Protein AF-0000000080672993 (afdb_homodimer)

Secondary structure (DSSP, 8-state):
-TTTS-HHHHHHHHHHHHHT--HHHHHHHHTTS-HHHHHHHHHHHH-----PEEEEEETTT--EE-TT---SS-EEEEEE--HHHHHHHHHHHHHHHHHHHHHHHHHT---SSGGGSHHHHHHHHT--TTEEEEEEEEEE--BPPSSS-S-EEEEEEEEETTS-HHHHTSGGGEEEEEEEEESS---HHHHHHHHHHHHHHHHS--EEETTEEEEEEEEEEEE-HHHHHHHHT-----BGGG-TTTTTTT--------TTTT-----S-S-----TT---HHHHHHHHHTS---S-------S-TTSHHHHHHHHTT--GGGSGGGGG-HHHHHHHHH-TTS-HHHHHHHHHHHHHHHGGG------HHHHHHHHHHHHHHHHHH-GGG-BHHHHIIIIIHHHHHHHHS-SGGGSSHHHHHHHHHHHTT--TTT-TTHHHHHHHHHHHHHHHHHHHHHHHTS--SHHHHHHHHH-GGGSPP--EEEEE-S---GGG--GGGTTSEEEEEEEETTEEEE-TTT-TT-S--EEEEE-TTS-EEEEEEEEEEEETTEEEEEEEEEEEPPGGGSSHHHHHHHHHSPTTHHHHHHHHHHHHHT-TTEEEEEEEEEEEEEEGGGEEEEEEEEEETTEEEEEEE--SSS--/-TTTS-HHHHHHHHHHHHHT--HHHHHHHHTTS-HHHHHHHHHHHH------EEEEEETTT--EE-TT---SS-EEEEEE--HHHHHHHHHHHHHHHHHHHHHHHHHT---SSGGGSHHHHHHHHT--TTEEEEEEEEEE--BPPSSS-S-EEEEEEEEETTS-HHHHTSGGGEEEEEEEEESS---HHHHHHHHHHHHHHHHS--EEETTEEEEEEEEEEEE-HHHHHHHHT-----BGGG-TTTS-S-------S-TTTT-S---S-S-----TT---HHHHHHHHHTS---S-------S---SHHHHHHHHTT--GGGSGGGGG-HHHHHHHHH-TTS-HHHHHHHHHHHHHHHGGG------HHHHHHHHHHHHHHHHHH-GGG-BHHHHIIIIIHHHHHHHHS-SGGGSSHHHHHHHHHHHTT--TTT-TTHHHHHHHHHHHHHHHHHHHHHHHTS--SHHHHHHHHH-GGGSPP--EEEEE-S---GGG--GGGTTSEEEEEEEETTEEEE-TTT-TT-S--EEEEE-TTS-EEEEEEEEEEEETTEEEEEEEEEEEPPGGGSSHHHHHHHHHSPTTHHHHHHHHHHHHHT-TTEEEEEEEEEEEEEEGGGEEEEEEEEEETTEEEEEEE--STTT-

InterPro domains:
  IPR009667 Protein of unknown function DUF1258 [PF06869] (52-259)

Radius of gyration: 37.14 Å; Cα contacts (8 Å, |Δi|>4): 2226; chains: 2; bounding box: 82×105×88 Å

pLDDT: mean 75.64, std 20.75, range [21.98, 97.5]

Nearest PDB structures (foldseek):
  6au2-assembly1_A  TM=7.216E-01  e=7.323E+00  Homo sapiens
  5ke3-assembly1_A  TM=7.247E-01  e=8.817E+00  Homo sapiens
  6bpi-assembly1_A  TM=2.533E-01  e=5.806E+00  Homo sapiens
  7xpk-assembly2_C  TM=6.152E-01  e=2.796E-01  Oryza sativa Japonica Group
  6au2-assembly1_A  TM=7.446E-01  e=5.313E+00  Homo sapiens

Foldseek 3Di:
DLLPDDLLLLLLLLVCQQVLHDPVRSLVVCVPPDPVSNVSNCCLLPVLLVPFDKWKAFLVAGDTDDPPDDDPHFIKIKTFSQQAVVLLVLCLVQVVQLVVVLVCVVVVNDCFQLCNFPLNVVQQVPDDDQEGEWEKEWEWEKDDFPDPDLKIKIWIKIFTSSGPLLCRLDLLRITTGMMMMDSDDRAQSNLVNVVVVSCCSQQVDWDDDPSHTYGYDHRYYAYDDVVVCRNLQADPDQAQCRAPVVCPPCRPRDPPDDPPPVDDDPDDDDPPPPPSPPVPVCVLCVLCVVVPDPPPQQQPALPCPVPVVVVVCVVVVHDDPVPLVCLQPLVQLQVLLVDPVDDLLRNLQSVLNNVLSLQLFASQDDDLNLNSLSLSSNVSSQNNNDSVNRTNVNSCSSRPSSVVCNRRNRCNSVHCVSVNVLCCSNSYPDDPVVDDVSVSSSNSSSSSNSNSLNSLLVCLAPPDDPSSVVSCVVVVVSHDDDKDFDAWDPDDDPLQDDPVQPQWTKGQWIQDQQAIAGACSVPVPDQFQKFWFQAPVRDIFIWGFHIWTDDPPFIKTKTWGWDADDLVPPSVSLVVQLVPDDPPSNVSSVSNSVSQSPRRQKGKTGTPSDIGIGGPVGTRHTWGWDDDDHIMMIGGGRHHSPPD/DLLPDDLLLLLLLLVCQQVLHDPVRSLVVCVPPDPVSNVSNCCLLPVLADPFDKWKAFLVAGDTDDPPDDDPHFIKIKTFRQQAVVLLVLCLVQVVQLVVVLVCVVVVNDCFQLCNFPQNVVQQVPDDDQEGEWEKEWEWEKDDFPDPDLKIKIWIKIFTSSGPLLCRLDLLRITTGMMMMGSDDRAQSNLVNVVVVSCCSQQVDWDDDPRHTYGYDHRYYAYDDVVVCRNLVFDDDQAQVRACLVVVPDSDDPPPDDPPPVPDDPDDDDPPPDPSSPVPVCVLCVLVVVVDDDDPLAQPDLDCPPPVVVVVCVVVVHDDPVPPVCLQPLVQLQVLLVDPVDDLLRNLQSVLNNVLSLQLFASFDDDLNLNSLSLSSNVSSQVSNDSVSRTNVNSCSSRPSSVVCNRRNRCQSVHCVSVNVLCCSQSYPDDPVVDDVSVSSSNSSSSSNSNSLNSLLVCLAPPDDPSSVVSCVVVVVSHDDDKDFDAWDPDDDPLQDDPVQPQWTKGQWIQDQQAIAGACSRPVPDQFFKFWFQAPVRDIFIWGFHIWTDDPPFIKTKTWGWDADDLVPPSVSLVVQLVPDDPPSNVSSVSNSVSQSVRRQKGKTGTDSDIGIGGPVGTRHTWGWDDDPHIMMIGGGRHNRRPD

Sequence (1288 aa):
MVKSAPDKVLTTVGGASYAKSTDADFKRYLAAHSYEVRTQSESPLNNNFTRLNKHFICNGCGSQLRRNERCCGTKITFYRVGGSHQLQDLVKQFMPDILRIRRKLRDGSEKNHNLSGSYLKKLWEAEDINRLNLSVVASIDGVSLEGNTSQKVWPVSLMLVDIPTADMQRATSLVINGLAEGRENPGTHFWNTVVPMVYADIEGTDCEIKGYRIHFTIVSWTCDQPAKRALFGMRGHNSEGSCFFGMCKGTFHKTLAPRNFINKTLSSSSDKRSDVFVNDSNFHQNLCKKVRVPPDFTVTDMSNGSEKLTVWFTYIGWTRKIVFLQFFRVNFGLAALMNESLTSLARLSIVSLMLLTNQMYSNVRVSNLFFVHLTAVARWALSTASPRYMVTKAHELVSHLPYTTEMFGNNAPLSTFSFEHLYKHFLKGYNPQLTNGFIEKAINRLITSTAVRRELRSRAKNPKTSAMVHFLEVTPELKPFKNSWKCPISVLDSIDSLESLTEYNKFACVSLSCGRLQSTYSSTCTTSDIFFAKNSAGVHACFRFIAICVHGCEVKILAERVRSLCSTTEFPLLKKDAEDLNAPGNTYAHNLLRSLKNFPGLIQGRLSGEREIIKLDDVKGVGAYISQNSISYYLQLNGAFVHHMVKSAPDKVLTTVGGASYAKSTDADFKRYLAAHSYEVRTQSESPLNNNFTRLNKHFICNGCGSQLRRNERCCGTKITFYRVGGSHQLQDLVKQFMPDILRIRRKLRDGSEKNHNLSGSYLKKLWEAEDINRLNLSVVASIDGVSLEGNTSQKVWPVSLMLVDIPTADMQRATSLVINGLAEGRENPGTHFWNTVVPMVYADIEGTDCEIKGYRIHFTIVSWTCDQPAKRALFGMRGHNSEGSCFFGMCKGTFHKTLAPRNFINKTLSSSSDKRSDVFVNDSNFHQNLCKKVRVPPDFTVTDMSNGSEKLTVWFTYIGWTRKIVFLQFFRVNFGLAALMNESLTSLARLSIVSLMLLTNQMYSNVRVSNLFFVHLTAVARWALSTASPRYMVTKAHELVSHLPYTTEMFGNNAPLSTFSFEHLYKHFLKGYNPQLTNGFIEKAINRLITSTAVRRELRSRAKNPKTSAMVHFLEVTPELKPFKNSWKCPISVLDSIDSLESLTEYNKFACVSLSCGRLQSTYSSTCTTSDIFFAKNSAGVHACFRFIAICVHGCEVKILAERVRSLCSTTEFPLLKKDAEDLNAPGNTYAHNLLRSLKNFPGLIQGRLSGEREIIKLDDVKGVGAYISQNSISYYLQLNGAFVHH

Structure (mmCIF, N/CA/C/O backbone):
data_AF-0000000080672993-model_v1
#
loop_
_entity.id
_entity.type
_entity.pdbx_description
1 polymer 'Uncharacterized protein'
#
loop_
_atom_site.group_PDB
_atom_site.id
_atom_site.type_symbol
_atom_site.label_atom_id
_atom_site.label_alt_id
_atom_site.label_comp_id
_atom_site.label_asym_id
_atom_site.label_entity_id
_atom_site.label_seq_id
_atom_site.pdbx_PDB_ins_code
_atom_site.Cartn_x
_atom_site.Cartn_y
_atom_site.Cartn_z
_atom_site.occupancy
_atom_site.B_iso_or_equiv
_atom_site.auth_seq_id
_atom_site.auth_comp_id
_atom_site.auth_asym_id
_atom_site.auth_atom_id
_atom_site.pdbx_PDB_model_num
ATOM 1 N N . MET A 1 1 ? -11.375 0.165 28.938 1 71.62 1 MET A N 1
ATOM 2 C CA . MET A 1 1 ? -10.609 -1.016 28.562 1 71.62 1 MET A CA 1
ATOM 3 C C . MET A 1 1 ? -9.18 -0.639 28.188 1 71.62 1 MET A C 1
ATOM 5 O O . MET A 1 1 ? -8.227 -1.17 28.766 1 71.62 1 MET A O 1
ATOM 9 N N . VAL A 1 2 ? -8.945 0.429 27.422 1 81.25 2 VAL A N 1
ATOM 10 C CA . VAL A 1 2 ? -7.609 0.806 26.969 1 81.25 2 VAL A CA 1
ATOM 11 C C . VAL A 1 2 ? -6.824 1.422 28.125 1 81.25 2 VAL A C 1
ATOM 13 O O . VAL A 1 2 ? -5.637 1.143 28.297 1 81.25 2 VAL A O 1
ATOM 16 N N . LYS A 1 3 ? -7.527 2.094 29.078 1 82.75 3 LYS A N 1
ATOM 17 C CA . LYS A 1 3 ? -6.855 2.797 30.156 1 82.75 3 LYS A CA 1
ATOM 18 C C . LYS A 1 3 ? -6.309 1.815 31.203 1 82.75 3 LYS A C 1
ATOM 20 O O . LYS A 1 3 ? -5.293 2.084 31.844 1 82.75 3 LYS A O 1
ATOM 25 N N . SER A 1 4 ? -7.004 0.701 31.25 1 84.88 4 SER A N 1
ATOM 26 C CA . SER A 1 4 ? -6.602 -0.26 32.281 1 84.88 4 SER A CA 1
ATOM 27 C C . SER A 1 4 ? -5.648 -1.306 31.703 1 84.88 4 SER A C 1
ATOM 29 O O . SER A 1 4 ? -5.133 -2.148 32.438 1 84.88 4 SER A O 1
ATOM 31 N N . ALA A 1 5 ? -5.352 -1.238 30.469 1 90.06 5 ALA A N 1
ATOM 32 C CA . ALA A 1 5 ? -4.488 -2.236 29.844 1 90.06 5 ALA A CA 1
ATOM 33 C C . ALA A 1 5 ? -3.037 -2.062 30.281 1 90.06 5 ALA A C 1
ATOM 35 O O . ALA A 1 5 ? -2.541 -0.938 30.375 1 90.06 5 ALA A O 1
ATOM 36 N N . PRO A 1 6 ? -2.406 -3.168 30.609 1 91.62 6 PRO A N 1
ATOM 37 C CA . PRO A 1 6 ? -0.982 -3.074 30.938 1 91.62 6 PRO A CA 1
ATOM 38 C C . PRO A 1 6 ? -0.141 -2.529 29.797 1 91.62 6 PRO A C 1
ATOM 40 O O . PRO A 1 6 ? -0.55 -2.615 28.625 1 91.62 6 PRO A O 1
ATOM 43 N N . ASP A 1 7 ? 1.051 -2.031 30.094 1 93.56 7 ASP A N 1
ATOM 44 C CA . ASP A 1 7 ? 1.909 -1.389 29.109 1 93.56 7 ASP A CA 1
ATOM 45 C C . ASP A 1 7 ? 2.297 -2.365 28 1 93.56 7 ASP A C 1
ATOM 47 O O . ASP A 1 7 ? 2.389 -1.984 26.828 1 93.56 7 ASP A O 1
ATOM 51 N N . LYS A 1 8 ? 2.494 -3.613 28.422 1 92.12 8 LYS A N 1
ATOM 52 C CA . LYS A 1 8 ? 2.869 -4.617 27.422 1 92.12 8 LYS A CA 1
ATOM 53 C C . LYS A 1 8 ? 1.772 -4.793 26.375 1 92.12 8 LYS A C 1
ATOM 55 O O . LYS A 1 8 ? 2.061 -4.93 25.188 1 92.12 8 LYS A O 1
ATOM 60 N N . VAL A 1 9 ? 0.597 -4.75 26.859 1 92.44 9 VAL A N 1
ATOM 61 C CA . VAL A 1 9 ? -0.554 -4.91 25.969 1 92.44 9 VAL A CA 1
ATOM 62 C C . VAL A 1 9 ? -0.736 -3.654 25.125 1 92.44 9 VAL A C 1
ATOM 64 O O . VAL A 1 9 ? -0.92 -3.738 23.906 1 92.44 9 VAL A O 1
ATOM 67 N N . LEU A 1 10 ? -0.598 -2.574 25.766 1 93.19 10 LEU A N 1
ATOM 68 C CA . LEU A 1 10 ? -0.812 -1.304 25.078 1 93.19 10 LEU A CA 1
ATOM 69 C C . LEU A 1 10 ? 0.225 -1.095 23.984 1 93.19 10 LEU A C 1
ATOM 71 O O . LEU A 1 10 ? -0.106 -0.629 22.891 1 93.19 10 LEU A O 1
ATOM 75 N N . THR A 1 11 ? 1.45 -1.391 24.312 1 93.88 11 THR A N 1
ATOM 76 C CA . THR A 1 11 ? 2.514 -1.203 23.328 1 93.88 11 THR A CA 1
ATOM 77 C C . THR A 1 11 ? 2.363 -2.189 22.172 1 93.88 11 THR A C 1
ATOM 79 O O . THR A 1 11 ? 2.682 -1.864 21.016 1 93.88 11 THR A O 1
ATOM 82 N N . THR A 1 12 ? 1.842 -3.379 22.438 1 92.81 12 THR A N 1
ATOM 83 C CA . THR A 1 12 ? 1.616 -4.367 21.391 1 92.81 12 THR A CA 1
ATOM 84 C C . THR A 1 12 ? 0.501 -3.916 20.453 1 92.81 12 THR A C 1
ATOM 86 O O . THR A 1 12 ? 0.66 -3.949 19.219 1 92.81 12 THR A O 1
ATOM 89 N N . VAL A 1 13 ? -0.557 -3.443 21.031 1 91.12 13 VAL A N 1
ATOM 90 C CA . VAL A 1 13 ? -1.678 -2.967 20.219 1 91.12 13 VAL A CA 1
ATOM 91 C C . VAL A 1 13 ? -1.288 -1.673 19.516 1 91.12 13 VAL A C 1
ATOM 93 O O . VAL A 1 13 ? -1.702 -1.436 18.375 1 91.12 13 VAL A O 1
ATOM 96 N N . GLY A 1 14 ? -0.527 -0.837 20.203 1 90.44 14 GLY A N 1
ATOM 97 C CA . GLY A 1 14 ? 0 0.358 19.562 1 90.44 14 GLY A CA 1
ATOM 98 C C . GLY A 1 14 ? 0.856 0.057 18.344 1 90.44 14 GLY A C 1
ATOM 99 O O . GLY A 1 14 ? 0.748 0.733 17.328 1 90.44 14 GLY A O 1
ATOM 100 N N . GLY A 1 15 ? 1.703 -0.96 18.516 1 90.06 15 GLY A N 1
ATOM 101 C CA . GLY A 1 15 ? 2.508 -1.382 17.375 1 90.06 15 GLY A CA 1
ATOM 102 C C . GLY A 1 15 ? 1.676 -1.816 16.188 1 90.06 15 GLY A C 1
ATOM 103 O O . GLY A 1 15 ? 1.993 -1.478 15.047 1 90.06 15 GLY A O 1
ATOM 104 N N . ALA A 1 16 ? 0.614 -2.535 16.438 1 87.81 16 ALA A N 1
ATOM 105 C CA . ALA A 1 16 ? -0.289 -2.982 15.391 1 87.81 16 ALA A CA 1
ATOM 106 C C . ALA A 1 16 ? -0.96 -1.795 14.703 1 87.81 16 ALA A C 1
ATOM 108 O O . ALA A 1 16 ? -1.196 -1.821 13.492 1 87.81 16 ALA A O 1
ATOM 109 N N . SER A 1 17 ? -1.227 -0.841 15.5 1 83.25 17 SER A N 1
ATOM 110 C CA . SER A 1 17 ? -1.866 0.362 14.984 1 83.25 17 SER A CA 1
ATOM 111 C C . SER A 1 17 ? -0.94 1.114 14.031 1 83.25 17 SER A C 1
ATOM 113 O O . SER A 1 17 ? -1.344 1.486 12.93 1 83.25 17 SER A O 1
ATOM 115 N N . TYR A 1 18 ? 0.218 1.334 14.438 1 83.62 18 TYR A N 1
ATOM 116 C CA . TYR A 1 18 ? 1.177 2.074 13.625 1 83.62 18 TYR A CA 1
ATOM 117 C C . TYR A 1 18 ? 1.527 1.302 12.359 1 83.62 18 TYR A C 1
ATOM 119 O O . TYR A 1 18 ? 1.733 1.896 11.297 1 83.62 18 TYR A O 1
ATOM 127 N N . ALA A 1 19 ? 1.585 0.002 12.531 1 80.94 19 ALA A N 1
ATOM 128 C CA . ALA A 1 19 ? 1.953 -0.842 11.398 1 80.94 19 ALA A CA 1
ATOM 129 C C . ALA A 1 19 ? 0.766 -1.051 10.461 1 80.94 19 ALA A C 1
ATOM 131 O O . ALA A 1 19 ? 0.917 -1.607 9.375 1 80.94 19 ALA A O 1
ATOM 132 N N . LYS A 1 20 ? -0.408 -0.682 10.891 1 78.69 20 LYS A N 1
ATOM 133 C CA . LYS A 1 20 ? -1.628 -0.931 10.125 1 78.69 20 LYS A CA 1
ATOM 134 C C . LYS A 1 20 ? -1.805 -2.42 9.844 1 78.69 20 LYS A C 1
ATOM 136 O O . LYS A 1 20 ? -2.074 -2.814 8.711 1 78.69 20 LYS A O 1
ATOM 141 N N . SER A 1 21 ? -1.627 -3.145 10.852 1 80.5 21 SER A N 1
ATOM 142 C CA . SER A 1 21 ? -1.636 -4.598 10.711 1 80.5 21 SER A CA 1
ATOM 143 C C . SER A 1 21 ? -3.043 -5.117 10.43 1 80.5 21 SER A C 1
ATOM 145 O O . SER A 1 21 ? -4.016 -4.621 11.008 1 80.5 21 SER A O 1
ATOM 147 N N . THR A 1 22 ? -3.148 -6.074 9.562 1 79.19 22 THR A N 1
ATOM 148 C CA . THR A 1 22 ? -4.379 -6.848 9.445 1 79.19 22 THR A CA 1
ATOM 149 C C . THR A 1 22 ? -4.586 -7.723 10.68 1 79.19 22 THR A C 1
ATOM 151 O O . THR A 1 22 ? -3.668 -7.898 11.484 1 79.19 22 THR A O 1
ATOM 154 N N . ASP A 1 23 ? -5.793 -8.195 10.789 1 80.81 23 ASP A N 1
ATOM 155 C CA . ASP A 1 23 ? -6.066 -9.094 11.906 1 80.81 23 ASP A CA 1
ATOM 156 C C . ASP A 1 23 ? -5.129 -10.297 11.891 1 80.81 23 ASP A C 1
ATOM 158 O O . ASP A 1 23 ? -4.625 -10.719 12.93 1 80.81 23 ASP A O 1
ATOM 162 N N . ALA A 1 24 ? -4.945 -10.805 10.719 1 83.75 24 ALA A N 1
ATOM 163 C CA . ALA A 1 24 ? -4.078 -11.977 10.594 1 83.75 24 ALA A CA 1
ATOM 164 C C . ALA A 1 24 ? -2.643 -11.633 10.977 1 83.75 24 ALA A C 1
ATOM 166 O O . ALA A 1 24 ? -1.982 -12.398 11.68 1 83.75 24 ALA A O 1
ATOM 167 N N . ASP A 1 25 ? -2.139 -10.508 10.523 1 87.31 25 ASP A N 1
ATOM 168 C CA . ASP A 1 25 ? -0.781 -10.086 10.852 1 87.31 25 ASP A CA 1
ATOM 169 C C . ASP A 1 25 ? -0.619 -9.875 12.352 1 87.31 25 ASP A C 1
ATOM 171 O O . ASP A 1 25 ? 0.388 -10.281 12.938 1 87.31 25 ASP A O 1
ATOM 175 N N . PHE A 1 26 ? -1.607 -9.297 12.938 1 89.94 26 PHE A N 1
ATOM 176 C CA . PHE A 1 26 ? -1.565 -9.047 14.375 1 89.94 26 PHE A CA 1
ATOM 177 C C . PHE A 1 26 ? -1.521 -10.352 15.156 1 89.94 26 PHE A C 1
ATOM 179 O O . PHE A 1 26 ? -0.728 -10.5 16.094 1 89.94 26 PHE A O 1
ATOM 186 N N . LYS A 1 27 ? -2.328 -11.242 14.75 1 90.56 27 LYS A N 1
ATOM 187 C CA . LYS A 1 27 ? -2.361 -12.539 15.422 1 90.56 27 LYS A CA 1
ATOM 188 C C . LYS A 1 27 ? -1.035 -13.281 15.258 1 90.56 27 LYS A C 1
ATOM 190 O O . LYS A 1 27 ? -0.599 -13.992 16.156 1 90.56 27 LYS A O 1
ATOM 195 N N . ARG A 1 28 ? -0.43 -13.133 14.172 1 92.5 28 ARG A N 1
ATOM 196 C CA . ARG A 1 28 ? 0.874 -13.758 13.969 1 92.5 28 ARG A CA 1
ATOM 197 C C . ARG A 1 28 ? 1.905 -13.203 14.945 1 92.5 28 ARG A C 1
ATOM 199 O O . ARG A 1 28 ? 2.705 -13.953 15.508 1 92.5 28 ARG A O 1
ATOM 206 N N . TYR A 1 29 ? 1.849 -11.891 15.117 1 91.88 29 TYR A N 1
ATOM 207 C CA . TYR A 1 29 ? 2.775 -11.273 16.062 1 91.88 29 TYR A CA 1
ATOM 208 C C . TYR A 1 29 ? 2.492 -11.742 17.484 1 91.88 29 TYR A C 1
ATOM 210 O O . TYR A 1 29 ? 3.41 -11.859 18.297 1 91.88 29 TYR A O 1
ATOM 218 N N . LEU A 1 30 ? 1.259 -11.969 17.734 1 93.5 30 LEU A N 1
ATOM 219 C CA . LEU A 1 30 ? 0.855 -12.344 19.078 1 93.5 30 LEU A CA 1
ATOM 220 C C . LEU A 1 30 ? 1.233 -13.797 19.375 1 93.5 30 LEU A C 1
ATOM 222 O O . LEU A 1 30 ? 1.236 -14.211 20.547 1 93.5 30 LEU A O 1
ATOM 226 N N . ALA A 1 31 ? 1.515 -14.508 18.328 1 92.5 31 ALA A N 1
ATOM 227 C CA . ALA A 1 31 ? 1.747 -15.938 18.484 1 92.5 31 ALA A CA 1
ATOM 228 C C . ALA A 1 31 ? 2.867 -16.203 19.484 1 92.5 31 ALA A C 1
ATOM 230 O O . ALA A 1 31 ? 2.84 -17.203 20.219 1 92.5 31 ALA A O 1
ATOM 231 N N . ALA A 1 32 ? 3.863 -15.312 19.594 1 90.38 32 ALA A N 1
ATOM 232 C CA . ALA A 1 32 ? 5.047 -15.508 20.438 1 90.38 32 ALA A CA 1
ATOM 233 C C . ALA A 1 32 ? 4.781 -15.062 21.859 1 90.38 32 ALA A C 1
ATOM 235 O O . ALA A 1 32 ? 5.621 -15.258 22.75 1 90.38 32 ALA A O 1
ATOM 236 N N . HIS A 1 33 ? 3.619 -14.477 22.141 1 91.44 33 HIS A N 1
ATOM 237 C CA . HIS A 1 33 ? 3.303 -13.953 23.453 1 91.44 33 HIS A CA 1
ATOM 238 C C . HIS A 1 33 ? 2.578 -14.992 24.312 1 91.44 33 HIS A C 1
ATOM 240 O O . HIS A 1 33 ? 2.117 -16.016 23.781 1 91.44 33 HIS A O 1
ATOM 246 N N . SER A 1 34 ? 2.629 -14.758 25.625 1 88.31 34 SER A N 1
ATOM 247 C CA . SER A 1 34 ? 1.893 -15.609 26.547 1 88.31 34 SER A CA 1
ATOM 248 C C . SER A 1 34 ? 0.391 -15.531 26.297 1 88.31 34 SER A C 1
ATOM 250 O O . SER A 1 34 ? -0.083 -14.625 25.609 1 88.31 34 SER A O 1
ATOM 252 N N . TYR A 1 35 ? -0.299 -16.469 26.781 1 90.06 35 TYR A N 1
ATOM 253 C CA . TYR A 1 35 ? -1.744 -16.531 26.594 1 90.06 35 TYR A CA 1
ATOM 254 C C . TYR A 1 35 ? -2.422 -15.273 27.125 1 90.06 35 TYR A C 1
ATOM 256 O O . TYR A 1 35 ? -3.334 -14.742 26.484 1 90.06 35 TYR A O 1
ATOM 264 N N . GLU A 1 36 ? -1.962 -14.82 28.203 1 88.62 36 GLU A N 1
ATOM 265 C CA . GLU A 1 36 ? -2.553 -13.648 28.844 1 88.62 36 GLU A CA 1
ATOM 266 C C . GLU A 1 36 ? -2.387 -12.406 27.969 1 88.62 36 GLU A C 1
ATOM 268 O O . GLU A 1 36 ? -3.348 -11.664 27.75 1 88.62 36 GLU A O 1
ATOM 273 N N . VAL A 1 37 ? -1.231 -12.242 27.5 1 88.88 37 VAL A N 1
ATOM 274 C CA . VAL A 1 37 ? -0.945 -11.07 26.672 1 88.88 37 VAL A CA 1
ATOM 275 C C . VAL A 1 37 ? -1.718 -11.156 25.359 1 88.88 37 VAL A C 1
ATOM 277 O O . VAL A 1 37 ? -2.23 -10.148 24.875 1 88.88 37 VAL A O 1
ATOM 280 N N . ARG A 1 38 ? -1.874 -12.312 24.828 1 90.94 38 ARG A N 1
ATOM 281 C CA . ARG A 1 38 ? -2.602 -12.5 23.578 1 90.94 38 ARG A CA 1
ATOM 282 C C . ARG A 1 38 ? -4.074 -12.133 23.75 1 90.94 38 ARG A C 1
ATOM 284 O O . ARG A 1 38 ? -4.613 -11.352 22.953 1 90.94 38 ARG A O 1
ATOM 291 N N . THR A 1 39 ? -4.656 -12.648 24.75 1 89 39 THR A N 1
ATOM 292 C CA . THR A 1 39 ? -6.082 -12.438 24.984 1 89 39 THR A CA 1
ATOM 293 C C . THR A 1 39 ? -6.367 -10.977 25.297 1 89 39 THR A C 1
ATOM 295 O O . THR A 1 39 ? -7.336 -10.406 24.797 1 89 39 THR A O 1
ATOM 298 N N . GLN A 1 40 ? -5.523 -10.406 26.031 1 89 40 GLN A N 1
ATOM 299 C CA . GLN A 1 40 ? -5.727 -9.016 26.422 1 89 40 GLN A CA 1
ATOM 300 C C . GLN A 1 40 ? -5.48 -8.078 25.234 1 89 40 GLN A C 1
ATOM 302 O O . GLN A 1 40 ? -6.094 -7.016 25.141 1 89 40 GLN A O 1
ATOM 307 N N . SER A 1 41 ? -4.539 -8.469 24.375 1 89.75 41 SER A N 1
ATOM 308 C CA . SER A 1 41 ? -4.219 -7.625 23.234 1 89.75 41 SER A CA 1
ATOM 309 C C . SER A 1 41 ? -5.293 -7.727 22.156 1 89.75 41 SER A C 1
ATOM 311 O O . SER A 1 41 ? -5.504 -6.785 21.391 1 89.75 41 SER A O 1
ATOM 313 N N . 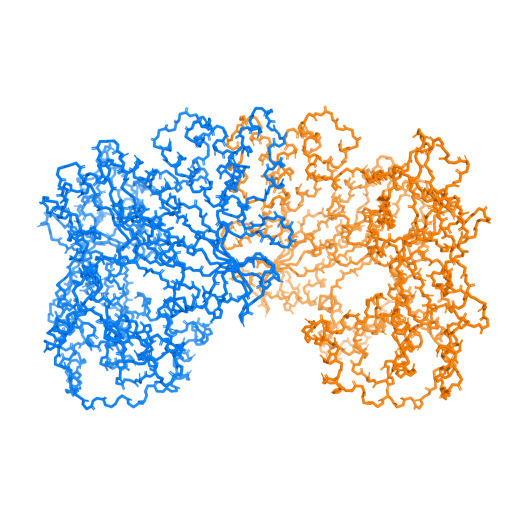GLU A 1 42 ? -5.938 -8.805 22.062 1 87.12 42 GLU A N 1
ATOM 314 C CA . GLU A 1 42 ? -6.973 -9 21.047 1 87.12 42 GLU A CA 1
ATOM 315 C C . GLU A 1 42 ? -8.289 -8.344 21.469 1 87.12 42 GLU A C 1
ATOM 317 O O . GLU A 1 42 ? -9.117 -8 20.625 1 87.12 42 GLU A O 1
ATOM 322 N N . SER A 1 43 ? -8.516 -8.18 22.672 1 80.81 43 SER A N 1
ATOM 323 C CA . SER A 1 43 ? -9.773 -7.684 23.219 1 80.81 43 SER A CA 1
ATOM 324 C C . SER A 1 43 ? -10.094 -6.289 22.688 1 80.81 43 SER A C 1
ATOM 326 O O . SER A 1 43 ? -11.211 -6.031 22.234 1 80.81 43 SER A O 1
ATOM 328 N N . PRO A 1 44 ? -9.086 -5.426 22.703 1 73.44 44 PRO A N 1
ATOM 329 C CA . PRO A 1 44 ? -9.43 -4.082 22.219 1 73.44 44 PRO A CA 1
ATOM 330 C C . PRO A 1 44 ? -9.82 -4.066 20.75 1 73.44 44 PRO A C 1
ATOM 332 O O . PRO A 1 44 ? -10.617 -3.225 20.328 1 73.44 44 PRO A O 1
ATOM 335 N N . LEU A 1 45 ? -9.203 -4.961 19.969 1 67.5 45 LEU A N 1
ATOM 336 C CA . LEU A 1 45 ? -9.445 -4.969 18.531 1 67.5 45 LEU A CA 1
ATOM 337 C C . LEU A 1 45 ? -10.773 -5.637 18.203 1 67.5 45 LEU A C 1
ATOM 339 O O . LEU A 1 45 ? -11.367 -5.383 17.156 1 67.5 45 LEU A O 1
ATOM 343 N N . ASN A 1 46 ? -11.078 -6.625 19.047 1 59.12 46 ASN A N 1
ATOM 344 C CA . ASN A 1 46 ? -12.328 -7.355 18.844 1 59.12 46 ASN A CA 1
ATOM 345 C C . ASN A 1 46 ? -13.5 -6.641 19.5 1 59.12 46 ASN A C 1
ATOM 347 O O . ASN A 1 46 ? -14.617 -7.16 19.516 1 59.12 46 ASN A O 1
ATOM 351 N N . ASN A 1 47 ? -13.148 -5.633 20.125 1 54 47 ASN A N 1
ATOM 352 C CA . ASN A 1 47 ? -14.266 -4.973 20.797 1 54 47 ASN A CA 1
ATOM 353 C C . ASN A 1 47 ? -15.312 -4.5 19.781 1 54 47 ASN A C 1
ATOM 355 O O . ASN A 1 47 ? -15.016 -3.711 18.891 1 54 47 ASN A O 1
ATOM 359 N N . ASN A 1 48 ? -15.945 -5.488 19.25 1 51.47 48 ASN A N 1
ATOM 360 C CA . ASN A 1 48 ? -17.109 -5.254 18.391 1 51.47 48 ASN A CA 1
ATOM 361 C C . ASN A 1 48 ? -17.906 -4.039 18.859 1 51.47 48 ASN A C 1
ATOM 363 O O . ASN A 1 48 ? -18.547 -4.074 19.906 1 51.47 48 ASN A O 1
ATOM 367 N N . PHE A 1 49 ? -17.375 -2.965 18.516 1 51.41 49 PHE A N 1
ATOM 368 C CA . PHE A 1 49 ? -18.359 -1.895 18.672 1 51.41 49 PHE A CA 1
ATOM 369 C C . PHE A 1 49 ? -19.688 -2.281 18.031 1 51.41 49 PHE A C 1
ATOM 371 O O . PHE A 1 49 ? -19.844 -2.168 16.812 1 51.41 49 PHE A O 1
ATOM 378 N N . THR A 1 50 ? -20.016 -3.609 18.281 1 50.03 50 THR A N 1
ATOM 379 C CA . THR A 1 50 ? -21.219 -4.344 17.859 1 50.03 50 THR A CA 1
ATOM 380 C C . THR A 1 50 ? -22.328 -3.383 17.469 1 50.03 50 THR A C 1
ATOM 382 O O . THR A 1 50 ? -23.125 -3.672 16.578 1 50.03 50 THR A O 1
ATOM 385 N N . ARG A 1 51 ? -22.734 -2.369 18.266 1 57.53 51 ARG A N 1
ATOM 386 C CA . ARG A 1 51 ? -24.062 -1.775 18.062 1 57.53 51 ARG A CA 1
ATOM 387 C C . ARG A 1 51 ? -23.984 -0.538 17.188 1 57.53 51 ARG A C 1
ATOM 389 O O . ARG A 1 51 ? -24.094 0.589 17.672 1 57.53 51 ARG A O 1
ATOM 396 N N . LEU A 1 52 ? -23.172 -0.853 16.047 1 77.38 52 LEU A N 1
ATOM 397 C CA . LEU A 1 52 ? -23.281 0.293 15.148 1 77.38 52 LEU A CA 1
ATOM 398 C C . LEU A 1 52 ? -24.703 0.408 14.586 1 77.38 52 LEU A C 1
ATOM 400 O O . LEU A 1 52 ? -25.328 -0.603 14.281 1 77.38 52 LEU A O 1
ATOM 404 N N . ASN A 1 53 ? -25.266 1.525 14.875 1 83.44 53 ASN A N 1
ATOM 405 C CA . ASN A 1 53 ? -26.562 1.791 14.258 1 83.44 53 ASN A CA 1
ATOM 406 C C . ASN A 1 53 ? -26.422 2.041 12.758 1 83.44 53 ASN A C 1
ATOM 408 O O . ASN A 1 53 ? -25.75 2.979 12.336 1 83.44 53 ASN A O 1
ATOM 412 N N . LYS A 1 54 ? -27.109 1.118 12.023 1 89.19 54 LYS A N 1
ATOM 413 C CA . LYS A 1 54 ? -27.016 1.21 10.57 1 89.19 54 LYS A CA 1
ATOM 414 C C . LYS A 1 54 ? -28.281 1.857 9.992 1 89.19 54 LYS A C 1
ATOM 416 O O . LYS A 1 54 ? -29.391 1.52 10.383 1 89.19 54 LYS A O 1
ATOM 421 N N . HIS A 1 55 ? -28.031 2.836 9.188 1 92.94 55 HIS A N 1
ATOM 422 C CA . HIS A 1 55 ? -29.109 3.479 8.438 1 92.94 55 HIS A CA 1
ATOM 423 C C . HIS A 1 55 ? -28.906 3.33 6.934 1 92.94 55 HIS A C 1
ATOM 425 O O . HIS A 1 55 ? -27.812 3.617 6.418 1 92.94 55 HIS A O 1
ATOM 431 N N . PHE A 1 56 ? -29.938 2.836 6.262 1 94.56 56 PHE A N 1
ATOM 432 C CA . PHE A 1 56 ? -29.922 2.764 4.805 1 94.56 56 PHE A CA 1
ATOM 433 C C . PHE A 1 56 ? -30.656 3.951 4.195 1 94.56 56 PHE A C 1
ATOM 435 O O . PHE A 1 56 ? -31.844 4.152 4.453 1 94.56 56 PHE A O 1
ATOM 442 N N . ILE A 1 57 ? -29.938 4.688 3.393 1 93.94 57 ILE A N 1
ATOM 443 C CA . ILE A 1 57 ? -30.5 5.941 2.896 1 93.94 57 ILE A CA 1
ATOM 444 C C . ILE A 1 57 ? -30.391 5.988 1.374 1 93.94 57 ILE A C 1
ATOM 446 O O . ILE A 1 57 ? -29.359 5.652 0.81 1 93.94 57 ILE A O 1
ATOM 450 N N . CYS A 1 58 ? -31.438 6.391 0.732 1 93.12 58 CYS A N 1
ATOM 451 C CA . CYS A 1 58 ? -31.422 6.562 -0.717 1 93.12 58 CYS A CA 1
ATOM 452 C C . CYS A 1 58 ? -30.656 7.816 -1.112 1 93.12 58 CYS A C 1
ATOM 454 O O . CYS A 1 58 ? -30.984 8.914 -0.67 1 93.12 58 CYS A O 1
ATOM 456 N N . ASN A 1 59 ? -29.703 7.719 -1.947 1 91.88 59 ASN A N 1
ATOM 457 C CA . ASN A 1 59 ? -28.891 8.844 -2.402 1 91.88 59 ASN A CA 1
ATOM 458 C C . ASN A 1 59 ? -29.672 9.766 -3.328 1 91.88 59 ASN A C 1
ATOM 460 O O . ASN A 1 59 ? -29.312 10.93 -3.506 1 91.88 59 ASN A O 1
ATOM 464 N N . GLY A 1 60 ? -30.781 9.266 -3.875 1 84.81 60 GLY A N 1
ATOM 465 C CA . GLY A 1 60 ? -31.578 10.031 -4.82 1 84.81 60 GLY A CA 1
ATOM 466 C C . GLY A 1 60 ? -32.562 10.953 -4.148 1 84.81 60 GLY A C 1
ATOM 467 O O . GLY A 1 60 ? -32.812 12.07 -4.613 1 84.81 60 GLY A O 1
ATOM 468 N N . CYS A 1 61 ? -33.094 10.523 -3.051 1 84.56 61 CYS A N 1
ATOM 469 C CA . CYS A 1 61 ? -34.156 11.344 -2.467 1 84.56 61 CYS A CA 1
ATOM 470 C C . CYS A 1 61 ? -33.969 11.5 -0.965 1 84.56 61 CYS A C 1
ATOM 472 O O . CYS A 1 61 ? -34.688 12.242 -0.312 1 84.56 61 CYS A O 1
ATOM 474 N N . GLY A 1 62 ? -33.062 10.867 -0.351 1 89.94 62 GLY A N 1
ATOM 475 C CA . GLY A 1 62 ? -32.781 11.047 1.063 1 89.94 62 GLY A CA 1
ATOM 476 C C . GLY A 1 62 ? -33.656 10.211 1.964 1 89.94 62 GLY A C 1
ATOM 477 O O . GLY A 1 62 ? -33.5 10.219 3.186 1 89.94 62 GLY A O 1
ATOM 478 N N . SER A 1 63 ? -34.5 9.312 1.381 1 88.75 63 SER A N 1
ATOM 479 C CA . SER A 1 63 ? -35.406 8.5 2.191 1 88.75 63 SER A CA 1
ATOM 480 C C . SER A 1 63 ? -34.656 7.371 2.895 1 88.75 63 SER A C 1
ATOM 482 O O . SER A 1 63 ? -33.719 6.777 2.322 1 88.75 63 SER A O 1
ATOM 484 N N . GLN A 1 64 ? -35.062 7.164 4.102 1 91.25 64 GLN A N 1
ATOM 485 C CA . GLN A 1 64 ? -34.531 6.02 4.832 1 91.25 64 GLN A CA 1
ATOM 486 C C . GLN A 1 64 ? -35.156 4.719 4.371 1 91.25 64 GLN A C 1
ATOM 488 O O . GLN A 1 64 ? -36.375 4.648 4.203 1 91.25 64 GLN A O 1
ATOM 493 N N . LEU A 1 65 ? -34.25 3.762 4.129 1 91.5 65 LEU A N 1
ATOM 494 C CA . LEU A 1 65 ? -34.688 2.494 3.559 1 91.5 65 LEU A CA 1
ATOM 495 C C . LEU A 1 65 ? -34.406 1.34 4.512 1 91.5 65 LEU A C 1
ATOM 497 O O . LEU A 1 65 ? -33.594 1.474 5.43 1 91.5 65 LEU A O 1
ATOM 501 N N . ARG A 1 66 ? -35.156 0.151 4.25 1 85.88 66 ARG A N 1
ATOM 502 C CA . ARG A 1 66 ? -34.781 -1.112 4.879 1 85.88 66 ARG A CA 1
ATOM 503 C C . ARG A 1 66 ? -33.656 -1.795 4.109 1 85.88 66 ARG A C 1
ATOM 505 O O . ARG A 1 66 ? -33.344 -1.403 2.984 1 85.88 66 ARG A O 1
ATOM 512 N N . ARG A 1 67 ? -33 -2.711 4.648 1 83.44 67 ARG A N 1
ATOM 513 C CA . ARG A 1 67 ? -31.812 -3.357 4.105 1 83.44 67 ARG A CA 1
ATOM 514 C C . ARG A 1 67 ? -32.062 -3.838 2.678 1 83.44 67 ARG A C 1
ATOM 516 O O . ARG A 1 67 ? -31.234 -3.6 1.792 1 83.44 67 ARG A O 1
ATOM 523 N N . ASN A 1 68 ? -33.188 -4.395 2.348 1 78.94 68 ASN A N 1
ATOM 524 C CA . ASN A 1 68 ? -33.438 -4.996 1.042 1 78.94 68 ASN A CA 1
ATOM 525 C C . ASN A 1 68 ? -34.375 -4.133 0.193 1 78.94 68 ASN A C 1
ATOM 527 O O . ASN A 1 68 ? -34.844 -4.57 -0.859 1 78.94 68 ASN A O 1
ATOM 531 N N . GLU A 1 69 ? -34.625 -2.951 0.723 1 83.06 69 GLU A N 1
ATOM 532 C CA . GLU A 1 69 ? -35.562 -2.066 0.027 1 83.06 69 GLU A CA 1
ATOM 533 C C . GLU A 1 69 ? -34.875 -1.291 -1.084 1 83.06 69 GLU A C 1
ATOM 535 O O . GLU A 1 69 ? -33.719 -0.839 -0.912 1 83.06 69 GLU A O 1
ATOM 540 N N . ARG A 1 70 ? -35.5 -1.274 -2.299 1 85.38 70 ARG A N 1
ATOM 541 C CA . ARG A 1 70 ? -35 -0.465 -3.408 1 85.38 70 ARG A CA 1
ATOM 542 C C . ARG A 1 70 ? -35.75 0.857 -3.5 1 85.38 70 ARG A C 1
ATOM 544 O O . ARG A 1 70 ? -36.906 0.948 -3.082 1 85.38 70 ARG A O 1
ATOM 551 N N . CYS A 1 71 ? -34.938 1.926 -3.943 1 86.25 71 CYS A N 1
ATOM 552 C CA . CYS A 1 71 ? -35.5 3.266 -4.098 1 86.25 71 CYS A CA 1
ATOM 553 C C . CYS A 1 71 ? -35.031 3.896 -5.41 1 86.25 71 CYS A C 1
ATOM 555 O O . CYS A 1 71 ? -34.594 3.195 -6.32 1 86.25 71 CYS A O 1
ATOM 557 N N . CYS A 1 72 ? -35.312 5.156 -5.57 1 82.12 72 CYS A N 1
ATOM 558 C CA . CYS A 1 72 ? -35.062 5.836 -6.836 1 82.12 72 CYS A CA 1
ATOM 559 C C . CYS A 1 72 ? -33.562 5.969 -7.102 1 82.12 72 CYS A C 1
ATOM 561 O O . CYS A 1 72 ? -33.125 6.102 -8.25 1 82.12 72 CYS A O 1
ATOM 563 N N . GLY A 1 73 ? -32.812 6.047 -6.105 1 86 73 GLY A N 1
ATOM 564 C CA . GLY A 1 73 ? -31.375 6.148 -6.277 1 86 73 GLY A CA 1
ATOM 565 C C . GLY A 1 73 ? -30.625 5.008 -5.629 1 86 73 GLY A C 1
ATOM 566 O O . GLY A 1 73 ? -31.219 4.047 -5.148 1 86 73 GLY A O 1
ATOM 567 N N . THR A 1 74 ? -29.297 5.098 -5.699 1 87.94 74 THR A N 1
ATOM 568 C CA . THR A 1 74 ? -28.438 4.098 -5.074 1 87.94 74 THR A CA 1
ATOM 569 C C . THR A 1 74 ? -28.516 4.195 -3.553 1 87.94 74 THR A C 1
ATOM 571 O O . THR A 1 74 ? -28.656 5.289 -3.002 1 87.94 74 THR A O 1
ATOM 574 N N . LYS A 1 75 ? -28.5 3.033 -2.973 1 90.94 75 LYS A N 1
ATOM 575 C CA . LYS A 1 75 ? -28.531 2.949 -1.517 1 90.94 75 LYS A CA 1
ATOM 576 C C . LYS A 1 75 ? -27.156 3.168 -0.915 1 90.94 75 LYS A C 1
ATOM 578 O O . LYS A 1 75 ? -26.172 2.533 -1.332 1 90.94 75 LYS A O 1
ATOM 583 N N . ILE A 1 76 ? -27.031 4.203 0.059 1 92.69 76 ILE A N 1
ATOM 584 C CA . ILE A 1 76 ? -25.812 4.438 0.844 1 92.69 76 ILE A CA 1
ATOM 585 C C . ILE A 1 76 ? -26.078 4.074 2.305 1 92.69 76 ILE A C 1
ATOM 587 O O . ILE A 1 76 ? -27.094 4.445 2.875 1 92.69 76 ILE A O 1
ATOM 591 N N . THR A 1 77 ? -25.219 3.32 2.844 1 92.19 77 THR A N 1
ATOM 592 C CA . THR A 1 77 ? -25.344 2.908 4.238 1 92.19 77 THR A CA 1
ATOM 593 C C . THR A 1 77 ? -24.562 3.844 5.152 1 92.19 77 THR A C 1
ATOM 595 O O . THR A 1 77 ? -23.375 4.113 4.906 1 92.19 77 THR A O 1
ATOM 598 N N . PHE A 1 78 ? -25.219 4.406 6.234 1 93.19 78 PHE A N 1
ATOM 599 C CA . PHE A 1 78 ? -24.562 5.254 7.223 1 93.19 78 PHE A CA 1
ATOM 600 C C . PHE A 1 78 ? -24.469 4.543 8.562 1 93.19 78 PHE A C 1
ATOM 602 O O . PHE A 1 78 ? -25.484 4.133 9.133 1 93.19 78 PHE A O 1
ATOM 609 N N . TYR A 1 79 ? -23.25 4.387 8.961 1 91.31 79 TYR A N 1
ATOM 610 C CA . TYR A 1 79 ? -22.969 3.803 10.273 1 91.31 79 TYR A CA 1
ATOM 611 C C . TYR A 1 79 ? -22.781 4.887 11.328 1 91.31 79 TYR A C 1
ATOM 613 O O . TYR A 1 79 ? -21.859 5.703 11.227 1 91.31 79 TYR A O 1
ATOM 621 N N . ARG A 1 80 ? -23.578 4.848 12.328 1 90.5 80 ARG A N 1
ATOM 622 C CA . ARG A 1 80 ? -23.453 5.781 13.438 1 90.5 80 ARG A CA 1
ATOM 623 C C . ARG A 1 80 ? -22.594 5.184 14.555 1 90.5 80 ARG A C 1
ATOM 625 O O . ARG A 1 80 ? -22.859 4.074 15.023 1 90.5 80 ARG A O 1
ATOM 632 N N . VAL A 1 81 ? -21.516 5.715 14.961 1 84.31 81 VAL A N 1
ATOM 633 C CA . VAL A 1 81 ? -20.531 5.172 15.883 1 84.31 81 VAL A CA 1
ATOM 634 C C . VAL A 1 81 ? -20.656 5.852 17.25 1 84.31 81 VAL A C 1
ATOM 636 O O . VAL A 1 81 ? -20.344 5.25 18.281 1 84.31 81 VAL A O 1
ATOM 639 N N . GLY A 1 82 ? -21.25 7.148 17.469 1 79.5 82 GLY A N 1
ATOM 640 C CA . GLY A 1 82 ? -21.328 7.879 18.719 1 79.5 82 GLY A CA 1
ATOM 641 C C . GLY A 1 82 ? -20.109 8.766 18.969 1 79.5 82 GLY A C 1
ATOM 642 O O . GLY A 1 82 ? -19.391 8.562 19.953 1 79.5 82 GLY A O 1
ATOM 643 N N . GLY A 1 83 ? -19.922 9.68 18.359 1 87.5 83 GLY A N 1
ATOM 644 C CA . GLY A 1 83 ? -18.797 10.602 18.484 1 87.5 83 GLY A CA 1
ATOM 645 C C . GLY A 1 83 ? -18.797 11.367 19.797 1 87.5 83 GLY A C 1
ATOM 646 O O . GLY A 1 83 ? -17.75 11.797 20.281 1 87.5 83 GLY A O 1
ATOM 647 N N . SER A 1 84 ? -19.953 11.359 20.516 1 90.19 84 SER A N 1
ATOM 648 C CA . SER A 1 84 ? -20.094 12.125 21.75 1 90.19 84 SER A CA 1
ATOM 649 C C . SER A 1 84 ? -19.266 11.5 22.875 1 90.19 84 SER A C 1
ATOM 651 O O . SER A 1 84 ? -18.594 12.211 23.625 1 90.19 84 SER A O 1
ATOM 653 N N . HIS A 1 85 ? -19.375 10.227 22.969 1 86.75 85 HIS A N 1
ATOM 654 C CA . HIS A 1 85 ? -18.609 9.547 24.016 1 86.75 85 HIS A CA 1
ATOM 655 C C . HIS A 1 85 ? -17.109 9.719 23.812 1 86.75 85 HIS A C 1
ATOM 657 O O . HIS A 1 85 ? -16.359 9.836 24.766 1 86.75 85 HIS A O 1
ATOM 663 N N . GLN A 1 86 ? -16.703 9.672 22.609 1 88.06 86 GLN A N 1
ATOM 664 C CA . GLN A 1 86 ? -15.289 9.867 22.297 1 88.06 86 GLN A CA 1
ATOM 665 C C . GLN A 1 86 ? -14.828 11.281 22.641 1 88.06 86 GLN A C 1
ATOM 667 O O . GLN A 1 86 ? -13.734 11.469 23.172 1 88.06 86 GLN A O 1
ATOM 672 N N . LEU A 1 87 ? -15.68 12.227 22.375 1 93.25 87 LEU A N 1
ATOM 673 C CA . LEU A 1 87 ? -15.383 13.609 22.734 1 93.25 87 LEU A CA 1
ATOM 674 C C . LEU A 1 87 ? -15.266 13.758 24.25 1 93.25 87 LEU A C 1
ATOM 676 O O . LEU A 1 87 ? -14.383 14.469 24.75 1 93.25 87 LEU A O 1
ATOM 680 N N . GLN A 1 88 ? -16.125 13.07 24.953 1 92.25 88 GLN A N 1
ATOM 681 C CA . GLN A 1 88 ? -16.078 13.117 26.406 1 92.25 88 GLN A CA 1
ATOM 682 C C . GLN A 1 88 ? -14.734 12.586 26.922 1 92.25 88 GLN A C 1
ATOM 684 O O . GLN A 1 88 ? -14.156 13.156 27.844 1 92.25 88 GLN A O 1
ATOM 689 N N . ASP A 1 89 ? -14.312 11.594 26.281 1 88 89 ASP A N 1
ATOM 690 C CA . ASP A 1 89 ? -13.023 11.023 26.672 1 88 89 ASP A CA 1
ATOM 691 C C . ASP A 1 89 ? -11.891 12.016 26.422 1 88 89 ASP A C 1
ATOM 693 O O . ASP A 1 89 ? -10.938 12.094 27.203 1 88 89 ASP A O 1
ATOM 697 N N . LEU A 1 90 ? -11.984 12.68 25.359 1 91.06 90 LEU A N 1
ATOM 698 C CA . LEU A 1 90 ? -10.977 13.688 25.047 1 91.06 90 LEU A CA 1
ATOM 699 C C . LEU A 1 90 ? -10.992 14.812 26.078 1 91.06 90 LEU A C 1
ATOM 701 O O . LEU A 1 90 ? -9.93 15.266 26.516 1 91.06 90 LEU A O 1
ATOM 705 N N . VAL A 1 91 ? -12.18 15.203 26.438 1 94.62 91 VAL A N 1
ATOM 706 C CA . VAL A 1 91 ? -12.312 16.281 27.406 1 94.62 91 VAL A CA 1
ATOM 707 C C . VAL A 1 91 ? -11.734 15.852 28.75 1 94.62 91 VAL A C 1
ATOM 709 O O . VAL A 1 91 ? -11.023 16.625 29.406 1 94.62 91 VAL A O 1
ATOM 712 N N . LYS A 1 92 ? -12 14.633 29.109 1 91 92 LYS A N 1
ATOM 713 C CA . LYS A 1 92 ? -11.453 14.125 30.359 1 91 92 LYS A CA 1
ATOM 714 C C . LYS A 1 92 ? -9.93 14.188 30.359 1 91 92 LYS A C 1
ATOM 716 O O . LYS A 1 92 ? -9.312 14.531 31.375 1 91 92 LYS A O 1
ATOM 721 N N . GLN A 1 93 ? -9.414 13.93 29.281 1 88.12 93 GLN A N 1
ATOM 722 C CA . GLN A 1 93 ? -7.961 13.906 29.156 1 88.12 93 GLN A CA 1
ATOM 723 C C . GLN A 1 93 ? -7.387 15.312 29.172 1 88.12 93 GLN A C 1
ATOM 725 O O . GLN A 1 93 ? -6.324 15.555 29.75 1 88.12 93 GLN A O 1
ATOM 730 N N . PHE A 1 94 ? -8.094 16.266 28.547 1 92.5 94 PHE A N 1
ATOM 731 C CA . PHE A 1 94 ? -7.527 17.594 28.328 1 92.5 94 PHE A CA 1
ATOM 732 C C . PHE A 1 94 ? -8.141 18.609 29.281 1 92.5 94 PHE A C 1
ATOM 734 O O . PHE A 1 94 ? -7.941 19.812 29.125 1 92.5 94 PHE A O 1
ATOM 741 N N . MET A 1 95 ? -8.828 18.156 30.297 1 94.5 95 MET A N 1
ATOM 742 C CA . MET A 1 95 ? -9.578 19.062 31.172 1 94.5 95 MET A CA 1
ATOM 743 C C . MET A 1 95 ? -8.656 20.125 31.781 1 94.5 95 MET A C 1
ATOM 745 O O . MET A 1 95 ? -8.953 21.312 31.719 1 94.5 95 MET A O 1
ATOM 749 N N . PRO A 1 96 ? -7.48 19.734 32.25 1 93.19 96 PRO A N 1
ATOM 750 C CA . PRO A 1 96 ? -6.605 20.766 32.812 1 93.19 96 PRO A CA 1
ATOM 751 C C . PRO A 1 96 ? -6.191 21.812 31.781 1 93.19 96 PRO A C 1
ATOM 753 O O . PRO A 1 96 ? -6.133 23 32.094 1 93.19 96 PRO A O 1
ATOM 756 N N . ASP A 1 97 ? -5.961 21.422 30.578 1 92.88 97 ASP A N 1
ATOM 757 C CA . ASP A 1 97 ? -5.551 22.344 29.516 1 92.88 97 ASP A CA 1
ATOM 758 C C . ASP A 1 97 ? -6.707 23.25 29.094 1 92.88 97 ASP A C 1
ATOM 760 O O . ASP A 1 97 ? -6.512 24.438 28.844 1 92.88 97 ASP A O 1
ATOM 764 N N . ILE A 1 98 ? -7.879 22.672 29.031 1 96.19 98 ILE A N 1
ATOM 765 C CA . ILE A 1 98 ? -9.062 23.438 28.641 1 96.19 98 ILE A CA 1
ATOM 766 C C . ILE A 1 98 ? -9.305 24.562 29.641 1 96.19 98 ILE A C 1
ATOM 768 O O . ILE A 1 98 ? -9.531 25.703 29.266 1 96.19 98 ILE A O 1
ATOM 772 N N . LEU A 1 99 ? -9.195 24.219 30.922 1 95.31 99 LEU A N 1
ATOM 773 C CA . LEU A 1 99 ? -9.414 25.203 31.969 1 95.31 99 LEU A CA 1
ATOM 774 C C . LEU A 1 99 ? -8.32 26.266 31.953 1 95.31 99 LEU A C 1
ATOM 776 O O . LEU A 1 99 ? -8.594 27.453 32.156 1 95.31 99 LEU A O 1
ATOM 780 N N . ARG A 1 100 ? -7.129 25.812 31.703 1 95.31 100 ARG A N 1
ATOM 781 C CA . ARG A 1 100 ? -6.027 26.766 31.609 1 95.31 100 ARG A CA 1
ATOM 782 C C . ARG A 1 100 ? -6.246 27.719 30.438 1 95.31 100 ARG A C 1
ATOM 784 O O . ARG A 1 100 ? -6.023 28.938 30.578 1 95.31 100 ARG A O 1
ATOM 791 N N . ILE A 1 101 ? -6.691 27.297 29.359 1 94.44 101 ILE A N 1
ATOM 792 C CA . ILE A 1 101 ? -6.961 28.125 28.188 1 94.44 101 ILE A CA 1
ATOM 793 C C . ILE A 1 101 ? -8.078 29.109 28.5 1 94.44 101 ILE A C 1
ATOM 795 O O . ILE A 1 101 ? -7.988 30.297 28.156 1 94.44 101 ILE A O 1
ATOM 799 N N . ARG A 1 102 ? -9.117 28.625 29.219 1 94.88 102 ARG A N 1
ATOM 800 C CA . ARG A 1 102 ? -10.211 29.5 29.609 1 94.88 102 ARG A CA 1
ATOM 801 C C . ARG A 1 102 ? -9.711 30.641 30.484 1 94.88 102 ARG A C 1
ATOM 803 O O . ARG A 1 102 ? -10.094 31.797 30.281 1 94.88 102 ARG A O 1
ATOM 810 N N . ARG A 1 103 ? -8.891 30.359 31.391 1 94.38 103 ARG A N 1
ATOM 811 C CA . ARG A 1 103 ? -8.336 31.375 32.25 1 94.38 103 ARG A CA 1
ATOM 812 C C . ARG A 1 103 ? -7.535 32.406 31.469 1 94.38 103 ARG A C 1
ATOM 814 O O . ARG A 1 103 ? -7.695 33.625 31.672 1 94.38 103 ARG A O 1
ATOM 821 N N . LYS A 1 104 ? -6.75 31.906 30.578 1 93.75 104 LYS A N 1
ATOM 822 C CA . LYS A 1 104 ? -5.902 32.781 29.781 1 93.75 104 LYS A CA 1
ATOM 823 C C . LYS A 1 104 ? -6.734 33.656 28.828 1 93.75 104 LYS A C 1
ATOM 825 O O . LYS A 1 104 ? -6.387 34.781 28.547 1 93.75 104 LYS A O 1
ATOM 830 N N . LEU A 1 105 ? -7.797 33.125 28.344 1 93.25 105 LEU A N 1
ATOM 831 C CA . LEU A 1 105 ? -8.695 33.875 27.469 1 93.25 105 LEU A CA 1
ATOM 832 C C . LEU A 1 105 ? -9.398 35 28.234 1 93.25 105 LEU A C 1
ATOM 834 O O . LEU A 1 105 ? -9.5 36.125 27.75 1 93.25 105 LEU A O 1
ATOM 838 N N . ARG A 1 106 ? -9.758 34.688 29.359 1 92.69 106 ARG A N 1
ATOM 839 C CA . ARG A 1 106 ? -10.477 35.656 30.188 1 92.69 106 ARG A CA 1
ATOM 840 C C . ARG A 1 106 ? -9.555 36.781 30.656 1 92.69 106 ARG A C 1
ATOM 842 O O . ARG A 1 106 ? -9.977 37.938 30.766 1 92.69 106 ARG A O 1
ATOM 849 N N . ASP A 1 107 ? -8.312 36.375 30.906 1 92.81 107 ASP A N 1
ATOM 850 C CA . ASP A 1 107 ? -7.375 37.406 31.375 1 92.81 107 ASP A CA 1
ATOM 851 C C . ASP A 1 107 ? -6.746 38.125 30.203 1 92.81 107 ASP A C 1
ATOM 853 O O . ASP A 1 107 ? -5.98 39.094 30.391 1 92.81 107 ASP A O 1
ATOM 857 N N . GLY A 1 108 ? -7.016 37.719 28.969 1 88.12 108 GLY A N 1
ATOM 858 C CA . GLY A 1 108 ? -6.582 38.438 27.781 1 88.12 108 GLY A CA 1
ATOM 859 C C . GLY A 1 108 ? -5.176 38.062 27.344 1 88.12 108 GLY A C 1
ATOM 860 O O . GLY A 1 108 ? -4.652 38.625 26.375 1 88.12 108 GLY A O 1
ATOM 861 N N . SER A 1 109 ? -4.602 37.062 28 1 85 109 SER A N 1
ATOM 862 C CA . SER A 1 109 ? -3.217 36.719 27.719 1 85 109 SER A CA 1
ATOM 863 C C . SER A 1 109 ? -3.123 35.812 26.5 1 85 109 SER A C 1
ATOM 865 O O . SER A 1 109 ? -2.092 35.75 25.828 1 85 109 SER A O 1
ATOM 867 N N . GLU A 1 110 ? -4.18 35.062 26.266 1 84.44 110 GLU A N 1
ATOM 868 C CA . GLU A 1 110 ? -4.195 34.188 25.094 1 84.44 110 GLU A CA 1
ATOM 869 C C . GLU A 1 110 ? -4.781 34.906 23.891 1 84.44 110 GLU A C 1
ATOM 871 O O . GLU A 1 110 ? -5.992 35.125 23.828 1 84.44 110 GLU A O 1
ATOM 876 N N . LYS A 1 111 ? -3.916 35.125 22.906 1 77.19 111 LYS A N 1
ATOM 877 C CA . LYS A 1 111 ? -4.387 35.875 21.75 1 77.19 111 LYS A CA 1
ATOM 878 C C . LYS A 1 111 ? -4.297 35.031 20.484 1 77.19 111 LYS A C 1
ATOM 880 O O . LYS A 1 111 ? -4.934 35.344 19.469 1 77.19 111 LYS A O 1
ATOM 885 N N . ASN A 1 112 ? -3.645 33.969 20.578 1 75.88 112 ASN A N 1
ATOM 886 C CA . ASN A 1 112 ? -3.348 33.219 19.344 1 75.88 112 ASN A CA 1
ATOM 887 C C . ASN A 1 112 ? -4.238 32 19.188 1 75.88 112 ASN A C 1
ATOM 889 O O . ASN A 1 112 ? -4.379 31.469 18.094 1 75.88 112 ASN A O 1
ATOM 893 N N . HIS A 1 113 ? -4.816 31.594 20.25 1 86.19 113 HIS A N 1
ATOM 894 C CA . HIS A 1 113 ? -5.672 30.406 20.172 1 86.19 113 HIS A CA 1
ATOM 895 C C . HIS A 1 113 ? -6.918 30.688 19.344 1 86.19 113 HIS A C 1
ATOM 897 O O . HIS A 1 113 ? -7.438 31.812 19.344 1 86.19 113 HIS A O 1
ATOM 903 N N . ASN A 1 114 ? -7.438 29.766 18.656 1 86.94 114 ASN A N 1
ATOM 904 C CA . ASN A 1 114 ? -8.602 29.922 17.797 1 86.94 114 ASN A CA 1
ATOM 905 C C . ASN A 1 114 ? -9.805 30.453 18.578 1 86.94 114 ASN A C 1
ATOM 907 O O . ASN A 1 114 ? -10.633 31.188 18.016 1 86.94 114 ASN A O 1
ATOM 911 N N . LEU A 1 115 ? -9.883 30.172 19.797 1 92.62 115 LEU A N 1
ATOM 912 C CA . LEU A 1 115 ? -11.023 30.562 20.609 1 92.62 115 LEU A CA 1
ATOM 913 C C . LEU A 1 115 ? -11.047 32.062 20.828 1 92.62 115 LEU A C 1
ATOM 915 O O . LEU A 1 115 ? -12.047 32.625 21.281 1 92.62 115 LEU A O 1
ATOM 919 N N . SER A 1 116 ? -9.992 32.688 20.469 1 88.94 116 SER A N 1
ATOM 920 C CA . SER A 1 116 ? -9.953 34.156 20.562 1 88.94 116 SER A CA 1
ATOM 921 C C . SER A 1 116 ? -10.672 34.781 19.391 1 88.94 116 SER A C 1
ATOM 923 O O . SER A 1 116 ? -10.938 36 19.406 1 88.94 116 SER A O 1
ATOM 925 N N . GLY A 1 117 ? -11.023 34 18.391 1 85.25 117 GLY A N 1
ATOM 926 C CA . GLY A 1 117 ? -11.789 34.531 17.266 1 85.25 117 GLY A CA 1
ATOM 927 C C . GLY A 1 117 ? -13.156 35.031 17.656 1 85.25 117 GLY A C 1
ATOM 928 O O . GLY A 1 117 ? -13.781 34.5 18.578 1 85.25 117 GLY A O 1
ATOM 929 N N . SER A 1 118 ? -13.633 35.969 16.938 1 83 118 SER A N 1
ATOM 930 C CA . SER A 1 118 ? -14.859 36.688 17.312 1 83 118 SER A CA 1
ATOM 931 C C . SER A 1 118 ? -16.047 35.719 17.359 1 83 118 SER A C 1
ATOM 933 O O . SER A 1 118 ? -16.922 35.875 18.219 1 83 118 SER A O 1
ATOM 935 N N . TYR A 1 119 ? -16.047 34.781 16.484 1 83.12 119 TYR A N 1
ATOM 936 C CA . TYR A 1 119 ? -17.172 33.875 16.438 1 83.12 119 TYR A CA 1
ATOM 937 C C . TYR A 1 119 ? -17.125 32.875 17.594 1 83.12 119 TYR A C 1
ATOM 939 O O . TYR A 1 119 ? -18.141 32.594 18.219 1 83.12 119 TYR A O 1
ATOM 947 N N . LEU A 1 120 ? -16.047 32.375 17.891 1 88.94 120 LEU A N 1
ATOM 948 C CA . LEU A 1 120 ? -15.891 31.359 18.922 1 88.94 120 LEU A CA 1
ATOM 949 C C . LEU A 1 120 ? -15.93 31.984 20.312 1 88.94 120 LEU A C 1
ATOM 951 O O . LEU A 1 120 ? -16.297 31.328 21.281 1 88.94 120 LEU A O 1
ATOM 955 N N . LYS A 1 121 ? -15.523 33.188 20.328 1 91 121 LYS A N 1
ATOM 956 C CA . LYS A 1 121 ? -15.508 33.938 21.594 1 91 121 LYS A CA 1
ATOM 957 C C . LYS A 1 121 ? -16.891 33.969 22.219 1 91 121 LYS A C 1
ATOM 959 O O . LYS A 1 121 ? -17.047 33.844 23.438 1 91 121 LYS A O 1
ATOM 964 N N . LYS A 1 122 ? -17.891 34.062 21.422 1 86.12 122 LYS A N 1
ATOM 965 C CA . LYS A 1 122 ? -19.266 34.188 21.906 1 86.12 122 LYS A CA 1
ATOM 966 C C . LYS A 1 122 ? -19.672 32.938 22.672 1 86.12 122 LYS A C 1
ATOM 968 O O . LYS A 1 122 ? -20.438 33.031 23.641 1 86.12 122 LYS A O 1
ATOM 973 N N . LEU A 1 123 ? -19.141 31.891 22.328 1 89.19 123 LEU A N 1
ATOM 974 C CA . LEU A 1 123 ? -19.547 30.625 22.906 1 89.19 123 LEU A CA 1
ATOM 975 C C . LEU A 1 123 ? -19 30.484 24.328 1 89.19 123 LEU A C 1
ATOM 977 O O . LEU A 1 123 ? -19.734 30.141 25.25 1 89.19 123 LEU A O 1
ATOM 981 N N . TRP A 1 124 ? -17.719 30.797 24.5 1 92.81 124 TRP A N 1
ATOM 982 C CA . TRP A 1 124 ? -17.156 30.547 25.828 1 92.81 124 TRP A CA 1
ATOM 983 C C . TRP A 1 124 ? -17.422 31.734 26.766 1 92.81 124 TRP A C 1
ATOM 985 O O . TRP A 1 124 ? -17.391 31.578 27.984 1 92.81 124 TRP A O 1
ATOM 995 N N . GLU A 1 125 ? -17.688 32.906 26.219 1 92.38 125 GLU A N 1
ATOM 996 C CA . GLU A 1 125 ? -18.047 34.031 27.062 1 92.38 125 GLU A CA 1
ATOM 997 C C . GLU A 1 125 ? -19.406 33.844 27.719 1 92.38 125 GLU A C 1
ATOM 999 O O . GLU A 1 125 ? -19.688 34.438 28.766 1 92.38 125 GLU A O 1
ATOM 1004 N N . ALA A 1 126 ? -20.234 33.031 27.094 1 90.69 126 ALA A N 1
ATOM 1005 C CA . ALA A 1 126 ? -21.578 32.75 27.609 1 90.69 126 ALA A CA 1
ATOM 1006 C C . ALA A 1 126 ? -21.547 31.703 28.703 1 90.69 126 ALA A C 1
ATOM 1008 O O . ALA A 1 126 ? -22.578 31.406 29.312 1 90.69 126 ALA A O 1
ATOM 1009 N N . GLU A 1 127 ? -20.359 31.25 28.969 1 93.5 127 GLU A N 1
ATOM 1010 C CA . GLU A 1 127 ? -20.25 30.203 29.969 1 93.5 127 GLU A CA 1
ATOM 1011 C C . GLU A 1 127 ? -20.5 30.734 31.375 1 93.5 127 GLU A C 1
ATOM 1013 O O . GLU A 1 127 ? -20.125 31.859 31.688 1 93.5 127 GLU A O 1
ATOM 1018 N N . ASP A 1 128 ? -21.312 29.891 32.156 1 87 128 ASP A N 1
ATOM 1019 C CA . ASP A 1 128 ? -21.516 30.172 33.562 1 87 128 ASP A CA 1
ATOM 1020 C C . ASP A 1 128 ? -20.516 29.391 34.438 1 87 128 ASP A C 1
ATOM 1022 O O . ASP A 1 128 ? -19.672 28.672 33.906 1 87 128 ASP A O 1
ATOM 1026 N N . ILE A 1 129 ? -20.766 29.578 35.781 1 85.25 129 ILE A N 1
ATOM 1027 C CA . ILE A 1 129 ? -19.891 28.891 36.75 1 85.25 129 ILE A CA 1
ATOM 1028 C C . ILE A 1 129 ? -20.031 27.391 36.562 1 85.25 129 ILE A C 1
ATOM 1030 O O . ILE A 1 129 ? -21.141 26.859 36.5 1 85.25 129 ILE A O 1
ATOM 1034 N N . ASN A 1 130 ? -19.062 26.625 36.312 1 89.25 130 ASN A N 1
ATOM 1035 C CA . ASN A 1 130 ? -18.969 25.172 36.156 1 89.25 130 ASN A CA 1
ATOM 1036 C C . ASN A 1 130 ? -19.625 24.672 34.906 1 89.25 130 ASN A C 1
ATOM 1038 O O . ASN A 1 130 ? -20.203 23.578 34.875 1 89.25 130 ASN A O 1
ATOM 1042 N N . ARG A 1 131 ? -19.859 25.5 33.938 1 94.12 131 ARG A N 1
ATOM 1043 C CA . ARG A 1 131 ? -20.359 25.125 32.594 1 94.12 131 ARG A CA 1
ATOM 1044 C C . ARG A 1 131 ? -19.344 25.438 31.516 1 94.12 131 ARG A C 1
ATOM 1046 O O . ARG A 1 131 ? -18.734 26.516 31.516 1 94.12 131 ARG A O 1
ATOM 1053 N N . LEU A 1 132 ? -19.094 24.484 30.703 1 95.88 132 LEU A N 1
ATOM 1054 C CA . LEU A 1 132 ? -18.188 24.656 29.578 1 95.88 132 LEU A CA 1
ATOM 1055 C C . LEU A 1 132 ? -18.922 24.453 28.25 1 95.88 132 LEU A C 1
ATOM 1057 O O . LEU A 1 132 ? -19.594 23.438 28.062 1 95.88 132 LEU A O 1
ATOM 1061 N N . ASN A 1 133 ? -18.938 25.438 27.406 1 95.75 133 ASN A N 1
ATOM 1062 C CA . ASN A 1 133 ? -19.391 25.312 26.031 1 95.75 133 ASN A CA 1
ATOM 1063 C C . ASN A 1 133 ? -18.234 25 25.078 1 95.75 133 ASN A C 1
ATOM 1065 O O . ASN A 1 133 ? -17.453 25.875 24.719 1 95.75 133 ASN A O 1
ATOM 1069 N N . LEU A 1 134 ? -18.203 23.797 24.672 1 96.88 134 LEU A N 1
ATOM 1070 C CA . LEU A 1 134 ? -17.062 23.359 23.875 1 96.88 134 LEU A CA 1
ATOM 1071 C C . LEU A 1 134 ? -17.406 23.375 22.391 1 96.88 134 LEU A C 1
ATOM 1073 O O . LEU A 1 134 ? -18.516 23.031 22 1 96.88 134 LEU A O 1
ATOM 1077 N N . SER A 1 135 ? -16.438 23.828 21.594 1 94.5 135 SER A N 1
ATOM 1078 C CA . SER A 1 135 ? -16.609 24 20.156 1 94.5 135 SER A CA 1
ATOM 1079 C C . SER A 1 135 ? -16.078 22.781 19.391 1 94.5 135 SER A C 1
ATOM 1081 O O . SER A 1 135 ? -14.945 22.344 19.609 1 94.5 135 SER A O 1
ATOM 1083 N N . VAL A 1 136 ? -16.891 22.281 18.469 1 94.25 136 VAL A N 1
ATOM 1084 C CA . VAL A 1 136 ? -16.547 21.109 17.672 1 94.25 136 VAL A CA 1
ATOM 1085 C C . VAL A 1 136 ? -16.594 21.469 16.188 1 94.25 136 VAL A C 1
ATOM 1087 O O . VAL A 1 136 ? -17.5 22.172 15.742 1 94.25 136 VAL A O 1
ATOM 1090 N N . VAL A 1 137 ? -15.578 21.062 15.469 1 91.81 137 VAL A N 1
ATOM 1091 C CA . VAL A 1 137 ? -15.586 21.156 14.008 1 91.81 137 VAL A CA 1
ATOM 1092 C C . VAL A 1 137 ? -15.852 19.766 13.406 1 91.81 137 VAL A C 1
ATOM 1094 O O . VAL A 1 137 ? -15.227 18.781 13.797 1 91.81 137 VAL A O 1
ATOM 1097 N N . ALA A 1 138 ? -16.812 19.703 12.562 1 90.81 138 ALA A N 1
ATOM 1098 C CA . ALA A 1 138 ? -17.109 18.453 11.867 1 90.81 138 ALA A CA 1
ATOM 1099 C C . ALA A 1 138 ? -16.5 18.453 10.469 1 90.81 138 ALA A C 1
ATOM 1101 O O . ALA A 1 138 ? -16.469 19.469 9.789 1 90.81 138 ALA A O 1
ATOM 1102 N N . SER A 1 139 ? -16.031 17.281 10.094 1 90.81 139 SER A N 1
ATOM 1103 C CA . SER A 1 139 ? -15.414 17.141 8.773 1 90.81 139 SER A CA 1
ATOM 1104 C C . SER A 1 139 ? -15.93 15.906 8.047 1 90.81 139 SER A C 1
ATOM 1106 O O . SER A 1 139 ? -16.156 14.867 8.664 1 90.81 139 SER A O 1
ATOM 1108 N N . ILE A 1 140 ? -16.156 16.047 6.707 1 88.25 140 ILE A N 1
ATOM 1109 C CA . ILE A 1 140 ? -16.5 14.938 5.832 1 88.25 140 ILE A CA 1
ATOM 1110 C C . ILE A 1 140 ? -15.469 14.805 4.723 1 88.25 140 ILE A C 1
ATOM 1112 O O . ILE A 1 140 ? -14.992 15.812 4.184 1 88.25 140 ILE A O 1
ATOM 1116 N N . ASP A 1 141 ? -15.07 13.578 4.465 1 83.56 141 ASP A N 1
ATOM 1117 C CA . ASP A 1 141 ? -14.094 13.359 3.398 1 83.56 141 ASP A CA 1
ATOM 1118 C C . ASP A 1 141 ? -14.25 11.961 2.801 1 83.56 141 ASP A C 1
ATOM 1120 O O . ASP A 1 141 ? -14.664 11.023 3.49 1 83.56 141 ASP A O 1
ATOM 1124 N N . GLY A 1 142 ? -13.992 11.922 1.472 1 80.44 142 GLY A N 1
ATOM 1125 C CA . GLY A 1 142 ? -14 10.625 0.817 1 80.44 142 GLY A CA 1
ATOM 1126 C C . GLY A 1 142 ? -12.656 9.914 0.881 1 80.44 142 GLY A C 1
ATOM 1127 O O . GLY A 1 142 ? -11.609 10.547 0.745 1 80.44 142 GLY A O 1
ATOM 1128 N N . VAL A 1 143 ? -12.703 8.672 1.174 1 77.25 143 VAL A N 1
ATOM 1129 C CA . VAL A 1 143 ? -11.469 7.895 1.233 1 77.25 143 VAL A CA 1
ATOM 1130 C C . VAL A 1 143 ? -11.555 6.727 0.255 1 77.25 143 VAL A C 1
ATOM 1132 O O . VAL A 1 143 ? -12.516 5.961 0.269 1 77.25 143 VAL A O 1
ATOM 1135 N N . SER A 1 144 ? -10.469 6.613 -0.62 1 69.56 144 SER A N 1
ATOM 1136 C CA . SER A 1 144 ? -10.398 5.477 -1.535 1 69.56 144 SER A CA 1
ATOM 1137 C C . SER A 1 144 ? -9.781 4.262 -0.859 1 69.56 144 SER A C 1
ATOM 1139 O O . SER A 1 144 ? -8.812 4.387 -0.104 1 69.56 144 SER A O 1
ATOM 1141 N N . LEU A 1 145 ? -10.43 3.227 -1.005 1 67.69 145 LEU A N 1
ATOM 1142 C CA . LEU A 1 145 ? -9.953 1.969 -0.438 1 67.69 145 LEU A CA 1
ATOM 1143 C C . LEU A 1 145 ? -9.055 1.23 -1.427 1 67.69 145 LEU A C 1
ATOM 1145 O O . LEU A 1 145 ? -9.18 1.411 -2.641 1 67.69 145 LEU A O 1
ATOM 1149 N N . GLU A 1 146 ? -8.031 0.568 -0.852 1 59.78 146 GLU A N 1
ATOM 1150 C CA . GLU A 1 146 ? -7.164 -0.248 -1.694 1 59.78 146 GLU A CA 1
ATOM 1151 C C . GLU A 1 146 ? -7.934 -1.401 -2.33 1 59.78 146 GLU A C 1
ATOM 1153 O O . GLU A 1 146 ? -8.789 -2.012 -1.688 1 59.78 146 GLU A O 1
ATOM 1158 N N . GLY A 1 147 ? -7.645 -1.65 -3.541 1 55.59 147 GLY A N 1
ATOM 1159 C CA . GLY A 1 147 ? -8.25 -2.74 -4.289 1 55.59 147 GLY A CA 1
ATOM 1160 C C . GLY A 1 147 ? -9.344 -2.281 -5.238 1 55.59 147 GLY A C 1
ATOM 1161 O O . GLY A 1 147 ? -9.75 -1.119 -5.203 1 55.59 147 GLY A O 1
ATOM 1162 N N . ASN A 1 148 ? -9.523 -2.768 -6.375 1 49.84 148 ASN A N 1
ATOM 1163 C CA . ASN A 1 148 ? -10.438 -2.465 -7.473 1 49.84 148 ASN A CA 1
ATOM 1164 C C . ASN A 1 148 ? -11.898 -2.514 -7.016 1 49.84 148 ASN A C 1
ATOM 1166 O O . ASN A 1 148 ? -12.695 -3.289 -7.547 1 49.84 148 ASN A O 1
ATOM 1170 N N . THR A 1 149 ? -12.172 -1.938 -5.738 1 58.84 149 THR A N 1
ATOM 1171 C CA . THR A 1 149 ? -13.594 -2.039 -5.414 1 58.84 149 THR A CA 1
ATOM 1172 C C . THR A 1 149 ? -14.32 -0.736 -5.742 1 58.84 149 THR A C 1
ATOM 1174 O O . THR A 1 149 ? -13.711 0.337 -5.723 1 58.84 149 THR A O 1
ATOM 1177 N N . SER A 1 150 ? -15.344 -0.812 -6.332 1 63.25 150 SER A N 1
ATOM 1178 C CA . SER A 1 150 ? -16.266 0.29 -6.598 1 63.25 150 SER A CA 1
ATOM 1179 C C . SER A 1 150 ? -16.797 0.886 -5.301 1 63.25 150 SER A C 1
ATOM 1181 O O . SER A 1 150 ? -17.391 1.968 -5.305 1 63.25 150 SER A O 1
ATOM 1183 N N . GLN A 1 151 ? -16.469 0.238 -4.121 1 72.94 151 GLN A N 1
ATOM 1184 C CA . GLN A 1 151 ? -16.969 0.746 -2.85 1 72.94 151 GLN A CA 1
ATOM 1185 C C . GLN A 1 151 ? -16.062 1.844 -2.295 1 72.94 151 GLN A C 1
ATOM 1187 O O . GLN A 1 151 ? -14.844 1.73 -2.348 1 72.94 151 GLN A O 1
ATOM 1192 N N . LYS A 1 152 ? -16.719 2.977 -1.874 1 78.88 152 LYS A N 1
ATOM 1193 C CA . LYS A 1 152 ? -16.016 4.094 -1.24 1 78.88 152 LYS A CA 1
ATOM 1194 C C . LYS A 1 152 ? -16.609 4.398 0.135 1 78.88 152 LYS A C 1
ATOM 1196 O O . LYS A 1 152 ? -17.703 3.92 0.469 1 78.88 152 LYS A O 1
ATOM 1201 N N . VAL A 1 153 ? -15.859 5.039 0.942 1 86.06 153 VAL A N 1
ATOM 1202 C CA . VAL A 1 153 ? -16.328 5.391 2.277 1 86.06 153 VAL A CA 1
ATOM 1203 C C . VAL A 1 153 ? -16.156 6.891 2.51 1 86.06 153 VAL A C 1
ATOM 1205 O O . VAL A 1 153 ? -15.234 7.504 1.968 1 86.06 153 VAL A O 1
ATOM 1208 N N . TRP A 1 154 ? -17.078 7.488 3.293 1 89.5 154 TRP A N 1
ATOM 1209 C CA . TRP A 1 154 ? -17.062 8.898 3.674 1 89.5 154 TRP A CA 1
ATOM 1210 C C . TRP A 1 154 ? -17.219 9.055 5.184 1 89.5 154 TRP A C 1
ATOM 1212 O O . TRP A 1 154 ? -18.328 9.086 5.703 1 89.5 154 TRP A O 1
ATOM 1222 N N . PRO A 1 155 ? -16.109 9.141 5.895 1 90.38 155 PRO A N 1
ATOM 1223 C CA . PRO A 1 155 ? -16.172 9.328 7.344 1 90.38 155 PRO A CA 1
ATOM 1224 C C . PRO A 1 155 ? -16.656 10.727 7.734 1 90.38 155 PRO A C 1
ATOM 1226 O O . PRO A 1 155 ? -16.328 11.711 7.062 1 90.38 155 PRO A O 1
ATOM 1229 N N . VAL A 1 156 ? -17.438 10.789 8.766 1 92.19 156 VAL A N 1
ATOM 1230 C CA . VAL A 1 156 ? -17.766 12.016 9.477 1 92.19 156 VAL A CA 1
ATOM 1231 C C . VAL A 1 156 ? -16.938 12.102 10.758 1 92.19 156 VAL A C 1
ATOM 1233 O O . VAL A 1 156 ? -17.188 11.367 11.719 1 92.19 156 VAL A O 1
ATOM 1236 N N . SER A 1 157 ? -16.047 13.055 10.727 1 92.19 157 SER A N 1
ATOM 1237 C CA . SER A 1 157 ? -15.109 13.164 11.836 1 92.19 157 SER A CA 1
ATOM 1238 C C . SER A 1 157 ? -15.273 14.477 12.586 1 92.19 157 SER A C 1
ATOM 1240 O O . SER A 1 157 ? -15.875 15.422 12.07 1 92.19 157 SER A O 1
ATOM 1242 N N . LEU A 1 158 ? -14.789 14.445 13.781 1 93.19 158 LEU A N 1
ATOM 1243 C CA . LEU A 1 158 ? -14.922 15.602 14.656 1 93.19 158 LEU A CA 1
ATOM 1244 C C . LEU A 1 158 ? -13.57 16 15.234 1 93.19 158 LEU A C 1
ATOM 1246 O O . LEU A 1 158 ? -12.719 15.141 15.477 1 93.19 158 LEU A O 1
ATOM 1250 N N . MET A 1 159 ? -13.43 17.281 15.453 1 93.38 159 MET A N 1
ATOM 1251 C CA . MET A 1 159 ? -12.266 17.859 16.125 1 93.38 159 MET A CA 1
ATOM 1252 C C . MET A 1 159 ? -12.695 18.812 17.234 1 93.38 159 MET A C 1
ATOM 1254 O O . MET A 1 159 ? -13.602 19.625 17.047 1 93.38 159 MET A O 1
ATOM 1258 N N . LEU A 1 160 ? -12.125 18.672 18.328 1 95.38 160 LEU A N 1
ATOM 1259 C CA . LEU A 1 160 ? -12.375 19.578 19.453 1 95.38 160 LEU A CA 1
ATOM 1260 C C . LEU A 1 160 ? -11.445 20.781 19.406 1 95.38 160 LEU A C 1
ATOM 1262 O O . LEU A 1 160 ? -10.219 20.625 19.5 1 95.38 160 LEU A O 1
ATOM 1266 N N . VAL A 1 161 ? -12 21.922 19.297 1 94.12 161 VAL A N 1
ATOM 1267 C CA . VAL A 1 161 ? -11.219 23.141 19.094 1 94.12 161 VAL A CA 1
ATOM 1268 C C . VAL A 1 161 ? -10.688 23.641 20.422 1 94.12 161 VAL A C 1
ATOM 1270 O O . VAL A 1 161 ? -9.672 24.328 20.469 1 94.12 161 VAL A O 1
ATOM 1273 N N . ASP A 1 162 ? -11.266 23.234 21.562 1 95.56 162 ASP A N 1
ATOM 1274 C CA . ASP A 1 162 ? -11.016 23.797 22.875 1 95.56 162 ASP A CA 1
ATOM 1275 C C . ASP A 1 162 ? -9.742 23.234 23.5 1 95.56 162 ASP A C 1
ATOM 1277 O O . ASP A 1 162 ? -9.359 23.609 24.609 1 95.56 162 ASP A O 1
ATOM 1281 N N . ILE A 1 163 ? -9.039 22.375 22.766 1 93.75 163 ILE A N 1
ATOM 1282 C CA . ILE A 1 163 ? -7.789 21.812 23.266 1 93.75 163 ILE A CA 1
ATOM 1283 C C . ILE A 1 163 ? -6.613 22.609 22.703 1 93.75 163 ILE A C 1
ATOM 1285 O O . ILE A 1 163 ? -6.797 23.469 21.828 1 93.75 163 ILE A O 1
ATOM 1289 N N . PRO A 1 164 ? -5.43 22.391 23.281 1 87.06 164 PRO A N 1
ATOM 1290 C CA . PRO A 1 164 ? -4.293 23.141 22.75 1 87.06 164 PRO A CA 1
ATOM 1291 C C . PRO A 1 164 ? -4.152 23 21.234 1 87.06 164 PRO A C 1
ATOM 1293 O O . PRO A 1 164 ? -4.367 21.922 20.688 1 87.06 164 PRO A O 1
ATOM 1296 N N . THR A 1 165 ? -3.785 24.062 20.594 1 83.25 165 THR A N 1
ATOM 1297 C CA . THR A 1 165 ? -3.744 24.141 19.141 1 83.25 165 THR A CA 1
ATOM 1298 C C . THR A 1 165 ? -2.887 23.016 18.562 1 83.25 165 THR A C 1
ATOM 1300 O O . THR A 1 165 ? -3.238 22.422 17.531 1 83.25 165 THR A O 1
ATOM 1303 N N . ALA A 1 166 ? -1.851 22.75 19.234 1 75.62 166 ALA A N 1
ATOM 1304 C CA . ALA A 1 166 ? -0.915 21.734 18.766 1 75.62 166 ALA A CA 1
ATOM 1305 C C . ALA A 1 166 ? -1.558 20.344 18.781 1 75.62 166 ALA A C 1
ATOM 1307 O O . ALA A 1 166 ? -1.132 19.453 18.047 1 75.62 166 ALA A O 1
ATOM 1308 N N . ASP A 1 167 ? -2.594 20.188 19.531 1 84.19 167 ASP A N 1
ATOM 1309 C CA . ASP A 1 167 ? -3.189 18.875 19.703 1 84.19 167 ASP A CA 1
ATOM 1310 C C . ASP A 1 167 ? -4.441 18.703 18.844 1 84.19 167 ASP A C 1
ATOM 1312 O O . ASP A 1 167 ? -4.918 17.594 18.641 1 84.19 167 ASP A O 1
ATOM 1316 N N . MET A 1 168 ? -4.938 19.781 18.375 1 87.69 168 MET A N 1
ATOM 1317 C CA . MET A 1 168 ? -6.234 19.781 17.703 1 87.69 168 MET A CA 1
ATOM 1318 C C . MET A 1 168 ? -6.242 18.812 16.531 1 87.69 168 MET A C 1
ATOM 1320 O O . MET A 1 168 ? -7.195 18.062 16.344 1 87.69 168 MET A O 1
ATOM 1324 N N . GLN A 1 169 ? -5.168 18.766 15.805 1 82.25 169 GLN A N 1
ATOM 1325 C CA . GLN A 1 169 ? -5.18 18.031 14.555 1 82.25 169 GLN A CA 1
ATOM 1326 C C . GLN A 1 169 ? -4.367 16.734 14.672 1 82.25 169 GLN A C 1
ATOM 1328 O O . GLN A 1 169 ? -4.078 16.078 13.664 1 82.25 169 GLN A O 1
ATOM 1333 N N . ARG A 1 170 ? -4.027 16.453 15.828 1 82.19 170 ARG A N 1
ATOM 1334 C CA . ARG A 1 170 ? -3.328 15.18 16 1 82.19 170 ARG A CA 1
ATOM 1335 C C . ARG A 1 170 ? -4.273 14 15.812 1 82.19 170 ARG A C 1
ATOM 1337 O O . ARG A 1 170 ? -5.445 14.07 16.188 1 82.19 170 ARG A O 1
ATOM 1344 N N . ALA A 1 171 ? -3.709 12.969 15.312 1 78.25 171 ALA A N 1
ATOM 1345 C CA . ALA A 1 171 ? -4.496 11.758 15.086 1 78.25 171 ALA A CA 1
ATOM 1346 C C . ALA A 1 171 ? -5.117 11.25 16.391 1 78.25 171 ALA A C 1
ATOM 1348 O O . ALA A 1 171 ? -6.203 10.672 16.375 1 78.25 171 ALA A O 1
ATOM 1349 N N . THR A 1 172 ? -4.477 11.602 17.469 1 84.12 172 THR A N 1
ATOM 1350 C CA . THR A 1 172 ? -4.922 11.125 18.766 1 84.12 172 THR A CA 1
ATOM 1351 C C . THR A 1 172 ? -6.129 11.922 19.25 1 84.12 172 THR A C 1
ATOM 1353 O O . THR A 1 172 ? -6.812 11.516 20.188 1 84.12 172 THR A O 1
ATOM 1356 N N . SER A 1 173 ? -6.391 13.031 18.625 1 89.38 173 SER A N 1
ATOM 1357 C CA . SER A 1 173 ? -7.434 13.922 19.125 1 89.38 173 SER A CA 1
ATOM 1358 C C . SER A 1 173 ? -8.625 13.953 18.172 1 89.38 173 SER A C 1
ATOM 1360 O O . SER A 1 173 ? -9.609 14.656 18.422 1 89.38 173 SER A O 1
ATOM 1362 N N . LEU A 1 174 ? -8.523 13.234 17.125 1 89.94 174 LEU A N 1
ATOM 1363 C CA . LEU A 1 174 ? -9.625 13.203 16.172 1 89.94 174 LEU A CA 1
ATOM 1364 C C . LEU A 1 174 ? -10.617 12.094 16.516 1 89.94 174 LEU A C 1
ATOM 1366 O O . LEU A 1 174 ? -10.219 11.031 17.016 1 89.94 174 LEU A O 1
ATOM 1370 N N . VAL A 1 175 ? -11.875 12.406 16.266 1 90.69 175 VAL A N 1
ATOM 1371 C CA . VAL A 1 175 ? -12.969 11.508 16.625 1 90.69 175 VAL A CA 1
ATOM 1372 C C . VAL A 1 175 ? -13.828 11.211 15.406 1 90.69 175 VAL A C 1
ATOM 1374 O O . VAL A 1 175 ? -13.977 12.055 14.523 1 90.69 175 VAL A O 1
ATOM 1377 N N . ILE A 1 176 ? -14.383 10 15.398 1 90.38 176 ILE A N 1
ATOM 1378 C CA . ILE A 1 176 ? -15.273 9.609 14.305 1 90.38 176 ILE A CA 1
ATOM 1379 C C . ILE A 1 176 ? -16.703 9.5 14.828 1 90.38 176 ILE A C 1
ATOM 1381 O O . ILE A 1 176 ? -16.953 8.883 15.867 1 90.38 176 ILE A O 1
ATOM 1385 N N . ASN A 1 177 ? -17.641 10.156 14.164 1 92.94 177 ASN A N 1
ATOM 1386 C CA . ASN A 1 177 ? -19.047 10.094 14.539 1 92.94 177 ASN A CA 1
ATOM 1387 C C . ASN A 1 177 ? -19.812 9.125 13.656 1 92.94 177 ASN A C 1
ATOM 1389 O O . ASN A 1 177 ? -20.875 8.625 14.047 1 92.94 177 ASN A O 1
ATOM 1393 N N . GLY A 1 178 ? -19.359 8.984 12.461 1 91.12 178 GLY A N 1
ATOM 1394 C CA . GLY A 1 178 ? -20.031 8.078 11.547 1 91.12 178 GLY A CA 1
ATOM 1395 C C . GLY A 1 178 ? -19.25 7.809 10.273 1 91.12 178 GLY A C 1
ATOM 1396 O O . GLY A 1 178 ? -18.203 8.422 10.047 1 91.12 178 GLY A O 1
ATOM 1397 N N . LEU A 1 179 ? -19.781 6.863 9.516 1 90.69 179 LEU A N 1
ATOM 1398 C CA . LEU A 1 179 ? -19.141 6.484 8.258 1 90.69 179 LEU A CA 1
ATOM 1399 C C . LEU A 1 179 ? -20.188 6.086 7.223 1 90.69 179 LEU A C 1
ATOM 1401 O O . LEU A 1 179 ? -21.047 5.242 7.492 1 90.69 179 LEU A O 1
ATOM 1405 N N . ALA A 1 180 ? -20.109 6.742 6.094 1 91.5 180 ALA A N 1
ATOM 1406 C CA . ALA A 1 180 ? -20.969 6.383 4.969 1 91.5 180 ALA A CA 1
ATOM 1407 C C . ALA A 1 180 ? -20.25 5.438 4.008 1 91.5 180 ALA A C 1
ATOM 1409 O O . ALA A 1 180 ? -19.062 5.598 3.744 1 91.5 180 ALA A O 1
ATOM 1410 N N . GLU A 1 181 ? -20.984 4.5 3.502 1 88.81 181 GLU A N 1
ATOM 1411 C CA . GLU A 1 181 ? -20.453 3.529 2.549 1 88.81 181 GLU A CA 1
ATOM 1412 C C . GLU A 1 181 ? -21.375 3.385 1.339 1 88.81 181 GLU A C 1
ATOM 1414 O O . GLU A 1 181 ? -22.594 3.242 1.489 1 88.81 181 GLU A O 1
ATOM 1419 N N . GLY A 1 182 ? -20.75 3.436 0.191 1 86.19 182 GLY A N 1
ATOM 1420 C CA . GLY A 1 182 ? -21.547 3.273 -1.012 1 86.19 182 GLY A CA 1
ATOM 1421 C C . GLY A 1 182 ? -20.719 3.197 -2.277 1 86.19 182 GLY A C 1
ATOM 1422 O O . GLY A 1 182 ? -19.484 3.334 -2.229 1 86.19 182 GLY A O 1
ATOM 1423 N N . ARG A 1 183 ? -21.375 2.986 -3.395 1 82.69 183 ARG A N 1
ATOM 1424 C CA . ARG A 1 183 ? -20.734 2.84 -4.695 1 82.69 183 ARG A CA 1
ATOM 1425 C C . ARG A 1 183 ? -20.641 4.18 -5.414 1 82.69 183 ARG A C 1
ATOM 1427 O O . ARG A 1 183 ? -19.875 4.324 -6.371 1 82.69 183 ARG A O 1
ATOM 1434 N N . GLU A 1 184 ? -21.469 5.133 -4.867 1 84.25 184 GLU A N 1
ATOM 1435 C CA . GLU A 1 184 ? -21.469 6.477 -5.438 1 84.25 184 GLU A CA 1
ATOM 1436 C C . GLU A 1 184 ? -21.234 7.531 -4.359 1 84.25 184 GLU A C 1
ATOM 1438 O O . GLU A 1 184 ? -21.469 7.285 -3.176 1 84.25 184 GLU A O 1
ATOM 1443 N N . ASN A 1 185 ? -20.781 8.672 -4.844 1 85.56 185 ASN A N 1
ATOM 1444 C CA . ASN A 1 185 ? -20.609 9.781 -3.918 1 85.56 185 ASN A CA 1
ATOM 1445 C C . ASN A 1 185 ? -21.938 10.227 -3.311 1 85.56 185 ASN A C 1
ATOM 1447 O O . ASN A 1 185 ? -22.922 10.406 -4.023 1 85.56 185 ASN A O 1
ATOM 1451 N N . PRO A 1 186 ? -21.891 10.359 -2.037 1 90.38 186 PRO A N 1
ATOM 1452 C CA . PRO A 1 186 ? -23.125 10.867 -1.417 1 90.38 186 PRO A CA 1
ATOM 1453 C C . PRO A 1 186 ? -23.531 12.234 -1.955 1 90.38 186 PRO A C 1
ATOM 1455 O O . PRO A 1 186 ? -22.688 13.125 -2.1 1 90.38 186 PRO A O 1
ATOM 1458 N N . GLY A 1 187 ? -24.781 12.328 -2.225 1 84.25 187 GLY A N 1
ATOM 1459 C CA . GLY A 1 187 ? -25.328 13.586 -2.715 1 84.25 187 GLY A CA 1
ATOM 1460 C C . GLY A 1 187 ? -25.953 14.43 -1.626 1 84.25 187 GLY A C 1
ATOM 1461 O O . GLY A 1 187 ? -25.859 14.094 -0.442 1 84.25 187 GLY A O 1
ATOM 1462 N N . THR A 1 188 ? -26.562 15.484 -2.012 1 82.69 188 THR A N 1
ATOM 1463 C CA . THR A 1 188 ? -27.172 16.438 -1.096 1 82.69 188 THR A CA 1
ATOM 1464 C C . THR A 1 188 ? -28.312 15.805 -0.305 1 82.69 188 THR A C 1
ATOM 1466 O O . THR A 1 188 ? -28.453 16.047 0.895 1 82.69 188 THR A O 1
ATOM 1469 N N . HIS A 1 189 ? -29.094 14.984 -0.977 1 80.94 189 HIS A N 1
ATOM 1470 C CA . HIS A 1 189 ? -30.234 14.344 -0.319 1 80.94 189 HIS A CA 1
ATOM 1471 C C . HIS A 1 189 ? -29.766 13.43 0.812 1 80.94 189 HIS A C 1
ATOM 1473 O O . HIS A 1 189 ? -30.391 13.398 1.879 1 80.94 189 HIS A O 1
ATOM 1479 N N . PHE A 1 190 ? -28.766 12.844 0.593 1 90.25 190 PHE A N 1
ATOM 1480 C CA . PHE A 1 190 ? -28.203 11.969 1.611 1 90.25 190 PHE A CA 1
ATOM 1481 C C . PHE A 1 190 ? -27.75 12.773 2.822 1 90.25 190 PHE A C 1
ATOM 1483 O O . PHE A 1 190 ? -28.109 12.453 3.957 1 90.25 190 PHE A O 1
ATOM 1490 N N . TRP A 1 191 ? -26.984 13.805 2.564 1 89.06 191 TRP A N 1
ATOM 1491 C CA . TRP A 1 191 ? -26.406 14.578 3.66 1 89.06 191 TRP A CA 1
ATOM 1492 C C . TRP A 1 191 ? -27.5 15.336 4.422 1 89.06 191 TRP A C 1
ATOM 1494 O O . TRP A 1 191 ? -27.391 15.523 5.637 1 89.06 191 TRP A O 1
ATOM 1504 N N . ASN A 1 192 ? -28.516 15.734 3.744 1 84.12 192 ASN A N 1
ATOM 1505 C CA . ASN A 1 192 ? -29.641 16.391 4.418 1 84.12 192 ASN A CA 1
ATOM 1506 C C . ASN A 1 192 ? -30.266 15.484 5.461 1 84.12 192 ASN A C 1
ATOM 1508 O O . ASN A 1 192 ? -30.875 15.961 6.43 1 84.12 192 ASN A O 1
ATOM 1512 N N . THR A 1 193 ? -30.125 14.242 5.227 1 88 193 THR A N 1
ATOM 1513 C CA . THR A 1 193 ? -30.656 13.281 6.184 1 88 193 THR A CA 1
ATOM 1514 C C . THR A 1 193 ? -29.641 13.008 7.293 1 88 193 THR A C 1
ATOM 1516 O O . THR A 1 193 ? -30.016 12.883 8.461 1 88 193 THR A O 1
ATOM 1519 N N . VAL A 1 194 ? -28.406 12.961 7 1 90.31 194 VAL A N 1
ATOM 1520 C CA . VAL A 1 194 ? -27.375 12.516 7.926 1 90.31 194 VAL A CA 1
ATOM 1521 C C . VAL A 1 194 ? -26.969 13.664 8.844 1 90.31 194 VAL A C 1
ATOM 1523 O O . VAL A 1 194 ? -26.719 13.461 10.039 1 90.31 194 VAL A O 1
ATOM 1526 N N . VAL A 1 195 ? -26.891 14.906 8.359 1 89.19 195 VAL A N 1
ATOM 1527 C CA . VAL A 1 195 ? -26.375 16.047 9.102 1 89.19 195 VAL A CA 1
ATOM 1528 C C . VAL A 1 195 ? -27.203 16.266 10.359 1 89.19 195 VAL A C 1
ATOM 1530 O O . VAL A 1 195 ? -26.672 16.438 11.453 1 89.19 195 VAL A O 1
ATOM 1533 N N . PRO A 1 196 ? -28.516 16.188 10.258 1 86.94 196 PRO A N 1
ATOM 1534 C CA . PRO A 1 196 ? -29.312 16.328 11.484 1 86.94 196 PRO A CA 1
ATOM 1535 C C . PRO A 1 196 ? -29 15.219 12.5 1 86.94 196 PRO A C 1
ATOM 1537 O O . PRO A 1 196 ? -29.047 15.461 13.711 1 86.94 196 PRO A O 1
ATOM 1540 N N . MET A 1 197 ? -28.703 14.086 12.031 1 90.44 197 MET A N 1
ATOM 1541 C CA . MET A 1 197 ? -28.328 13 12.938 1 90.44 197 MET A CA 1
ATOM 1542 C C . MET A 1 197 ? -27.062 13.336 13.695 1 90.44 197 MET A C 1
ATOM 1544 O O . MET A 1 197 ? -26.953 13.07 14.891 1 90.44 197 MET A O 1
ATOM 1548 N N . VAL A 1 198 ? -26.125 13.945 12.977 1 90.62 198 VAL A N 1
ATOM 1549 C CA . VAL A 1 198 ? -24.844 14.305 13.578 1 90.62 198 VAL A CA 1
ATOM 1550 C C . VAL A 1 198 ? -25.047 15.367 14.648 1 90.62 198 VAL A C 1
ATOM 1552 O O . VAL A 1 198 ? -24.5 15.266 15.75 1 90.62 198 VAL A O 1
ATOM 1555 N N . TYR A 1 199 ? -25.891 16.328 14.312 1 90.69 199 TYR A N 1
ATOM 1556 C CA . TYR A 1 199 ? -26.188 17.391 15.281 1 90.69 199 TYR A CA 1
ATOM 1557 C C . TYR A 1 199 ? -26.859 16.797 16.516 1 90.69 199 TYR A C 1
ATOM 1559 O O . TYR A 1 199 ? -26.531 17.172 17.641 1 90.69 199 TYR A O 1
ATOM 1567 N N . ALA A 1 200 ? -27.734 15.938 16.297 1 89.38 200 ALA A N 1
ATOM 1568 C CA . ALA A 1 200 ? -28.438 15.312 17.422 1 89.38 200 ALA A CA 1
ATOM 1569 C C . ALA A 1 200 ? -27.469 14.516 18.297 1 89.38 200 ALA A C 1
ATOM 1571 O O . ALA A 1 200 ? -27.578 14.523 19.531 1 89.38 200 ALA A O 1
ATOM 1572 N N . ASP A 1 201 ? -26.562 13.844 17.703 1 91.62 201 ASP A N 1
ATOM 1573 C CA . ASP A 1 201 ? -25.594 13.016 18.422 1 91.62 201 ASP A CA 1
ATOM 1574 C C . ASP A 1 201 ? -24.688 13.875 19.297 1 91.62 201 ASP A C 1
ATOM 1576 O O . ASP A 1 201 ? -24.312 13.461 20.391 1 91.62 201 ASP A O 1
ATOM 1580 N N . ILE A 1 202 ? -24.328 15.023 18.781 1 92.94 202 ILE A N 1
ATOM 1581 C CA . ILE A 1 202 ? -23.266 15.781 19.406 1 92.94 202 ILE A CA 1
ATOM 1582 C C . ILE A 1 202 ? -23.844 16.859 20.312 1 92.94 202 ILE A C 1
ATOM 1584 O O . ILE A 1 202 ? -23.406 17.047 21.453 1 92.94 202 ILE A O 1
ATOM 1588 N N . GLU A 1 203 ? -24.891 17.547 19.812 1 92.44 203 GLU A N 1
ATOM 1589 C CA . GLU A 1 203 ? -25.422 18.703 20.531 1 92.44 203 GLU A CA 1
ATOM 1590 C C . GLU A 1 203 ? -26.641 18.312 21.375 1 92.44 203 GLU A C 1
ATOM 1592 O O . GLU A 1 203 ? -27.125 19.125 22.172 1 92.44 203 GLU A O 1
ATOM 1597 N N . GLY A 1 204 ? -27.094 17.188 21.25 1 86.5 204 GLY A N 1
ATOM 1598 C CA . GLY A 1 204 ? -28.391 16.828 21.828 1 86.5 204 GLY A CA 1
ATOM 1599 C C . GLY A 1 204 ? -28.328 16.609 23.328 1 86.5 204 GLY A C 1
ATOM 1600 O O . GLY A 1 204 ? -29.359 16.656 24 1 86.5 204 GLY A O 1
ATOM 1601 N N . THR A 1 205 ? -27.156 16.25 23.844 1 86.31 205 THR A N 1
ATOM 1602 C CA . THR A 1 205 ? -27.125 15.938 25.266 1 86.31 205 THR A CA 1
ATOM 1603 C C . THR A 1 205 ? -25.906 16.578 25.938 1 86.31 205 THR A C 1
ATOM 1605 O O . THR A 1 205 ? -24.828 16.641 25.344 1 86.31 205 THR A O 1
ATOM 1608 N N . ASP A 1 206 ? -26.234 17.125 27.125 1 92.06 206 ASP A N 1
ATOM 1609 C CA . ASP A 1 206 ? -25.156 17.609 27.969 1 92.06 206 ASP A CA 1
ATOM 1610 C C . ASP A 1 206 ? -24.578 16.469 28.812 1 92.06 206 ASP A C 1
ATOM 1612 O O . ASP A 1 206 ? -25.234 15.461 29.047 1 92.06 206 ASP A O 1
ATOM 1616 N N . CYS A 1 207 ? -23.375 16.609 29.094 1 93 207 CYS A N 1
ATOM 1617 C CA . CYS A 1 207 ? -22.734 15.617 29.953 1 93 207 CYS A CA 1
ATOM 1618 C C . CYS A 1 207 ? -21.969 16.297 31.094 1 93 207 CYS A C 1
ATOM 1620 O O . CYS A 1 207 ? -21.75 17.5 31.062 1 93 207 CYS A O 1
ATOM 1622 N N . GLU A 1 208 ? -21.734 15.469 32.094 1 94.62 208 GLU A N 1
ATOM 1623 C CA . GLU A 1 208 ? -20.969 15.961 33.25 1 94.62 208 GLU A CA 1
ATOM 1624 C C . GLU A 1 208 ? -19.609 15.289 33.344 1 94.62 208 GLU A C 1
ATOM 1626 O O . GLU A 1 208 ? -19.516 14.062 33.312 1 94.62 208 GLU A O 1
ATOM 1631 N N . ILE A 1 209 ? -18.625 16.141 33.344 1 93.69 209 ILE A N 1
ATOM 1632 C CA . ILE A 1 209 ? -17.25 15.648 33.469 1 93.69 209 ILE A CA 1
ATOM 1633 C C . ILE A 1 209 ? -16.531 16.422 34.562 1 93.69 209 ILE A C 1
ATOM 1635 O O . ILE A 1 209 ? -16.359 17.641 34.469 1 93.69 209 ILE A O 1
ATOM 1639 N N . LYS A 1 210 ? -16.047 15.766 35.625 1 92.88 210 LYS A N 1
ATOM 1640 C CA . LYS A 1 210 ? -15.25 16.312 36.719 1 92.88 210 LYS A CA 1
ATOM 1641 C C . LYS A 1 210 ? -15.914 17.562 37.312 1 92.88 210 LYS A C 1
ATOM 1643 O O . LYS A 1 210 ? -15.273 18.594 37.469 1 92.88 210 LYS A O 1
ATOM 1648 N N . GLY A 1 211 ? -17.25 17.516 37.438 1 91.5 211 GLY A N 1
ATOM 1649 C CA . GLY A 1 211 ? -17.984 18.594 38.094 1 91.5 211 GLY A CA 1
ATOM 1650 C C . GLY A 1 211 ? -18.422 19.688 37.125 1 91.5 211 GLY A C 1
ATOM 1651 O O . GLY A 1 211 ? -19.047 20.672 37.531 1 91.5 211 GLY A O 1
ATOM 1652 N N . TYR A 1 212 ? -18.078 19.578 35.906 1 95 212 TYR A N 1
ATOM 1653 C CA . TYR A 1 212 ? -18.469 20.578 34.906 1 95 212 TYR A CA 1
ATOM 1654 C C . TYR A 1 212 ? -19.547 20.047 34 1 95 212 TYR A C 1
ATOM 1656 O O . TYR A 1 212 ? -19.484 18.891 33.562 1 95 212 TYR A O 1
ATOM 1664 N N . ARG A 1 213 ? -20.578 20.812 33.812 1 95.31 213 ARG A N 1
ATOM 1665 C CA . ARG A 1 213 ? -21.547 20.516 32.781 1 95.31 213 ARG A CA 1
ATOM 1666 C C . ARG A 1 213 ? -21.031 20.922 31.406 1 95.31 213 ARG A C 1
ATOM 1668 O O . ARG A 1 213 ? -20.688 22.078 31.188 1 95.31 213 ARG A O 1
ATOM 1675 N N . ILE A 1 214 ? -20.938 20.031 30.484 1 96.12 214 ILE A N 1
ATOM 1676 C CA . ILE A 1 214 ? -20.297 20.25 29.188 1 96.12 214 ILE A CA 1
ATOM 1677 C C . ILE A 1 214 ? -21.344 20.188 28.078 1 96.12 214 ILE A C 1
ATOM 1679 O O . ILE A 1 214 ? -22.156 19.266 28.031 1 96.12 214 ILE A O 1
ATOM 1683 N N . HIS A 1 215 ? -21.359 21.172 27.297 1 95.38 215 HIS A N 1
ATOM 1684 C CA . HIS A 1 215 ? -22.172 21.203 26.078 1 95.38 215 HIS A CA 1
ATOM 1685 C C . HIS A 1 215 ? -21.297 21.297 24.844 1 95.38 215 HIS A C 1
ATOM 1687 O O . HIS A 1 215 ? -20.453 22.188 24.734 1 95.38 215 HIS A O 1
ATOM 1693 N N . PHE A 1 216 ? -21.469 20.359 23.953 1 95.81 216 PHE A N 1
ATOM 1694 C CA . PHE A 1 216 ? -20.75 20.391 22.688 1 95.81 216 PHE A CA 1
ATOM 1695 C C . PHE A 1 216 ? -21.562 21.125 21.625 1 95.81 216 PHE A C 1
ATOM 1697 O O . PHE A 1 216 ? -22.766 20.922 21.516 1 95.81 216 PHE A O 1
ATOM 1704 N N . THR A 1 217 ? -20.938 22 20.859 1 92.94 217 THR A N 1
ATOM 1705 C CA . THR A 1 217 ? -21.578 22.703 19.75 1 92.94 217 THR A CA 1
ATOM 1706 C C . THR A 1 217 ? -20.75 22.562 18.469 1 92.94 217 THR A C 1
ATOM 1708 O O . THR A 1 217 ? -19.562 22.875 18.453 1 92.94 217 THR A O 1
ATOM 1711 N N . ILE A 1 218 ? -21.391 22.062 17.422 1 91.56 218 ILE A N 1
ATOM 1712 C CA . ILE A 1 218 ? -20.719 22.062 16.125 1 91.56 218 ILE A CA 1
ATOM 1713 C C . ILE A 1 218 ? -20.703 23.484 15.555 1 91.56 218 ILE A C 1
ATOM 1715 O O . ILE A 1 218 ? -21.766 24.016 15.188 1 91.56 218 ILE A O 1
ATOM 1719 N N . VAL A 1 219 ? -19.547 24 15.461 1 87.88 219 VAL A N 1
ATOM 1720 C CA . VAL A 1 219 ? -19.453 25.406 15.109 1 87.88 219 VAL A CA 1
ATOM 1721 C C . VAL A 1 219 ? -19.219 25.562 13.609 1 87.88 219 VAL A C 1
ATOM 1723 O O . VAL A 1 219 ? -19.5 26.609 13.031 1 87.88 219 VAL A O 1
ATOM 1726 N N . SER A 1 220 ? -18.672 24.516 13.094 1 84.88 220 SER A N 1
ATOM 1727 C CA . SER A 1 220 ? -18.391 24.609 11.664 1 84.88 220 SER A CA 1
ATOM 1728 C C . SER A 1 220 ? -18.219 23.219 11.055 1 84.88 220 SER A C 1
ATOM 1730 O O . SER A 1 220 ? -17.984 22.234 11.766 1 84.88 220 SER A O 1
ATOM 1732 N N . TRP A 1 221 ? -18.391 23.172 9.688 1 85.06 221 TRP A N 1
ATOM 1733 C CA . TRP A 1 221 ? -18.078 21.984 8.883 1 85.06 221 TRP A CA 1
ATOM 1734 C C . TRP A 1 221 ? -16.922 22.266 7.93 1 85.06 221 TRP A C 1
ATOM 1736 O O . TRP A 1 221 ? -16.828 23.344 7.344 1 85.06 221 TRP A O 1
ATOM 1746 N N . THR A 1 222 ? -16.031 21.359 7.895 1 83.38 222 THR A N 1
ATOM 1747 C CA . THR A 1 222 ? -14.914 21.484 6.969 1 83.38 222 THR A CA 1
ATOM 1748 C C . THR A 1 222 ? -14.852 20.281 6.031 1 83.38 222 THR A C 1
ATOM 1750 O O . THR A 1 222 ? -15 19.141 6.465 1 83.38 222 THR A O 1
ATOM 1753 N N . CYS A 1 223 ? -14.773 20.469 4.734 1 81.94 223 CYS A N 1
ATOM 1754 C CA . CYS A 1 223 ? -14.648 19.422 3.729 1 81.94 223 CYS A CA 1
ATOM 1755 C C . CYS A 1 223 ? -14 19.953 2.457 1 81.94 223 CYS A C 1
ATOM 1757 O O . CYS A 1 223 ? -13.859 21.172 2.297 1 81.94 223 CYS A O 1
ATOM 1759 N N . ASP A 1 224 ? -13.609 19.078 1.586 1 77.69 224 ASP A N 1
ATOM 1760 C CA . ASP A 1 224 ? -13.094 19.5 0.289 1 77.69 224 ASP A CA 1
ATOM 1761 C C . ASP A 1 224 ? -14.211 20.031 -0.601 1 77.69 224 ASP A C 1
ATOM 1763 O O . ASP A 1 224 ? -15.383 19.984 -0.223 1 77.69 224 ASP A O 1
ATOM 1767 N N . GLN A 1 225 ? -13.953 20.5 -1.727 1 73.62 225 GLN A N 1
ATOM 1768 C CA . GLN A 1 225 ? -14.906 21.25 -2.545 1 73.62 225 GLN A CA 1
ATOM 1769 C C . GLN A 1 225 ? -16.047 20.344 -3 1 73.62 225 GLN A C 1
ATOM 1771 O O . GLN A 1 225 ? -17.219 20.734 -2.914 1 73.62 225 GLN A O 1
ATOM 1776 N N . PRO A 1 226 ? -15.781 19.156 -3.52 1 74.19 226 PRO A N 1
ATOM 1777 C CA . PRO A 1 226 ? -16.906 18.312 -3.939 1 74.19 226 PRO A CA 1
ATOM 1778 C C . PRO A 1 226 ? -17.812 17.922 -2.781 1 74.19 226 PRO A C 1
ATOM 1780 O O . PRO A 1 226 ? -19.047 17.906 -2.934 1 74.19 226 PRO A O 1
ATOM 1783 N N . ALA A 1 227 ? -17.25 17.609 -1.713 1 78.25 227 ALA A N 1
ATOM 1784 C CA . ALA A 1 227 ? -18.031 17.266 -0.539 1 78.25 227 ALA A CA 1
ATOM 1785 C C . ALA A 1 227 ? -18.812 18.469 -0.019 1 78.25 227 ALA A C 1
ATOM 1787 O O . ALA A 1 227 ? -19.953 18.344 0.421 1 78.25 227 ALA A O 1
ATOM 1788 N N . LYS A 1 228 ? -18.141 19.531 -0.083 1 77.38 228 LYS A N 1
ATOM 1789 C CA . LYS A 1 228 ? -18.797 20.766 0.335 1 77.38 228 LYS A CA 1
ATOM 1790 C C . LYS A 1 228 ? -20.031 21.047 -0.529 1 77.38 228 LYS A C 1
ATOM 1792 O O . LYS A 1 228 ? -21.078 21.438 -0.016 1 77.38 228 LYS A O 1
ATOM 1797 N N . ARG A 1 229 ? -19.828 20.828 -1.73 1 73.5 229 ARG A N 1
ATOM 1798 C CA . ARG A 1 229 ? -20.938 21.047 -2.652 1 73.5 229 ARG A CA 1
ATOM 1799 C C . ARG A 1 229 ? -22.094 20.094 -2.365 1 73.5 229 ARG A C 1
ATOM 1801 O O . ARG A 1 229 ? -23.266 20.484 -2.398 1 73.5 229 ARG A O 1
ATOM 1808 N N . ALA A 1 230 ? -21.766 18.922 -2.131 1 77.38 230 ALA A N 1
ATOM 1809 C CA . ALA A 1 230 ? -22.781 17.922 -1.812 1 77.38 230 ALA A CA 1
ATOM 1810 C C . ALA A 1 230 ? -23.484 18.25 -0.497 1 77.38 230 ALA A C 1
ATOM 1812 O O . ALA A 1 230 ? -24.688 18.078 -0.374 1 77.38 230 ALA A O 1
ATOM 1813 N N . LEU A 1 231 ? -22.703 18.703 0.418 1 76.88 231 LEU A N 1
ATOM 1814 C CA . LEU A 1 231 ? -23.234 19.031 1.735 1 76.88 231 LEU A CA 1
ATOM 1815 C C . LEU A 1 231 ? -24.203 20.203 1.654 1 76.88 231 LEU A C 1
ATOM 1817 O O . LEU A 1 231 ? -25.25 20.203 2.322 1 76.88 231 LEU A O 1
ATOM 1821 N N . PHE A 1 232 ? -23.828 21.094 0.749 1 71.56 232 PHE A N 1
ATOM 1822 C CA . PHE A 1 232 ? -24.594 22.312 0.748 1 71.56 232 PHE A CA 1
ATOM 1823 C C . PHE A 1 232 ? -25.5 22.391 -0.483 1 71.56 232 PHE A C 1
ATOM 1825 O O . PHE A 1 232 ? -26.203 23.375 -0.681 1 71.56 232 PHE A O 1
ATOM 1832 N N . GLY A 1 233 ? -25.484 21.281 -1.225 1 66.56 233 GLY A N 1
ATOM 1833 C CA . GLY A 1 233 ? -26.344 21.219 -2.389 1 66.56 233 GLY A CA 1
ATOM 1834 C C . GLY A 1 233 ? -25.984 22.219 -3.465 1 66.56 233 GLY A C 1
ATOM 1835 O O . GLY A 1 233 ? -26.844 22.891 -4.023 1 66.56 233 GLY A O 1
ATOM 1836 N N . MET A 1 234 ? -24.656 22.359 -3.68 1 63.28 234 MET A N 1
ATOM 1837 C CA . MET A 1 234 ? -24.188 23.297 -4.684 1 63.28 234 MET A CA 1
ATOM 1838 C C . MET A 1 234 ? -23.828 22.578 -5.988 1 63.28 234 MET A C 1
ATOM 1840 O O . MET A 1 234 ? -23.484 21.406 -5.977 1 63.28 234 MET A O 1
ATOM 1844 N N . ARG A 1 235 ? -24.094 23.297 -7.117 1 54.97 235 ARG A N 1
ATOM 1845 C CA . ARG A 1 235 ? -23.719 22.719 -8.406 1 54.97 235 ARG A CA 1
ATOM 1846 C C . ARG A 1 235 ? -22.203 22.75 -8.602 1 54.97 235 ARG A C 1
ATOM 1848 O O . ARG A 1 235 ? -21.516 23.594 -8.023 1 54.97 235 ARG A O 1
ATOM 1855 N N . GLY A 1 236 ? -21.625 21.734 -9.156 1 56.22 236 GLY A N 1
ATOM 1856 C CA . GLY A 1 236 ? -20.203 21.484 -9.359 1 56.22 236 GLY A CA 1
ATOM 1857 C C . GLY A 1 236 ? -19.562 22.469 -10.328 1 56.22 236 GLY A C 1
ATOM 1858 O O . GLY A 1 236 ? -18.938 22.062 -11.305 1 56.22 236 GLY A O 1
ATOM 1859 N N . HIS A 1 237 ? -19.844 23.781 -10.203 1 54.59 237 HIS A N 1
ATOM 1860 C CA . HIS A 1 237 ? -19.109 24.656 -11.102 1 54.59 237 HIS A CA 1
ATOM 1861 C C . HIS A 1 237 ? -17.859 25.234 -10.422 1 54.59 237 HIS A C 1
ATOM 1863 O O . HIS A 1 237 ? -17.844 25.391 -9.203 1 54.59 237 HIS A O 1
ATOM 1869 N N . ASN A 1 238 ? -16.766 25.172 -11.102 1 58.69 238 ASN A N 1
ATOM 1870 C CA . ASN A 1 238 ? -15.508 25.703 -10.594 1 58.69 238 ASN A CA 1
ATOM 1871 C C . ASN A 1 238 ? -15.422 27.219 -10.773 1 58.69 238 ASN A C 1
ATOM 1873 O O . ASN A 1 238 ? -14.336 27.797 -10.727 1 58.69 238 ASN A O 1
ATOM 1877 N N . SER A 1 239 ? -16.562 27.906 -10.898 1 57.06 239 SER A N 1
ATOM 1878 C CA . SER A 1 239 ? -16.516 29.359 -11.078 1 57.06 239 SER A CA 1
ATOM 1879 C C . SER A 1 239 ? -16.688 30.078 -9.75 1 57.06 239 SER A C 1
ATOM 1881 O O . SER A 1 239 ? -17.125 29.484 -8.758 1 57.06 239 SER A O 1
ATOM 1883 N N . GLU A 1 240 ? -16.344 31.406 -9.656 1 61.41 240 GLU A N 1
ATOM 1884 C CA . GLU A 1 240 ? -16.453 32.25 -8.477 1 61.41 240 GLU A CA 1
ATOM 1885 C C . GLU A 1 240 ? -17.891 32.281 -7.938 1 61.41 240 GLU A C 1
ATOM 1887 O O . GLU A 1 240 ? -18.094 32.438 -6.734 1 61.41 240 GLU A O 1
ATOM 1892 N N . GLY A 1 241 ? -18.797 31.984 -8.836 1 57.16 241 GLY A N 1
ATOM 1893 C CA . GLY A 1 241 ? -20.188 31.969 -8.43 1 57.16 241 GLY A CA 1
ATOM 1894 C C . GLY A 1 241 ? -20.547 30.766 -7.586 1 57.16 241 GLY A C 1
ATOM 1895 O O . GLY A 1 241 ? -21.625 30.734 -6.973 1 57.16 241 GLY A O 1
ATOM 1896 N N . SER A 1 242 ? -19.547 29.953 -7.559 1 58.38 242 SER A N 1
ATOM 1897 C CA . SER A 1 242 ? -19.828 28.734 -6.801 1 58.38 242 SER A CA 1
ATOM 1898 C C . SER A 1 242 ? -19.172 28.781 -5.422 1 58.38 242 SER A C 1
ATOM 1900 O O . SER A 1 242 ? -18.906 27.734 -4.82 1 58.38 242 SER A O 1
ATOM 1902 N N . CYS A 1 243 ? -18.766 30.047 -5.074 1 62.62 243 CYS A N 1
ATOM 1903 C CA . CYS A 1 243 ? -18.141 30.203 -3.77 1 62.62 243 CYS A CA 1
ATOM 1904 C C . CYS A 1 243 ? -19.156 30.031 -2.646 1 62.62 243 CYS A C 1
ATOM 1906 O O . CYS A 1 243 ? -20.234 30.641 -2.688 1 62.62 243 CYS A O 1
ATOM 1908 N N . PHE A 1 244 ? -18.734 29.234 -1.749 1 61.06 244 PHE A N 1
ATOM 1909 C CA . PHE A 1 244 ? -19.625 28.922 -0.637 1 61.06 244 PHE A CA 1
ATOM 1910 C C . PHE A 1 244 ? -19.828 30.125 0.268 1 61.06 244 PHE A C 1
ATOM 1912 O O . PHE A 1 244 ? -20.891 30.312 0.86 1 61.06 244 PHE A O 1
ATOM 1919 N N . PHE A 1 245 ? -18.703 30.969 0.241 1 59.47 245 PHE A N 1
ATOM 1920 C CA . PHE A 1 245 ? -18.719 32.125 1.121 1 59.47 245 PHE A CA 1
ATOM 1921 C C . PHE A 1 245 ? -19.594 33.25 0.533 1 59.47 245 PHE A C 1
ATOM 1923 O O . PHE A 1 245 ? -20.234 34 1.271 1 59.47 245 PHE A O 1
ATOM 1930 N N . GLY A 1 246 ? -19.141 33.344 -1.008 1 50.34 246 GLY A N 1
ATOM 1931 C CA . GLY A 1 246 ? -19.906 34.375 -1.699 1 50.34 246 GLY A CA 1
ATOM 1932 C C . GLY A 1 246 ? -21.406 34.094 -1.73 1 50.34 246 GLY A C 1
ATOM 1933 O O . GLY A 1 246 ? -22.203 35 -1.996 1 50.34 246 GLY A O 1
ATOM 1934 N N . MET A 1 247 ? -21.438 32.719 -2.15 1 43.62 247 MET A N 1
ATOM 1935 C CA . MET A 1 247 ? -22.844 32.344 -2.166 1 43.62 247 MET A CA 1
ATOM 1936 C C . MET A 1 247 ? -23.484 32.531 -0.794 1 43.62 247 MET A C 1
ATOM 1938 O O . MET A 1 247 ? -24.578 32.031 -0.529 1 43.62 247 MET A O 1
ATOM 1942 N N . CYS A 1 248 ? -23.125 33.375 -0.54 1 33.03 248 CYS A N 1
ATOM 1943 C CA . CYS A 1 248 ? -23.516 33.688 0.83 1 33.03 248 CYS A CA 1
ATOM 1944 C C . CYS A 1 248 ? -25 33.469 1.033 1 33.03 248 CYS A C 1
ATOM 1946 O O . CYS A 1 248 ? -25.422 32.812 1.975 1 33.03 248 CYS A O 1
ATOM 1948 N N . LYS A 1 249 ? -25.875 34.281 0.464 1 30.09 249 LYS A N 1
ATOM 1949 C CA . LYS A 1 249 ? -27.312 34.219 0.7 1 30.09 249 LYS A CA 1
ATOM 1950 C C . LYS A 1 249 ? -28 33.281 -0.306 1 30.09 249 LYS A C 1
ATOM 1952 O O . LYS A 1 249 ? -27.75 33.375 -1.51 1 30.09 249 LYS A O 1
ATOM 1957 N N . GLY A 1 250 ? -28.578 32.219 -0.416 1 27.72 250 GLY A N 1
ATOM 1958 C CA . GLY A 1 250 ? -28.984 31.594 -1.655 1 27.72 250 GLY A CA 1
ATOM 1959 C C . GLY A 1 250 ? -28.031 30.516 -2.135 1 27.72 250 GLY A C 1
ATOM 1960 O O . GLY A 1 250 ? -28.047 30.125 -3.303 1 27.72 250 GLY A O 1
ATOM 1961 N N . THR A 1 251 ? -27.047 30.188 -1.661 1 32.44 251 THR A N 1
ATOM 1962 C CA . THR A 1 251 ? -26.531 29 -2.328 1 32.44 251 THR A CA 1
ATOM 1963 C C . THR A 1 251 ? -27.688 28.094 -2.775 1 32.44 251 THR A C 1
ATOM 1965 O O . THR A 1 251 ? -28.516 27.703 -1.961 1 32.44 251 THR A O 1
ATOM 1968 N N . PHE A 1 252 ? -28.031 28.25 -3.918 1 28.09 252 PHE A N 1
ATOM 1969 C CA . PHE A 1 252 ? -29.062 27.406 -4.523 1 28.09 252 PHE A CA 1
ATOM 1970 C C . PHE A 1 252 ? -28.766 25.922 -4.277 1 28.09 252 PHE A C 1
ATOM 1972 O O . PHE A 1 252 ? -27.688 25.438 -4.629 1 28.09 252 PHE A O 1
ATOM 1979 N N . HIS A 1 253 ? -29.375 25.375 -3.186 1 33.62 253 HIS A N 1
ATOM 1980 C CA . HIS A 1 253 ? -29.656 23.953 -3.09 1 33.62 253 HIS A CA 1
ATOM 1981 C C . HIS A 1 253 ? -30.281 23.438 -4.383 1 33.62 253 HIS A C 1
ATOM 1983 O O . HIS A 1 253 ? -30.938 24.172 -5.105 1 33.62 253 HIS A O 1
ATOM 1989 N N . LYS A 1 254 ? -29.844 22.578 -4.719 1 29.64 254 LYS A N 1
ATOM 1990 C CA . LYS A 1 254 ? -30.797 22.078 -5.711 1 29.64 254 LYS A CA 1
ATOM 1991 C C . LYS A 1 254 ? -32.219 22.203 -5.199 1 29.64 254 LYS A C 1
ATOM 1993 O O . LYS A 1 254 ? -32.531 21.766 -4.09 1 29.64 254 LYS A O 1
ATOM 1998 N N . THR A 1 255 ? -33.156 23.047 -5.734 1 28.55 255 THR A N 1
ATOM 1999 C CA . THR A 1 255 ? -34.5 22.688 -6.121 1 28.55 255 THR A CA 1
ATOM 2000 C C . THR A 1 255 ? -34.562 21.25 -6.637 1 28.55 255 THR A C 1
ATOM 2002 O O . THR A 1 255 ? -33.906 20.906 -7.617 1 28.55 255 THR A O 1
ATOM 2005 N N . LEU A 1 256 ? -34.812 20.203 -5.91 1 29.27 256 LEU A N 1
ATOM 2006 C CA . LEU A 1 256 ? -35.812 19.453 -6.648 1 29.27 256 LEU A CA 1
ATOM 2007 C C . LEU A 1 256 ? -36.812 20.375 -7.328 1 29.27 256 LEU A C 1
ATOM 2009 O O . LEU A 1 256 ? -37.531 19.953 -8.234 1 29.27 256 LEU A O 1
ATOM 2013 N N . ALA A 1 257 ? -37.75 21.312 -6.695 1 26.19 257 ALA A N 1
ATOM 2014 C CA . ALA A 1 257 ? -39.156 21.109 -7.004 1 26.19 257 ALA A CA 1
ATOM 2015 C C . ALA A 1 257 ? -39.406 21.156 -8.508 1 26.19 257 ALA A C 1
ATOM 2017 O O . ALA A 1 257 ? -38.625 21.766 -9.25 1 26.19 257 ALA A O 1
ATOM 2018 N N . PRO A 1 258 ? -40.406 20.359 -9.031 1 26.25 258 PRO A N 1
ATOM 2019 C CA . PRO A 1 258 ? -41.219 20.984 -10.07 1 26.25 258 PRO A CA 1
ATOM 2020 C C . PRO A 1 258 ? -41.469 22.469 -9.82 1 26.25 258 PRO A C 1
ATOM 2022 O O . PRO A 1 258 ? -41.312 22.938 -8.688 1 26.25 258 PRO A O 1
ATOM 2025 N N . ARG A 1 259 ? -42 23.422 -10.633 1 26.16 259 ARG A N 1
ATOM 2026 C CA . ARG A 1 259 ? -42.594 24.75 -10.672 1 26.16 259 ARG A CA 1
ATOM 2027 C C . ARG A 1 259 ? -43.281 25.078 -9.344 1 26.16 259 ARG A C 1
ATOM 2029 O O . ARG A 1 259 ? -43.25 26.234 -8.898 1 26.16 259 ARG A O 1
ATOM 2036 N N . ASN A 1 260 ? -44.219 24.297 -8.625 1 26.03 260 ASN A N 1
ATOM 2037 C CA . ASN A 1 260 ? -45.25 24.75 -7.699 1 26.03 260 ASN A CA 1
ATOM 2038 C C . ASN A 1 260 ? -44.688 24.953 -6.297 1 26.03 260 ASN A C 1
ATOM 2040 O O . ASN A 1 260 ? -45.375 25.484 -5.422 1 26.03 260 ASN A O 1
ATOM 2044 N N . PHE A 1 261 ? -43.906 24.203 -5.711 1 25 261 PHE A N 1
ATOM 2045 C CA . PHE A 1 261 ? -43.875 24.422 -4.27 1 25 261 PHE A CA 1
ATOM 2046 C C . PHE A 1 261 ? -42.875 25.516 -3.902 1 25 261 PHE A C 1
ATOM 2048 O O . PHE A 1 261 ? -41.75 25.219 -3.463 1 25 261 PHE A O 1
ATOM 2055 N N . ILE A 1 262 ? -42.531 26.609 -4.578 1 26.73 262 ILE A N 1
ATOM 2056 C CA . ILE A 1 262 ? -41.812 27.875 -4.332 1 26.73 262 ILE A CA 1
ATOM 2057 C C . ILE A 1 262 ? -42.469 28.609 -3.164 1 26.73 262 ILE A C 1
ATOM 2059 O O . ILE A 1 262 ? -41.906 29.562 -2.623 1 26.73 262 ILE A O 1
ATOM 2063 N N . ASN A 1 263 ? -43.812 28.531 -2.781 1 25.75 263 ASN A N 1
ATOM 2064 C CA . ASN A 1 263 ? -44.469 29.609 -2.066 1 25.75 263 ASN A CA 1
ATOM 2065 C C . ASN A 1 263 ? -44.156 29.578 -0.573 1 25.75 263 ASN A C 1
ATOM 2067 O O . ASN A 1 263 ? -44.781 30.297 0.215 1 25.75 263 ASN A O 1
ATOM 2071 N N . LYS A 1 264 ? -44.062 28.359 0.039 1 26.38 264 LYS A N 1
ATOM 2072 C CA . LYS A 1 264 ? -44.25 28.562 1.476 1 26.38 264 LYS A CA 1
ATOM 2073 C C . LYS A 1 264 ? -43.062 29.312 2.07 1 26.38 264 LYS A C 1
ATOM 2075 O O . LYS A 1 264 ? -41.906 29.062 1.71 1 26.38 264 LYS A O 1
ATOM 2080 N N . THR A 1 265 ? -43.281 30.422 2.848 1 25.11 265 THR A N 1
ATOM 2081 C CA . THR A 1 265 ? -42.688 31.453 3.674 1 25.11 265 THR A CA 1
ATOM 2082 C C . THR A 1 265 ? -41.812 30.828 4.773 1 25.11 265 THR A C 1
ATOM 2084 O O . THR A 1 265 ? -42.312 30.031 5.566 1 25.11 265 THR A O 1
ATOM 2087 N N . LEU A 1 266 ? -40.625 30.406 4.594 1 27.89 266 LEU A N 1
ATOM 2088 C CA . LEU A 1 266 ? -39.812 30 5.73 1 27.89 266 LEU A CA 1
ATOM 2089 C C . LEU A 1 266 ? -40.094 30.859 6.953 1 27.89 266 LEU A C 1
ATOM 2091 O O . LEU A 1 266 ? -40.094 32.094 6.875 1 27.89 266 LEU A O 1
ATOM 2095 N N . SER A 1 267 ? -41 30.438 7.848 1 27.56 267 SER A N 1
ATOM 2096 C CA . SER A 1 267 ? -41.438 31.203 9.008 1 27.56 267 SER A CA 1
ATOM 2097 C C . SER A 1 267 ? -40.25 31.859 9.719 1 27.56 267 SER A C 1
ATOM 2099 O O . SER A 1 267 ? -39.156 31.281 9.773 1 27.56 267 SER A O 1
ATOM 2101 N N . SER A 1 268 ? -40.156 33.219 10.102 1 27.05 268 SER A N 1
ATOM 2102 C CA . SER A 1 268 ? -39.438 34.312 10.695 1 27.05 268 SER A CA 1
ATOM 2103 C C . SER A 1 268 ? -38.938 33.969 12.102 1 27.05 268 SER A C 1
ATOM 2105 O O . SER A 1 268 ? -38.062 34.625 12.648 1 27.05 268 SER A O 1
ATOM 2107 N N . SER A 1 269 ? -39.75 33.531 13.156 1 25.56 269 SER A N 1
ATOM 2108 C CA . SER A 1 269 ? -39.562 33.656 14.602 1 25.56 269 SER A CA 1
ATOM 2109 C C . SER A 1 269 ? -38.406 32.781 15.086 1 25.56 269 SER A C 1
ATOM 2111 O O . SER A 1 269 ? -37.938 32.938 16.203 1 25.56 269 SER A O 1
ATOM 2113 N N . SER A 1 270 ? -38.562 31.562 15.117 1 27.03 270 SER A N 1
ATOM 2114 C CA . SER A 1 270 ? -37.969 30.547 15.992 1 27.03 270 SER A CA 1
ATOM 2115 C C . SER A 1 270 ? -36.469 30.578 15.914 1 27.03 270 SER A C 1
ATOM 2117 O O . SER A 1 270 ? -35.875 30.922 14.875 1 27.03 270 SER A O 1
ATOM 2119 N N . ASP A 1 271 ? -35.625 30.312 17.156 1 27.31 271 ASP A N 1
ATOM 2120 C CA . ASP A 1 271 ? -34.281 30.609 17.672 1 27.31 271 ASP A CA 1
ATOM 2121 C C . ASP A 1 271 ? -33.219 30.094 16.734 1 27.31 271 ASP A C 1
ATOM 2123 O O . ASP A 1 271 ? -33 28.891 16.641 1 27.31 271 ASP A O 1
ATOM 2127 N N . LYS A 1 272 ? -33.125 30.453 15.773 1 27.73 272 LYS A N 1
ATOM 2128 C CA . LYS A 1 272 ? -32.344 30.297 14.539 1 27.73 272 LYS A CA 1
ATOM 2129 C C . LYS A 1 272 ? -30.859 30.25 14.828 1 27.73 272 LYS A C 1
ATOM 2131 O O . LYS A 1 272 ? -30.297 31.219 15.367 1 27.73 272 LYS A O 1
ATOM 2136 N N . ARG A 1 273 ? -30.422 29.141 15.375 1 29.27 273 ARG A N 1
ATOM 2137 C CA . ARG A 1 273 ? -29 29.062 15.648 1 29.27 273 ARG A CA 1
ATOM 2138 C C . ARG A 1 273 ? -28.203 29.875 14.633 1 29.27 273 ARG A C 1
ATOM 2140 O O . ARG A 1 273 ? -28.469 29.812 13.43 1 29.27 273 ARG A O 1
ATOM 2147 N N . SER A 1 274 ? -27.797 31.078 15.023 1 24.38 274 SER A N 1
ATOM 2148 C CA . SER A 1 274 ? -26.984 32.156 14.477 1 24.38 274 SER A CA 1
ATOM 2149 C C . SER A 1 274 ? -25.953 31.609 13.492 1 24.38 274 SER A C 1
ATOM 2151 O O . SER A 1 274 ? -25.297 30.609 13.766 1 24.38 274 SER A O 1
ATOM 2153 N N . ASP A 1 275 ? -26.328 31.688 12.398 1 25.94 275 ASP A N 1
ATOM 2154 C CA . ASP A 1 275 ? -25.469 31.516 11.234 1 25.94 275 ASP A CA 1
ATOM 2155 C C . ASP A 1 275 ? -24.062 32.031 11.508 1 25.94 275 ASP A C 1
ATOM 2157 O O . ASP A 1 275 ? -23.875 33.188 11.867 1 25.94 275 ASP A O 1
ATOM 2161 N N . VAL A 1 276 ? -23.438 31.359 12.266 1 25.33 276 VAL A N 1
ATOM 2162 C CA . VAL A 1 276 ? -22.172 31.953 12.656 1 25.33 276 VAL A CA 1
ATOM 2163 C C . VAL A 1 276 ? -21.656 32.844 11.539 1 25.33 276 VAL A C 1
ATOM 2165 O O . VAL A 1 276 ? -20.859 33.781 11.781 1 25.33 276 VAL A O 1
ATOM 2168 N N . PHE A 1 277 ? -21.797 32.344 10.273 1 26.19 277 PHE A N 1
ATOM 2169 C CA . PHE A 1 277 ? -21.25 33.219 9.242 1 26.19 277 PHE A CA 1
ATOM 2170 C C . PHE A 1 277 ? -22.312 34.188 8.758 1 26.19 277 PHE A C 1
ATOM 2172 O O . PHE A 1 277 ? -22.938 34 7.723 1 26.19 277 PHE A O 1
ATOM 2179 N N . VAL A 1 278 ? -23.266 34.656 9.391 1 27.28 278 VAL A N 1
ATOM 2180 C CA . VAL A 1 278 ? -24.047 35.812 8.961 1 27.28 278 VAL A CA 1
ATOM 2181 C C . VAL A 1 278 ? -23.125 36.812 8.258 1 27.28 278 VAL A C 1
ATOM 2183 O O . VAL A 1 278 ? -22.156 37.312 8.852 1 27.28 278 VAL A O 1
ATOM 2186 N N . ASN A 1 279 ? -22.969 36.562 6.918 1 27.92 279 ASN A N 1
ATOM 2187 C CA . ASN A 1 279 ? -22.266 37.594 6.152 1 27.92 279 ASN A CA 1
ATOM 2188 C C . ASN A 1 279 ? -22.734 39 6.523 1 27.92 279 ASN A C 1
ATOM 2190 O O . ASN A 1 279 ? -23.906 39.344 6.316 1 27.92 279 ASN A O 1
ATOM 2194 N N . ASP A 1 280 ? -22.625 39.531 7.555 1 28.33 280 ASP A N 1
ATOM 2195 C CA . ASP A 1 280 ? -22.812 40.969 7.559 1 28.33 280 ASP A CA 1
ATOM 2196 C C . ASP A 1 280 ? -22.203 41.594 6.312 1 28.33 280 ASP A C 1
ATOM 2198 O O . ASP A 1 280 ? -20.984 41.719 6.211 1 28.33 280 ASP A O 1
ATOM 2202 N N . SER A 1 281 ? -22.797 41.406 5.121 1 30.7 281 SER A N 1
ATOM 2203 C CA . SER A 1 281 ? -22.5 42.156 3.9 1 30.7 281 SER A CA 1
ATOM 2204 C C . SER A 1 281 ? -21.906 43.531 4.211 1 30.7 281 SER A C 1
ATOM 2206 O O . SER A 1 281 ? -21.016 44 3.502 1 30.7 281 SER A O 1
ATOM 2208 N N . ASN A 1 282 ? -22.516 44.156 5.148 1 30.66 282 ASN A N 1
ATOM 2209 C CA . ASN A 1 282 ? -22.047 45.469 5.531 1 30.66 282 ASN A CA 1
ATOM 2210 C C . ASN A 1 282 ? -20.609 45.438 6.012 1 30.66 282 ASN A C 1
ATOM 2212 O O . ASN A 1 282 ? -19.828 46.344 5.711 1 30.66 282 ASN A O 1
ATOM 2216 N N . PHE A 1 283 ? -20.328 44.406 6.684 1 29.17 283 PHE A N 1
ATOM 2217 C CA . PHE A 1 283 ? -18.953 44.406 7.164 1 29.17 283 PHE A CA 1
ATOM 2218 C C . PHE A 1 283 ? -17.984 44.125 6.031 1 29.17 283 PHE A C 1
ATOM 2220 O O . PHE A 1 283 ? -16.969 44.812 5.871 1 29.17 283 PHE A O 1
ATOM 2227 N N . HIS A 1 284 ? -18.25 43.094 5.23 1 30.81 284 HIS A N 1
ATOM 2228 C CA . HIS A 1 284 ? -17.422 42.938 4.039 1 30.81 284 HIS A CA 1
ATOM 2229 C C . HIS A 1 284 ? -17.5 44.156 3.131 1 30.81 284 HIS A C 1
ATOM 2231 O O . HIS A 1 284 ? -16.484 44.656 2.656 1 30.81 284 HIS A O 1
ATOM 2237 N N . GLN A 1 285 ? -18.75 44.5 2.854 1 33.59 285 GLN A N 1
ATOM 2238 C CA . GLN A 1 285 ? -18.891 45.75 2.088 1 33.59 285 GLN A CA 1
ATOM 2239 C C . GLN A 1 285 ? -18.219 46.906 2.799 1 33.59 285 GLN A C 1
ATOM 2241 O O . GLN A 1 285 ? -17.547 47.719 2.162 1 33.59 285 GLN A O 1
ATOM 2246 N N . ASN A 1 286 ? -18.453 46.906 4.031 1 33.59 286 ASN A N 1
ATOM 2247 C CA . ASN A 1 286 ? -17.781 47.969 4.785 1 33.59 286 ASN A CA 1
ATOM 2248 C C . ASN A 1 286 ? -16.25 47.781 4.754 1 33.59 286 ASN A C 1
ATOM 2250 O O . ASN A 1 286 ? -15.523 48.781 4.621 1 33.59 286 ASN A O 1
ATOM 2254 N N . LEU A 1 287 ? -15.875 46.531 4.871 1 31.8 287 LEU A N 1
ATOM 2255 C CA . LEU A 1 287 ? -14.445 46.312 4.734 1 31.8 287 LEU A CA 1
ATOM 2256 C C . LEU A 1 287 ? -14 46.5 3.287 1 31.8 287 LEU A C 1
ATOM 2258 O O . LEU A 1 287 ? -12.953 47.094 3.029 1 31.8 287 LEU A O 1
ATOM 2262 N N . CYS A 1 288 ? -14.797 45.906 2.43 1 32.97 288 CYS A N 1
ATOM 2263 C CA . CYS A 1 288 ? -14.508 46.156 1.022 1 32.97 288 CYS A CA 1
ATOM 2264 C C . CYS A 1 288 ? -14.711 47.625 0.675 1 32.97 288 CYS A C 1
ATOM 2266 O O . CYS A 1 288 ? -14 48.156 -0.171 1 32.97 288 CYS A O 1
ATOM 2268 N N . LYS A 1 289 ? -15.797 48.281 1.154 1 34.31 289 LYS A N 1
ATOM 2269 C CA . LYS A 1 289 ? -16.016 49.688 0.918 1 34.31 289 LYS A CA 1
ATOM 2270 C C . LYS A 1 289 ? -14.773 50.531 1.27 1 34.31 289 LYS A C 1
ATOM 2272 O O . LYS A 1 289 ? -14.547 51.594 0.703 1 34.31 289 LYS A O 1
ATOM 2277 N N . LYS A 1 290 ? -14.195 50.031 2.264 1 31.27 290 LYS A N 1
ATOM 2278 C CA . LYS A 1 290 ? -12.969 50.75 2.594 1 31.27 290 LYS A CA 1
ATOM 2279 C C . LYS A 1 290 ? -11.867 50.438 1.585 1 31.27 290 LYS A C 1
ATOM 2281 O O . LYS A 1 290 ? -10.789 51.062 1.626 1 31.27 290 LYS A O 1
ATOM 2286 N N . VAL A 1 291 ? -12.18 49.406 0.764 1 29.83 291 VAL A N 1
ATOM 2287 C CA . VAL A 1 291 ? -11.289 49.062 -0.347 1 29.83 291 VAL A CA 1
ATOM 2288 C C . VAL A 1 291 ? -11.891 49.594 -1.655 1 29.83 291 VAL A C 1
ATOM 2290 O O . VAL A 1 291 ? -13.008 49.219 -2.02 1 29.83 291 VAL A O 1
ATOM 2293 N N . ARG A 1 292 ? -11.719 50.719 -2.131 1 27.62 292 ARG A N 1
ATOM 2294 C CA . ARG A 1 292 ? -12.164 51.281 -3.406 1 27.62 292 ARG A CA 1
ATOM 2295 C C . ARG A 1 292 ? -11.68 50.406 -4.57 1 27.62 292 ARG A C 1
ATOM 2297 O O . ARG A 1 292 ? -10.477 50.281 -4.812 1 27.62 292 ARG A O 1
ATOM 2304 N N . VAL A 1 293 ? -12.492 49.406 -4.945 1 27.98 293 VAL A N 1
ATOM 2305 C CA . VAL A 1 293 ? -12.203 48.656 -6.16 1 27.98 293 VAL A CA 1
ATOM 2306 C C . VAL A 1 293 ? -12.82 49.375 -7.367 1 27.98 293 VAL A C 1
ATOM 2308 O O . VAL A 1 293 ? -14 49.719 -7.352 1 27.98 293 VAL A O 1
ATOM 2311 N N . PRO A 1 294 ? -12.18 49.812 -8.438 1 24.83 294 PRO A N 1
ATOM 2312 C CA . PRO A 1 294 ? -12.797 50.469 -9.609 1 24.83 294 PRO A CA 1
ATOM 2313 C C . PRO A 1 294 ? -13.633 49.469 -10.438 1 24.83 294 PRO A C 1
ATOM 2315 O O . PRO A 1 294 ? -13.32 48.281 -10.5 1 24.83 294 PRO A O 1
ATOM 2318 N N . PRO A 1 295 ? -14.867 49.75 -10.852 1 25.64 295 PRO A N 1
ATOM 2319 C CA . PRO A 1 295 ? -15.852 48.938 -11.57 1 25.64 295 PRO A CA 1
ATOM 2320 C C . PRO A 1 295 ? -15.328 48.438 -12.914 1 25.64 295 PRO A C 1
ATOM 2322 O O . PRO A 1 295 ? -15.797 47.438 -13.422 1 25.64 295 PRO A O 1
ATOM 2325 N N . ASP A 1 296 ? -14.664 49.219 -13.844 1 24.86 296 ASP A N 1
ATOM 2326 C CA . ASP A 1 296 ? -14.383 49 -15.258 1 24.86 296 ASP A CA 1
ATOM 2327 C C . ASP A 1 296 ? -13.273 48 -15.445 1 24.86 296 ASP A C 1
ATOM 2329 O O . ASP A 1 296 ? -12.672 47.906 -16.516 1 24.86 296 ASP A O 1
ATOM 2333 N N . PHE A 1 297 ? -13.047 47.219 -14.516 1 24.27 297 PHE A N 1
ATOM 2334 C CA . PHE A 1 297 ? -11.82 46.438 -14.617 1 24.27 297 PHE A CA 1
ATOM 2335 C C . PHE A 1 297 ? -12.039 45.156 -15.438 1 24.27 297 PHE A C 1
ATOM 2337 O O . PHE A 1 297 ? -12.797 44.281 -15.023 1 24.27 297 PHE A O 1
ATOM 2344 N N . THR A 1 298 ? -12.016 45.344 -16.828 1 23.2 298 THR A N 1
ATOM 2345 C CA . THR A 1 298 ? -12.141 44.219 -17.766 1 23.2 298 THR A CA 1
ATOM 2346 C C . THR A 1 298 ? -10.844 43.406 -17.812 1 23.2 298 THR A C 1
ATOM 2348 O O . THR A 1 298 ? -9.758 43.969 -17.984 1 23.2 298 THR A O 1
ATOM 2351 N N . VAL A 1 299 ? -10.734 42.406 -17.031 1 24.83 299 VAL A N 1
ATOM 2352 C CA . VAL A 1 299 ? -9.578 41.531 -17.047 1 24.83 299 VAL A CA 1
ATOM 2353 C C . VAL A 1 299 ? -9.562 40.688 -18.328 1 24.83 299 VAL A C 1
ATOM 2355 O O . VAL A 1 299 ? -10.438 39.844 -18.547 1 24.83 299 VAL A O 1
ATOM 2358 N N . THR A 1 300 ? -9.039 41.156 -19.453 1 22.72 300 THR A N 1
ATOM 2359 C CA . THR A 1 300 ? -9.008 40.469 -20.734 1 22.72 300 THR A CA 1
ATOM 2360 C C . THR A 1 300 ? -8.203 39.156 -20.625 1 22.72 300 THR A C 1
ATOM 2362 O O . THR A 1 300 ? -8.656 38.094 -21.078 1 22.72 300 THR A O 1
ATOM 2365 N N . ASP A 1 301 ? -6.711 39.25 -20.766 1 22.11 301 ASP A N 1
ATOM 2366 C CA . ASP A 1 301 ? -5.797 38.312 -21.391 1 22.11 301 ASP A CA 1
ATOM 2367 C C . ASP A 1 301 ? -5.285 37.281 -20.375 1 22.11 301 ASP A C 1
ATOM 2369 O O . ASP A 1 301 ? -4.141 37.375 -19.922 1 22.11 301 ASP A O 1
ATOM 2373 N N . MET A 1 302 ? -5.852 37.062 -19.312 1 25.95 302 MET A N 1
ATOM 2374 C CA . MET A 1 302 ? -5.234 36.062 -18.469 1 25.95 302 MET A CA 1
ATOM 2375 C C . MET A 1 302 ? -5.273 34.688 -19.125 1 25.95 302 MET A C 1
ATOM 2377 O O . MET A 1 302 ? -5.074 33.656 -18.469 1 25.95 302 MET A O 1
ATOM 2381 N N . SER A 1 303 ? -5.863 34.594 -20.391 1 23.98 303 SER A N 1
ATOM 2382 C CA . SER A 1 303 ? -6.078 33.312 -21.031 1 23.98 303 SER A CA 1
ATOM 2383 C C . SER A 1 303 ? -4.859 32.406 -20.891 1 23.98 303 SER A C 1
ATOM 2385 O O . SER A 1 303 ? -4.961 31.297 -20.359 1 23.98 303 SER A O 1
ATOM 2387 N N . ASN A 1 304 ? -4.168 31.953 -22.25 1 24.05 304 ASN A N 1
ATOM 2388 C CA . ASN A 1 304 ? -3.367 30.922 -22.891 1 24.05 304 ASN A CA 1
ATOM 2389 C C . ASN A 1 304 ? -1.908 30.984 -22.438 1 24.05 304 ASN A C 1
ATOM 2391 O O . ASN A 1 304 ? -1.018 30.516 -23.156 1 24.05 304 ASN A O 1
ATOM 2395 N N . GLY A 1 305 ? -1.441 31.844 -21.688 1 26.19 305 GLY A N 1
ATOM 2396 C CA . GLY A 1 305 ? -0.006 31.906 -21.469 1 26.19 305 GLY A CA 1
ATOM 2397 C C . GLY A 1 305 ? 0.588 30.578 -21.031 1 26.19 305 GLY A C 1
ATOM 2398 O O . GLY A 1 305 ? 0.794 30.344 -19.828 1 26.19 305 GLY A O 1
ATOM 2399 N N . SER A 1 306 ? 0.322 29.484 -21.531 1 27.55 306 SER A N 1
ATOM 2400 C CA . SER A 1 306 ? 0.676 28.078 -21.609 1 27.55 306 SER A CA 1
ATOM 2401 C C . SER A 1 306 ? 2.164 27.891 -21.891 1 27.55 306 SER A C 1
ATOM 2403 O O . SER A 1 306 ? 2.768 26.906 -21.453 1 27.55 306 SER A O 1
ATOM 2405 N N . GLU A 1 307 ? 2.826 28.641 -22.875 1 27.31 307 GLU A N 1
ATOM 2406 C CA . GLU A 1 307 ? 4.133 28.516 -23.516 1 27.31 307 GLU A CA 1
ATOM 2407 C C . GLU A 1 307 ? 5.254 28.922 -22.547 1 27.31 307 GLU A C 1
ATOM 2409 O O . GLU A 1 307 ? 6.262 28.219 -22.438 1 27.31 307 GLU A O 1
ATOM 2414 N N . LYS A 1 308 ? 5.406 30.297 -22.172 1 28.05 308 LYS A N 1
ATOM 2415 C CA . LYS A 1 308 ? 6.574 30.844 -21.484 1 28.05 308 LYS A CA 1
ATOM 2416 C C . LYS A 1 308 ? 6.57 30.438 -20.016 1 28.05 308 LYS A C 1
ATOM 2418 O O . LYS A 1 308 ? 7.633 30.312 -19.391 1 28.05 308 LYS A O 1
ATOM 2423 N N . LEU A 1 309 ? 5.453 30.516 -19.375 1 28.81 309 LEU A N 1
ATOM 2424 C CA . LEU A 1 309 ? 5.512 29.922 -18.031 1 28.81 309 LEU A CA 1
ATOM 2425 C C . LEU A 1 309 ? 5.695 28.406 -18.125 1 28.81 309 LEU A C 1
ATOM 2427 O O . LEU A 1 309 ? 6.008 27.75 -17.125 1 28.81 309 LEU A O 1
ATOM 2431 N N . THR A 1 310 ? 5.461 27.781 -19.297 1 30.23 310 THR A N 1
ATOM 2432 C CA . THR A 1 310 ? 5.859 26.438 -19.719 1 30.23 310 THR A CA 1
ATOM 2433 C C . THR A 1 310 ? 7.379 26.312 -19.75 1 30.23 310 THR A C 1
ATOM 2435 O O . THR A 1 310 ? 7.922 25.234 -19.531 1 30.23 310 THR A O 1
ATOM 2438 N N . VAL A 1 311 ? 8.117 27.344 -20.328 1 30.14 311 VAL A N 1
ATOM 2439 C CA . VAL A 1 311 ? 9.578 27.328 -20.359 1 30.14 311 VAL A CA 1
ATOM 2440 C C . VAL A 1 311 ? 10.125 27.25 -18.938 1 30.14 311 VAL A C 1
ATOM 2442 O O . VAL A 1 311 ? 11.07 26.516 -18.656 1 30.14 311 VAL A O 1
ATOM 2445 N N . TRP A 1 312 ? 9.734 28.203 -18.141 1 28.62 312 TRP A N 1
ATOM 2446 C CA . TRP A 1 312 ? 10.281 28.125 -16.781 1 28.62 312 TRP A CA 1
ATOM 2447 C C . TRP A 1 312 ? 9.828 26.859 -16.078 1 28.62 312 TRP A C 1
ATOM 2449 O O . TRP A 1 312 ? 10.602 26.234 -15.344 1 28.62 312 TRP A O 1
ATOM 2459 N N . PHE A 1 313 ? 8.625 26.391 -16.328 1 32 313 PHE A N 1
ATOM 2460 C CA . PHE A 1 313 ? 8.156 25.109 -15.805 1 32 313 PHE A CA 1
ATOM 2461 C C . PHE A 1 313 ? 8.906 23.953 -16.453 1 32 313 PHE A C 1
ATOM 2463 O O . PHE A 1 313 ? 9.125 22.922 -15.812 1 32 313 PHE A O 1
ATOM 2470 N N . THR A 1 314 ? 9.094 23.969 -17.719 1 31.09 314 THR A N 1
ATOM 2471 C CA . THR A 1 314 ? 9.992 23.031 -18.375 1 31.09 314 THR A CA 1
ATOM 2472 C C . THR A 1 314 ? 11.336 22.969 -17.656 1 31.09 314 THR A C 1
ATOM 2474 O O . THR A 1 314 ? 11.961 21.906 -17.578 1 31.09 314 THR A O 1
ATOM 2477 N N . TYR A 1 315 ? 11.852 24.125 -17.484 1 28.44 315 TYR A N 1
ATOM 2478 C CA . TYR A 1 315 ? 13.164 24.062 -16.844 1 28.44 315 TYR A CA 1
ATOM 2479 C C . TYR A 1 315 ? 13.094 23.375 -15.492 1 28.44 315 TYR A C 1
ATOM 2481 O O . TYR A 1 315 ? 14.016 22.656 -15.102 1 28.44 315 TYR A O 1
ATOM 2489 N N . ILE A 1 316 ? 12.047 23.859 -14.672 1 32.31 316 ILE A N 1
ATOM 2490 C CA . ILE A 1 316 ? 12.172 23.156 -13.398 1 32.31 316 ILE A CA 1
ATOM 2491 C C . ILE A 1 316 ? 11.555 21.766 -13.516 1 32.31 316 ILE A C 1
ATOM 2493 O O . ILE A 1 316 ? 11.531 21.016 -12.539 1 32.31 316 ILE A O 1
ATOM 2497 N N . GLY A 1 317 ? 11.406 21.094 -14.758 1 30.03 317 GLY A N 1
ATOM 2498 C CA . GLY A 1 317 ? 10.977 19.734 -15.031 1 30.03 317 GLY A CA 1
ATOM 2499 C C . GLY A 1 317 ? 9.547 19.469 -14.602 1 30.03 317 GLY A C 1
ATOM 2500 O O . GLY A 1 317 ? 9.164 18.312 -14.406 1 30.03 317 GLY A O 1
ATOM 2501 N N . TRP A 1 318 ? 8.805 20.391 -14.039 1 31.23 318 TRP A N 1
ATOM 2502 C CA . TRP A 1 318 ? 7.52 20.078 -13.43 1 31.23 318 TRP A CA 1
ATOM 2503 C C . TRP A 1 318 ? 6.414 20.016 -14.477 1 31.23 318 TRP A C 1
ATOM 2505 O O . TRP A 1 318 ? 6.402 20.812 -15.422 1 31.23 318 TRP A O 1
ATOM 2515 N N . THR A 1 319 ? 5.645 18.984 -14.781 1 30.39 319 THR A N 1
ATOM 2516 C CA . THR A 1 319 ? 4.504 18.781 -15.672 1 30.39 319 THR A CA 1
ATOM 2517 C C . THR A 1 319 ? 3.381 19.766 -15.336 1 30.39 319 THR A C 1
ATOM 2519 O O . THR A 1 319 ? 3.334 20.312 -14.227 1 30.39 319 THR A O 1
ATOM 2522 N N . ARG A 1 320 ? 2.225 20.109 -16.203 1 33.19 320 ARG A N 1
ATOM 2523 C CA . ARG A 1 320 ? 1.069 21 -16.281 1 33.19 320 ARG A CA 1
ATOM 2524 C C . ARG A 1 320 ? 0.295 21.016 -14.969 1 33.19 320 ARG A C 1
ATOM 2526 O O . ARG A 1 320 ? -0.177 22.078 -14.539 1 33.19 320 ARG A O 1
ATOM 2533 N N . LYS A 1 321 ? -0.247 19.953 -14.469 1 31.67 321 LYS A N 1
ATOM 2534 C CA . LYS A 1 321 ? -1.196 19.891 -13.359 1 31.67 321 LYS A CA 1
ATOM 2535 C C . LYS A 1 321 ? -0.614 20.531 -12.102 1 31.67 321 LYS A C 1
ATOM 2537 O O . LYS A 1 321 ? -1.352 20.875 -11.18 1 31.67 321 LYS A O 1
ATOM 2542 N N . ILE A 1 322 ? 0.571 20.562 -11.875 1 32.66 322 ILE A N 1
ATOM 2543 C CA . ILE A 1 322 ? 1.195 20.953 -10.617 1 32.66 322 ILE A CA 1
ATOM 2544 C C . ILE A 1 322 ? 1.243 22.484 -10.531 1 32.66 322 ILE A C 1
ATOM 2546 O O . ILE A 1 322 ? 1.671 23.031 -9.516 1 32.66 322 ILE A O 1
ATOM 2550 N N . VAL A 1 323 ? 0.964 23.219 -11.555 1 34.53 323 VAL A N 1
ATOM 2551 C CA . VAL A 1 323 ? 1.258 24.656 -11.609 1 34.53 323 VAL A CA 1
ATOM 2552 C C . VAL A 1 323 ? 0.375 25.406 -10.617 1 34.53 323 VAL A C 1
ATOM 2554 O O . VAL A 1 323 ? 0.849 26.281 -9.898 1 34.53 323 VAL A O 1
ATOM 2557 N N . PHE A 1 324 ? -0.857 25.328 -10.773 1 37.09 324 PHE A N 1
ATOM 2558 C CA . PHE A 1 324 ? -1.765 26.266 -10.109 1 37.09 324 PHE A CA 1
ATOM 2559 C C . PHE A 1 324 ? -1.547 26.25 -8.602 1 37.09 324 PHE A C 1
ATOM 2561 O O . PHE A 1 324 ? -1.66 27.297 -7.949 1 37.09 324 PHE A O 1
ATOM 2568 N N . LEU A 1 325 ? -1.249 25.125 -8.109 1 37.62 325 LEU A N 1
ATOM 2569 C CA . LEU A 1 325 ? -1.274 25.047 -6.652 1 37.62 325 LEU A CA 1
ATOM 2570 C C . LEU A 1 325 ? 0.035 25.547 -6.055 1 37.62 325 LEU A C 1
ATOM 2572 O O . LEU A 1 325 ? 0.164 25.656 -4.832 1 37.62 325 LEU A O 1
ATOM 2576 N N . GLN A 1 326 ? 0.957 25.906 -6.949 1 38.5 326 GLN A N 1
ATOM 2577 C CA . GLN A 1 326 ? 2.264 26.219 -6.375 1 38.5 326 GLN A CA 1
ATOM 2578 C C . GLN A 1 326 ? 2.338 27.672 -5.926 1 38.5 326 GLN A C 1
ATOM 2580 O O . GLN A 1 326 ? 3.27 28.062 -5.219 1 38.5 326 GLN A O 1
ATOM 2585 N N . PHE A 1 327 ? 1.465 28.484 -6.422 1 39.25 327 PHE A N 1
ATOM 2586 C CA . PHE A 1 327 ? 1.46 29.906 -6.105 1 39.25 327 PHE A CA 1
ATOM 2587 C C . PHE A 1 327 ? 1.435 30.125 -4.594 1 39.25 327 PHE A C 1
ATOM 2589 O O . PHE A 1 327 ? 1.818 31.188 -4.109 1 39.25 327 PHE A O 1
ATOM 2596 N N . PHE A 1 328 ? 1.169 29.078 -3.959 1 46.22 328 PHE A N 1
ATOM 2597 C CA . PHE A 1 328 ? 0.994 29.188 -2.516 1 46.22 328 PHE A CA 1
ATOM 2598 C C . PHE A 1 328 ? 2.283 28.828 -1.785 1 46.22 328 PHE A C 1
ATOM 2600 O O . PHE A 1 328 ? 2.377 28.984 -0.566 1 46.22 328 PHE A O 1
ATOM 2607 N N . ARG A 1 329 ? 3.25 28.719 -2.676 1 55.19 329 ARG A N 1
ATOM 2608 C CA . ARG A 1 329 ? 4.473 28.281 -2.016 1 55.19 329 ARG A CA 1
ATOM 2609 C C . ARG A 1 329 ? 5.355 29.469 -1.643 1 55.19 329 ARG A C 1
ATOM 2611 O O . ARG A 1 329 ? 5.562 30.359 -2.455 1 55.19 329 ARG A O 1
ATOM 2618 N N . VAL A 1 330 ? 5.789 29.609 -0.484 1 63.69 330 VAL A N 1
ATOM 2619 C CA . VAL A 1 330 ? 6.559 30.672 0.146 1 63.69 330 VAL A CA 1
ATOM 2620 C C . VAL A 1 330 ? 7.777 31.016 -0.712 1 63.69 330 VAL A C 1
ATOM 2622 O O . VAL A 1 330 ? 8.07 32.188 -0.952 1 63.69 330 VAL A O 1
ATOM 2625 N N . ASN A 1 331 ? 8.305 30.078 -1.371 1 61.66 331 ASN A N 1
ATOM 2626 C CA . ASN A 1 331 ? 9.523 30.328 -2.133 1 61.66 331 ASN A CA 1
ATOM 2627 C C . ASN A 1 331 ? 9.234 31.078 -3.428 1 61.66 331 ASN A C 1
ATOM 2629 O O . ASN A 1 331 ? 10.031 31.906 -3.857 1 61.66 331 ASN A O 1
ATOM 2633 N N . PHE A 1 332 ? 8.102 30.859 -3.857 1 65.19 332 PHE A N 1
ATOM 2634 C CA . PHE A 1 332 ? 7.715 31.547 -5.09 1 65.19 332 PHE A CA 1
ATOM 2635 C C . PHE A 1 332 ? 7.402 33 -4.82 1 65.19 332 PHE A C 1
ATOM 2637 O O . PHE A 1 332 ? 7.75 33.875 -5.625 1 65.19 332 PHE A O 1
ATOM 2644 N N . GLY A 1 333 ? 6.805 33.312 -3.752 1 75.31 333 GLY A N 1
ATOM 2645 C CA . GLY A 1 333 ? 6.488 34.656 -3.383 1 75.31 333 GLY A CA 1
ATOM 2646 C C . GLY A 1 333 ? 7.715 35.5 -3.078 1 75.31 333 GLY A C 1
ATOM 2647 O O . GLY A 1 333 ? 7.816 36.656 -3.52 1 75.31 333 GLY A O 1
ATOM 2648 N N . LEU A 1 334 ? 8.617 34.875 -2.447 1 77.19 334 LEU A N 1
ATOM 2649 C CA . LEU A 1 334 ? 9.859 35.594 -2.146 1 77.19 334 LEU A CA 1
ATOM 2650 C C . LEU A 1 334 ? 10.641 35.875 -3.42 1 77.19 334 LEU A C 1
ATOM 2652 O O . LEU A 1 334 ? 11.203 36.969 -3.576 1 77.19 334 LEU A O 1
ATOM 2656 N N . ALA A 1 335 ? 10.617 35 -4.289 1 72 335 ALA A N 1
ATOM 2657 C CA . ALA A 1 335 ? 11.297 35.188 -5.566 1 72 335 ALA A CA 1
ATOM 2658 C C . ALA A 1 335 ? 10.656 36.281 -6.379 1 72 335 ALA A C 1
ATOM 2660 O O . ALA A 1 335 ? 11.344 37.031 -7.086 1 72 335 ALA A O 1
ATOM 2661 N N . ALA A 1 336 ? 9.414 36.344 -6.254 1 76.44 336 ALA A N 1
ATOM 2662 C CA . ALA A 1 336 ? 8.703 37.375 -6.996 1 76.44 336 ALA A CA 1
ATOM 2663 C C . ALA A 1 336 ? 9.109 38.781 -6.531 1 76.44 336 ALA A C 1
ATOM 2665 O O . ALA A 1 336 ? 9.141 39.719 -7.324 1 76.44 336 ALA A O 1
ATOM 2666 N N . LEU A 1 337 ? 9.477 38.906 -5.344 1 82.25 337 LEU A N 1
ATOM 2667 C CA . LEU A 1 337 ? 9.898 40.188 -4.797 1 82.25 337 LEU A CA 1
ATOM 2668 C C . LEU A 1 337 ? 11.211 40.656 -5.43 1 82.25 337 LEU A C 1
ATOM 2670 O O . LEU A 1 337 ? 11.508 41.844 -5.461 1 82.25 337 LEU A O 1
ATOM 2674 N N . MET A 1 338 ? 11.906 39.656 -6.008 1 75.88 338 MET A N 1
ATOM 2675 C CA . MET A 1 338 ? 13.234 40 -6.508 1 75.88 338 MET A CA 1
ATOM 2676 C C . MET A 1 338 ? 13.289 39.844 -8.031 1 75.88 338 MET A C 1
ATOM 2678 O O . MET A 1 338 ? 14.297 40.188 -8.648 1 75.88 338 MET A O 1
ATOM 2682 N N . ASN A 1 339 ? 12.32 39.438 -8.578 1 72.81 339 ASN A N 1
ATOM 2683 C CA . ASN A 1 339 ? 12.367 39.125 -10 1 72.81 339 ASN A CA 1
ATOM 2684 C C . ASN A 1 339 ? 11.852 40.281 -10.852 1 72.81 339 ASN A C 1
ATOM 2686 O O . ASN A 1 339 ? 10.641 40.5 -10.977 1 72.81 339 ASN A O 1
ATOM 2690 N N . GLU A 1 340 ? 12.727 40.844 -11.617 1 71.94 340 GLU A N 1
ATOM 2691 C CA . GLU A 1 340 ? 12.383 42 -12.438 1 71.94 340 GLU A CA 1
ATOM 2692 C C . GLU A 1 340 ? 11.703 41.562 -13.742 1 71.94 340 GLU A C 1
ATOM 2694 O O . GLU A 1 340 ? 11.062 42.375 -14.406 1 71.94 340 GLU A O 1
ATOM 2699 N N . SER A 1 341 ? 11.828 40.375 -14 1 63.84 341 SER A N 1
ATOM 2700 C CA . SER A 1 341 ? 11.273 39.906 -15.266 1 63.84 341 SER A CA 1
ATOM 2701 C C . SER A 1 341 ? 9.766 39.75 -15.18 1 63.84 341 SER A C 1
ATOM 2703 O O . SER A 1 341 ? 9.078 39.656 -16.203 1 63.84 341 SER A O 1
ATOM 2705 N N . LEU A 1 342 ? 9.305 39.75 -13.969 1 70.06 342 LEU A N 1
ATOM 2706 C CA . LEU A 1 342 ? 7.859 39.656 -13.797 1 70.06 342 LEU A CA 1
ATOM 2707 C C . LEU A 1 342 ? 7.188 40.969 -14.07 1 70.06 342 LEU A C 1
ATOM 2709 O O . LEU A 1 342 ? 7.723 42.031 -13.727 1 70.06 342 LEU A O 1
ATOM 2713 N N . THR A 1 343 ? 6.043 40.875 -14.742 1 70.5 343 THR A N 1
ATOM 2714 C CA . THR A 1 343 ? 5.266 42.125 -14.914 1 70.5 343 THR A CA 1
ATOM 2715 C C . THR A 1 343 ? 4.828 42.656 -13.562 1 70.5 343 THR A C 1
ATOM 2717 O O . THR A 1 343 ? 4.723 41.938 -12.586 1 70.5 343 THR A O 1
ATOM 2720 N N . SER A 1 344 ? 4.574 43.906 -13.547 1 76.06 344 SER A N 1
ATOM 2721 C CA . SER A 1 344 ? 4.168 44.562 -12.312 1 76.06 344 SER A CA 1
ATOM 2722 C C . SER A 1 344 ? 2.914 43.938 -11.727 1 76.06 344 SER A C 1
ATOM 2724 O O . SER A 1 344 ? 2.838 43.688 -10.523 1 76.06 344 SER A O 1
ATOM 2726 N N . LEU A 1 345 ? 2.051 43.562 -12.562 1 72.81 345 LEU A N 1
ATOM 2727 C CA . LEU A 1 345 ? 0.802 43 -12.094 1 72.81 345 LEU A CA 1
ATOM 2728 C C . LEU A 1 345 ? 1.032 41.562 -11.57 1 72.81 345 LEU A C 1
ATOM 2730 O O . LEU A 1 345 ? 0.422 41.156 -10.578 1 72.81 345 LEU A O 1
ATOM 2734 N N . ALA A 1 346 ? 1.813 40.906 -12.164 1 70.31 346 ALA A N 1
ATOM 2735 C CA . ALA A 1 346 ? 2.131 39.562 -11.734 1 70.31 346 ALA A CA 1
ATOM 2736 C C . ALA A 1 346 ? 2.84 39.562 -10.383 1 70.31 346 ALA A C 1
ATOM 2738 O O . ALA A 1 346 ? 2.527 38.75 -9.508 1 70.31 346 ALA A O 1
ATOM 2739 N N . ARG A 1 347 ? 3.68 40.438 -10.234 1 77.31 347 ARG A N 1
ATOM 2740 C CA . ARG A 1 347 ? 4.43 40.531 -8.984 1 77.31 347 ARG A CA 1
ATOM 2741 C C . ARG A 1 347 ? 3.51 40.906 -7.824 1 77.31 347 ARG A C 1
ATOM 2743 O O . ARG A 1 347 ? 3.574 40.281 -6.758 1 77.31 347 ARG A O 1
ATOM 2750 N N . LEU A 1 348 ? 2.676 41.812 -8.133 1 78.88 348 LEU A N 1
ATOM 2751 C CA . LEU A 1 348 ? 1.723 42.25 -7.105 1 78.88 348 LEU A CA 1
ATOM 2752 C C . LEU A 1 348 ? 0.823 41.062 -6.703 1 78.88 348 LEU A C 1
ATOM 2754 O O . LEU A 1 348 ? 0.564 40.875 -5.516 1 78.88 348 LEU A O 1
ATOM 2758 N N . SER A 1 349 ? 0.439 40.375 -7.645 1 74.12 349 SER A N 1
ATOM 2759 C CA . SER A 1 349 ? -0.456 39.25 -7.406 1 74.12 349 SER A CA 1
ATOM 2760 C C . SER A 1 349 ? 0.234 38.156 -6.59 1 74.12 349 SER A C 1
ATOM 2762 O O . SER A 1 349 ? -0.325 37.656 -5.609 1 74.12 349 SER A O 1
ATOM 2764 N N . ILE A 1 350 ? 1.376 37.812 -6.898 1 74.94 350 ILE A N 1
ATOM 2765 C CA . ILE A 1 350 ? 2.105 36.719 -6.289 1 74.94 350 ILE A CA 1
ATOM 2766 C C . ILE A 1 350 ? 2.471 37.062 -4.848 1 74.94 350 ILE A C 1
ATOM 2768 O O . ILE A 1 350 ? 2.301 36.25 -3.939 1 74.94 350 ILE A O 1
ATOM 2772 N N . VAL A 1 351 ? 2.887 38.25 -4.684 1 81.25 351 VAL A N 1
ATOM 2773 C CA . VAL A 1 351 ? 3.301 38.688 -3.355 1 81.25 351 VAL A CA 1
ATOM 2774 C C . VAL A 1 351 ? 2.088 38.75 -2.43 1 81.25 351 VAL A C 1
ATOM 2776 O O . VAL A 1 351 ? 2.158 38.312 -1.272 1 81.25 351 VAL A O 1
ATOM 2779 N N . SER A 1 352 ? 1.063 39.219 -2.984 1 81.25 352 SER A N 1
ATOM 2780 C CA . SER A 1 352 ? -0.155 39.312 -2.188 1 81.25 352 SER A CA 1
ATOM 2781 C C . SER A 1 352 ? -0.659 37.938 -1.803 1 81.25 352 SER A C 1
ATOM 2783 O O . SER A 1 352 ? -1.039 37.688 -0.653 1 81.25 352 SER A O 1
ATOM 2785 N N . LEU A 1 353 ? -0.628 37.062 -2.691 1 76.62 353 LEU A N 1
ATOM 2786 C CA . LEU A 1 353 ? -1.089 35.719 -2.43 1 76.62 353 LEU A CA 1
ATOM 2787 C C . LEU A 1 353 ? -0.17 35 -1.438 1 76.62 353 LEU A C 1
ATOM 2789 O O . LEU A 1 353 ? -0.636 34.25 -0.578 1 76.62 353 LEU A O 1
ATOM 2793 N N . MET A 1 354 ? 1.064 35.25 -1.517 1 76.44 354 MET A N 1
ATOM 2794 C CA . MET A 1 354 ? 2.027 34.656 -0.583 1 76.44 354 MET A CA 1
ATOM 2795 C C . MET A 1 354 ? 1.727 35.094 0.848 1 76.44 354 MET A C 1
ATOM 2797 O O . MET A 1 354 ? 1.697 34.281 1.761 1 76.44 354 MET A O 1
ATOM 2801 N N . LEU A 1 355 ? 1.491 36.281 0.947 1 80.5 355 LEU A N 1
ATOM 2802 C CA . LEU A 1 355 ? 1.3 36.812 2.287 1 80.5 355 LEU A CA 1
ATOM 2803 C C . LEU A 1 355 ? -0.048 36.406 2.859 1 80.5 355 LEU A C 1
ATOM 2805 O O . LEU A 1 355 ? -0.176 36.188 4.066 1 80.5 355 LEU A O 1
ATOM 2809 N N . LEU A 1 356 ? -0.933 36.25 1.98 1 77.31 356 LEU A N 1
ATOM 2810 C CA . LEU A 1 356 ? -2.223 35.719 2.428 1 77.31 356 LEU A CA 1
ATOM 2811 C C . LEU A 1 356 ? -2.088 34.312 2.941 1 77.31 356 LEU A C 1
ATOM 2813 O O . LEU A 1 356 ? -2.619 33.969 4.004 1 77.31 356 LEU A O 1
ATOM 2817 N N . THR A 1 357 ? -1.424 33.562 2.256 1 72.31 357 THR A N 1
ATOM 2818 C CA . THR A 1 357 ? -1.237 32.156 2.648 1 72.31 357 THR A CA 1
ATOM 2819 C C . THR A 1 357 ? -0.348 32.062 3.885 1 72.31 357 THR A C 1
ATOM 2821 O O . THR A 1 357 ? -0.54 31.188 4.723 1 72.31 357 THR A O 1
ATOM 2824 N N . ASN A 1 358 ? 0.563 32.969 3.934 1 75.75 358 ASN A N 1
ATOM 2825 C CA . ASN A 1 358 ? 1.468 33 5.078 1 75.75 358 ASN A CA 1
ATOM 2826 C C . ASN A 1 358 ? 0.714 33.219 6.387 1 75.75 358 ASN A C 1
ATOM 2828 O O . ASN A 1 358 ? 1.173 32.812 7.453 1 75.75 358 ASN A O 1
ATOM 2832 N N . GLN A 1 359 ? -0.367 33.875 6.238 1 72.12 359 GLN A N 1
ATOM 2833 C CA . GLN A 1 359 ? -1.177 34.125 7.426 1 72.12 359 GLN A CA 1
ATOM 2834 C C . GLN A 1 359 ? -1.599 32.812 8.086 1 72.12 359 GLN A C 1
ATOM 2836 O O . GLN A 1 359 ? -1.764 32.75 9.305 1 72.12 359 GLN A O 1
ATOM 2841 N N . MET A 1 360 ? -1.715 31.828 7.367 1 69.12 360 MET A N 1
ATOM 2842 C CA . MET A 1 360 ? -2.123 30.531 7.887 1 69.12 360 MET A CA 1
ATOM 2843 C C . MET A 1 360 ? -0.978 29.859 8.641 1 69.12 360 MET A C 1
ATOM 2845 O O . MET A 1 360 ? -1.208 29 9.492 1 69.12 360 MET A O 1
ATOM 2849 N N . TYR A 1 361 ? 0.193 30.359 8.336 1 64.62 361 TYR A N 1
ATOM 2850 C CA . TYR A 1 361 ? 1.348 29.656 8.859 1 64.62 361 TYR A CA 1
ATOM 2851 C C . TYR A 1 361 ? 2.18 30.547 9.766 1 64.62 361 TYR A C 1
ATOM 2853 O O . TYR A 1 361 ? 3.33 30.234 10.086 1 64.62 361 TYR A O 1
ATOM 2861 N N . SER A 1 362 ? 1.759 31.703 10.008 1 69.38 362 SER A N 1
ATOM 2862 C CA . SER A 1 362 ? 2.494 32.625 10.867 1 69.38 362 SER A CA 1
ATOM 2863 C C . SER A 1 362 ? 1.586 33.25 11.922 1 69.38 362 SER A C 1
ATOM 2865 O O . SER A 1 362 ? 0.378 33.375 11.719 1 69.38 362 SER A O 1
ATOM 2867 N N . ASN A 1 363 ? 2.113 33.469 13.078 1 68.19 363 ASN A N 1
ATOM 2868 C CA . ASN A 1 363 ? 1.362 34.094 14.148 1 68.19 363 ASN A CA 1
ATOM 2869 C C . ASN A 1 363 ? 1.693 35.594 14.258 1 68.19 363 ASN A C 1
ATOM 2871 O O . ASN A 1 363 ? 1.528 36.188 15.32 1 68.19 363 ASN A O 1
ATOM 2875 N N . VAL A 1 364 ? 2.221 35.969 13.047 1 71.38 364 VAL A N 1
ATOM 2876 C CA . VAL A 1 364 ? 2.527 37.406 13.07 1 71.38 364 VAL A CA 1
ATOM 2877 C C . VAL A 1 364 ? 1.233 38.188 13.172 1 71.38 364 VAL A C 1
ATOM 2879 O O . VAL A 1 364 ? 0.298 37.969 12.398 1 71.38 364 VAL A O 1
ATOM 2882 N N . ARG A 1 365 ? 1.1 38.969 14.18 1 66.5 365 ARG A N 1
ATOM 2883 C CA . ARG A 1 365 ? -0.114 39.75 14.383 1 66.5 365 ARG A CA 1
ATOM 2884 C C . ARG A 1 365 ? -0.074 41.062 13.578 1 66.5 365 ARG A C 1
ATOM 2886 O O . ARG A 1 365 ? 0.903 41.812 13.648 1 66.5 365 ARG A O 1
ATOM 2893 N N . VAL A 1 366 ? -0.9 41.062 12.672 1 70 366 VAL A N 1
ATOM 2894 C CA . VAL A 1 366 ? -1.051 42.344 11.945 1 70 366 VAL A CA 1
ATOM 2895 C C . VAL A 1 366 ? -2.521 42.75 11.922 1 70 366 VAL A C 1
ATOM 2897 O O . VAL A 1 366 ? -3.398 41.938 12.281 1 70 366 VAL A O 1
ATOM 2900 N N . SER A 1 367 ? -2.635 44.031 11.664 1 66.5 367 SER A N 1
ATOM 2901 C CA . SER A 1 367 ? -3.986 44.562 11.57 1 66.5 367 SER A CA 1
ATOM 2902 C C . SER A 1 367 ? -4.793 43.875 10.484 1 66.5 367 SER A C 1
ATOM 2904 O O . SER A 1 367 ? -4.238 43.469 9.461 1 66.5 367 SER A O 1
ATOM 2906 N N . ASN A 1 368 ? -6.023 43.625 10.766 1 68.12 368 ASN A N 1
ATOM 2907 C CA . ASN A 1 368 ? -6.914 43.031 9.773 1 68.12 368 ASN A CA 1
ATOM 2908 C C . ASN A 1 368 ? -6.918 43.812 8.477 1 68.12 368 ASN A C 1
ATOM 2910 O O . ASN A 1 368 ? -7.129 43.281 7.395 1 68.12 368 ASN A O 1
ATOM 2914 N N . LEU A 1 369 ? -6.582 45.094 8.695 1 70.5 369 LEU A N 1
ATOM 2915 C CA . LEU A 1 369 ? -6.566 45.969 7.535 1 70.5 369 LEU A CA 1
ATOM 2916 C C . LEU A 1 369 ? -5.477 45.562 6.551 1 70.5 369 LEU A C 1
ATOM 2918 O O . LEU A 1 369 ? -5.648 45.688 5.336 1 70.5 369 LEU A O 1
ATOM 2922 N N . PHE A 1 370 ? -4.469 45.031 7.082 1 77.31 370 PHE A N 1
ATOM 2923 C CA . PHE A 1 370 ? -3.373 44.531 6.258 1 77.31 370 PHE A CA 1
ATOM 2924 C C . PHE A 1 370 ? -3.855 43.438 5.312 1 77.31 370 PHE A C 1
ATOM 2926 O O . PHE A 1 370 ? -3.621 43.5 4.105 1 77.31 370 PHE A O 1
ATOM 2933 N N . PHE A 1 371 ? -4.637 42.625 5.805 1 76.56 371 PHE A N 1
ATOM 2934 C CA . PHE A 1 371 ? -5.07 41.5 5.012 1 76.56 371 PHE A CA 1
ATOM 2935 C C . PHE A 1 371 ? -6.148 41.875 4.016 1 76.56 371 PHE A C 1
ATOM 2937 O O . PHE A 1 371 ? -6.215 41.344 2.912 1 76.56 371 PHE A O 1
ATOM 2944 N N . VAL A 1 372 ? -6.863 42.812 4.418 1 72.56 372 VAL A N 1
ATOM 2945 C CA . VAL A 1 372 ? -7.887 43.312 3.51 1 72.56 372 VAL A CA 1
ATOM 2946 C C . VAL A 1 372 ? -7.23 43.938 2.281 1 72.56 372 VAL A C 1
ATOM 2948 O O . VAL A 1 372 ? -7.699 43.75 1.156 1 72.56 372 VAL A O 1
ATOM 2951 N N . HIS A 1 373 ? -6.18 44.656 2.518 1 77.81 373 HIS A N 1
ATOM 2952 C CA . HIS A 1 373 ? -5.465 45.281 1.399 1 77.81 373 HIS A CA 1
ATOM 2953 C C . HIS A 1 373 ? -4.867 44.188 0.487 1 77.81 373 HIS A C 1
ATOM 2955 O O . HIS A 1 373 ? -4.93 44.312 -0.738 1 77.81 373 HIS A O 1
ATOM 2961 N N . LEU A 1 374 ? -4.375 43.25 1.147 1 81 374 LEU A N 1
ATOM 2962 C CA . LEU A 1 374 ? -3.783 42.156 0.365 1 81 374 LEU A CA 1
ATOM 2963 C C . LEU A 1 374 ? -4.832 41.469 -0.505 1 81 374 LEU A C 1
ATOM 2965 O O . LEU A 1 374 ? -4.582 41.188 -1.675 1 81 374 LEU A O 1
ATOM 2969 N N . THR A 1 375 ? -5.91 41.25 0.07 1 78.25 375 THR A N 1
ATOM 2970 C CA . THR A 1 375 ? -6.996 40.594 -0.65 1 78.25 375 THR A CA 1
ATOM 2971 C C . THR A 1 375 ? -7.469 41.469 -1.819 1 78.25 375 THR A C 1
ATOM 2973 O O . THR A 1 375 ? -7.738 40.938 -2.906 1 78.25 375 THR A O 1
ATOM 2976 N N . ALA A 1 376 ? -7.52 42.688 -1.544 1 76.56 376 ALA A N 1
ATOM 2977 C CA . ALA A 1 376 ? -7.973 43.625 -2.59 1 76.56 376 ALA A CA 1
ATOM 2978 C C . ALA A 1 376 ? -7 43.625 -3.768 1 76.56 376 ALA A C 1
ATOM 2980 O O . ALA A 1 376 ? -7.422 43.562 -4.926 1 76.56 376 ALA A O 1
ATOM 2981 N N . VAL A 1 377 ? -5.828 43.656 -3.459 1 79.69 377 VAL A N 1
ATOM 2982 C CA . VAL A 1 377 ? -4.801 43.656 -4.492 1 79.69 377 VAL A CA 1
ATOM 2983 C C . VAL A 1 377 ? -4.855 42.375 -5.293 1 79.69 377 VAL A C 1
ATOM 2985 O O . VAL A 1 377 ? -4.875 42.406 -6.527 1 79.69 377 VAL A O 1
ATOM 2988 N N . ALA A 1 378 ? -4.855 41.281 -4.539 1 78.12 378 ALA A N 1
ATOM 2989 C CA . ALA A 1 378 ? -4.855 39.969 -5.199 1 78.12 378 ALA A CA 1
ATOM 2990 C C . ALA A 1 378 ? -6.09 39.812 -6.074 1 78.12 378 ALA A C 1
ATOM 2992 O O . ALA A 1 378 ? -5.992 39.344 -7.211 1 78.12 378 ALA A O 1
ATOM 2993 N N . ARG A 1 379 ? -7.172 40.125 -5.566 1 75.5 379 ARG A N 1
ATOM 2994 C CA . ARG A 1 379 ? -8.414 40 -6.32 1 75.5 379 ARG A CA 1
ATOM 2995 C C . ARG A 1 379 ? -8.375 40.844 -7.59 1 75.5 379 ARG A C 1
ATOM 2997 O O . ARG A 1 379 ? -8.75 40.375 -8.664 1 75.5 379 ARG A O 1
ATOM 3004 N N . TRP A 1 380 ? -8.008 42.062 -7.387 1 74.75 380 TRP A N 1
ATOM 3005 C CA . TRP A 1 380 ? -7.914 42.969 -8.523 1 74.75 380 TRP A CA 1
ATOM 3006 C C . TRP A 1 380 ? -6.953 42.438 -9.578 1 74.75 380 TRP A C 1
ATOM 3008 O O . TRP A 1 380 ? -7.277 42.406 -10.766 1 74.75 380 TRP A O 1
ATOM 3018 N N . ALA A 1 381 ? -5.859 42.031 -9.125 1 73.19 381 ALA A N 1
ATOM 3019 C CA . ALA A 1 381 ? -4.844 41.562 -10.055 1 73.19 381 ALA A CA 1
ATOM 3020 C C . ALA A 1 381 ? -5.316 40.281 -10.789 1 73.19 381 ALA A C 1
ATOM 3022 O O . ALA A 1 381 ? -5.129 40.156 -12 1 73.19 381 ALA A O 1
ATOM 3023 N N . LEU A 1 382 ? -5.918 39.375 -10.062 1 70.94 382 LEU A N 1
ATOM 3024 C CA . LEU A 1 382 ? -6.375 38.125 -10.664 1 70.94 382 LEU A CA 1
ATOM 3025 C C . LEU A 1 382 ? -7.523 38.375 -11.633 1 70.94 382 LEU A C 1
ATOM 3027 O O . LEU A 1 382 ? -7.551 37.812 -12.727 1 70.94 382 LEU A O 1
ATOM 3031 N N . SER A 1 383 ? -8.406 39.219 -11.203 1 64.5 383 SER A N 1
ATOM 3032 C CA . SER A 1 383 ? -9.578 39.5 -12.031 1 64.5 383 SER A CA 1
ATOM 3033 C C . SER A 1 383 ? -9.18 40.219 -13.32 1 64.5 383 SER A C 1
ATOM 3035 O O . SER A 1 383 ? -9.789 40 -14.367 1 64.5 383 SER A O 1
ATOM 3037 N N . THR A 1 384 ? -8.18 41.031 -13.164 1 64.19 384 THR A N 1
ATOM 3038 C CA . THR A 1 384 ? -7.711 41.781 -14.32 1 64.19 384 THR A CA 1
ATOM 3039 C C . THR A 1 384 ? -6.922 40.906 -15.266 1 64.19 384 THR A C 1
ATOM 3041 O O . THR A 1 384 ? -6.977 41.062 -16.484 1 64.19 384 THR A O 1
ATOM 3044 N N . ALA A 1 385 ? -6.281 40.031 -14.633 1 62.06 385 ALA A N 1
ATOM 3045 C CA . ALA A 1 385 ? -5.488 39.156 -15.461 1 62.06 385 ALA A CA 1
ATOM 3046 C C . ALA A 1 385 ? -6.383 38.188 -16.25 1 62.06 385 ALA A C 1
ATOM 3048 O O . ALA A 1 385 ? -6.168 37.969 -17.438 1 62.06 385 ALA A O 1
ATOM 3049 N N . SER A 1 386 ? -7.176 37.438 -15.594 1 60.88 386 SER A N 1
ATOM 3050 C CA . SER A 1 386 ? -8.117 36.531 -16.266 1 60.88 386 SER A CA 1
ATOM 3051 C C . SER A 1 386 ? -9.227 36.094 -15.32 1 60.88 386 SER A C 1
ATOM 3053 O O . SER A 1 386 ? -8.969 35.75 -14.164 1 60.88 386 SER A O 1
ATOM 3055 N N . PRO A 1 387 ? -10.383 36.125 -15.828 1 58.31 387 PRO A N 1
ATOM 3056 C CA . PRO A 1 387 ? -11.461 35.594 -14.984 1 58.31 387 PRO A CA 1
ATOM 3057 C C . PRO A 1 387 ? -11.258 34.125 -14.625 1 58.31 387 PRO A C 1
ATOM 3059 O O . PRO A 1 387 ? -11.812 33.625 -13.633 1 58.31 387 PRO A O 1
ATOM 3062 N N . ARG A 1 388 ? -10.492 33.438 -15.414 1 58.91 388 ARG A N 1
ATOM 3063 C CA . ARG A 1 388 ? -10.258 32.0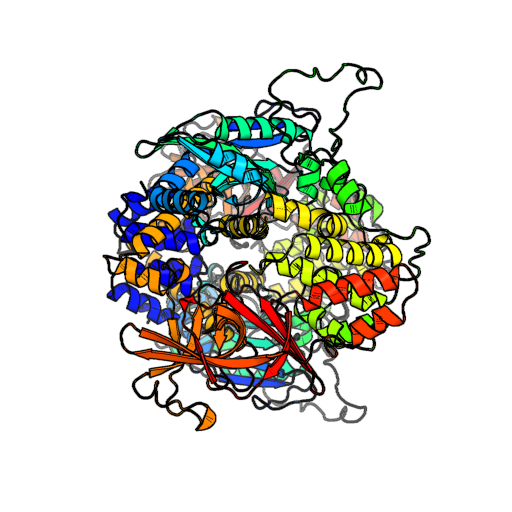31 -15.203 1 58.91 388 ARG A CA 1
ATOM 3064 C C . ARG A 1 388 ? -9.445 31.781 -13.938 1 58.91 388 ARG A C 1
ATOM 3066 O O . ARG A 1 388 ? -9.438 30.672 -13.406 1 58.91 388 ARG A O 1
ATOM 3073 N N . TYR A 1 389 ? -8.828 32.875 -13.508 1 62.62 389 TYR A N 1
ATOM 3074 C CA . TYR A 1 389 ? -7.996 32.719 -12.312 1 62.62 389 TYR A CA 1
ATOM 3075 C C . TYR A 1 389 ? -8.836 32.812 -11.047 1 62.62 389 TYR A C 1
ATOM 3077 O O . TYR A 1 389 ? -8.398 32.406 -9.969 1 62.62 389 TYR A O 1
ATOM 3085 N N . MET A 1 390 ? -9.984 33.312 -11.281 1 67.38 390 MET A N 1
ATOM 3086 C CA . MET A 1 390 ? -10.875 33.469 -10.133 1 67.38 390 MET A CA 1
ATOM 3087 C C . MET A 1 390 ? -11.812 32.25 -10.016 1 67.38 390 MET A C 1
ATOM 3089 O O . MET A 1 390 ? -13.039 32.438 -10.039 1 67.38 390 MET A O 1
ATOM 3093 N N . VAL A 1 391 ? -11.078 31.172 -9.875 1 65 391 VAL A N 1
ATOM 3094 C CA . VAL A 1 391 ? -11.844 29.953 -9.609 1 65 391 VAL A CA 1
ATOM 3095 C C . VAL A 1 391 ? -12.336 29.969 -8.164 1 65 391 VAL A C 1
ATOM 3097 O O . VAL A 1 391 ? -11.953 30.828 -7.375 1 65 391 VAL A O 1
ATOM 3100 N N . THR A 1 392 ? -13.148 29.062 -7.805 1 67.62 392 THR A N 1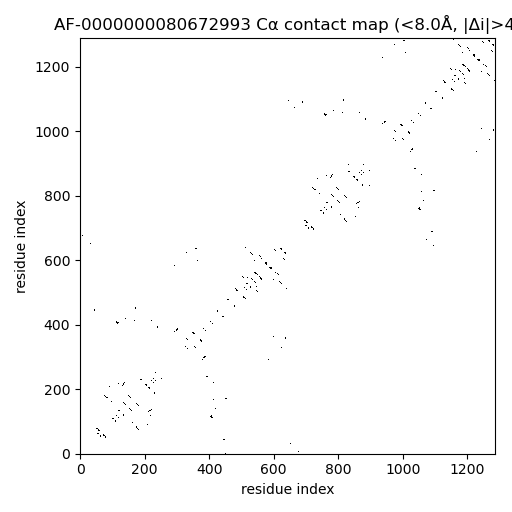
ATOM 3101 C CA . THR A 1 392 ? -13.797 29.031 -6.5 1 67.62 392 THR A CA 1
ATOM 3102 C C . THR A 1 392 ? -12.758 29.062 -5.383 1 67.62 392 THR A C 1
ATOM 3104 O O . THR A 1 392 ? -12.891 29.812 -4.414 1 67.62 392 THR A O 1
ATOM 3107 N N . LYS A 1 393 ? -11.727 28.328 -5.496 1 68.62 393 LYS A N 1
ATOM 3108 C CA . LYS A 1 393 ? -10.703 28.25 -4.457 1 68.62 393 LYS A CA 1
ATOM 3109 C C . LYS A 1 393 ? -9.969 29.578 -4.316 1 68.62 393 LYS A C 1
ATOM 3111 O O . LYS A 1 393 ? -9.695 30.031 -3.199 1 68.62 393 LYS A O 1
ATOM 3116 N N . ALA A 1 394 ? -9.727 30.188 -5.418 1 69.06 394 ALA A N 1
ATOM 3117 C CA . ALA A 1 394 ? -9.062 31.484 -5.391 1 69.06 394 ALA A CA 1
ATOM 3118 C C . ALA A 1 394 ? -9.969 32.531 -4.781 1 69.06 394 ALA A C 1
ATOM 3120 O O . ALA A 1 394 ? -9.516 33.375 -3.98 1 69.06 394 ALA A O 1
ATOM 3121 N N . HIS A 1 395 ? -11.164 32.469 -5.141 1 70.44 395 HIS A N 1
ATOM 3122 C CA . HIS A 1 395 ? -12.133 33.406 -4.598 1 70.44 395 HIS A CA 1
ATOM 3123 C C . HIS A 1 395 ? -12.258 33.25 -3.084 1 70.44 395 HIS A C 1
ATOM 3125 O O . HIS A 1 395 ? -12.281 34.25 -2.363 1 70.44 395 HIS A O 1
ATOM 3131 N N . GLU A 1 396 ? -12.312 32.031 -2.695 1 73.44 396 GLU A N 1
ATOM 3132 C CA . GLU A 1 396 ? -12.453 31.781 -1.265 1 73.44 396 GLU A CA 1
ATOM 3133 C C . GLU A 1 396 ? -11.234 32.281 -0.495 1 73.44 396 GLU A C 1
ATOM 3135 O O . GLU A 1 396 ? -11.367 32.844 0.597 1 73.44 396 GLU A O 1
ATOM 3140 N N . LEU A 1 397 ? -10.164 32.094 -1.053 1 72.25 397 LEU A N 1
ATOM 3141 C CA . LEU A 1 397 ? -8.938 32.5 -0.399 1 72.25 397 LEU A CA 1
ATOM 3142 C C . LEU A 1 397 ? -8.828 34.031 -0.378 1 72.25 397 LEU A C 1
ATOM 3144 O O . LEU A 1 397 ? -8.586 34.625 0.673 1 72.25 397 LEU A O 1
ATOM 3148 N N . VAL A 1 398 ? -9.117 34.625 -1.492 1 72.81 398 VAL A N 1
ATOM 3149 C CA . VAL A 1 398 ? -8.852 36.031 -1.654 1 72.81 398 VAL A CA 1
ATOM 3150 C C . VAL A 1 398 ? -9.984 36.844 -1.039 1 72.81 398 VAL A C 1
ATOM 3152 O O . VAL A 1 398 ? -9.75 37.906 -0.45 1 72.81 398 VAL A O 1
ATOM 3155 N N . SER A 1 399 ? -11.125 36.281 -1.106 1 67.31 399 SER A N 1
ATOM 3156 C CA . SER A 1 399 ? -12.242 37.125 -0.706 1 67.31 399 SER A CA 1
ATOM 3157 C C . SER A 1 399 ? -12.68 36.812 0.724 1 67.31 399 SER A C 1
ATOM 3159 O O . SER A 1 399 ? -13.281 37.688 1.388 1 67.31 399 SER A O 1
ATOM 3161 N N . HIS A 1 400 ? -12.266 35.719 1.159 1 71.69 400 HIS A N 1
ATOM 3162 C CA . HIS A 1 400 ? -12.938 35.344 2.402 1 71.69 400 HIS A CA 1
ATOM 3163 C C . HIS A 1 400 ? -11.93 34.969 3.482 1 71.69 400 HIS A C 1
ATOM 3165 O O . HIS A 1 400 ? -12.266 34.938 4.668 1 71.69 400 HIS A O 1
ATOM 3171 N N . LEU A 1 401 ? -10.781 34.719 3.25 1 74.88 401 LEU A N 1
ATOM 3172 C CA . LEU A 1 401 ? -9.82 34.219 4.23 1 74.88 401 LEU A CA 1
ATOM 3173 C C . LEU A 1 401 ? -9.664 35.219 5.379 1 74.88 401 LEU A C 1
ATOM 3175 O O . LEU A 1 401 ? -9.641 34.844 6.547 1 74.88 401 LEU A O 1
ATOM 3179 N N . PRO A 1 402 ? -9.531 36.594 5.086 1 70.44 402 PRO A N 1
ATOM 3180 C CA . PRO A 1 402 ? -9.398 37.531 6.211 1 70.44 402 PRO A CA 1
ATOM 3181 C C . PRO A 1 402 ? -10.594 37.469 7.16 1 70.44 402 PRO A C 1
ATOM 3183 O O . PRO A 1 402 ? -10.422 37.531 8.383 1 70.44 402 PRO A O 1
ATOM 3186 N N . TYR A 1 403 ? -11.688 37.281 6.551 1 71.06 403 TYR A N 1
ATOM 3187 C CA . TYR A 1 403 ? -12.898 37.219 7.359 1 71.06 403 TYR A CA 1
ATOM 3188 C C . TYR A 1 403 ? -12.93 35.938 8.195 1 71.06 403 TYR A C 1
ATOM 3190 O O . TYR A 1 403 ? -13.281 35.969 9.375 1 71.06 403 TYR A O 1
ATOM 3198 N N . THR A 1 404 ? -12.609 34.906 7.664 1 76.31 404 THR A N 1
ATOM 3199 C CA . THR A 1 404 ? -12.602 33.625 8.383 1 76.31 404 THR A CA 1
ATOM 3200 C C . THR A 1 404 ? -11.547 33.656 9.484 1 76.31 404 THR A C 1
ATOM 3202 O O . THR A 1 404 ? -11.742 33.062 10.555 1 76.31 404 THR A O 1
ATOM 3205 N N . THR A 1 405 ? -10.5 34.312 9.211 1 76.94 405 THR A N 1
ATOM 3206 C CA . THR A 1 405 ? -9.445 34.406 10.219 1 76.94 405 THR A CA 1
ATOM 3207 C C . THR A 1 405 ? -9.906 35.25 11.406 1 76.94 405 THR A C 1
ATOM 3209 O O . THR A 1 405 ? -9.555 34.969 12.555 1 76.94 405 THR A O 1
ATOM 3212 N N . GLU A 1 406 ? -10.57 36.25 11.086 1 76.81 406 GLU A N 1
ATOM 3213 C CA . GLU A 1 406 ? -11.117 37.062 12.156 1 76.81 406 GLU A CA 1
ATOM 3214 C C . GLU A 1 406 ? -12.102 36.281 13.016 1 76.81 406 GLU A C 1
ATOM 3216 O O . GLU A 1 406 ? -12.086 36.406 14.25 1 76.81 406 GLU A O 1
ATOM 3221 N N . MET A 1 407 ? -12.836 35.5 12.383 1 78 407 MET A N 1
ATOM 3222 C CA . MET A 1 407 ? -13.914 34.781 13.07 1 78 407 MET A CA 1
ATOM 3223 C C . MET A 1 407 ? -13.367 33.594 13.836 1 78 407 MET A C 1
ATOM 3225 O O . MET A 1 407 ? -13.82 33.281 14.945 1 78 407 MET A O 1
ATOM 3229 N N . PHE A 1 408 ? -12.375 32.906 13.273 1 80.62 408 PHE A N 1
ATOM 3230 C CA . PHE A 1 408 ? -12.016 31.609 13.805 1 80.62 408 PHE A CA 1
ATOM 3231 C C . PHE A 1 408 ? -10.547 31.578 14.219 1 80.62 408 PHE A C 1
ATOM 3233 O O . PHE A 1 408 ? -10.07 30.578 14.758 1 80.62 408 PHE A O 1
ATOM 3240 N N . GLY A 1 409 ? -9.836 32.625 14.039 1 76.25 409 GLY A N 1
ATOM 3241 C CA . GLY A 1 409 ? -8.398 32.562 14.25 1 76.25 409 GLY A CA 1
ATOM 3242 C C . GLY A 1 409 ? -7.652 31.859 13.133 1 76.25 409 GLY A C 1
ATOM 3243 O O . GLY A 1 409 ? -8.141 31.797 12 1 76.25 409 GLY A O 1
ATOM 3244 N N . ASN A 1 410 ? -6.484 31.469 13.469 1 73.81 410 ASN A N 1
ATOM 3245 C CA . ASN A 1 410 ? -5.699 30.719 12.484 1 73.81 410 ASN A CA 1
ATOM 3246 C C . ASN A 1 410 ? -6.469 29.516 11.953 1 73.81 410 ASN A C 1
ATOM 3248 O O . ASN A 1 410 ? -6.898 28.656 12.719 1 73.81 410 ASN A O 1
ATOM 3252 N N . ASN A 1 411 ? -6.57 29.422 10.656 1 75.25 411 ASN A N 1
ATOM 3253 C CA . ASN A 1 411 ? -7.43 28.422 10.047 1 75.25 411 ASN A CA 1
ATOM 3254 C C . ASN A 1 411 ? -6.68 27.109 9.805 1 75.25 411 ASN A C 1
ATOM 3256 O O . ASN A 1 411 ? -7.297 26.078 9.555 1 75.25 411 ASN A O 1
ATOM 3260 N N . ALA A 1 412 ? -5.434 27.094 9.852 1 71.88 412 ALA A N 1
ATOM 3261 C CA . ALA A 1 412 ? -4.637 25.922 9.484 1 71.88 412 ALA A CA 1
ATOM 3262 C C . ALA A 1 412 ? -5.012 24.719 10.344 1 71.88 412 ALA A C 1
ATOM 3264 O O . ALA A 1 412 ? -5.246 23.625 9.82 1 71.88 412 ALA A O 1
ATOM 3265 N N . PRO A 1 413 ? -5.184 24.969 11.617 1 74.06 413 PRO A N 1
ATOM 3266 C CA . PRO A 1 413 ? -5.52 23.812 12.445 1 74.06 413 PRO A CA 1
ATOM 3267 C C . PRO A 1 413 ? -6.945 23.312 12.219 1 74.06 413 PRO A C 1
ATOM 3269 O O . PRO A 1 413 ? -7.316 22.25 12.711 1 74.06 413 PRO A O 1
ATOM 3272 N N . LEU A 1 414 ? -7.684 24.094 11.523 1 75.75 414 LEU A N 1
ATOM 3273 C CA . LEU A 1 414 ? -9.086 23.734 11.305 1 75.75 414 LEU A CA 1
ATOM 3274 C C . LEU A 1 414 ? -9.281 23.125 9.922 1 75.75 414 LEU A C 1
ATOM 3276 O O . LEU A 1 414 ? -10.414 22.875 9.5 1 75.75 414 LEU A O 1
ATOM 3280 N N . SER A 1 415 ? -8.148 22.828 9.289 1 74.94 415 SER A N 1
ATOM 3281 C CA . SER A 1 415 ? -8.203 22.328 7.918 1 74.94 415 SER A CA 1
ATOM 3282 C C . SER A 1 415 ? -8.484 20.828 7.887 1 74.94 415 SER A C 1
ATOM 3284 O O . SER A 1 415 ? -8.492 20.172 8.93 1 74.94 415 SER A O 1
ATOM 3286 N N . THR A 1 416 ? -8.656 20.281 6.656 1 75.44 416 THR A N 1
ATOM 3287 C CA . THR A 1 416 ? -9.016 18.875 6.453 1 75.44 416 THR A CA 1
ATOM 3288 C C . THR A 1 416 ? -7.77 18 6.414 1 75.44 416 THR A C 1
ATOM 3290 O O . THR A 1 416 ? -7.871 16.766 6.453 1 75.44 416 THR A O 1
ATOM 3293 N N . PHE A 1 417 ? -6.641 18.516 6.398 1 69.69 417 PHE A N 1
ATOM 3294 C CA . PHE A 1 417 ? -5.41 17.781 6.113 1 69.69 417 PHE A CA 1
ATOM 3295 C C . PHE A 1 417 ? -5.215 16.641 7.109 1 69.69 417 PHE A C 1
ATOM 3297 O O . PHE A 1 417 ? -4.875 15.523 6.727 1 69.69 417 PHE A O 1
ATOM 3304 N N . SER A 1 418 ? -5.477 16.906 8.328 1 75.44 418 SER A N 1
ATOM 3305 C CA . SER A 1 418 ? -5.219 15.891 9.352 1 75.44 418 SER A CA 1
ATOM 3306 C C . SER A 1 418 ? -6.207 14.734 9.25 1 75.44 418 SER A C 1
ATOM 3308 O O . SER A 1 418 ? -5.852 13.586 9.516 1 75.44 418 SER A O 1
ATOM 3310 N N . PHE A 1 419 ? -7.379 15.055 8.812 1 79.44 419 PHE A N 1
ATOM 3311 C CA . PHE A 1 419 ? -8.383 14.008 8.68 1 79.44 419 PHE A CA 1
ATOM 3312 C C . PHE A 1 419 ? -8.016 13.047 7.559 1 79.44 419 PHE A C 1
ATOM 3314 O O . PHE A 1 419 ? -8.078 11.828 7.738 1 79.44 419 PHE A O 1
ATOM 3321 N N . GLU A 1 420 ? -7.605 13.664 6.492 1 74.75 420 GLU A N 1
ATOM 3322 C CA . GLU A 1 420 ? -7.211 12.844 5.348 1 74.75 420 GLU A CA 1
ATOM 3323 C C . GLU A 1 420 ? -6.047 11.922 5.707 1 74.75 420 GLU A C 1
ATOM 3325 O O . GLU A 1 420 ? -6.047 10.742 5.34 1 74.75 420 GLU A O 1
ATOM 3330 N N . HIS A 1 421 ? -5.195 12.469 6.371 1 72.38 421 HIS A N 1
ATOM 3331 C CA . HIS A 1 421 ? -4.031 11.688 6.766 1 72.38 421 HIS A CA 1
ATOM 3332 C C . HIS A 1 421 ? -4.426 10.539 7.68 1 72.38 421 HIS A C 1
ATOM 3334 O O . HIS A 1 421 ? -3.898 9.43 7.555 1 72.38 421 HIS A O 1
ATOM 3340 N N . LEU A 1 422 ? -5.23 10.844 8.562 1 77.44 422 LEU A N 1
ATOM 3341 C CA . LEU A 1 422 ? -5.691 9.82 9.5 1 77.44 422 LEU A CA 1
ATOM 3342 C C . LEU A 1 422 ? -6.367 8.672 8.758 1 77.44 422 LEU A C 1
ATOM 3344 O O . LEU A 1 422 ? -6.07 7.508 9.008 1 77.44 422 LEU A O 1
ATOM 3348 N N . TYR A 1 423 ? -7.195 9.078 7.781 1 76.94 423 TYR A N 1
ATOM 3349 C CA . TYR A 1 423 ? -7.945 8.055 7.062 1 76.94 423 TYR A CA 1
ATOM 3350 C C . TYR A 1 423 ? -7.016 7.203 6.203 1 76.94 423 TYR A C 1
ATOM 3352 O O . TYR A 1 423 ? -7.137 5.977 6.176 1 76.94 423 TYR A O 1
ATOM 3360 N N . LYS A 1 424 ? -6.168 7.859 5.543 1 67.81 424 LYS A N 1
ATOM 3361 C CA . LYS A 1 424 ? -5.211 7.141 4.703 1 67.81 424 LYS A CA 1
ATOM 3362 C C . LYS A 1 424 ? -4.375 6.172 5.527 1 67.81 424 LYS A C 1
ATOM 3364 O O . LYS A 1 424 ? -4.035 5.082 5.062 1 67.81 424 LYS A O 1
ATOM 3369 N N . HIS A 1 425 ? -4.148 6.566 6.688 1 69.62 425 HIS A N 1
ATOM 3370 C CA . HIS A 1 425 ? -3.326 5.738 7.562 1 69.62 425 HIS A CA 1
ATOM 3371 C C . HIS A 1 425 ? -4.098 4.516 8.047 1 69.62 425 HIS A C 1
ATOM 3373 O O . HIS A 1 425 ? -3.58 3.396 8.016 1 69.62 425 HIS A O 1
ATOM 3379 N N . PHE A 1 426 ? -5.297 4.738 8.406 1 70.56 426 PHE A N 1
ATOM 3380 C CA . PHE A 1 426 ? -5.988 3.666 9.109 1 70.56 426 PHE A CA 1
ATOM 3381 C C . PHE A 1 426 ? -6.762 2.789 8.125 1 70.56 426 PHE A C 1
ATOM 3383 O O . PHE A 1 426 ? -7.086 1.642 8.438 1 70.56 426 PHE A O 1
ATOM 3390 N N . LEU A 1 427 ? -7.098 3.365 7 1 69.56 427 LEU A N 1
ATOM 3391 C CA . LEU A 1 427 ? -7.906 2.576 6.074 1 69.56 427 LEU A CA 1
ATOM 3392 C C . LEU A 1 427 ? -7.035 1.954 4.988 1 69.56 427 LEU A C 1
ATOM 3394 O O . LEU A 1 427 ? -7.496 1.095 4.234 1 69.56 427 LEU A O 1
ATOM 3398 N N . LYS A 1 428 ? -5.777 2.303 5.031 1 62.31 428 LYS A N 1
ATOM 3399 C CA . LYS A 1 428 ? -4.848 1.736 4.059 1 62.31 428 LYS A CA 1
ATOM 3400 C C . LYS A 1 428 ? -4.52 0.284 4.398 1 62.31 428 LYS A C 1
ATOM 3402 O O . LYS A 1 428 ? -4.348 -0.064 5.566 1 62.31 428 LYS A O 1
ATOM 3407 N N . GLY A 1 429 ? -4.547 -0.609 3.307 1 58.09 429 GLY A N 1
ATOM 3408 C CA . GLY A 1 429 ? -4.188 -2.008 3.469 1 58.09 429 GLY A CA 1
ATOM 3409 C C . GLY A 1 429 ? -5.391 -2.92 3.629 1 58.09 429 GLY A C 1
ATOM 3410 O O . GLY A 1 429 ? -5.246 -4.145 3.672 1 58.09 429 GLY A O 1
ATOM 3411 N N . TYR A 1 430 ? -6.504 -2.205 3.922 1 60.16 430 TYR A N 1
ATOM 3412 C CA . TYR A 1 430 ? -7.703 -3.031 4.035 1 60.16 430 TYR A CA 1
ATOM 3413 C C . TYR A 1 430 ? -8.336 -3.254 2.666 1 60.16 430 TYR A C 1
ATOM 3415 O O . TYR A 1 430 ? -8.461 -2.32 1.871 1 60.16 430 TYR A O 1
ATOM 3423 N N . ASN A 1 431 ? -8.359 -4.473 2.359 1 60.38 431 ASN A N 1
ATOM 3424 C CA . ASN A 1 431 ? -9.062 -4.867 1.146 1 60.38 431 ASN A CA 1
ATOM 3425 C C . ASN A 1 431 ? -10.508 -5.273 1.444 1 60.38 431 ASN A C 1
ATOM 3427 O O . ASN A 1 431 ? -10.75 -6.309 2.07 1 60.38 431 ASN A O 1
ATOM 3431 N N . PRO A 1 432 ? -11.445 -4.41 1.115 1 64.69 432 PRO A N 1
ATOM 3432 C CA . PRO A 1 432 ? -12.844 -4.719 1.415 1 64.69 432 PRO A CA 1
ATOM 3433 C C . PRO A 1 432 ? -13.289 -6.055 0.824 1 64.69 432 PRO A C 1
ATOM 3435 O O . PRO A 1 432 ? -14.234 -6.668 1.326 1 64.69 432 PRO A O 1
ATOM 3438 N N . GLN A 1 433 ? -12.578 -6.465 -0.23 1 62 433 GLN A N 1
ATOM 3439 C CA . GLN A 1 433 ? -13 -7.695 -0.886 1 62 433 GLN A CA 1
ATOM 3440 C C . GLN A 1 433 ? -12.586 -8.922 -0.079 1 62 433 GLN A C 1
ATOM 3442 O O . GLN A 1 433 ? -13.211 -9.977 -0.172 1 62 433 GLN A O 1
ATOM 3447 N N . LEU A 1 434 ? -11.555 -8.695 0.722 1 60.19 434 LEU A N 1
ATOM 3448 C CA . LEU A 1 434 ? -10.984 -9.844 1.422 1 60.19 434 LEU A CA 1
ATOM 3449 C C . LEU A 1 434 ? -11.438 -9.867 2.879 1 60.19 434 LEU A C 1
ATOM 3451 O O . LEU A 1 434 ? -11.25 -10.867 3.572 1 60.19 434 LEU A O 1
ATOM 3455 N N . THR A 1 435 ? -12.07 -8.719 3.322 1 63.78 435 THR A N 1
ATOM 3456 C CA . THR A 1 435 ? -12.391 -8.617 4.742 1 63.78 435 THR A CA 1
ATOM 3457 C C . THR A 1 435 ? -13.898 -8.625 4.961 1 63.78 435 THR A C 1
ATOM 3459 O O . THR A 1 435 ? -14.602 -7.719 4.508 1 63.78 435 THR A O 1
ATOM 3462 N N . ASN A 1 436 ? -14.32 -9.703 5.582 1 68.62 436 ASN A N 1
ATOM 3463 C CA . ASN A 1 436 ? -15.727 -9.734 5.984 1 68.62 436 ASN A CA 1
ATOM 3464 C C . ASN A 1 436 ? -16.031 -8.664 7.031 1 68.62 436 ASN A C 1
ATOM 3466 O O . ASN A 1 436 ? -15.297 -8.523 8.008 1 68.62 436 ASN A O 1
ATOM 3470 N N . GLY A 1 437 ? -17.203 -7.922 6.902 1 73.88 437 GLY A N 1
ATOM 3471 C CA . GLY A 1 437 ? -17.547 -6.844 7.82 1 73.88 437 GLY A CA 1
ATOM 3472 C C . GLY A 1 437 ? -16.516 -5.723 7.82 1 73.88 437 GLY A C 1
ATOM 3473 O O . GLY A 1 437 ? -16.125 -5.23 8.883 1 73.88 437 GLY A O 1
ATOM 3474 N N . PHE A 1 438 ? -16.125 -5.43 6.672 1 76.75 438 PHE A N 1
ATOM 3475 C CA . PHE A 1 438 ? -15.008 -4.512 6.469 1 76.75 438 PHE A CA 1
ATOM 3476 C C . PHE A 1 438 ? -15.266 -3.184 7.172 1 76.75 438 PHE A C 1
ATOM 3478 O O . PHE A 1 438 ? -14.398 -2.66 7.871 1 76.75 438 PHE A O 1
ATOM 3485 N N . ILE A 1 439 ? -16.453 -2.664 7.094 1 77.81 439 ILE A N 1
ATOM 3486 C CA . ILE A 1 439 ? -16.734 -1.328 7.605 1 77.81 439 ILE A CA 1
ATOM 3487 C C . ILE A 1 439 ? -16.688 -1.34 9.133 1 77.81 439 ILE A C 1
ATOM 3489 O O . ILE A 1 439 ? -16.094 -0.445 9.75 1 77.81 439 ILE A O 1
ATOM 3493 N N . GLU A 1 440 ? -17.234 -2.336 9.688 1 79.5 440 GLU A N 1
ATOM 3494 C CA . GLU A 1 440 ? -17.219 -2.449 11.141 1 79.5 440 GLU A CA 1
ATOM 3495 C C . GLU A 1 440 ? -15.797 -2.588 11.672 1 79.5 440 GLU A C 1
ATOM 3497 O O . GLU A 1 440 ? -15.438 -1.957 12.672 1 79.5 440 GLU A O 1
ATOM 3502 N N . LYS A 1 441 ? -15.125 -3.314 10.945 1 78.25 441 LYS A N 1
ATOM 3503 C CA . LYS A 1 441 ? -13.742 -3.521 11.359 1 78.25 441 LYS A CA 1
ATOM 3504 C C . LYS A 1 441 ? -12.914 -2.254 11.172 1 78.25 441 LYS A C 1
ATOM 3506 O O . LYS A 1 441 ? -12.031 -1.949 11.984 1 78.25 441 LYS A O 1
ATOM 3511 N N . ALA A 1 442 ? -13.219 -1.583 10.109 1 78.38 442 ALA A N 1
ATOM 3512 C CA . ALA A 1 442 ? -12.5 -0.343 9.836 1 78.38 442 ALA A CA 1
ATOM 3513 C C . ALA A 1 442 ? -12.781 0.707 10.906 1 78.38 442 ALA A C 1
ATOM 3515 O O . ALA A 1 442 ? -11.867 1.374 11.391 1 78.38 442 ALA A O 1
ATOM 3516 N N . ILE A 1 443 ? -13.992 0.833 11.312 1 81.31 443 ILE A N 1
ATOM 3517 C CA . ILE A 1 443 ? -14.398 1.798 12.328 1 81.31 443 ILE A CA 1
ATOM 3518 C C . ILE A 1 443 ? -13.773 1.43 13.672 1 81.31 443 ILE A C 1
ATOM 3520 O O . ILE A 1 443 ? -13.219 2.291 14.359 1 81.31 443 ILE A O 1
ATOM 3524 N N . ASN A 1 444 ? -13.859 0.209 13.953 1 80.5 444 ASN A N 1
ATOM 3525 C CA . ASN A 1 444 ? -13.281 -0.255 15.211 1 80.5 444 ASN A CA 1
ATOM 3526 C C . ASN A 1 444 ? -11.781 -0.01 15.266 1 80.5 444 ASN A C 1
ATOM 3528 O O . ASN A 1 444 ? -11.242 0.375 16.312 1 80.5 444 ASN A O 1
ATOM 3532 N N . ARG A 1 445 ? -11.242 -0.294 14.227 1 79.31 445 ARG A N 1
ATOM 3533 C CA . ARG A 1 445 ? -9.797 -0.083 14.148 1 79.31 445 ARG A CA 1
ATOM 3534 C C . ARG A 1 445 ? -9.453 1.39 14.344 1 79.31 445 ARG A C 1
ATOM 3536 O O . ARG A 1 445 ? -8.477 1.719 15.023 1 79.31 445 ARG A O 1
ATOM 3543 N N . LEU A 1 446 ? -10.188 2.219 13.703 1 81.56 446 LEU A N 1
ATOM 3544 C CA . LEU A 1 446 ? -9.93 3.65 13.812 1 81.56 446 LEU A CA 1
ATOM 3545 C C . LEU A 1 446 ? -10.102 4.117 15.258 1 81.56 446 LEU A C 1
ATOM 3547 O O . LEU A 1 446 ? -9.242 4.824 15.789 1 81.56 446 LEU A O 1
ATOM 3551 N N . ILE A 1 447 ? -11.133 3.719 15.898 1 83.31 447 ILE A N 1
ATOM 3552 C CA . ILE A 1 447 ? -11.438 4.141 17.266 1 83.31 447 ILE A CA 1
ATOM 3553 C C . ILE A 1 447 ? -10.391 3.584 18.219 1 83.31 447 ILE A C 1
ATOM 3555 O O . ILE A 1 447 ? -9.875 4.309 19.078 1 83.31 447 ILE A O 1
ATOM 3559 N N . THR A 1 448 ? -10.117 2.355 18 1 82.94 448 THR A N 1
ATOM 3560 C CA . THR A 1 448 ? -9.141 1.715 18.875 1 82.94 448 THR A CA 1
ATOM 3561 C C . THR A 1 448 ? -7.766 2.346 18.703 1 82.94 448 THR A C 1
ATOM 3563 O O . THR A 1 448 ? -7.062 2.6 19.688 1 82.94 448 THR A O 1
ATOM 3566 N N . SER A 1 449 ? -7.414 2.561 17.516 1 83.81 449 SER A N 1
ATOM 3567 C CA . SER A 1 449 ? -6.105 3.145 17.234 1 83.81 449 SER A CA 1
ATOM 3568 C C . SER A 1 449 ? -5.969 4.52 17.891 1 83.81 449 SER A C 1
ATOM 3570 O O . SER A 1 449 ? -4.934 4.832 18.484 1 83.81 449 SER A O 1
ATOM 3572 N N . THR A 1 450 ? -6.969 5.332 17.719 1 84 450 THR A N 1
ATOM 3573 C CA . THR A 1 450 ? -6.91 6.668 18.297 1 84 450 THR A CA 1
ATOM 3574 C C . THR A 1 450 ? -6.863 6.598 19.828 1 84 450 THR A C 1
ATOM 3576 O O . THR A 1 450 ? -6.117 7.344 20.469 1 84 450 THR A O 1
ATOM 3579 N N . ALA A 1 451 ? -7.621 5.723 20.422 1 85.06 451 ALA A N 1
ATOM 3580 C CA . ALA A 1 451 ? -7.664 5.57 21.875 1 85.06 451 ALA A CA 1
ATOM 3581 C C . ALA A 1 451 ? -6.332 5.059 22.406 1 85.06 451 ALA A C 1
ATOM 3583 O O . ALA A 1 451 ? -5.824 5.562 23.406 1 85.06 451 ALA A O 1
ATOM 3584 N N . VAL A 1 452 ? -5.809 4.121 21.719 1 88.75 452 VAL A N 1
ATOM 3585 C CA . VAL A 1 452 ? -4.551 3.523 22.156 1 88.75 452 VAL A CA 1
ATOM 3586 C C . VAL A 1 452 ? -3.426 4.551 22.047 1 88.75 452 VAL A C 1
ATOM 3588 O O . VAL A 1 452 ? -2.625 4.707 22.969 1 88.75 452 VAL A O 1
ATOM 3591 N N . ARG A 1 453 ? -3.369 5.25 21.031 1 87.5 453 ARG A N 1
ATOM 3592 C CA . ARG A 1 453 ? -2.324 6.25 20.828 1 87.5 453 ARG A CA 1
ATOM 3593 C C . ARG A 1 453 ? -2.443 7.375 21.844 1 87.5 453 ARG A C 1
ATOM 3595 O O . ARG A 1 453 ? -1.434 7.891 22.328 1 87.5 453 ARG A O 1
ATOM 3602 N N . ARG A 1 454 ? -3.621 7.676 22.156 1 87.25 454 ARG A N 1
ATOM 3603 C CA . ARG A 1 454 ? -3.84 8.703 23.172 1 87.25 454 ARG A CA 1
ATOM 3604 C C . ARG A 1 454 ? -3.354 8.242 24.547 1 87.25 454 ARG A C 1
ATOM 3606 O O . ARG A 1 454 ? -2.74 9.016 25.281 1 87.25 454 ARG A O 1
ATOM 3613 N N . GLU A 1 455 ? -3.682 7.055 24.812 1 89.38 455 GLU A N 1
ATOM 3614 C CA . GLU A 1 455 ? -3.254 6.508 26.094 1 89.38 455 GLU A CA 1
ATOM 3615 C C . GLU A 1 455 ? -1.735 6.371 26.156 1 89.38 455 GLU A C 1
ATOM 3617 O O . GLU A 1 455 ? -1.122 6.656 27.188 1 89.38 455 GLU A O 1
ATOM 3622 N N . LEU A 1 456 ? -1.197 5.949 25.078 1 91.69 456 LEU A N 1
ATOM 3623 C CA . LEU A 1 456 ? 0.256 5.848 25.016 1 91.69 456 LEU A CA 1
ATOM 3624 C C . LEU A 1 456 ? 0.906 7.211 25.219 1 91.69 456 LEU A C 1
ATOM 3626 O O . LEU A 1 456 ? 1.903 7.328 25.938 1 91.69 456 LEU A O 1
ATOM 3630 N N . ARG A 1 457 ? 0.36 8.188 24.609 1 88.75 457 ARG A N 1
ATOM 3631 C CA . ARG A 1 457 ? 0.89 9.539 24.75 1 88.75 457 ARG A CA 1
ATOM 3632 C C . ARG A 1 457 ? 0.761 10.023 26.188 1 88.75 457 ARG A C 1
ATOM 3634 O O . ARG A 1 457 ? 1.659 10.695 26.703 1 88.75 457 ARG A O 1
ATOM 3641 N N . SER A 1 458 ? -0.355 9.711 26.781 1 87.44 458 SER A N 1
ATOM 3642 C CA . SER A 1 458 ? -0.562 10.094 28.172 1 87.44 458 SER A CA 1
ATOM 3643 C C . SER A 1 458 ? 0.471 9.445 29.078 1 87.44 458 SER A C 1
ATOM 3645 O O . SER A 1 458 ? 1.016 10.094 29.984 1 87.44 458 SER A O 1
ATOM 3647 N N . ARG A 1 459 ? 0.805 8.273 28.797 1 91.75 459 ARG A N 1
ATOM 3648 C CA . ARG A 1 459 ? 1.745 7.539 29.641 1 91.75 459 ARG A CA 1
ATOM 3649 C C . ARG A 1 459 ? 3.186 7.902 29.281 1 91.75 459 ARG A C 1
ATOM 3651 O O . ARG A 1 459 ? 4.098 7.664 30.078 1 91.75 459 ARG A O 1
ATOM 3658 N N . ALA A 1 460 ? 3.336 8.336 28.094 1 91.31 460 ALA A N 1
ATOM 3659 C CA . ALA A 1 460 ? 4.672 8.719 27.641 1 91.31 460 ALA A CA 1
ATOM 3660 C C . ALA A 1 460 ? 5.242 9.836 28.516 1 91.31 460 ALA A C 1
ATOM 3662 O O . ALA A 1 460 ? 6.453 10.055 28.531 1 91.31 460 ALA A O 1
ATOM 3663 N N . LYS A 1 461 ? 4.379 10.578 29.188 1 87.19 461 LYS A N 1
ATOM 3664 C CA . LYS A 1 461 ? 4.828 11.648 30.078 1 87.19 461 LYS A CA 1
ATOM 3665 C C . LYS A 1 461 ? 5.656 11.094 31.234 1 87.19 461 LYS A C 1
ATOM 3667 O O . LYS A 1 461 ? 6.594 11.742 31.688 1 87.19 461 LYS A O 1
ATOM 3672 N N . ASN A 1 462 ? 5.34 9.891 31.703 1 90 462 ASN A N 1
ATOM 3673 C CA . ASN A 1 462 ? 6.047 9.195 32.781 1 90 462 ASN A CA 1
ATOM 3674 C C . ASN A 1 462 ? 6.074 7.688 32.531 1 90 462 ASN A C 1
ATOM 3676 O O . ASN A 1 462 ? 5.371 6.938 33.219 1 90 462 ASN A O 1
ATOM 3680 N N . PRO A 1 463 ? 6.996 7.332 31.641 1 91.88 463 PRO A N 1
ATOM 3681 C CA . PRO A 1 463 ? 7.043 5.902 31.344 1 91.88 463 PRO A CA 1
ATOM 3682 C C . PRO A 1 463 ? 7.531 5.059 32.5 1 91.88 463 PRO A C 1
ATOM 3684 O O . PRO A 1 463 ? 8.617 5.309 33.062 1 91.88 463 PRO A O 1
ATOM 3687 N N . LYS A 1 464 ? 6.824 4.09 32.875 1 89.56 464 LYS A N 1
ATOM 3688 C CA . LYS A 1 464 ? 7.113 3.318 34.062 1 89.56 464 LYS A CA 1
ATOM 3689 C C . LYS A 1 464 ? 7.734 1.968 33.719 1 89.56 464 LYS A C 1
ATOM 3691 O O . LYS A 1 464 ? 8.414 1.356 34.562 1 89.56 464 LYS A O 1
ATOM 3696 N N . THR A 1 465 ? 7.461 1.404 32.625 1 93.12 465 THR A N 1
ATOM 3697 C CA . THR A 1 465 ? 7.918 0.065 32.281 1 93.12 465 THR A CA 1
ATOM 3698 C C . THR A 1 465 ? 8.945 0.126 31.141 1 93.12 465 THR A C 1
ATOM 3700 O O . THR A 1 465 ? 9 1.11 30.406 1 93.12 465 THR A O 1
ATOM 3703 N N . SER A 1 466 ? 9.727 -0.959 30.984 1 91.69 466 SER A N 1
ATOM 3704 C CA . SER A 1 466 ? 10.703 -1.056 29.906 1 91.69 466 SER A CA 1
ATOM 3705 C C . SER A 1 466 ? 10.023 -1.128 28.547 1 91.69 466 SER A C 1
ATOM 3707 O O . SER A 1 466 ? 10.523 -0.583 27.562 1 91.69 466 SER A O 1
ATOM 3709 N N . ALA A 1 467 ? 8.93 -1.729 28.531 1 92.44 467 ALA A N 1
ATOM 3710 C CA . ALA A 1 467 ? 8.18 -1.842 27.281 1 92.44 467 ALA A CA 1
ATOM 3711 C C . ALA A 1 467 ? 7.809 -0.465 26.75 1 92.44 467 ALA A C 1
ATOM 3713 O O . ALA A 1 467 ? 7.973 -0.191 25.562 1 92.44 467 ALA A O 1
ATOM 3714 N N . MET A 1 468 ? 7.41 0.383 27.641 1 94.19 468 MET A N 1
ATOM 3715 C CA . MET A 1 468 ? 7.016 1.737 27.266 1 94.19 468 MET A CA 1
ATOM 3716 C C . MET A 1 468 ? 8.227 2.555 26.812 1 94.19 468 MET A C 1
ATOM 3718 O O . MET A 1 468 ? 8.156 3.273 25.812 1 94.19 468 MET A O 1
ATOM 3722 N N . VAL A 1 469 ? 9.258 2.359 27.5 1 93.69 469 VAL A N 1
ATOM 3723 C CA . VAL A 1 469 ? 10.477 3.104 27.188 1 93.69 469 VAL A CA 1
ATOM 3724 C C . VAL A 1 469 ? 10.969 2.715 25.797 1 93.69 469 VAL A C 1
ATOM 3726 O O . VAL A 1 469 ? 11.266 3.584 24.969 1 93.69 469 VAL A O 1
ATOM 3729 N N . HIS A 1 470 ? 10.961 1.469 25.547 1 92.69 470 HIS A N 1
ATOM 3730 C CA . HIS A 1 470 ? 11.438 0.992 24.25 1 92.69 470 HIS A CA 1
ATOM 3731 C C . HIS A 1 470 ? 10.5 1.413 23.125 1 92.69 470 HIS A C 1
ATOM 3733 O O . HIS A 1 470 ? 10.961 1.758 22.031 1 92.69 470 HIS A O 1
ATOM 3739 N N . PHE A 1 471 ? 9.242 1.323 23.406 1 94.94 471 PHE A N 1
ATOM 3740 C CA . PHE A 1 471 ? 8.258 1.717 22.406 1 94.94 471 PHE A CA 1
ATOM 3741 C C . PHE A 1 471 ? 8.414 3.186 22.031 1 94.94 471 PHE A C 1
ATOM 3743 O O . PHE A 1 471 ? 8.352 3.547 20.859 1 94.94 471 PHE A O 1
ATOM 3750 N N . LEU A 1 472 ? 8.664 4 22.953 1 92.88 472 LEU A N 1
ATOM 3751 C CA . LEU A 1 472 ? 8.766 5.441 22.766 1 92.88 472 LEU A CA 1
ATOM 3752 C C . LEU A 1 472 ? 10.07 5.809 22.062 1 92.88 472 LEU A C 1
ATOM 3754 O O . LEU A 1 472 ? 10.156 6.84 21.391 1 92.88 472 LEU A O 1
ATOM 3758 N N . GLU A 1 473 ? 11 4.977 22.203 1 89.31 473 GLU A N 1
ATOM 3759 C CA . GLU A 1 473 ? 12.258 5.199 21.484 1 89.31 473 GLU A CA 1
ATOM 3760 C C . GLU A 1 473 ? 12.062 5.141 19.984 1 89.31 473 GLU A C 1
ATOM 3762 O O . GLU A 1 473 ? 12.711 5.879 19.234 1 89.31 473 GLU A O 1
ATOM 3767 N N . VAL A 1 474 ? 11.133 4.254 19.641 1 89.69 474 VAL A N 1
ATOM 3768 C CA . VAL A 1 474 ? 10.922 4.059 18.203 1 89.69 474 VAL A CA 1
ATOM 3769 C C . VAL A 1 474 ? 9.766 4.93 17.734 1 89.69 474 VAL A C 1
ATOM 3771 O O . VAL A 1 474 ? 9.531 5.059 16.531 1 89.69 474 VAL A O 1
ATOM 3774 N N . THR A 1 475 ? 9.023 5.523 18.672 1 90.25 475 THR A N 1
ATOM 3775 C CA . THR A 1 475 ? 7.883 6.375 18.344 1 90.25 475 THR A CA 1
ATOM 3776 C C . THR A 1 475 ? 7.984 7.715 19.062 1 90.25 475 THR A C 1
ATOM 3778 O O . THR A 1 475 ? 7.109 8.07 19.859 1 90.25 475 THR A O 1
ATOM 3781 N N . PRO A 1 476 ? 8.906 8.406 18.672 1 82.62 476 PRO A N 1
ATOM 3782 C CA . PRO A 1 476 ? 9.188 9.633 19.422 1 82.62 476 PRO A CA 1
ATOM 3783 C C . PRO A 1 476 ? 8.062 10.664 19.312 1 82.62 476 PRO A C 1
ATOM 3785 O O . PRO A 1 476 ? 7.945 11.539 20.172 1 82.62 476 PRO A O 1
ATOM 3788 N N . GLU A 1 477 ? 7.227 10.57 18.344 1 78.12 477 GLU A N 1
ATOM 3789 C CA . GLU A 1 477 ? 6.148 11.539 18.156 1 78.12 477 GLU A CA 1
ATOM 3790 C C . GLU A 1 477 ? 5.141 11.469 19.312 1 78.12 477 GLU A C 1
ATOM 3792 O O . GLU A 1 477 ? 4.359 12.391 19.516 1 78.12 477 GLU A O 1
ATOM 3797 N N . LEU A 1 478 ? 5.195 10.406 20.062 1 87 478 LEU A N 1
ATOM 3798 C CA . LEU A 1 478 ? 4.27 10.242 21.172 1 87 478 LEU A CA 1
ATOM 3799 C C . LEU A 1 478 ? 4.797 10.945 22.422 1 87 478 LEU A C 1
ATOM 3801 O O . LEU A 1 478 ? 4.043 11.18 23.375 1 87 478 LEU A O 1
ATOM 3805 N N . LYS A 1 479 ? 6.082 11.18 22.406 1 83.69 479 LYS A N 1
ATOM 3806 C CA . LYS A 1 479 ? 6.676 11.875 23.547 1 83.69 479 LYS A CA 1
ATOM 3807 C C . LYS A 1 479 ? 6.309 13.359 23.547 1 83.69 479 LYS A C 1
ATOM 3809 O O . LYS A 1 479 ? 6.086 13.945 22.484 1 83.69 479 LYS A O 1
ATOM 3814 N N . PRO A 1 480 ? 6.098 13.805 24.766 1 75.88 480 PRO A N 1
ATOM 3815 C CA . PRO A 1 480 ? 5.906 15.258 24.797 1 75.88 480 PRO A CA 1
ATOM 3816 C C . PRO A 1 480 ? 7.055 16.016 24.141 1 75.88 480 PRO A C 1
ATOM 3818 O O . PRO A 1 480 ? 8.219 15.625 24.281 1 75.88 480 PRO A O 1
ATOM 3821 N N . PHE A 1 481 ? 6.688 16.906 23.406 1 72.19 481 PHE A N 1
ATOM 3822 C CA . PHE A 1 481 ? 7.711 17.688 22.703 1 72.19 481 PHE A CA 1
ATOM 3823 C C . PHE A 1 481 ? 8.656 18.344 23.703 1 72.19 481 PHE A C 1
ATOM 3825 O O . PHE A 1 481 ? 8.219 18.875 24.734 1 72.19 481 PHE A O 1
ATOM 3832 N N . LYS A 1 482 ? 9.875 18.094 23.516 1 75.94 482 LYS A N 1
ATOM 3833 C CA . LYS A 1 482 ? 10.922 18.781 24.266 1 75.94 482 LYS A CA 1
ATOM 3834 C C . LYS A 1 482 ? 11.969 19.391 23.344 1 75.94 482 LYS A C 1
ATOM 3836 O O . LYS A 1 482 ? 12.344 18.781 22.344 1 75.94 482 LYS A O 1
ATOM 3841 N N . ASN A 1 483 ? 12.25 20.641 23.703 1 82.19 483 ASN A N 1
ATOM 3842 C CA . ASN A 1 483 ? 13.359 21.234 22.953 1 82.19 483 ASN A CA 1
ATOM 3843 C C . ASN A 1 483 ? 14.602 20.359 23.031 1 82.19 483 ASN A C 1
ATOM 3845 O O . ASN A 1 483 ? 14.906 19.766 24.062 1 82.19 483 ASN A O 1
ATOM 3849 N N . SER A 1 484 ? 15.148 20.109 21.938 1 86 484 SER A N 1
ATOM 3850 C CA . SER A 1 484 ? 16.359 19.312 21.891 1 86 484 SER A CA 1
ATOM 3851 C C . SER A 1 484 ? 17.422 19.953 21 1 86 484 SER A C 1
ATOM 3853 O O . SER A 1 484 ? 17.109 20.781 20.156 1 86 484 SER A O 1
ATOM 3855 N N . TRP A 1 485 ? 18.641 19.734 21.297 1 91.56 485 TRP A N 1
ATOM 3856 C CA . TRP A 1 485 ? 19.766 20.266 20.516 1 91.56 485 TRP A CA 1
ATOM 3857 C C . TRP A 1 485 ? 20.781 19.172 20.219 1 91.56 485 TRP A C 1
ATOM 3859 O O . TRP A 1 485 ? 20.938 18.219 20.984 1 91.56 485 TRP A O 1
ATOM 3869 N N . LYS A 1 486 ? 21.391 19.266 19.031 1 91 486 LYS A N 1
ATOM 3870 C CA . LYS A 1 486 ? 22.359 18.297 18.547 1 91 486 LYS A CA 1
ATOM 3871 C C . LYS A 1 486 ? 23.516 19 17.828 1 91 486 LYS A C 1
ATOM 3873 O O . LYS A 1 486 ? 23.516 20.234 17.703 1 91 486 LYS A O 1
ATOM 3878 N N . CYS A 1 487 ? 24.656 18.234 17.5 1 92.06 487 CYS A N 1
ATOM 3879 C CA . CYS A 1 487 ? 25.812 18.703 16.75 1 92.06 487 CYS A CA 1
ATOM 3880 C C . CYS A 1 487 ? 26.641 19.672 17.594 1 92.06 487 CYS A C 1
ATOM 3882 O O . CYS A 1 487 ? 26.703 20.859 17.297 1 92.06 487 CYS A O 1
ATOM 3884 N N . PRO A 1 488 ? 27.328 19.125 18.578 1 95 488 PRO A N 1
ATOM 3885 C CA . PRO A 1 488 ? 28.156 19.984 19.438 1 95 488 PRO A CA 1
ATOM 3886 C C . PRO A 1 488 ? 29.219 20.75 18.656 1 95 488 PRO A C 1
ATOM 3888 O O . PRO A 1 488 ? 29.812 20.203 17.719 1 95 488 PRO A O 1
ATOM 3891 N N . ILE A 1 489 ? 29.359 22.062 19.062 1 94.5 489 ILE A N 1
ATOM 3892 C CA . ILE A 1 489 ? 30.359 22.938 18.453 1 94.5 489 ILE A CA 1
ATOM 3893 C C . ILE A 1 489 ? 31.578 23.031 19.359 1 94.5 489 ILE A C 1
ATOM 3895 O O . ILE A 1 489 ? 31.484 23.516 20.484 1 94.5 489 ILE A O 1
ATOM 3899 N N . SER A 1 490 ? 32.719 22.578 18.922 1 89.88 490 SER A N 1
ATOM 3900 C CA . SER A 1 490 ? 33.906 22.594 19.734 1 89.88 490 SER A CA 1
ATOM 3901 C C . SER A 1 490 ? 34.531 23.984 19.797 1 89.88 490 SER A C 1
ATOM 3903 O O . SER A 1 490 ? 34.969 24.438 20.859 1 89.88 490 SER A O 1
ATOM 3905 N N . VAL A 1 491 ? 34.625 24.703 18.625 1 89.69 491 VAL A N 1
ATOM 3906 C CA . VAL A 1 491 ? 35.25 26.016 18.562 1 89.69 491 VAL A CA 1
ATOM 3907 C C . VAL A 1 491 ? 34.375 26.953 17.719 1 89.69 491 VAL A C 1
ATOM 3909 O O . VAL A 1 491 ? 34.031 26.609 16.594 1 89.69 491 VAL A O 1
ATOM 3912 N N . LEU A 1 492 ? 34.094 28.062 18.312 1 92.88 492 LEU A N 1
ATOM 3913 C CA . LEU A 1 492 ? 33.406 29.109 17.578 1 92.88 492 LEU A CA 1
ATOM 3914 C C . LEU A 1 492 ? 34.406 30.047 16.906 1 92.88 492 LEU A C 1
ATOM 3916 O O . LEU A 1 492 ? 35.5 30.25 17.406 1 92.88 492 LEU A O 1
ATOM 3920 N N . ASP A 1 493 ? 34.031 30.578 15.828 1 92.06 493 ASP A N 1
ATOM 3921 C CA . ASP A 1 493 ? 34.812 31.641 15.234 1 92.06 493 ASP A CA 1
ATOM 3922 C C . ASP A 1 493 ? 34.969 32.812 16.203 1 92.06 493 ASP A C 1
ATOM 3924 O O . ASP A 1 493 ? 34.094 33.031 17.062 1 92.06 493 ASP A O 1
ATOM 3928 N N . SER A 1 494 ? 36 33.594 16.062 1 90.44 494 SER A N 1
ATOM 3929 C CA . SER A 1 494 ? 36.312 34.688 16.953 1 90.44 494 SER A CA 1
ATOM 3930 C C . SER A 1 494 ? 35.156 35.688 17.016 1 90.44 494 SER A C 1
ATOM 3932 O O . SER A 1 494 ? 34.812 36.219 18.078 1 90.44 494 SER A O 1
ATOM 3934 N N . ILE A 1 495 ? 34.469 35.844 15.914 1 91 495 ILE A N 1
ATOM 3935 C CA . ILE A 1 495 ? 33.375 3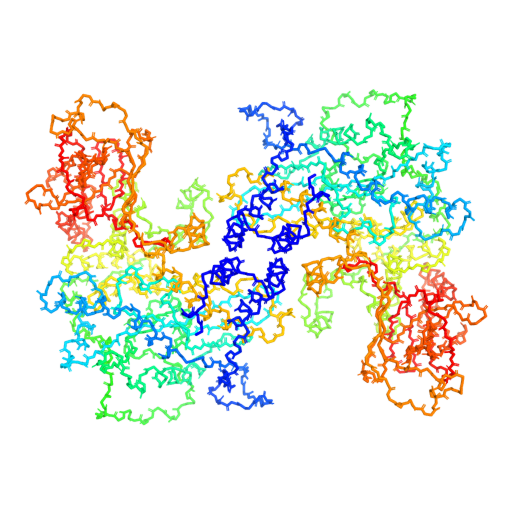6.844 15.828 1 91 495 ILE A CA 1
ATOM 3936 C C . ILE A 1 495 ? 32.188 36.312 16.594 1 91 495 ILE A C 1
ATOM 3938 O O . ILE A 1 495 ? 31.359 37.125 17.078 1 91 495 ILE A O 1
ATOM 3942 N N . ASP A 1 496 ? 32.094 35.031 16.766 1 93.12 496 ASP A N 1
ATOM 3943 C CA . ASP A 1 496 ? 30.938 34.438 17.422 1 93.12 496 ASP A CA 1
ATOM 3944 C C . ASP A 1 496 ? 31.234 34.094 18.875 1 93.12 496 ASP A C 1
ATOM 3946 O O . ASP A 1 496 ? 30.375 33.562 19.578 1 93.12 496 ASP A O 1
ATOM 3950 N N . SER A 1 497 ? 32.469 34.406 19.312 1 91.25 497 SER A N 1
ATOM 3951 C CA . SER A 1 497 ? 32.844 34.094 20.672 1 91.25 497 SER A CA 1
ATOM 3952 C C . SER A 1 497 ? 32.594 35.25 21.625 1 91.25 497 SER A C 1
ATOM 3954 O O . SER A 1 497 ? 33.219 36.312 21.531 1 91.25 497 SER A O 1
ATOM 3956 N N . LEU A 1 498 ? 31.578 35.125 22.391 1 91.69 498 LEU A N 1
ATOM 3957 C CA . LEU A 1 498 ? 31.25 36.125 23.406 1 91.69 498 LEU A CA 1
ATOM 3958 C C . LEU A 1 498 ? 31.734 35.688 24.781 1 91.69 498 LEU A C 1
ATOM 3960 O O . LEU A 1 498 ? 31.578 34.5 25.156 1 91.69 498 LEU A O 1
ATOM 3964 N N . GLU A 1 499 ? 32.188 36.625 25.609 1 88.69 499 GLU A N 1
ATOM 3965 C CA . GLU A 1 499 ? 32.75 36.312 26.938 1 88.69 499 GLU A CA 1
ATOM 3966 C C . GLU A 1 499 ? 31.656 35.781 27.875 1 88.69 499 GLU A C 1
ATOM 3968 O O . GLU A 1 499 ? 31.922 34.906 28.703 1 88.69 499 GLU A O 1
ATOM 3973 N N . SER A 1 500 ? 30.531 36.219 27.656 1 90 500 SER A N 1
ATOM 3974 C CA . SER A 1 500 ? 29.422 35.875 28.531 1 90 500 SER A CA 1
ATOM 3975 C C . SER A 1 500 ? 28.984 34.438 28.312 1 90 500 SER A C 1
ATOM 3977 O O . SER A 1 500 ? 28.281 33.844 29.141 1 90 500 SER A O 1
ATOM 3979 N N . LEU A 1 501 ? 29.5 33.719 27.266 1 92.19 501 LEU A N 1
ATOM 3980 C CA . LEU A 1 501 ? 29.031 32.375 26.922 1 92.19 501 LEU A CA 1
ATOM 3981 C C . LEU A 1 501 ? 30.172 31.375 27.016 1 92.19 501 LEU A C 1
ATOM 3983 O O . LEU A 1 501 ? 30.062 30.266 26.484 1 92.19 501 LEU A O 1
ATOM 3987 N N . THR A 1 502 ? 31.234 31.734 27.656 1 89.75 502 THR A N 1
ATOM 3988 C CA . THR A 1 502 ? 32.406 30.891 27.719 1 89.75 502 THR A CA 1
ATOM 3989 C C . THR A 1 502 ? 32.125 29.594 28.469 1 89.75 502 THR A C 1
ATOM 3991 O O . THR A 1 502 ? 32.625 28.531 28.125 1 89.75 502 THR A O 1
ATOM 3994 N N . GLU A 1 503 ? 31.188 29.641 29.453 1 90.44 503 GLU A N 1
ATOM 3995 C CA . GLU A 1 503 ? 30.906 28.469 30.281 1 90.44 503 GLU A CA 1
ATOM 3996 C C . GLU A 1 503 ? 29.812 27.609 29.672 1 90.44 503 GLU A C 1
ATOM 3998 O O . GLU A 1 503 ? 29.469 26.547 30.203 1 90.44 503 GLU A O 1
ATOM 4003 N N . TYR A 1 504 ? 29.297 28 28.547 1 94.31 504 TYR A N 1
ATOM 4004 C CA . TYR A 1 504 ? 28.172 27.312 27.938 1 94.31 504 TYR A CA 1
ATOM 4005 C C . TYR A 1 504 ? 28.641 26.266 26.938 1 94.31 504 TYR A C 1
ATOM 4007 O O . TYR A 1 504 ? 29.594 26.5 26.188 1 94.31 504 TYR A O 1
ATOM 4015 N N . ASN A 1 505 ? 28 25.125 26.953 1 95.38 505 ASN A N 1
ATOM 4016 C CA . ASN A 1 505 ? 28.125 24.203 25.828 1 95.38 505 ASN A CA 1
ATOM 4017 C C . ASN A 1 505 ? 27.344 24.672 24.609 1 95.38 505 ASN A C 1
ATOM 4019 O O . ASN A 1 505 ? 26.219 25.156 24.75 1 95.38 505 ASN A O 1
ATOM 4023 N N . LYS A 1 506 ? 27.969 24.578 23.484 1 96.31 506 LYS A N 1
ATOM 4024 C CA . LYS A 1 506 ? 27.344 25.125 22.266 1 96.31 506 LYS A CA 1
ATOM 4025 C C . LYS A 1 506 ? 26.969 24.016 21.297 1 96.31 506 LYS A C 1
ATOM 4027 O O . LYS A 1 506 ? 27.719 23.047 21.125 1 96.31 506 LYS A O 1
ATOM 4032 N N . PHE A 1 507 ? 25.766 24.203 20.672 1 96.81 507 PHE A N 1
ATOM 4033 C CA . PHE A 1 507 ? 25.281 23.25 19.688 1 96.81 507 PHE A CA 1
ATOM 4034 C C . PHE A 1 507 ? 24.828 23.953 18.422 1 96.81 507 PHE A C 1
ATOM 4036 O O . PHE A 1 507 ? 24.312 25.078 18.484 1 96.81 507 PHE A O 1
ATOM 4043 N N . ALA A 1 508 ? 24.922 23.281 17.25 1 96.31 508 ALA A N 1
ATOM 4044 C CA . ALA A 1 508 ? 24.672 23.906 15.961 1 96.31 508 ALA A CA 1
ATOM 4045 C C . ALA A 1 508 ? 23.25 23.656 15.484 1 96.31 508 ALA A C 1
ATOM 4047 O O . ALA A 1 508 ? 22.781 24.266 14.523 1 96.31 508 ALA A O 1
ATOM 4048 N N . CYS A 1 509 ? 22.547 22.797 16.109 1 94.19 509 CYS A N 1
ATOM 4049 C CA . CYS A 1 509 ? 21.172 22.469 15.727 1 94.19 509 CYS A CA 1
ATOM 4050 C C . CYS A 1 509 ? 20.25 22.5 16.938 1 94.19 509 CYS A C 1
ATOM 4052 O O . CYS A 1 509 ? 20.625 22.062 18.016 1 94.19 509 CYS A O 1
ATOM 4054 N N . VAL A 1 510 ? 19.047 23.047 16.734 1 90.19 510 VAL A N 1
ATOM 4055 C CA . VAL A 1 510 ? 18.047 23.047 17.797 1 90.19 510 VAL A CA 1
ATOM 4056 C C . VAL A 1 510 ? 16.672 22.734 17.219 1 90.19 510 VAL A C 1
ATOM 4058 O O . VAL A 1 510 ? 16.328 23.188 16.125 1 90.19 510 VAL A O 1
ATOM 4061 N N . SER A 1 511 ? 15.984 21.875 17.891 1 82.94 511 SER A N 1
ATOM 4062 C CA . SER A 1 511 ? 14.594 21.578 17.562 1 82.94 511 SER A CA 1
ATOM 4063 C C . SER A 1 511 ? 13.633 22.266 18.531 1 82.94 511 SER A C 1
ATOM 4065 O O . SER A 1 511 ? 13.648 21.984 19.719 1 82.94 511 SER A O 1
ATOM 4067 N N . LEU A 1 512 ? 12.875 23.188 17.938 1 79.06 512 LEU A N 1
ATOM 4068 C CA . LEU A 1 512 ? 11.867 23.922 18.703 1 79.06 512 LEU A CA 1
ATOM 4069 C C . LEU A 1 512 ? 10.461 23.484 18.297 1 79.06 512 LEU A C 1
ATOM 4071 O O . LEU A 1 512 ? 10.289 22.781 17.297 1 79.06 512 LEU A O 1
ATOM 4075 N N . SER A 1 513 ? 9.523 23.906 19.109 1 69.81 513 SER A N 1
ATOM 4076 C CA . SER A 1 513 ? 8.133 23.594 18.781 1 69.81 513 SER A CA 1
ATOM 4077 C C . SER A 1 513 ? 7.707 24.25 17.469 1 69.81 513 SER A C 1
ATOM 4079 O O . SER A 1 513 ? 6.852 23.719 16.75 1 69.81 513 SER A O 1
ATOM 4081 N N . CYS A 1 514 ? 8.383 25.391 17.25 1 72.88 514 CYS A N 1
ATOM 4082 C CA . CYS A 1 514 ? 7.973 26.141 16.062 1 72.88 514 CYS A CA 1
ATOM 4083 C C . CYS A 1 514 ? 8.805 25.734 14.859 1 72.88 514 CYS A C 1
ATOM 4085 O O . CYS A 1 514 ? 8.562 26.203 13.742 1 72.88 514 CYS A O 1
ATOM 4087 N N . GLY A 1 515 ? 9.758 24.906 15.078 1 74.75 515 GLY A N 1
ATOM 4088 C CA . GLY A 1 515 ? 10.57 24.469 13.953 1 74.75 515 GLY A CA 1
ATOM 4089 C C . GLY A 1 515 ? 11.984 24.094 14.344 1 74.75 515 GLY A C 1
ATOM 4090 O O . GLY A 1 515 ? 12.32 24.062 15.531 1 74.75 515 GLY A O 1
ATOM 4091 N N . ARG A 1 516 ? 12.773 23.828 13.273 1 82 516 ARG A N 1
ATOM 4092 C CA . ARG A 1 516 ? 14.156 23.422 13.484 1 82 516 ARG A CA 1
ATOM 4093 C C . ARG A 1 516 ? 15.125 24.484 12.945 1 82 516 ARG A C 1
ATOM 4095 O O . ARG A 1 516 ? 14.867 25.094 11.906 1 82 516 ARG A O 1
ATOM 4102 N N . LEU A 1 517 ? 16.141 24.688 13.703 1 88.88 517 LEU A N 1
ATOM 4103 C CA . LEU A 1 517 ? 17.203 25.609 13.281 1 88.88 517 LEU A CA 1
ATOM 4104 C C . LEU A 1 517 ? 18.531 24.891 13.141 1 88.88 517 LEU A C 1
ATOM 4106 O O . LEU A 1 517 ? 18.859 24.016 13.945 1 88.88 517 LEU A O 1
ATOM 4110 N N . GLN A 1 518 ? 19.219 25.234 12.148 1 92.62 518 GLN A N 1
ATOM 4111 C CA . GLN A 1 518 ? 20.547 24.688 11.859 1 92.62 518 GLN A CA 1
ATOM 4112 C C . GLN A 1 518 ? 21.516 25.781 11.453 1 92.62 518 GLN A C 1
ATOM 4114 O O . GLN A 1 518 ? 21.219 26.609 10.586 1 92.62 518 GLN A O 1
ATOM 4119 N N . SER A 1 519 ? 22.688 25.844 12.102 1 95.31 519 SER A N 1
ATOM 4120 C CA . SER A 1 519 ? 23.656 26.891 11.805 1 95.31 519 SER A CA 1
ATOM 4121 C C . SER A 1 519 ? 24.688 26.422 10.797 1 95.31 519 SER A C 1
ATOM 4123 O O . SER A 1 519 ? 24.703 25.25 10.406 1 95.31 519 SER A O 1
ATOM 4125 N N . THR A 1 520 ? 25.531 27.328 10.391 1 92.31 520 THR A N 1
ATOM 4126 C CA . THR A 1 520 ? 26.594 27.062 9.422 1 92.31 520 THR A CA 1
ATOM 4127 C C . THR A 1 520 ? 27.656 26.156 10.023 1 92.31 520 THR A C 1
ATOM 4129 O O . THR A 1 520 ? 28.453 25.562 9.297 1 92.31 520 THR A O 1
ATOM 4132 N N . TYR A 1 521 ? 27.656 26.047 11.312 1 93.5 521 TYR A N 1
ATOM 4133 C CA . TYR A 1 521 ? 28.625 25.172 11.961 1 93.5 521 TYR A CA 1
ATOM 4134 C C . TYR A 1 521 ? 28.266 23.703 11.734 1 93.5 521 TYR A C 1
ATOM 4136 O O . TYR A 1 521 ? 29.109 22.812 11.922 1 93.5 521 TYR A O 1
ATOM 4144 N N . SER A 1 522 ? 26.984 23.422 11.469 1 90.81 522 SER A N 1
ATOM 4145 C CA . SER A 1 522 ? 26.547 22.078 11.109 1 90.81 522 SER A CA 1
ATOM 4146 C C . SER A 1 522 ? 26.641 21.859 9.609 1 90.81 522 SER A C 1
ATOM 4148 O O . SER A 1 522 ? 27.047 20.781 9.156 1 90.81 522 SER A O 1
ATOM 4150 N N . SER A 1 523 ? 26.078 22.766 8.891 1 84.81 523 SER A N 1
ATOM 4151 C CA . SER A 1 523 ? 26.078 22.703 7.43 1 84.81 523 SER A CA 1
ATOM 4152 C C . SER A 1 523 ? 26.328 24.078 6.828 1 84.81 523 SER A C 1
ATOM 4154 O O . SER A 1 523 ? 25.594 25.031 7.09 1 84.81 523 SER A O 1
ATOM 4156 N N . THR A 1 524 ? 27.312 24.078 5.93 1 81.19 524 THR A N 1
ATOM 4157 C CA . THR A 1 524 ? 27.719 25.359 5.336 1 81.19 524 THR A CA 1
ATOM 4158 C C . THR A 1 524 ? 26.641 25.875 4.383 1 81.19 524 THR A C 1
ATOM 4160 O O . THR A 1 524 ? 26.578 27.062 4.102 1 81.19 524 THR A O 1
ATOM 4163 N N . CYS A 1 525 ? 25.828 25.109 3.951 1 79.62 525 CYS A N 1
ATOM 4164 C CA . CYS A 1 525 ? 24.828 25.516 2.971 1 79.62 525 CYS A CA 1
ATOM 4165 C C . CYS A 1 525 ? 23.422 25.469 3.572 1 79.62 525 CYS A C 1
ATOM 4167 O O . CYS A 1 525 ? 22.438 25.328 2.848 1 79.62 525 CYS A O 1
ATOM 4169 N N . THR A 1 526 ? 23.422 25.672 4.879 1 82.94 526 THR A N 1
ATOM 4170 C CA . THR A 1 526 ? 22.109 25.562 5.512 1 82.94 526 THR A CA 1
ATOM 4171 C C . THR A 1 526 ? 21.219 26.75 5.113 1 82.94 526 THR A C 1
ATOM 4173 O O . THR A 1 526 ? 21.719 27.844 4.855 1 82.94 526 THR A O 1
ATOM 4176 N N . THR A 1 527 ? 19.922 26.453 4.992 1 77.75 527 THR A N 1
ATOM 4177 C CA . THR A 1 527 ? 18.906 27.484 4.766 1 77.75 527 THR A CA 1
ATOM 4178 C C . THR A 1 527 ? 17.922 27.547 5.934 1 77.75 527 THR A C 1
ATOM 4180 O O . THR A 1 527 ? 16.938 28.281 5.871 1 77.75 527 THR A O 1
ATOM 4183 N N . SER A 1 528 ? 18.219 26.812 6.984 1 85.69 528 SER A N 1
ATOM 4184 C CA . SER A 1 528 ? 17.344 26.75 8.148 1 85.69 528 SER A CA 1
ATOM 4185 C C . SER A 1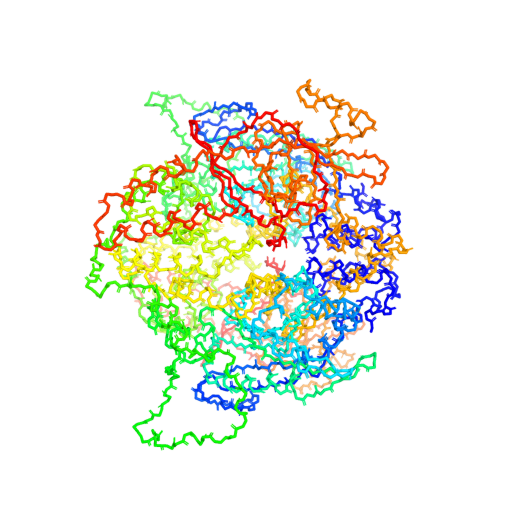 528 ? 17.969 27.484 9.344 1 85.69 528 SER A C 1
ATOM 4187 O O . SER A 1 528 ? 17.984 26.953 10.453 1 85.69 528 SER A O 1
ATOM 4189 N N . ASP A 1 529 ? 18.5 28.688 9.102 1 92 529 ASP A N 1
ATOM 4190 C CA . ASP A 1 529 ? 19.234 29.375 10.164 1 92 529 ASP A CA 1
ATOM 4191 C C . ASP A 1 529 ? 18.578 30.719 10.492 1 92 529 ASP A C 1
ATOM 4193 O O . ASP A 1 529 ? 19.188 31.562 11.141 1 92 529 ASP A O 1
ATOM 4197 N N . ILE A 1 530 ? 17.391 30.906 9.977 1 90.44 530 ILE A N 1
ATOM 4198 C CA . ILE A 1 530 ? 16.734 32.188 10.227 1 90.44 530 ILE A CA 1
ATOM 4199 C C . ILE A 1 530 ? 15.562 32 11.188 1 90.44 530 ILE A C 1
ATOM 4201 O O . ILE A 1 530 ? 14.805 31.031 11.07 1 90.44 530 ILE A O 1
ATOM 4205 N N . PHE A 1 531 ? 15.508 32.969 12.156 1 90.19 531 PHE A N 1
ATOM 4206 C CA . PHE A 1 531 ? 14.367 32.906 13.062 1 90.19 531 PHE A CA 1
ATOM 4207 C C . PHE A 1 531 ? 13.977 34.312 13.508 1 90.19 531 PHE A C 1
ATOM 4209 O O . PHE A 1 531 ? 14.711 35.281 13.258 1 90.19 531 PHE A O 1
ATOM 4216 N N . PHE A 1 532 ? 12.781 34.469 13.953 1 90.56 532 PHE A N 1
ATOM 4217 C CA . PHE A 1 532 ? 12.25 35.719 14.477 1 90.56 532 PHE A CA 1
ATOM 4218 C C . PHE A 1 532 ? 12.023 35.625 15.977 1 90.56 532 PHE A C 1
ATOM 4220 O O . PHE A 1 532 ? 11.586 34.594 16.484 1 90.56 532 PHE A O 1
ATOM 4227 N N . ALA A 1 533 ? 12.391 36.688 16.688 1 92.12 533 ALA A N 1
ATOM 4228 C CA . ALA A 1 533 ? 12.273 36.719 18.141 1 92.12 533 ALA A CA 1
ATOM 4229 C C . ALA A 1 533 ? 12.18 38.156 18.656 1 92.12 533 ALA A C 1
ATOM 4231 O O . ALA A 1 533 ? 12.383 39.094 17.906 1 92.12 533 ALA A O 1
ATOM 4232 N N . LYS A 1 534 ? 11.773 38.125 19.891 1 89.62 534 LYS A N 1
ATOM 4233 C CA . LYS A 1 534 ? 11.883 39.406 20.594 1 89.62 534 LYS A CA 1
ATOM 4234 C C . LYS A 1 534 ? 13.32 39.688 21.031 1 89.62 534 LYS A C 1
ATOM 4236 O O . LYS A 1 534 ? 13.984 38.812 21.594 1 89.62 534 LYS A O 1
ATOM 4241 N N . ASN A 1 535 ? 13.781 40.812 20.609 1 88.19 535 ASN A N 1
ATOM 4242 C CA . ASN A 1 535 ? 15.125 41.156 21.062 1 88.19 535 ASN A CA 1
ATOM 4243 C C . ASN A 1 535 ? 15.117 41.625 22.516 1 88.19 535 ASN A C 1
ATOM 4245 O O . ASN A 1 535 ? 14.086 41.594 23.188 1 88.19 535 ASN A O 1
ATOM 4249 N N . SER A 1 536 ? 16.281 42.094 22.984 1 82.5 536 SER A N 1
ATOM 4250 C CA . SER A 1 536 ? 16.438 42.531 24.359 1 82.5 536 SER A CA 1
ATOM 4251 C C . SER A 1 536 ? 15.531 43.719 24.672 1 82.5 536 SER A C 1
ATOM 4253 O O . SER A 1 536 ? 15.109 43.875 25.828 1 82.5 536 SER A O 1
ATOM 4255 N N . ALA A 1 537 ? 15.203 44.469 23.625 1 85.81 537 ALA A N 1
ATOM 4256 C CA . ALA A 1 537 ? 14.336 45.625 23.797 1 85.81 537 ALA A CA 1
ATOM 4257 C C . ALA A 1 537 ? 12.859 45.219 23.672 1 85.81 537 ALA A C 1
ATOM 4259 O O . ALA A 1 537 ? 11.977 46.094 23.781 1 85.81 537 ALA A O 1
ATOM 4260 N N . GLY A 1 538 ? 12.625 43.969 23.438 1 86.31 538 GLY A N 1
ATOM 4261 C CA . GLY A 1 538 ? 11.258 43.5 23.312 1 86.31 538 GLY A CA 1
ATOM 4262 C C . GLY A 1 538 ? 10.68 43.688 21.922 1 86.31 538 GLY A C 1
ATOM 4263 O O . GLY A 1 538 ? 9.484 43.469 21.719 1 86.31 538 GLY A O 1
ATOM 4264 N N . VAL A 1 539 ? 11.555 44.062 21.062 1 87.12 539 VAL A N 1
ATOM 4265 C CA . VAL A 1 539 ? 11.102 44.344 19.703 1 87.12 539 VAL A CA 1
ATOM 4266 C C . VAL A 1 539 ? 11.211 43.062 18.859 1 87.12 539 VAL A C 1
ATOM 4268 O O . VAL A 1 539 ? 12.188 42.344 18.953 1 87.12 539 VAL A O 1
ATOM 4271 N N . HIS A 1 540 ? 10.141 42.844 18.078 1 89.94 540 HIS A N 1
ATOM 4272 C CA . HIS A 1 540 ? 10.125 41.719 17.141 1 89.94 540 HIS A CA 1
ATOM 4273 C C . HIS A 1 540 ? 11.156 41.938 16.031 1 89.94 540 HIS A C 1
ATOM 4275 O O . HIS A 1 540 ? 11.117 42.938 15.32 1 89.94 540 HIS A O 1
ATOM 4281 N N . ALA A 1 541 ? 12.109 41 15.938 1 91.38 541 ALA A N 1
ATOM 4282 C CA . ALA A 1 541 ? 13.211 41.156 14.984 1 91.38 541 ALA A CA 1
ATOM 4283 C C . ALA A 1 541 ? 13.594 39.812 14.367 1 91.38 541 ALA A C 1
ATOM 4285 O O . ALA A 1 541 ? 13.133 38.75 14.812 1 91.38 541 ALA A O 1
ATOM 4286 N N . CYS A 1 542 ? 14.352 39.969 13.273 1 93.56 542 CYS A N 1
ATOM 4287 C CA . CYS A 1 542 ? 14.844 38.812 12.547 1 93.56 542 CYS A CA 1
ATOM 4288 C C . CYS A 1 542 ? 16.297 38.531 12.883 1 93.56 542 CYS A C 1
ATOM 4290 O O . CYS A 1 542 ? 17.094 39.469 13.031 1 93.56 542 CYS A O 1
ATOM 4292 N N . PHE A 1 543 ? 16.609 37.219 13.047 1 95.81 543 PHE A N 1
ATOM 4293 C CA . PHE A 1 543 ? 17.953 36.812 13.445 1 95.81 543 PHE A CA 1
ATOM 4294 C C . PHE A 1 543 ? 18.438 35.625 12.625 1 95.81 543 PHE A C 1
ATOM 4296 O O . PHE A 1 543 ? 17.609 34.844 12.133 1 95.81 543 PHE A O 1
ATOM 4303 N N . ARG A 1 544 ? 19.703 35.531 12.492 1 95.81 544 ARG A N 1
ATOM 4304 C CA . ARG A 1 544 ? 20.328 34.312 12.023 1 95.81 544 ARG A CA 1
ATOM 4305 C C . ARG A 1 544 ? 20.828 33.469 13.188 1 95.81 544 ARG A C 1
ATOM 4307 O O . ARG A 1 544 ? 21.5 33.969 14.086 1 95.81 544 ARG A O 1
ATOM 4314 N N . PHE A 1 545 ? 20.516 32.25 13.164 1 96.19 545 PHE A N 1
ATOM 4315 C CA . PHE A 1 545 ? 20.875 31.312 14.203 1 96.19 545 PHE A CA 1
ATOM 4316 C C . PHE A 1 545 ? 22.344 30.922 14.094 1 96.19 545 PHE A C 1
ATOM 4318 O O . PHE A 1 545 ? 22.812 30.531 13.023 1 96.19 545 PHE A O 1
ATOM 4325 N N . ILE A 1 546 ? 23.031 31.016 15.195 1 96.88 546 ILE A N 1
ATOM 4326 C CA . ILE A 1 546 ? 24.438 30.641 15.211 1 96.88 546 ILE A CA 1
ATOM 4327 C C . ILE A 1 546 ? 24.625 29.375 16.062 1 96.88 546 ILE A C 1
ATOM 4329 O O . ILE A 1 546 ? 25.188 28.391 15.586 1 96.88 546 ILE A O 1
ATOM 4333 N N . ALA A 1 547 ? 24.078 29.469 17.297 1 97.38 547 ALA A N 1
ATOM 4334 C CA . ALA A 1 547 ? 24.234 28.328 18.188 1 97.38 547 ALA A CA 1
ATOM 4335 C C . ALA A 1 547 ? 23.25 28.406 19.359 1 97.38 547 ALA A C 1
ATOM 4337 O O . ALA A 1 547 ? 22.828 29.484 19.75 1 97.38 547 ALA A O 1
ATOM 4338 N N . ILE A 1 548 ? 22.906 27.25 19.781 1 96.62 548 ILE A N 1
ATOM 4339 C CA . ILE A 1 548 ? 22.203 27.172 21.062 1 96.62 548 ILE A CA 1
ATOM 4340 C C . ILE A 1 548 ? 23.203 26.906 22.188 1 96.62 548 ILE A C 1
ATOM 4342 O O . ILE A 1 548 ? 24.094 26.062 22.047 1 96.62 548 ILE A O 1
ATOM 4346 N N . CYS A 1 549 ? 23.172 27.703 23.203 1 96 549 CYS A N 1
ATOM 4347 C CA . CYS A 1 549 ? 24.094 27.641 24.344 1 96 549 CYS A CA 1
ATOM 4348 C C . CYS A 1 549 ? 23.391 27.109 25.578 1 96 549 CYS A C 1
ATOM 4350 O O . CYS A 1 549 ? 22.438 27.719 26.062 1 96 549 CYS A O 1
ATOM 4352 N N . VAL A 1 550 ? 23.953 25.984 26.078 1 95.19 550 VAL A N 1
ATOM 4353 C CA . VAL A 1 550 ? 23.281 25.297 27.188 1 95.19 550 VAL A CA 1
ATOM 4354 C C . VAL A 1 550 ? 24.219 25.234 28.391 1 95.19 550 VAL A C 1
ATOM 4356 O O . VAL A 1 550 ? 25.375 24.797 28.266 1 95.19 550 VAL A O 1
ATOM 4359 N N . HIS A 1 551 ? 23.844 25.797 29.547 1 93.62 551 HIS A N 1
ATOM 4360 C CA . HIS A 1 551 ? 24.547 25.688 30.812 1 93.62 551 HIS A CA 1
ATOM 4361 C C . HIS A 1 551 ? 23.594 25.297 31.938 1 93.62 551 HIS A C 1
ATOM 4363 O O . HIS A 1 551 ? 22.812 26.125 32.406 1 93.62 551 HIS A O 1
ATOM 4369 N N . GLY A 1 552 ? 23.703 24.078 32.375 1 85.69 552 GLY A N 1
ATOM 4370 C CA . GLY A 1 552 ? 22.719 23.594 33.344 1 85.69 552 GLY A CA 1
ATOM 4371 C C . GLY A 1 552 ? 21.297 23.656 32.812 1 85.69 552 GLY A C 1
ATOM 4372 O O . GLY A 1 552 ? 20.984 23.031 31.797 1 85.69 552 GLY A O 1
ATOM 4373 N N . CYS A 1 553 ? 20.531 24.422 33.469 1 85.06 553 CYS A N 1
ATOM 4374 C CA . CYS A 1 553 ? 19.125 24.578 33.094 1 85.06 553 CYS A CA 1
ATOM 4375 C C . CYS A 1 553 ? 18.922 25.812 32.25 1 85.06 553 CYS A C 1
ATOM 4377 O O . CYS A 1 553 ? 17.828 26.031 31.703 1 85.06 553 CYS A O 1
ATOM 4379 N N . GLU A 1 554 ? 20.016 26.562 32.094 1 89.75 554 GLU A N 1
ATOM 4380 C CA . GLU A 1 554 ? 19.891 27.797 31.328 1 89.75 554 GLU A CA 1
ATOM 4381 C C . GLU A 1 554 ? 20.188 27.547 29.844 1 89.75 554 GLU A C 1
ATOM 4383 O O . GLU A 1 554 ? 21.203 26.922 29.516 1 89.75 554 GLU A O 1
ATOM 4388 N N . VAL A 1 555 ? 19.281 27.984 29.062 1 93.44 555 VAL A N 1
ATOM 4389 C CA . VAL A 1 555 ? 19.438 27.828 27.609 1 93.44 555 VAL A CA 1
ATOM 4390 C C . VAL A 1 555 ? 19.297 29.188 26.922 1 93.44 555 VAL A C 1
ATOM 4392 O O . VAL A 1 555 ? 18.359 29.938 27.203 1 93.44 555 VAL A O 1
ATOM 4395 N N . LYS A 1 556 ? 20.266 29.547 26.094 1 94.25 556 LYS A N 1
ATOM 4396 C CA . LYS A 1 556 ? 20.281 30.781 25.328 1 94.25 556 LYS A CA 1
ATOM 4397 C C . LYS A 1 556 ? 20.625 30.516 23.859 1 94.25 556 LYS A C 1
ATOM 4399 O O . LYS A 1 556 ? 21.203 29.484 23.531 1 94.25 556 LYS A O 1
ATOM 4404 N N . ILE A 1 557 ? 20.172 31.422 23.031 1 96.31 557 ILE A N 1
ATOM 4405 C CA . ILE A 1 557 ? 20.516 31.328 21.609 1 96.31 557 ILE A CA 1
ATOM 4406 C C . ILE A 1 557 ? 21.469 32.469 21.234 1 96.31 557 ILE A C 1
ATOM 4408 O O . ILE A 1 557 ? 21.188 33.625 21.5 1 96.31 557 ILE A O 1
ATOM 4412 N N . LEU A 1 558 ? 22.594 32.094 20.719 1 97 558 LEU A N 1
ATOM 4413 C CA . LEU A 1 558 ? 23.484 33.031 20.078 1 97 558 LEU A CA 1
ATOM 4414 C C . LEU A 1 558 ? 23.047 33.312 18.641 1 97 558 LEU A C 1
ATOM 4416 O O . LEU A 1 558 ? 22.922 32.406 17.844 1 97 558 LEU A O 1
ATOM 4420 N N . ALA A 1 559 ? 22.766 34.625 18.359 1 97.12 559 ALA A N 1
ATOM 4421 C CA . ALA A 1 559 ? 22.203 34.938 17.062 1 97.12 559 ALA A CA 1
ATOM 4422 C C . ALA A 1 559 ? 22.844 36.188 16.484 1 97.12 559 ALA A C 1
ATOM 4424 O O . ALA A 1 559 ? 23.438 37 17.219 1 97.12 559 ALA A O 1
ATOM 4425 N N . GLU A 1 560 ? 22.812 36.312 15.195 1 96.62 560 GLU A N 1
ATOM 4426 C CA . GLU A 1 560 ? 23.188 37.531 14.477 1 96.62 560 GLU A CA 1
ATOM 4427 C C . GLU A 1 560 ? 21.953 38.312 14.031 1 96.62 560 GLU A C 1
ATOM 4429 O O . GLU A 1 560 ? 21.078 37.75 13.359 1 96.62 560 GLU A O 1
ATOM 4434 N N . ARG A 1 561 ? 21.984 39.531 14.305 1 94.69 561 ARG A N 1
ATOM 4435 C CA . ARG A 1 561 ? 20.844 40.344 13.969 1 94.69 561 ARG A CA 1
ATOM 4436 C C . ARG A 1 561 ? 20.812 40.688 12.477 1 94.69 561 ARG A C 1
ATOM 4438 O O . ARG A 1 561 ? 21.859 40.938 11.883 1 94.69 561 ARG A O 1
ATOM 4445 N N . VAL A 1 562 ? 19.578 40.656 11.938 1 93.81 562 VAL A N 1
ATOM 4446 C CA . VAL A 1 562 ? 19.359 41.156 10.586 1 93.81 562 VAL A CA 1
ATOM 4447 C C . VAL A 1 562 ? 18.938 42.625 10.648 1 93.81 562 VAL A C 1
ATOM 4449 O O . VAL A 1 562 ? 17.938 42.938 11.305 1 93.81 562 VAL A O 1
ATOM 4452 N N . ARG A 1 563 ? 19.719 43.406 10.008 1 89.38 563 ARG A N 1
ATOM 4453 C CA . ARG A 1 563 ? 19.375 44.812 9.977 1 89.38 563 ARG A CA 1
ATOM 4454 C C . ARG A 1 563 ? 18.531 45.156 8.758 1 89.38 563 ARG A C 1
ATOM 4456 O O . ARG A 1 563 ? 18.891 44.812 7.629 1 89.38 563 ARG A O 1
ATOM 4463 N N . SER A 1 564 ? 17.375 45.75 9.102 1 85.81 564 SER A N 1
ATOM 4464 C CA . SER A 1 564 ? 16.484 46.156 8.031 1 85.81 564 SER A CA 1
ATOM 4465 C C . SER A 1 564 ? 17.094 47.312 7.23 1 85.81 564 SER A C 1
ATOM 4467 O O . SER A 1 564 ? 17.797 48.156 7.777 1 85.81 564 SER A O 1
ATOM 4469 N N . LEU A 1 565 ? 16.875 47.281 5.98 1 79.81 565 LEU A N 1
ATOM 4470 C CA . LEU A 1 565 ? 17.297 48.406 5.145 1 79.81 565 LEU A CA 1
ATOM 4471 C C . LEU A 1 565 ? 16.406 49.594 5.395 1 79.81 565 LEU A C 1
ATOM 4473 O O . LEU A 1 565 ? 15.305 49.469 5.949 1 79.81 565 LEU A O 1
ATOM 4477 N N . CYS A 1 566 ? 16.969 50.75 5.082 1 68.56 566 CYS A N 1
ATOM 4478 C CA . CYS A 1 566 ? 16.234 52 5.301 1 68.56 566 CYS A CA 1
ATOM 4479 C C . CYS A 1 566 ? 14.883 51.969 4.609 1 68.56 566 CYS A C 1
ATOM 4481 O O . CYS A 1 566 ? 14.742 51.344 3.545 1 68.56 566 CYS A O 1
ATOM 4483 N N . SER A 1 567 ? 13.852 52.469 5.305 1 65.94 567 SER A N 1
ATOM 4484 C CA . SER A 1 567 ? 12.461 52.469 4.871 1 65.94 567 SER A CA 1
ATOM 4485 C C . SER A 1 567 ? 12.312 53.062 3.473 1 65.94 567 SER A C 1
ATOM 4487 O O . SER A 1 567 ? 11.438 52.625 2.711 1 65.94 567 SER A O 1
ATOM 4489 N N . THR A 1 568 ? 13.234 53.875 3.129 1 66.44 568 THR A N 1
ATOM 4490 C CA . THR A 1 568 ? 13.109 54.562 1.836 1 66.44 568 THR A CA 1
ATOM 4491 C C . THR A 1 568 ? 13.547 53.625 0.707 1 66.44 568 THR A C 1
ATOM 4493 O O . THR A 1 568 ? 13.133 53.781 -0.442 1 66.44 568 THR A O 1
ATOM 4496 N N . THR A 1 569 ? 14.258 52.625 1.034 1 72.56 569 THR A N 1
ATOM 4497 C CA . THR A 1 569 ? 14.836 51.812 -0.026 1 72.56 569 THR A CA 1
ATOM 4498 C C . THR A 1 569 ? 14.281 50.375 0.025 1 72.56 569 THR A C 1
ATOM 4500 O O . THR A 1 569 ? 14.719 49.5 -0.728 1 72.56 569 THR A O 1
ATOM 4503 N N . GLU A 1 570 ? 13.289 50.344 0.844 1 83.62 570 GLU A N 1
ATOM 4504 C CA . GLU A 1 570 ? 12.766 48.969 0.972 1 83.62 570 GLU A CA 1
ATOM 4505 C C . GLU A 1 570 ? 11.844 48.625 -0.192 1 83.62 570 GLU A C 1
ATOM 4507 O O . GLU A 1 570 ? 11.117 49.5 -0.694 1 83.62 570 GLU A O 1
ATOM 4512 N N . PHE A 1 571 ? 11.922 47.5 -0.63 1 88 571 PHE A N 1
ATOM 4513 C CA . PHE A 1 571 ? 11.07 46.906 -1.646 1 88 571 PHE A CA 1
ATOM 4514 C C . PHE A 1 571 ? 11.109 47.688 -2.939 1 88 571 PHE A C 1
ATOM 4516 O O . PHE A 1 571 ? 10.078 48.156 -3.422 1 88 571 PHE A O 1
ATOM 4523 N N . PRO A 1 572 ? 12.242 47.812 -3.514 1 84.56 572 PRO A N 1
ATOM 4524 C CA . PRO A 1 572 ? 12.422 48.688 -4.676 1 84.56 572 PRO A CA 1
ATOM 4525 C C . PRO A 1 572 ? 11.516 48.312 -5.844 1 84.56 572 PRO A C 1
ATOM 4527 O O . PRO A 1 572 ? 10.977 49.188 -6.52 1 84.56 572 PRO A O 1
ATOM 4530 N N . LEU A 1 573 ? 11.352 47.125 -6.086 1 84.44 573 LEU A N 1
ATOM 4531 C CA . LEU A 1 573 ? 10.57 46.719 -7.242 1 84.44 573 LEU A CA 1
ATOM 4532 C C . LEU A 1 573 ? 9.086 47 -7.02 1 84.44 573 LEU A C 1
ATOM 4534 O O . LEU A 1 573 ? 8.359 47.312 -7.965 1 84.44 573 LEU A O 1
ATOM 4538 N N . LEU A 1 574 ? 8.703 46.875 -5.824 1 87.44 574 LEU A N 1
ATOM 4539 C CA . LEU A 1 574 ? 7.309 47.219 -5.539 1 87.44 574 LEU A CA 1
ATOM 4540 C C . LEU A 1 574 ? 7.086 48.719 -5.617 1 87.44 574 LEU A C 1
ATOM 4542 O O . LEU A 1 574 ? 6.008 49.156 -6.012 1 87.44 574 LEU A O 1
ATOM 4546 N N . LYS A 1 575 ? 8.086 49.375 -5.211 1 88.06 575 LYS A N 1
ATOM 4547 C CA . LYS A 1 575 ? 8.008 50.844 -5.363 1 88.06 575 LYS A CA 1
ATOM 4548 C C . LYS A 1 575 ? 7.902 51.219 -6.836 1 88.06 575 LYS A C 1
ATOM 4550 O O . LYS A 1 575 ? 7.105 52.094 -7.199 1 88.06 575 LYS A O 1
ATOM 4555 N N . LYS A 1 576 ? 8.688 50.594 -7.609 1 86.94 576 LYS A N 1
ATOM 4556 C CA . LYS A 1 576 ? 8.617 50.812 -9.055 1 86.94 576 LYS A CA 1
ATOM 4557 C C . LYS A 1 576 ? 7.219 50.562 -9.586 1 86.94 576 LYS A C 1
ATOM 4559 O O . LYS A 1 576 ? 6.699 51.312 -10.414 1 86.94 576 LYS A O 1
ATOM 4564 N N . ASP A 1 577 ? 6.699 49.562 -9.133 1 85.62 577 ASP A N 1
ATOM 4565 C CA . ASP A 1 577 ? 5.348 49.219 -9.555 1 85.62 577 ASP A CA 1
ATOM 4566 C C . ASP A 1 577 ? 4.348 50.312 -9.156 1 85.62 577 ASP A C 1
ATOM 4568 O O . ASP A 1 577 ? 3.473 50.688 -9.953 1 85.62 577 ASP A O 1
ATOM 4572 N N . ALA A 1 578 ? 4.48 50.75 -7.973 1 88 578 ALA A N 1
ATOM 4573 C CA . ALA A 1 578 ? 3.572 51.781 -7.469 1 88 578 ALA A CA 1
ATOM 4574 C C . ALA A 1 578 ? 3.672 53.062 -8.297 1 88 578 ALA A C 1
ATOM 4576 O O . ALA A 1 578 ? 2.689 53.812 -8.445 1 88 578 ALA A O 1
ATOM 4577 N N . GLU A 1 579 ? 4.797 53.219 -8.898 1 88.12 579 GLU A N 1
ATOM 4578 C CA . GLU A 1 579 ? 5.02 54.438 -9.68 1 88.12 579 GLU A CA 1
ATOM 4579 C C . GLU A 1 579 ? 4.648 54.219 -11.141 1 88.12 579 GLU A C 1
ATOM 4581 O O . GLU A 1 579 ? 4.227 55.156 -11.82 1 88.12 579 GLU A O 1
ATOM 4586 N N . ASP A 1 580 ? 4.773 53.031 -11.617 1 83.44 580 ASP A N 1
ATOM 4587 C CA . ASP A 1 580 ? 4.656 52.781 -13.047 1 83.44 580 ASP A CA 1
ATOM 4588 C C . ASP A 1 580 ? 3.217 52.438 -13.43 1 83.44 580 ASP A C 1
ATOM 4590 O O . ASP A 1 580 ? 2.814 52.625 -14.578 1 83.44 580 ASP A O 1
ATOM 4594 N N . LEU A 1 581 ? 2.539 51.906 -12.516 1 81.88 581 LEU A N 1
ATOM 4595 C CA . LEU A 1 581 ? 1.191 51.438 -12.852 1 81.88 581 LEU A CA 1
ATOM 4596 C C . LEU A 1 581 ? 0.214 52.625 -12.852 1 81.88 581 LEU A C 1
ATOM 4598 O O . LEU A 1 581 ? 0.417 53.594 -12.141 1 81.88 581 LEU A O 1
ATOM 4602 N N . ASN A 1 582 ? -0.796 52.469 -13.789 1 80.25 582 ASN A N 1
ATOM 4603 C CA . ASN A 1 582 ? -1.887 53.438 -13.789 1 80.25 582 ASN A CA 1
ATOM 4604 C C . ASN A 1 582 ? -2.986 53.062 -12.805 1 80.25 582 ASN A C 1
ATOM 4606 O O . ASN A 1 582 ? -3 51.938 -12.305 1 80.25 582 ASN A O 1
ATOM 4610 N N . ALA A 1 583 ? -3.762 54.062 -12.414 1 77.81 583 ALA A N 1
ATOM 4611 C CA . ALA A 1 583 ? -4.879 53.781 -11.523 1 77.81 583 ALA A CA 1
ATOM 4612 C C . ALA A 1 583 ? -5.77 52.688 -12.102 1 77.81 583 ALA A C 1
ATOM 4614 O O . ALA A 1 583 ? -5.992 52.625 -13.312 1 77.81 583 ALA A O 1
ATOM 4615 N N . PRO A 1 584 ? -6.152 51.906 -11.305 1 79.06 584 PRO A N 1
ATOM 4616 C CA . PRO A 1 584 ? -6.055 51.844 -9.844 1 79.06 584 PRO A CA 1
ATOM 4617 C C . PRO A 1 584 ? -4.859 51.031 -9.375 1 79.06 584 PRO A C 1
ATOM 4619 O O . PRO A 1 584 ? -4.609 50.938 -8.164 1 79.06 584 PRO A O 1
ATOM 4622 N N . GLY A 1 585 ? -4.176 50.438 -10.422 1 77.06 585 GLY A N 1
ATOM 4623 C CA . GLY A 1 585 ? -3.033 49.594 -10.117 1 77.06 585 GLY A CA 1
ATOM 4624 C C . GLY A 1 585 ? -2.012 50.281 -9.227 1 77.06 585 GLY A C 1
ATOM 4625 O O . GLY A 1 585 ? -1.486 49.656 -8.297 1 77.06 585 GLY A O 1
ATOM 4626 N N . ASN A 1 586 ? -1.839 51.469 -9.5 1 85.31 586 ASN A N 1
ATOM 4627 C CA . ASN A 1 586 ? -0.848 52.188 -8.703 1 85.31 586 ASN A CA 1
ATOM 4628 C C . ASN A 1 586 ? -1.296 52.344 -7.254 1 85.31 586 ASN A C 1
ATOM 4630 O O . ASN A 1 586 ? -0.475 52.281 -6.336 1 85.31 586 ASN A O 1
ATOM 4634 N N . THR A 1 587 ? -2.613 52.5 -7.008 1 83 587 THR A N 1
ATOM 4635 C CA . THR A 1 587 ? -3.145 52.625 -5.652 1 83 587 THR A CA 1
ATOM 4636 C C . THR A 1 587 ? -2.949 51.312 -4.887 1 83 587 THR A C 1
ATOM 4638 O O . THR A 1 587 ? -2.543 51.312 -3.723 1 83 587 THR A O 1
ATOM 4641 N N . TYR A 1 588 ? -3.188 50.281 -5.586 1 81.88 588 TYR A N 1
ATOM 4642 C CA . TYR A 1 588 ? -3.008 48.969 -4.965 1 81.88 588 TYR A CA 1
ATOM 4643 C C . TYR A 1 588 ? -1.539 48.688 -4.652 1 81.88 588 TYR A C 1
ATOM 4645 O O . TYR A 1 588 ? -1.21 48.156 -3.592 1 81.88 588 TYR A O 1
ATOM 4653 N N . ALA A 1 589 ? -0.808 49.125 -5.52 1 83.19 589 ALA A N 1
ATOM 4654 C CA . ALA A 1 589 ? 0.625 48.938 -5.309 1 83.19 589 ALA A CA 1
ATOM 4655 C C . ALA A 1 589 ? 1.116 49.75 -4.125 1 83.19 589 ALA A C 1
ATOM 4657 O O . ALA A 1 589 ? 1.91 49.281 -3.311 1 83.19 589 ALA A O 1
ATOM 4658 N N . HIS A 1 590 ? 0.6 50.938 -4.031 1 87.75 590 HIS A N 1
ATOM 4659 C CA . HIS A 1 590 ? 0.978 51.812 -2.922 1 87.75 590 HIS A CA 1
ATOM 4660 C C . HIS A 1 590 ? 0.475 51.281 -1.592 1 87.75 590 HIS A C 1
ATOM 4662 O O . HIS A 1 590 ? 1.182 51.344 -0.583 1 87.75 590 HIS A O 1
ATOM 4668 N N . ASN A 1 591 ? -0.685 50.781 -1.633 1 81.81 591 ASN A N 1
ATOM 4669 C CA . ASN A 1 591 ? -1.243 50.219 -0.412 1 81.81 591 ASN A CA 1
ATOM 4670 C C . ASN A 1 591 ? -0.462 49 0.04 1 81.81 591 ASN A C 1
ATOM 4672 O O . ASN A 1 591 ? -0.213 48.812 1.233 1 81.81 591 ASN A O 1
ATOM 4676 N N . LEU A 1 592 ? -0.129 48.188 -0.864 1 84.94 592 LEU A N 1
ATOM 4677 C CA . LEU A 1 592 ? 0.669 47.031 -0.543 1 84.94 592 LEU A CA 1
ATOM 4678 C C . LEU A 1 592 ? 2.027 47.406 0.023 1 84.94 592 LEU A C 1
ATOM 4680 O O . LEU A 1 592 ? 2.473 46.875 1.03 1 84.94 592 LEU A O 1
ATOM 4684 N N . LEU A 1 593 ? 2.568 48.312 -0.649 1 87.44 593 LEU A N 1
ATOM 4685 C CA . LEU A 1 593 ? 3.879 48.781 -0.21 1 87.44 593 LEU A CA 1
ATOM 4686 C C . LEU A 1 593 ? 3.814 49.312 1.218 1 87.44 593 LEU A C 1
ATOM 4688 O O . LEU A 1 593 ? 4.668 48.969 2.047 1 87.44 593 LEU A O 1
ATOM 4692 N N . ARG A 1 594 ? 2.857 50.031 1.521 1 82.75 594 ARG A N 1
ATOM 4693 C CA . ARG A 1 594 ? 2.676 50.594 2.859 1 82.75 594 ARG A CA 1
ATOM 4694 C C . ARG A 1 594 ? 2.455 49.469 3.883 1 82.75 594 ARG A C 1
ATOM 4696 O O . ARG A 1 594 ? 3.006 49.531 4.984 1 82.75 594 ARG A O 1
ATOM 4703 N N . SER A 1 595 ? 1.71 48.594 3.543 1 79.62 595 SER A N 1
ATOM 4704 C CA . SER A 1 595 ? 1.412 47.469 4.434 1 79.62 595 SER A CA 1
ATOM 4705 C C . SER A 1 595 ? 2.656 46.625 4.699 1 79.62 595 SER A C 1
ATOM 4707 O O . SER A 1 595 ? 2.883 46.188 5.828 1 79.62 595 SER A O 1
ATOM 4709 N N . LEU A 1 596 ? 3.428 46.5 3.719 1 84.19 596 LEU A N 1
ATOM 4710 C CA . LEU A 1 596 ? 4.625 45.656 3.854 1 84.19 596 LEU A CA 1
ATOM 4711 C C . LEU A 1 596 ? 5.648 46.344 4.758 1 84.19 596 LEU A C 1
ATOM 4713 O O . LEU A 1 596 ? 6.336 45.656 5.531 1 84.19 596 LEU A O 1
ATOM 4717 N N . LYS A 1 597 ? 5.699 47.531 4.648 1 83.06 597 LYS A N 1
ATOM 4718 C CA . LYS A 1 597 ? 6.656 48.281 5.453 1 83.06 597 LYS A CA 1
ATOM 4719 C C . LYS A 1 597 ? 6.324 48.188 6.941 1 83.06 597 LYS A C 1
ATOM 4721 O O . LYS A 1 597 ? 7.215 48.281 7.789 1 83.06 597 LYS A O 1
ATOM 4726 N N . ASN A 1 598 ? 5.086 47.875 7.176 1 78.75 598 ASN A N 1
ATOM 4727 C CA . ASN A 1 598 ? 4.656 47.812 8.57 1 78.75 598 ASN A CA 1
ATOM 4728 C C . ASN A 1 598 ? 4.488 46.344 9.023 1 78.75 598 ASN A C 1
ATOM 4730 O O . ASN A 1 598 ? 4.062 46.094 10.156 1 78.75 598 ASN A O 1
ATOM 4734 N N . PHE A 1 599 ? 4.711 45.469 8.188 1 83.31 599 PHE A N 1
ATOM 4735 C CA . PHE A 1 599 ? 4.566 44.062 8.539 1 83.31 599 PHE A CA 1
ATOM 4736 C C . PHE A 1 599 ? 5.871 43.5 9.094 1 83.31 599 PHE A C 1
ATOM 4738 O O . PHE A 1 599 ? 6.844 43.312 8.359 1 83.31 599 PHE A O 1
ATOM 4745 N N . PRO A 1 600 ? 5.879 43.156 10.344 1 83 600 PRO A N 1
ATOM 4746 C CA . PRO A 1 600 ? 7.141 42.719 10.961 1 83 600 PRO A CA 1
ATOM 4747 C C . PRO A 1 600 ? 7.566 41.344 10.531 1 83 600 PRO A C 1
ATOM 4749 O O . PRO A 1 600 ? 8.719 40.938 10.75 1 83 600 PRO A O 1
ATOM 4752 N N . GLY A 1 601 ? 6.727 40.625 9.922 1 85.69 601 GLY A N 1
ATOM 4753 C CA . GLY A 1 601 ? 7.043 39.25 9.555 1 85.69 601 GLY A CA 1
ATOM 4754 C C . GLY A 1 601 ? 7.809 39.156 8.25 1 85.69 601 GLY A C 1
ATOM 4755 O O . GLY A 1 601 ? 8.234 38.062 7.867 1 85.69 601 GLY A O 1
ATOM 4756 N N . LEU A 1 602 ? 7.938 40.219 7.539 1 88.19 602 LEU A N 1
ATOM 4757 C CA . LEU A 1 602 ? 8.719 40.281 6.309 1 88.19 602 LEU A CA 1
ATOM 4758 C C . LEU A 1 602 ? 9.734 41.406 6.371 1 88.19 602 LEU A C 1
ATOM 4760 O O . LEU A 1 602 ? 9.367 42.562 6.465 1 88.19 602 LEU A O 1
ATOM 4764 N N . ILE A 1 603 ? 11.039 41.031 6.27 1 89.38 603 ILE A N 1
ATOM 4765 C CA . ILE A 1 603 ? 12.109 42 6.426 1 89.38 603 ILE A CA 1
ATOM 4766 C C . ILE A 1 603 ? 13.016 41.969 5.199 1 89.38 603 ILE A C 1
ATOM 4768 O O . ILE A 1 603 ? 13.414 40.906 4.738 1 89.38 603 ILE A O 1
ATOM 4772 N N . GLN A 1 604 ? 13.133 43.125 4.613 1 89.94 604 GLN A N 1
ATOM 4773 C CA . GLN A 1 604 ? 14.25 43.312 3.691 1 89.94 604 GLN A CA 1
ATOM 4774 C C . GLN A 1 604 ? 15.492 43.812 4.418 1 89.94 604 GLN A C 1
ATOM 4776 O O . GLN A 1 604 ? 15.461 44.875 5.031 1 89.94 604 GLN A O 1
ATOM 4781 N N . GLY A 1 605 ? 16.531 42.969 4.398 1 89.12 605 GLY A N 1
ATOM 4782 C CA . GLY A 1 605 ? 17.672 43.375 5.191 1 89.12 605 GLY A CA 1
ATOM 4783 C C . GLY A 1 605 ? 18.938 42.594 4.887 1 89.12 605 GLY A C 1
ATOM 4784 O O . GLY A 1 605 ? 19.031 41.938 3.838 1 89.12 605 GLY A O 1
ATOM 4785 N N . ARG A 1 606 ? 19.953 42.906 5.719 1 89.12 606 ARG A N 1
ATOM 4786 C CA . ARG A 1 606 ? 21.234 42.219 5.648 1 89.12 606 ARG A CA 1
ATOM 4787 C C . ARG A 1 606 ? 21.734 41.844 7.039 1 89.12 606 ARG A C 1
ATOM 4789 O O . ARG A 1 606 ? 21.297 42.406 8.039 1 89.12 606 ARG A O 1
ATOM 4796 N N . LEU A 1 607 ? 22.609 40.938 7.039 1 90.31 607 LEU A N 1
ATOM 4797 C CA . LEU A 1 607 ? 23.25 40.531 8.297 1 90.31 607 LEU A CA 1
ATOM 4798 C C . LEU A 1 607 ? 24.109 41.688 8.844 1 90.31 607 LEU A C 1
ATOM 4800 O O . LEU A 1 607 ? 24.844 42.312 8.086 1 90.31 607 LEU A O 1
ATOM 4804 N N . SER A 1 608 ? 23.969 41.969 10.062 1 89.69 608 SER A N 1
ATOM 4805 C CA . SER A 1 608 ? 24.609 43.156 10.672 1 89.69 608 SER A CA 1
ATOM 4806 C C . SER A 1 608 ? 26.031 42.812 11.125 1 89.69 608 SER A C 1
ATOM 4808 O O . SER A 1 608 ? 26.859 43.719 11.289 1 89.69 608 SER A O 1
ATOM 4810 N N . GLY A 1 609 ? 26.297 41.625 11.391 1 90.44 609 GLY A N 1
ATOM 4811 C CA . GLY A 1 609 ? 27.547 41.25 12.031 1 90.44 609 GLY A CA 1
ATOM 4812 C C . GLY A 1 609 ? 27.484 41.312 13.547 1 90.44 609 GLY A C 1
ATOM 4813 O O . GLY A 1 609 ? 28.391 40.844 14.227 1 90.44 609 GLY A O 1
ATOM 4814 N N . GLU A 1 610 ? 26.406 41.875 14.016 1 90.75 610 GLU A N 1
ATOM 4815 C CA . GLU A 1 610 ? 26.234 42 15.469 1 90.75 610 GLU A CA 1
ATOM 4816 C C . GLU A 1 610 ? 25.625 40.719 16.047 1 90.75 610 GLU A C 1
ATOM 4818 O O . GLU A 1 610 ? 24.719 40.156 15.453 1 90.75 610 GLU A O 1
ATOM 4823 N N . ARG A 1 611 ? 26.25 40.406 17.188 1 94.12 611 ARG A N 1
ATOM 4824 C CA . ARG A 1 611 ? 25.75 39.219 17.859 1 94.12 611 ARG A CA 1
ATOM 4825 C C . ARG A 1 611 ? 24.891 39.594 19.062 1 94.12 611 ARG A C 1
ATOM 4827 O O . ARG A 1 611 ? 25.188 40.531 19.781 1 94.12 611 ARG A O 1
ATOM 4834 N N . GLU A 1 612 ? 23.844 38.875 19.203 1 94.44 612 GLU A N 1
ATOM 4835 C CA . GLU A 1 612 ? 22.922 39.062 20.328 1 94.44 612 GLU A CA 1
ATOM 4836 C C . GLU A 1 612 ? 22.562 37.719 20.969 1 94.44 612 GLU A C 1
ATOM 4838 O O . GLU A 1 612 ? 22.609 36.688 20.312 1 94.44 612 GLU A O 1
ATOM 4843 N N . ILE A 1 613 ? 22.281 37.781 22.234 1 95.31 613 ILE A N 1
ATOM 4844 C CA . ILE A 1 613 ? 21.812 36.594 22.969 1 95.31 613 ILE A CA 1
ATOM 4845 C C . ILE A 1 613 ? 20.297 36.656 23.125 1 95.31 613 ILE A C 1
ATOM 4847 O O . ILE A 1 613 ? 19.766 37.625 23.672 1 95.31 613 ILE A O 1
ATOM 4851 N N . ILE A 1 614 ? 19.656 35.656 22.609 1 95.19 614 ILE A N 1
ATOM 4852 C CA . ILE A 1 614 ? 18.203 35.594 22.641 1 95.19 614 ILE A CA 1
ATOM 4853 C C . ILE A 1 614 ? 17.75 34.469 23.562 1 95.19 614 ILE A C 1
ATOM 4855 O O . ILE A 1 614 ? 18.297 33.375 23.531 1 95.19 614 ILE A O 1
ATOM 4859 N N . LYS A 1 615 ? 16.812 34.781 24.375 1 92.25 615 LYS A N 1
ATOM 4860 C CA . LYS A 1 615 ? 16.219 33.75 25.203 1 92.25 615 LYS A CA 1
ATOM 4861 C C . LYS A 1 615 ? 15.344 32.812 24.359 1 92.25 615 LYS A C 1
ATOM 4863 O O . LYS A 1 615 ? 14.672 33.25 23.422 1 92.25 615 LYS A O 1
ATOM 4868 N N . LEU A 1 616 ? 15.32 31.625 24.75 1 89.38 616 LEU A N 1
ATOM 4869 C CA . LEU A 1 616 ? 14.578 30.625 24 1 89.38 616 LEU A CA 1
ATOM 4870 C C . LEU A 1 616 ? 13.094 30.953 23.969 1 89.38 616 LEU A C 1
ATOM 4872 O O . LEU A 1 616 ? 12.438 30.781 22.938 1 89.38 616 LEU A O 1
ATOM 4876 N N . ASP A 1 617 ? 12.531 31.453 25.016 1 83 617 ASP A N 1
ATOM 4877 C CA . ASP A 1 617 ? 11.102 31.734 25.125 1 83 617 ASP A CA 1
ATOM 4878 C C . ASP A 1 617 ? 10.719 32.938 24.266 1 83 617 ASP A C 1
ATOM 4880 O O . ASP A 1 617 ? 9.531 33.156 23.984 1 83 617 ASP A O 1
ATOM 4884 N N . ASP A 1 618 ? 11.703 33.688 23.766 1 88.44 618 ASP A N 1
ATOM 4885 C CA . ASP A 1 618 ? 11.43 34.875 22.984 1 88.44 618 ASP A CA 1
ATOM 4886 C C . ASP A 1 618 ? 11.336 34.531 21.5 1 88.44 618 ASP A C 1
ATOM 4888 O O . ASP A 1 618 ? 11 35.406 20.688 1 88.44 618 ASP A O 1
ATOM 4892 N N . VAL A 1 619 ? 11.633 33.281 21.219 1 88.62 619 VAL A N 1
ATOM 4893 C CA . VAL A 1 619 ? 11.547 32.875 19.812 1 88.62 619 VAL A CA 1
ATOM 4894 C C . VAL A 1 619 ? 10.078 32.812 19.391 1 88.62 619 VAL A C 1
ATOM 4896 O O . VAL A 1 619 ? 9.258 32.219 20.078 1 88.62 619 VAL A O 1
ATOM 4899 N N . LYS A 1 620 ? 9.781 33.375 18.266 1 81.56 620 LYS A N 1
ATOM 4900 C CA . LYS A 1 620 ? 8.398 33.469 17.812 1 81.56 620 LYS A CA 1
ATOM 4901 C C . LYS A 1 620 ? 8.164 32.562 16.594 1 81.56 620 LYS A C 1
ATOM 4903 O O . LYS A 1 620 ? 7.027 32.188 16.312 1 81.56 620 LYS A O 1
ATOM 4908 N N . GLY A 1 621 ? 9.141 32.344 15.891 1 81.31 621 GLY A N 1
ATOM 4909 C CA . GLY A 1 621 ? 9 31.484 14.719 1 81.31 621 GLY A CA 1
ATOM 4910 C C . GLY A 1 621 ? 10.289 31.344 13.922 1 81.31 621 GLY A C 1
ATOM 4911 O O . GLY A 1 621 ? 11.227 32.125 14.117 1 81.31 621 GLY A O 1
ATOM 4912 N N . VAL A 1 622 ? 10.281 30.375 13.07 1 83.81 622 VAL A N 1
ATOM 4913 C CA . VAL A 1 622 ? 11.398 30.219 12.148 1 83.81 622 VAL A CA 1
ATOM 4914 C C . VAL A 1 622 ? 11.141 31.016 10.867 1 83.81 622 VAL A C 1
ATOM 4916 O O . VAL A 1 622 ? 10.062 31.609 10.703 1 83.81 622 VAL A O 1
ATOM 4919 N N . GLY A 1 623 ? 12.203 31.109 10.039 1 81.88 623 GLY A N 1
ATOM 4920 C CA . GLY A 1 623 ? 12.031 31.938 8.859 1 81.88 623 GLY A CA 1
ATOM 4921 C C . GLY A 1 623 ? 12.609 31.312 7.602 1 81.88 623 GLY A C 1
ATOM 4922 O O . GLY A 1 623 ? 13.375 30.344 7.676 1 81.88 623 GLY A O 1
ATOM 4923 N N . ALA A 1 624 ? 12.133 31.781 6.488 1 80.38 624 ALA A N 1
ATOM 4924 C CA . ALA A 1 624 ? 12.703 31.516 5.172 1 80.38 624 ALA A CA 1
ATOM 4925 C C . ALA A 1 624 ? 13.289 32.781 4.559 1 80.38 624 ALA A C 1
ATOM 4927 O O . ALA A 1 624 ? 12.914 33.906 4.941 1 80.38 624 ALA A O 1
ATOM 4928 N N . TYR A 1 625 ? 14.336 32.594 3.695 1 81.62 625 TYR A N 1
ATOM 4929 C CA . TYR A 1 625 ? 14.922 33.781 3.096 1 81.62 625 TYR A CA 1
ATOM 4930 C C . TYR A 1 625 ? 15.414 33.5 1.68 1 81.62 625 TYR A C 1
ATOM 4932 O O . TYR A 1 625 ? 15.539 32.344 1.282 1 81.62 625 TYR A O 1
ATOM 4940 N N . ILE A 1 626 ? 15.469 34.469 0.939 1 78.69 626 ILE A N 1
ATOM 4941 C CA . ILE A 1 626 ? 16.094 34.469 -0.384 1 78.69 626 ILE A CA 1
ATOM 4942 C C . ILE A 1 626 ? 17.078 35.625 -0.49 1 78.69 626 ILE A C 1
ATOM 4944 O O . ILE A 1 626 ? 16.859 36.719 0.081 1 78.69 626 ILE A O 1
ATOM 4948 N N . SER A 1 627 ? 18.281 35.25 -1.136 1 76.19 627 SER A N 1
ATOM 4949 C CA . SER A 1 627 ? 19.312 36.25 -1.279 1 76.19 627 SER A CA 1
ATOM 4950 C C . SER A 1 627 ? 19.812 36.344 -2.719 1 76.19 627 SER A C 1
ATOM 4952 O O . SER A 1 627 ? 20.062 35.312 -3.355 1 76.19 627 SER A O 1
ATOM 4954 N N . GLN A 1 628 ? 19.719 37.438 -3.283 1 67.5 628 GLN A N 1
ATOM 4955 C CA . GLN A 1 628 ? 20.281 37.719 -4.598 1 67.5 628 GLN A CA 1
ATOM 4956 C C . GLN A 1 628 ? 21.062 39.031 -4.59 1 67.5 628 GLN A C 1
ATOM 4958 O O . GLN A 1 628 ? 20.531 40.094 -4.242 1 67.5 628 GLN A O 1
ATOM 4963 N N . ASN A 1 629 ? 22.406 38.844 -5.129 1 61.59 629 ASN A N 1
ATOM 4964 C CA . ASN A 1 629 ? 23.328 39.969 -5.176 1 61.59 629 ASN A CA 1
ATOM 4965 C C . ASN A 1 629 ? 23.422 40.688 -3.83 1 61.59 629 ASN A C 1
ATOM 4967 O O . ASN A 1 629 ? 23.734 40.062 -2.816 1 61.59 629 ASN A O 1
ATOM 4971 N N . SER A 1 630 ? 22.828 41.875 -3.473 1 68.38 630 SER A N 1
ATOM 4972 C CA . SER A 1 630 ? 22.969 42.625 -2.242 1 68.38 630 SER A CA 1
ATOM 4973 C C . SER A 1 630 ? 21.641 42.812 -1.526 1 68.38 630 SER A C 1
ATOM 4975 O O . SER A 1 630 ? 21.547 43.531 -0.531 1 68.38 630 SER A O 1
ATOM 4977 N N . ILE A 1 631 ? 20.656 42.062 -1.995 1 74.75 631 ILE A N 1
ATOM 4978 C CA . ILE A 1 631 ? 19.344 42.219 -1.371 1 74.75 631 ILE A CA 1
ATOM 4979 C C . ILE A 1 631 ? 18.875 40.875 -0.816 1 74.75 631 ILE A C 1
ATOM 4981 O O . ILE A 1 631 ? 19.016 39.844 -1.476 1 74.75 631 ILE A O 1
ATOM 4985 N N . SER A 1 632 ? 18.453 40.875 0.478 1 86.12 632 SER A N 1
ATOM 4986 C CA . SER A 1 632 ? 17.891 39.688 1.072 1 86.12 632 SER A CA 1
ATOM 4987 C C . SER A 1 632 ? 16.516 39.938 1.676 1 86.12 632 SER A C 1
ATOM 4989 O O . SER A 1 632 ? 16.281 41.031 2.244 1 86.12 632 SER A O 1
ATOM 4991 N N . TYR A 1 633 ? 15.602 39.062 1.423 1 87.69 633 TYR A N 1
ATOM 4992 C CA . TYR A 1 633 ? 14.297 39.094 2.061 1 87.69 633 TYR A CA 1
ATOM 4993 C C . TYR A 1 633 ? 14.133 37.938 3.037 1 87.69 633 TYR A C 1
ATOM 4995 O O . TYR A 1 633 ? 14.531 36.812 2.744 1 87.69 633 TYR A O 1
ATOM 5003 N N . TYR A 1 634 ? 13.641 38.281 4.262 1 87.75 634 TYR A N 1
ATOM 5004 C CA . TYR A 1 634 ? 13.383 37.281 5.305 1 87.75 634 TYR A CA 1
ATOM 5005 C C . TYR A 1 634 ? 11.906 37.25 5.672 1 87.75 634 TYR A C 1
ATOM 5007 O O . TYR A 1 634 ? 11.297 38.281 5.914 1 87.75 634 TYR A O 1
ATOM 5015 N N . LEU A 1 635 ? 11.297 36.094 5.625 1 86.62 635 LEU A N 1
ATOM 5016 C CA . LEU A 1 635 ? 9.883 35.906 5.938 1 86.62 635 LEU A CA 1
ATOM 5017 C C . LEU A 1 635 ? 9.703 34.969 7.117 1 86.62 635 LEU A C 1
ATOM 5019 O O . LEU A 1 635 ? 10.273 33.875 7.137 1 86.62 635 LEU A O 1
ATOM 5023 N N . GLN A 1 636 ? 8.961 35.406 8.117 1 84.75 636 GLN A N 1
ATOM 5024 C CA . GLN A 1 636 ? 8.648 34.562 9.258 1 84.75 636 GLN A CA 1
ATOM 5025 C C . GLN A 1 636 ? 7.656 33.469 8.883 1 84.75 636 GLN A C 1
ATOM 5027 O O . GLN A 1 636 ? 6.66 33.719 8.211 1 84.75 636 GLN A O 1
ATOM 5032 N N . LEU A 1 637 ? 8.078 32.281 9.25 1 72 637 LEU A N 1
ATOM 5033 C CA . LEU A 1 637 ? 7.203 31.141 9.062 1 72 637 LEU A CA 1
ATOM 5034 C C . LEU A 1 637 ? 6.801 30.531 10.398 1 72 637 LEU A C 1
ATOM 5036 O O . LEU A 1 637 ? 7.52 30.688 11.391 1 72 637 LEU A O 1
ATOM 5040 N N . ASN A 1 638 ? 5.828 30.344 10.852 1 58.75 638 ASN A N 1
ATOM 5041 C CA . ASN A 1 638 ? 5.566 29.578 12.062 1 58.75 638 ASN A CA 1
ATOM 5042 C C . ASN A 1 638 ? 5.887 28.094 11.867 1 58.75 638 ASN A C 1
ATOM 5044 O O . ASN A 1 638 ? 5.598 27.531 10.812 1 58.75 638 ASN A O 1
ATOM 5048 N N . GLY A 1 639 ? 7.305 27.641 12.156 1 44 639 GLY A N 1
ATOM 5049 C CA . GLY A 1 639 ? 7.809 26.281 12.094 1 44 639 GLY A CA 1
ATOM 5050 C C . GLY A 1 639 ? 6.707 25.234 12.031 1 44 639 GLY A C 1
ATOM 5051 O O . GLY A 1 639 ? 6.633 24.453 11.078 1 44 639 GLY A O 1
ATOM 5052 N N . ALA A 1 640 ? 6.512 24.828 13.297 1 40.5 640 ALA A N 1
ATOM 5053 C CA . ALA A 1 640 ? 6.012 23.516 13.719 1 40.5 640 ALA A CA 1
ATOM 5054 C C . ALA A 1 640 ? 4.645 23.234 13.102 1 40.5 640 ALA A C 1
ATOM 5056 O O . ALA A 1 640 ? 4.191 22.094 13.094 1 40.5 640 ALA A O 1
ATOM 5057 N N . PHE A 1 641 ? 3.785 24.203 13.398 1 38.56 641 PHE A N 1
ATOM 5058 C CA . PHE A 1 641 ? 2.459 23.594 13.344 1 38.56 641 PHE A CA 1
ATOM 5059 C C . PHE A 1 641 ? 2.23 22.906 12.008 1 38.56 641 PHE A C 1
ATOM 5061 O O . PHE A 1 641 ? 1.104 22.531 11.68 1 38.56 641 PHE A O 1
ATOM 5068 N N . VAL A 1 642 ? 3.088 23.344 11.234 1 37.06 642 VAL A N 1
ATOM 5069 C CA . VAL A 1 642 ? 2.852 22.719 9.938 1 37.06 642 VAL A CA 1
ATOM 5070 C C . VAL A 1 642 ? 2.809 21.188 10.094 1 37.06 642 VAL A C 1
ATOM 5072 O O . VAL A 1 642 ? 3.383 20.641 11.039 1 37.06 642 VAL A O 1
ATOM 5075 N N . HIS A 1 643 ? 2.543 20.25 8.883 1 36.59 643 HIS A N 1
ATOM 5076 C CA . HIS A 1 643 ? 2.146 18.844 8.836 1 36.59 643 HIS A CA 1
ATOM 5077 C C . HIS A 1 643 ? 3.189 17.953 9.508 1 36.59 643 HIS A C 1
ATOM 5079 O O . HIS A 1 643 ? 4.281 17.766 8.969 1 36.59 643 HIS A O 1
ATOM 5085 N N . HIS A 1 644 ? 3.785 18.375 10.719 1 33.03 644 HIS A N 1
ATOM 5086 C CA . HIS A 1 644 ? 4.508 17.203 11.227 1 33.03 644 HIS A CA 1
ATOM 5087 C C . HIS A 1 644 ? 3.633 15.961 11.219 1 33.03 644 HIS A C 1
ATOM 5089 O O . HIS A 1 644 ? 2.471 16.016 11.633 1 33.03 644 HIS A O 1
ATOM 5095 N N . MET B 1 1 ? 21.906 -19.078 11.547 1 72 1 MET B N 1
ATOM 5096 C CA . MET B 1 1 ? 21.266 -18.172 12.5 1 72 1 MET B CA 1
ATOM 5097 C C . MET B 1 1 ? 19.766 -18.422 12.578 1 72 1 MET B C 1
ATOM 5099 O O . MET B 1 1 ? 19.234 -18.703 13.656 1 72 1 MET B O 1
ATOM 5103 N N . VAL B 1 2 ? 19.078 -18.609 11.438 1 81.44 2 VAL B N 1
ATOM 5104 C CA . VAL B 1 2 ? 17.625 -18.781 11.438 1 81.44 2 VAL B CA 1
ATOM 5105 C C . VAL B 1 2 ? 17.266 -20.188 11.945 1 81.44 2 VAL B C 1
ATOM 5107 O O . VAL B 1 2 ? 16.328 -20.344 12.711 1 81.44 2 VAL B O 1
ATOM 5110 N N . LYS B 1 3 ? 18.156 -21.172 11.711 1 82.75 3 LYS B N 1
ATOM 5111 C CA . LYS B 1 3 ? 17.859 -22.562 12.078 1 82.75 3 LYS B CA 1
ATOM 5112 C C . LYS B 1 3 ? 17.953 -22.766 13.586 1 82.75 3 LYS B C 1
ATOM 5114 O O . LYS B 1 3 ? 17.25 -23.594 14.156 1 82.75 3 LYS B O 1
ATOM 5119 N N . SER B 1 4 ? 18.812 -21.938 14.156 1 85.06 4 SER B N 1
ATOM 5120 C CA . SER B 1 4 ? 19.031 -22.125 15.586 1 85.06 4 SER B CA 1
ATOM 5121 C C . SER B 1 4 ? 18.141 -21.203 16.406 1 85.06 4 SER B C 1
ATOM 5123 O O . SER B 1 4 ? 18.125 -21.281 17.641 1 85.06 4 SER B O 1
ATOM 5125 N N . ALA B 1 5 ? 17.375 -20.406 15.781 1 90.25 5 ALA B N 1
ATOM 5126 C CA . ALA B 1 5 ? 16.531 -19.453 16.5 1 90.25 5 ALA B CA 1
ATOM 5127 C C . ALA B 1 5 ? 15.375 -20.156 17.188 1 90.25 5 ALA B C 1
ATOM 5129 O O . ALA B 1 5 ? 14.766 -21.062 16.625 1 90.25 5 ALA B O 1
ATOM 5130 N N . PRO B 1 6 ? 15.133 -19.781 18.438 1 91.88 6 PRO B N 1
ATOM 5131 C CA . PRO B 1 6 ? 13.969 -20.359 19.109 1 91.88 6 PRO B CA 1
ATOM 5132 C C . PRO B 1 6 ? 12.656 -20.031 18.406 1 91.88 6 PRO B C 1
ATOM 5134 O O . PRO B 1 6 ? 12.578 -19.062 17.656 1 91.88 6 PRO B O 1
ATOM 5137 N N . ASP B 1 7 ? 11.617 -20.828 18.688 1 93.75 7 ASP B N 1
ATOM 5138 C CA . ASP B 1 7 ? 10.328 -20.688 18 1 93.75 7 ASP B CA 1
ATOM 5139 C C . ASP B 1 7 ? 9.719 -19.312 18.25 1 93.75 7 ASP B C 1
ATOM 5141 O O . ASP B 1 7 ? 9.102 -18.734 17.344 1 93.75 7 ASP B O 1
ATOM 5145 N N . LYS B 1 8 ? 9.93 -18.828 19.484 1 92.38 8 LYS B N 1
ATOM 5146 C CA . LYS B 1 8 ? 9.383 -17.516 19.797 1 92.38 8 LYS B CA 1
ATOM 5147 C C . LYS B 1 8 ? 9.984 -16.422 18.906 1 92.38 8 LYS B C 1
ATOM 5149 O O . LYS B 1 8 ? 9.281 -15.531 18.453 1 92.38 8 LYS B O 1
ATOM 5154 N N . VAL B 1 9 ? 11.234 -16.578 18.672 1 92.56 9 VAL B N 1
ATOM 5155 C CA . VAL B 1 9 ? 11.945 -15.625 17.844 1 92.56 9 VAL B CA 1
ATOM 5156 C C . VAL B 1 9 ? 11.539 -15.805 16.375 1 92.56 9 VAL B C 1
ATOM 5158 O O . VAL B 1 9 ? 11.242 -14.828 15.688 1 92.56 9 VAL B O 1
ATOM 5161 N N . LEU B 1 10 ? 11.461 -17 16 1 93.19 10 LEU B N 1
ATOM 5162 C CA . LEU B 1 10 ? 11.148 -17.312 14.609 1 93.19 10 LEU B CA 1
ATOM 5163 C C . LEU B 1 10 ? 9.742 -16.844 14.258 1 93.19 10 LEU B C 1
ATOM 5165 O O . LEU B 1 10 ? 9.516 -16.297 13.172 1 93.19 10 LEU B O 1
ATOM 5169 N N . THR B 1 11 ? 8.828 -17.109 15.141 1 93.94 11 THR B N 1
ATOM 5170 C CA . THR B 1 11 ? 7.445 -16.719 14.875 1 93.94 11 THR B CA 1
ATOM 5171 C C . THR B 1 11 ? 7.301 -15.195 14.891 1 93.94 11 THR B C 1
ATOM 5173 O O . THR B 1 11 ? 6.496 -14.641 14.141 1 93.94 11 THR B O 1
ATOM 5176 N N . THR B 1 12 ? 8.094 -14.508 15.695 1 92.81 12 THR B N 1
ATOM 5177 C CA . THR B 1 12 ? 8.055 -13.055 15.742 1 92.81 12 THR B CA 1
ATOM 5178 C C . THR B 1 12 ? 8.602 -12.461 14.445 1 92.81 12 THR B C 1
ATOM 5180 O O . THR B 1 12 ? 7.977 -11.578 13.852 1 92.81 12 THR B O 1
ATOM 5183 N N . VAL B 1 13 ? 9.695 -13 14 1 91.31 13 VAL B N 1
ATOM 5184 C CA . VAL B 1 13 ? 10.297 -12.523 12.758 1 91.31 13 VAL B CA 1
ATOM 5185 C C . VAL B 1 13 ? 9.422 -12.93 11.57 1 91.31 13 VAL B C 1
ATOM 5187 O O . VAL B 1 13 ? 9.297 -12.188 10.594 1 91.31 13 VAL B O 1
ATOM 5190 N N . GLY B 1 14 ? 8.867 -14.133 11.648 1 90.56 14 GLY B N 1
ATOM 5191 C CA . GLY B 1 14 ? 7.922 -14.562 10.633 1 90.56 14 GLY B CA 1
ATOM 5192 C C . GLY B 1 14 ? 6.723 -13.648 10.508 1 90.56 14 GLY B C 1
ATOM 5193 O O . GLY B 1 14 ? 6.289 -13.336 9.391 1 90.56 14 GLY B O 1
ATOM 5194 N N . GLY B 1 15 ? 6.211 -13.258 11.664 1 90.19 15 GLY B N 1
ATOM 5195 C CA . GLY B 1 15 ? 5.109 -12.305 11.648 1 90.19 15 GLY B CA 1
ATOM 5196 C C . GLY B 1 15 ? 5.461 -11 10.961 1 90.19 15 GLY B C 1
ATOM 5197 O O . GLY B 1 15 ? 4.66 -10.453 10.203 1 90.19 15 GLY B O 1
ATOM 5198 N N . ALA B 1 16 ? 6.645 -10.5 11.211 1 88.06 16 ALA B N 1
ATOM 5199 C CA . ALA B 1 16 ? 7.113 -9.273 10.578 1 88.06 16 ALA B CA 1
ATOM 5200 C C . ALA B 1 16 ? 7.23 -9.438 9.07 1 88.06 16 ALA B C 1
ATOM 5202 O O . ALA B 1 16 ? 6.957 -8.5 8.312 1 88.06 16 ALA B O 1
ATOM 5203 N N . SER B 1 17 ? 7.629 -10.594 8.711 1 83.56 17 SER B N 1
ATOM 5204 C CA . SER B 1 17 ? 7.781 -10.898 7.293 1 83.56 17 SER B CA 1
ATOM 5205 C C . SER B 1 17 ? 6.438 -10.891 6.574 1 83.56 17 SER B C 1
ATOM 5207 O O . SER B 1 17 ? 6.293 -10.266 5.523 1 83.56 17 SER B O 1
ATOM 5209 N N . TYR B 1 18 ? 5.512 -11.555 7.109 1 84.44 18 TYR B N 1
ATOM 5210 C CA . TYR B 1 18 ? 4.191 -11.641 6.492 1 84.44 18 TYR B CA 1
ATOM 5211 C C . TYR B 1 18 ? 3.508 -10.281 6.473 1 84.44 18 TYR B C 1
ATOM 5213 O O . TYR B 1 18 ? 2.795 -9.953 5.523 1 84.44 18 TYR B O 1
ATOM 5221 N N . ALA B 1 19 ? 3.758 -9.555 7.543 1 81.12 19 ALA B N 1
ATOM 5222 C CA . ALA B 1 19 ? 3.125 -8.25 7.656 1 81.12 19 ALA B CA 1
ATOM 5223 C C . ALA B 1 19 ? 3.854 -7.207 6.812 1 81.12 19 ALA B C 1
ATOM 5225 O O . ALA B 1 19 ? 3.379 -6.082 6.652 1 81.12 19 ALA B O 1
ATOM 5226 N N . LYS B 1 20 ? 5.023 -7.551 6.32 1 79.31 20 LYS B N 1
ATOM 5227 C CA . LYS B 1 20 ? 5.855 -6.602 5.586 1 79.31 20 LYS B CA 1
ATOM 5228 C C . LYS B 1 20 ? 6.168 -5.371 6.434 1 79.31 20 LYS B C 1
ATOM 5230 O O . LYS B 1 20 ? 6.027 -4.238 5.969 1 79.31 20 LYS B O 1
ATOM 5235 N N . SER B 1 21 ? 6.52 -5.641 7.602 1 80.75 21 SER B N 1
ATOM 5236 C CA . SER B 1 21 ? 6.734 -4.57 8.57 1 80.75 21 SER B CA 1
ATOM 5237 C C . SER B 1 21 ? 7.984 -3.764 8.242 1 80.75 21 SER B C 1
ATOM 5239 O O . SER B 1 21 ? 9 -4.324 7.816 1 80.75 21 SER B O 1
ATOM 5241 N N . THR B 1 22 ? 7.902 -2.469 8.406 1 79.38 22 THR B N 1
ATOM 5242 C CA . THR B 1 22 ? 9.109 -1.646 8.414 1 79.38 22 THR B CA 1
ATOM 5243 C C . THR B 1 22 ? 9.945 -1.927 9.648 1 79.38 22 THR B C 1
ATOM 5245 O O . THR B 1 22 ? 9.477 -2.557 10.602 1 79.38 22 THR B O 1
ATOM 5248 N N . ASP B 1 23 ? 11.18 -1.468 9.57 1 81.06 23 ASP B N 1
ATOM 5249 C CA . ASP B 1 23 ? 12.039 -1.639 10.742 1 81.06 23 ASP B CA 1
ATOM 5250 C C . ASP B 1 23 ? 11.414 -0.992 11.977 1 81.06 23 ASP B C 1
ATOM 5252 O O . ASP B 1 23 ? 11.461 -1.562 13.07 1 81.06 23 ASP B O 1
ATOM 5256 N N . ALA B 1 24 ? 10.883 0.15 11.758 1 84.25 24 ALA B N 1
ATOM 5257 C CA . ALA B 1 24 ? 10.266 0.856 12.883 1 84.25 24 ALA B CA 1
ATOM 5258 C C . ALA B 1 24 ? 9.07 0.085 13.43 1 84.25 24 ALA B C 1
ATOM 5260 O O . ALA B 1 24 ? 8.906 -0.045 14.641 1 84.25 24 ALA B O 1
ATOM 5261 N N . ASP B 1 25 ? 8.234 -0.432 12.555 1 87.44 25 ASP B N 1
ATOM 5262 C CA . ASP B 1 25 ? 7.07 -1.198 12.984 1 87.44 25 ASP B CA 1
ATOM 5263 C C . ASP B 1 25 ? 7.484 -2.461 13.734 1 87.44 25 ASP B C 1
ATOM 5265 O O . ASP B 1 25 ? 6.887 -2.805 14.758 1 87.44 25 ASP B O 1
ATOM 5269 N N . PHE B 1 26 ? 8.484 -3.076 13.25 1 90.19 26 PHE B N 1
ATOM 5270 C CA . PHE B 1 26 ? 8.969 -4.293 13.891 1 90.19 26 PHE B CA 1
ATOM 5271 C C . PHE B 1 26 ? 9.484 -3.998 15.297 1 90.19 26 PHE B C 1
ATOM 5273 O O . PHE B 1 26 ? 9.172 -4.723 16.25 1 90.19 26 PHE B O 1
ATOM 5280 N N . LYS B 1 27 ? 10.219 -2.947 15.406 1 90.75 27 LYS B N 1
ATOM 5281 C CA . LYS B 1 27 ? 10.758 -2.564 16.703 1 90.75 27 LYS B CA 1
ATOM 5282 C C . LYS B 1 27 ? 9.641 -2.197 17.672 1 90.75 27 LYS B C 1
ATOM 5284 O O . LYS B 1 27 ? 9.742 -2.459 18.875 1 90.75 27 LYS B O 1
ATOM 5289 N N . ARG B 1 28 ? 8.641 -1.619 17.203 1 92.62 28 ARG B N 1
ATOM 5290 C CA . ARG B 1 28 ? 7.504 -1.299 18.047 1 92.62 28 ARG B CA 1
ATOM 5291 C C . ARG B 1 28 ? 6.867 -2.566 18.609 1 92.62 28 ARG B C 1
ATOM 5293 O O . ARG B 1 28 ? 6.512 -2.621 19.797 1 92.62 28 ARG B O 1
ATOM 5300 N N . TYR B 1 29 ? 6.734 -3.557 17.75 1 92.12 29 TYR B N 1
ATOM 5301 C CA . TYR B 1 29 ? 6.168 -4.82 18.219 1 92.12 29 TYR B CA 1
ATOM 5302 C C . TYR B 1 29 ? 7.082 -5.484 19.234 1 92.12 29 TYR B C 1
ATOM 5304 O O . TYR B 1 29 ? 6.609 -6.156 20.156 1 92.12 29 TYR B O 1
ATOM 5312 N N . LEU B 1 30 ? 8.328 -5.301 19.031 1 93.62 30 LEU B N 1
ATOM 5313 C CA . LEU B 1 30 ? 9.305 -5.957 19.891 1 93.62 30 LEU B CA 1
ATOM 5314 C C . LEU B 1 30 ? 9.352 -5.281 21.266 1 93.62 30 LEU B C 1
ATOM 5316 O O . LEU B 1 30 ? 9.883 -5.848 22.219 1 93.62 30 LEU B O 1
ATOM 5320 N N . ALA B 1 31 ? 8.82 -4.074 21.297 1 92.56 31 ALA B N 1
ATOM 5321 C CA . ALA B 1 31 ? 8.938 -3.283 22.516 1 92.56 31 ALA B CA 1
ATOM 5322 C C . ALA B 1 31 ? 8.375 -4.039 23.719 1 92.56 31 ALA B C 1
ATOM 5324 O O . ALA B 1 31 ? 8.867 -3.893 24.844 1 92.56 31 ALA B O 1
ATOM 5325 N N . ALA B 1 32 ? 7.355 -4.891 23.531 1 90.38 32 ALA B N 1
ATOM 5326 C CA . ALA B 1 32 ? 6.652 -5.582 24.609 1 90.38 32 ALA B CA 1
ATOM 5327 C C . ALA B 1 32 ? 7.371 -6.875 24.984 1 90.38 32 ALA B C 1
ATOM 5329 O O . ALA B 1 32 ? 6.992 -7.539 25.953 1 90.38 32 ALA B O 1
ATOM 5330 N N . HIS B 1 33 ? 8.422 -7.246 24.25 1 91.5 33 HIS B N 1
ATOM 5331 C CA . HIS B 1 33 ? 9.125 -8.5 24.484 1 91.5 33 HIS B CA 1
ATOM 5332 C C . HIS B 1 33 ? 10.305 -8.297 25.438 1 91.5 33 HIS B C 1
ATOM 5334 O O . HIS B 1 33 ? 10.703 -7.16 25.703 1 91.5 33 HIS B O 1
ATOM 5340 N N . SER B 1 34 ? 10.734 -9.414 26.031 1 88.75 34 SER B N 1
ATOM 5341 C CA . SER B 1 34 ? 11.922 -9.398 26.875 1 88.75 34 SER B CA 1
ATOM 5342 C C . SER B 1 34 ? 13.164 -8.992 26.094 1 88.75 34 SER B C 1
ATOM 5344 O O . SER B 1 34 ? 13.148 -9.008 24.859 1 88.75 34 SER B O 1
ATOM 5346 N N . TYR B 1 35 ? 14.141 -8.586 26.75 1 90.31 35 TYR B N 1
ATOM 5347 C CA . TYR B 1 35 ? 15.391 -8.141 26.125 1 90.31 35 TYR B CA 1
ATOM 5348 C C . TYR B 1 35 ? 15.977 -9.234 25.234 1 90.31 35 TYR B C 1
ATOM 5350 O O . TYR B 1 35 ? 16.438 -8.953 24.125 1 90.31 35 TYR B O 1
ATOM 5358 N N . GLU B 1 36 ? 15.906 -10.406 25.688 1 88.75 36 GLU B N 1
ATOM 5359 C CA . GLU B 1 36 ? 16.469 -11.531 24.953 1 88.75 36 GLU B CA 1
ATOM 5360 C C . GLU B 1 36 ? 15.75 -11.742 23.625 1 88.75 36 GLU B C 1
ATOM 5362 O O . GLU B 1 36 ? 16.391 -11.891 22.594 1 88.75 36 GLU B O 1
ATOM 5367 N N . VAL B 1 37 ? 14.5 -11.734 23.703 1 89.12 37 VAL B N 1
ATOM 5368 C CA . VAL B 1 37 ? 13.703 -11.961 22.5 1 89.12 37 VAL B CA 1
ATOM 5369 C C . VAL B 1 37 ? 13.891 -10.805 21.531 1 89.12 37 VAL B C 1
ATOM 5371 O O . VAL B 1 37 ? 13.969 -11.016 20.312 1 89.12 37 VAL B O 1
ATOM 5374 N N . ARG B 1 38 ? 14.023 -9.625 22.016 1 91.12 38 ARG B N 1
ATOM 5375 C CA . ARG B 1 38 ? 14.211 -8.453 21.172 1 91.12 38 ARG B CA 1
ATOM 5376 C C . ARG B 1 38 ? 15.539 -8.539 20.422 1 91.12 38 ARG B C 1
ATOM 5378 O O . ARG B 1 38 ? 15.57 -8.375 19.188 1 91.12 38 ARG B O 1
ATOM 5385 N N . THR B 1 39 ? 16.547 -8.836 21.109 1 89.19 39 THR B N 1
ATOM 5386 C CA . THR B 1 39 ? 17.891 -8.875 20.516 1 89.19 39 THR B CA 1
ATOM 5387 C C . THR B 1 39 ? 18 -10.016 19.516 1 89.19 39 THR B C 1
ATOM 5389 O O . THR B 1 39 ? 18.562 -9.836 18.438 1 89.19 39 THR B O 1
ATOM 5392 N N . GLN B 1 40 ? 17.438 -11.086 19.875 1 89.38 40 GLN B N 1
ATOM 5393 C CA . GLN B 1 40 ? 17.516 -12.242 18.984 1 89.38 40 GLN B CA 1
ATOM 5394 C C . GLN B 1 40 ? 16.656 -12.055 17.75 1 89.38 40 GLN B C 1
ATOM 5396 O O . GLN B 1 40 ? 16.984 -12.57 16.672 1 89.38 40 GLN B O 1
ATOM 5401 N N . SER B 1 41 ? 15.555 -11.359 17.922 1 90.12 41 SER B N 1
ATOM 5402 C CA . SER B 1 41 ? 14.656 -11.148 16.797 1 90.12 41 SER B CA 1
ATOM 5403 C C . SER B 1 41 ? 15.211 -10.094 15.836 1 90.12 41 SER B C 1
ATOM 5405 O O . SER B 1 41 ? 14.938 -10.125 14.641 1 90.12 41 SER B O 1
ATOM 5407 N N . GLU B 1 42 ? 15.93 -9.172 16.328 1 87.56 42 GLU B N 1
ATOM 5408 C CA . GLU B 1 42 ? 16.5 -8.117 15.484 1 87.56 42 GLU B CA 1
ATOM 5409 C C . GLU B 1 42 ? 17.734 -8.609 14.734 1 87.56 42 GLU B C 1
ATOM 5411 O O . GLU B 1 42 ? 18.078 -8.07 13.688 1 87.56 42 GLU B O 1
ATOM 5416 N N . SER B 1 43 ? 18.375 -9.555 15.195 1 81.62 43 SER B N 1
ATOM 5417 C CA . SER B 1 43 ? 19.625 -10.039 14.656 1 81.62 43 SER B CA 1
ATOM 5418 C C . SER B 1 43 ? 19.469 -10.523 13.219 1 81.62 43 SER B C 1
ATOM 5420 O O . SER B 1 43 ? 20.25 -10.156 12.336 1 81.62 43 SER B O 1
ATOM 5422 N N . PRO B 1 44 ? 18.391 -11.297 13 1 74.06 44 PRO B N 1
ATOM 5423 C CA . PRO B 1 44 ? 18.266 -11.766 11.617 1 74.06 44 PRO B CA 1
ATOM 5424 C C . PRO B 1 44 ? 18.047 -10.633 10.625 1 74.06 44 PRO B C 1
ATOM 5426 O O . PRO B 1 44 ? 18.438 -10.734 9.461 1 74.06 44 PRO B O 1
ATOM 5429 N N . LEU B 1 45 ? 17.359 -9.609 11.094 1 67.94 45 LEU B N 1
ATOM 5430 C CA . LEU B 1 45 ? 17.016 -8.5 10.203 1 67.94 45 LEU B CA 1
ATOM 5431 C C . LEU B 1 45 ? 18.219 -7.59 9.984 1 67.94 45 LEU B C 1
ATOM 5433 O O . LEU B 1 45 ? 18.297 -6.887 8.977 1 67.94 45 LEU B O 1
ATOM 5437 N N . ASN B 1 46 ? 18.984 -7.492 11.094 1 60.19 46 ASN B N 1
ATOM 5438 C CA . ASN B 1 46 ? 20.172 -6.633 11.031 1 60.19 46 ASN B CA 1
ATOM 5439 C C . ASN B 1 46 ? 21.359 -7.371 10.438 1 60.19 46 ASN B C 1
ATOM 5441 O O . ASN B 1 46 ? 22.453 -6.809 10.328 1 60.19 46 ASN B O 1
ATOM 5445 N N . ASN B 1 47 ? 21.094 -8.602 10.375 1 54.47 47 ASN B N 1
ATOM 5446 C CA . ASN B 1 47 ? 22.234 -9.344 9.867 1 54.47 47 ASN B CA 1
ATOM 5447 C C . ASN B 1 47 ? 22.688 -8.82 8.5 1 54.47 47 ASN B C 1
ATOM 5449 O O . ASN B 1 47 ? 21.875 -8.75 7.57 1 54.47 47 ASN B O 1
ATOM 5453 N N . ASN B 1 48 ? 23.297 -7.68 8.625 1 52 48 ASN B N 1
ATOM 5454 C CA . ASN B 1 48 ? 24 -7.176 7.449 1 52 48 ASN B CA 1
ATOM 5455 C C . ASN B 1 48 ? 24.5 -8.312 6.57 1 52 48 ASN B C 1
ATOM 5457 O O . ASN B 1 48 ? 25.547 -8.906 6.859 1 52 48 ASN B O 1
ATOM 5461 N N . PHE B 1 49 ? 23.531 -8.953 6.254 1 49.84 49 PHE B N 1
ATOM 5462 C CA . PHE B 1 49 ? 24.078 -9.93 5.32 1 49.84 49 PHE B CA 1
ATOM 5463 C C . PHE B 1 49 ? 25.297 -9.367 4.605 1 49.84 49 PHE B C 1
ATOM 5465 O O . PHE B 1 49 ? 25.562 -8.156 4.656 1 49.84 49 PHE B O 1
ATOM 5472 N N . THR B 1 50 ? 25.484 -9.789 3.305 1 48.75 50 THR B N 1
ATOM 5473 C CA . THR B 1 50 ? 26.641 -9.914 2.424 1 48.75 50 THR B CA 1
ATOM 5474 C C . THR B 1 50 ? 27.125 -8.539 1.971 1 48.75 50 THR B C 1
ATOM 5476 O O . THR B 1 50 ? 26.328 -7.645 1.699 1 48.75 50 THR B O 1
ATOM 5479 N N . ARG B 1 51 ? 28.25 -8.156 2.494 1 57.53 51 ARG B N 1
ATOM 5480 C CA . ARG B 1 51 ? 29.109 -7.387 1.59 1 57.53 51 ARG B CA 1
ATOM 5481 C C . ARG B 1 51 ? 28.656 -7.559 0.141 1 57.53 51 ARG B C 1
ATOM 5483 O O . ARG B 1 51 ? 28.984 -8.562 -0.498 1 57.53 51 ARG B O 1
ATOM 5490 N N . LEU B 1 52 ? 27.438 -6.879 0.014 1 76 52 LEU B N 1
ATOM 5491 C CA . LEU B 1 52 ? 27 -6.938 -1.371 1 76 52 LEU B CA 1
ATOM 5492 C C . LEU B 1 52 ? 28.031 -6.344 -2.311 1 76 52 LEU B C 1
ATOM 5494 O O . LEU B 1 52 ? 28.656 -5.328 -1.992 1 76 52 LEU B O 1
ATOM 5498 N N . ASN B 1 53 ? 28.516 -7.227 -3.062 1 83.06 53 ASN B N 1
ATOM 5499 C CA . ASN B 1 53 ? 29.391 -6.707 -4.121 1 83.06 53 ASN B CA 1
ATOM 5500 C C . ASN B 1 53 ? 28.609 -5.801 -5.078 1 83.06 53 ASN B C 1
ATOM 5502 O O . ASN B 1 53 ? 27.641 -6.234 -5.707 1 83.06 53 ASN B O 1
ATOM 5506 N N . LYS B 1 54 ? 29.094 -4.559 -5.062 1 89.06 54 LYS B N 1
ATOM 5507 C CA . LYS B 1 54 ? 28.438 -3.578 -5.918 1 89.06 54 LYS B CA 1
ATOM 5508 C C . LYS B 1 54 ? 29.203 -3.355 -7.211 1 89.06 54 LYS B C 1
ATOM 5510 O O . LYS B 1 54 ? 30.438 -3.207 -7.188 1 89.06 54 LYS B O 1
ATOM 5515 N N . HIS B 1 55 ? 28.5 -3.463 -8.266 1 92.62 55 HIS B N 1
ATOM 5516 C CA . HIS B 1 55 ? 29.062 -3.148 -9.57 1 92.62 55 HIS B CA 1
ATOM 5517 C C . HIS B 1 55 ? 28.312 -1.985 -10.219 1 92.62 55 HIS B C 1
ATOM 5519 O O . HIS B 1 55 ? 27.078 -1.994 -10.297 1 92.62 55 HIS B O 1
ATOM 5525 N N . PHE B 1 56 ? 29.062 -0.98 -10.625 1 94.5 56 PHE B N 1
ATOM 5526 C CA . PHE B 1 56 ? 28.484 0.126 -11.375 1 94.5 56 PHE B CA 1
ATOM 5527 C C . PHE B 1 56 ? 28.703 -0.074 -12.875 1 94.5 56 PHE B C 1
ATOM 5529 O O . PHE B 1 56 ? 29.828 -0.171 -13.344 1 94.5 56 PHE B O 1
ATOM 5536 N N . ILE B 1 57 ? 27.609 -0.11 -13.586 1 93.88 57 ILE B N 1
ATOM 5537 C CA . ILE B 1 57 ? 27.688 -0.468 -15 1 93.88 57 ILE B CA 1
ATOM 5538 C C . ILE B 1 57 ? 26.984 0.588 -15.844 1 93.88 57 ILE B C 1
ATOM 5540 O O . ILE B 1 57 ? 25.875 1.023 -15.5 1 93.88 57 ILE B O 1
ATOM 5544 N N . CYS B 1 58 ? 27.578 0.991 -16.906 1 93.19 58 CYS B N 1
ATOM 5545 C CA . CYS B 1 58 ? 26.969 1.933 -17.828 1 93.19 58 CYS B CA 1
ATOM 5546 C C . CYS B 1 58 ? 25.875 1.252 -18.672 1 93.19 58 CYS B C 1
ATOM 5548 O O . CYS B 1 58 ? 26.156 0.266 -19.359 1 93.19 58 CYS B O 1
ATOM 5550 N N . ASN B 1 59 ? 24.703 1.745 -18.703 1 92.12 59 ASN B N 1
ATOM 5551 C CA . ASN B 1 59 ? 23.594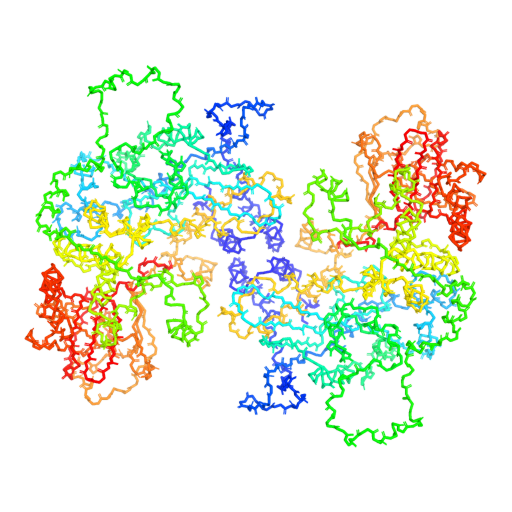 1.185 -19.453 1 92.12 59 ASN B CA 1
ATOM 5552 C C . ASN B 1 59 ? 23.766 1.4 -20.953 1 92.12 59 ASN B C 1
ATOM 5554 O O . ASN B 1 59 ? 23.156 0.695 -21.766 1 92.12 59 ASN B O 1
ATOM 5558 N N . GLY B 1 60 ? 24.625 2.357 -21.312 1 84.56 60 GLY B N 1
ATOM 5559 C CA . GLY B 1 60 ? 24.828 2.686 -22.719 1 84.56 60 GLY B CA 1
ATOM 5560 C C . GLY B 1 60 ? 25.812 1.759 -23.406 1 84.56 60 GLY B C 1
ATOM 5561 O O . GLY B 1 60 ? 25.609 1.396 -24.578 1 84.56 60 GLY B O 1
ATOM 5562 N N . CYS B 1 61 ? 26.812 1.33 -22.719 1 84.25 61 CYS B N 1
ATOM 5563 C CA . CYS B 1 61 ? 27.828 0.547 -23.406 1 84.25 61 CYS B CA 1
ATOM 5564 C C . CYS B 1 61 ? 28.203 -0.691 -22.594 1 84.25 61 CYS B C 1
ATOM 5566 O O . CYS B 1 61 ? 28.969 -1.53 -23.062 1 84.25 61 CYS B O 1
ATOM 5568 N N . GLY B 1 62 ? 27.766 -0.884 -21.422 1 90 62 GLY B N 1
ATOM 5569 C CA . GLY B 1 62 ? 28.016 -2.082 -20.641 1 90 62 GLY B CA 1
ATOM 5570 C C . GLY B 1 62 ? 29.328 -2.033 -19.891 1 90 62 GLY B C 1
ATOM 5571 O O . GLY B 1 62 ? 29.656 -2.961 -19.141 1 90 62 GLY B O 1
ATOM 5572 N N . SER B 1 63 ? 30.016 -0.864 -19.875 1 88.69 63 SER B N 1
ATOM 5573 C CA . SER B 1 63 ? 31.297 -0.761 -19.188 1 88.69 63 SER B CA 1
ATOM 5574 C C . SER B 1 63 ? 31.109 -0.662 -17.688 1 88.69 63 SER B C 1
ATOM 5576 O O . SER B 1 63 ? 30.188 -0.008 -17.203 1 88.69 63 SER B O 1
ATOM 5578 N N . GLN B 1 64 ? 32 -1.337 -17.016 1 91.31 64 GLN B N 1
ATOM 5579 C CA . GLN B 1 64 ? 32 -1.214 -15.562 1 91.31 64 GLN B CA 1
ATOM 5580 C C . GLN B 1 64 ? 32.656 0.102 -15.133 1 91.31 64 GLN B C 1
ATOM 5582 O O . GLN B 1 64 ? 33.688 0.495 -15.656 1 91.31 64 GLN B O 1
ATOM 5587 N N . LEU B 1 65 ? 31.922 0.739 -14.203 1 91.75 65 LEU B N 1
ATOM 5588 C CA . LEU B 1 65 ? 32.344 2.07 -13.773 1 91.75 65 LEU B CA 1
ATOM 5589 C C . LEU B 1 65 ? 32.688 2.076 -12.289 1 91.75 65 LEU B C 1
ATOM 5591 O O . LEU B 1 65 ? 32.281 1.171 -11.555 1 91.75 65 LEU B O 1
ATOM 5595 N N . ARG B 1 66 ? 33.5 3.17 -11.867 1 85.62 66 ARG B N 1
ATOM 5596 C CA . ARG B 1 66 ? 33.656 3.469 -10.445 1 85.62 66 ARG B CA 1
ATOM 5597 C C . ARG B 1 66 ? 32.469 4.273 -9.922 1 85.62 66 ARG B C 1
ATOM 5599 O O . ARG B 1 66 ? 31.656 4.789 -10.703 1 85.62 66 ARG B O 1
ATOM 5606 N N . ARG B 1 67 ? 32.25 4.367 -8.703 1 83.38 67 ARG B N 1
ATOM 5607 C CA . ARG B 1 67 ? 31.094 4.969 -8.055 1 83.38 67 ARG B CA 1
ATOM 5608 C C . ARG B 1 67 ? 30.828 6.371 -8.594 1 83.38 67 ARG B C 1
ATOM 5610 O O . ARG B 1 67 ? 29.688 6.707 -8.922 1 83.38 67 ARG B O 1
ATOM 5617 N N . ASN B 1 68 ? 31.828 7.203 -8.828 1 78.44 68 ASN B N 1
ATOM 5618 C CA . ASN B 1 68 ? 31.641 8.602 -9.211 1 78.44 68 ASN B CA 1
ATOM 5619 C C . ASN B 1 68 ? 31.969 8.82 -10.68 1 78.44 68 ASN B C 1
ATOM 5621 O O . ASN B 1 68 ? 32.062 9.969 -11.133 1 78.44 68 ASN B O 1
ATOM 5625 N N . GLU B 1 69 ? 32.188 7.723 -11.359 1 83.25 69 GLU B N 1
ATOM 5626 C CA . GLU B 1 69 ? 32.594 7.824 -12.758 1 83.25 69 GLU B CA 1
ATOM 5627 C C . GLU B 1 69 ? 31.375 7.992 -13.664 1 83.25 69 GLU B C 1
ATOM 5629 O O . GLU B 1 69 ? 30.344 7.352 -13.453 1 83.25 69 GLU B O 1
ATOM 5634 N N . ARG B 1 70 ? 31.469 8.984 -14.609 1 85.12 70 ARG B N 1
ATOM 5635 C CA . ARG B 1 70 ? 30.422 9.164 -15.625 1 85.12 70 ARG B CA 1
ATOM 5636 C C . ARG B 1 70 ? 30.828 8.516 -16.938 1 85.12 70 ARG B C 1
ATOM 5638 O O . ARG B 1 70 ? 32.031 8.367 -17.234 1 85.12 70 ARG B O 1
ATOM 5645 N N . CYS B 1 71 ? 29.734 7.98 -17.641 1 86.31 71 CYS B N 1
ATOM 5646 C CA . CYS B 1 71 ? 29.938 7.324 -18.938 1 86.31 71 CYS B CA 1
ATOM 5647 C C . CYS B 1 71 ? 28.906 7.785 -19.953 1 86.31 71 CYS B C 1
ATOM 5649 O O . CYS B 1 71 ? 28.297 8.844 -19.781 1 86.31 71 CYS B O 1
ATOM 5651 N N . CYS B 1 72 ? 28.797 7.109 -21.047 1 82.5 72 CYS B N 1
ATOM 5652 C CA . CYS B 1 72 ? 27.953 7.547 -22.156 1 82.5 72 CYS B CA 1
ATOM 5653 C C . CYS B 1 72 ? 26.484 7.383 -21.812 1 82.5 72 CYS B C 1
ATOM 5655 O O . CYS B 1 72 ? 25.625 8.055 -22.391 1 82.5 72 CYS B O 1
ATOM 5657 N N . GLY B 1 73 ? 26.188 6.465 -21 1 86.19 73 GLY B N 1
ATOM 5658 C CA . GLY B 1 73 ? 24.812 6.262 -20.609 1 86.19 73 GLY B CA 1
ATOM 5659 C C . GLY B 1 73 ? 24.594 6.395 -19.109 1 86.19 73 GLY B C 1
ATOM 5660 O O . GLY B 1 73 ? 25.5 6.789 -18.375 1 86.19 73 GLY B O 1
ATOM 5661 N N . THR B 1 74 ? 23.359 6.133 -18.703 1 88.06 74 THR B N 1
ATOM 5662 C CA . THR B 1 74 ? 23.016 6.18 -17.281 1 88.06 74 THR B CA 1
ATOM 5663 C C . THR B 1 74 ? 23.656 5.023 -16.531 1 88.06 74 THR B C 1
ATOM 5665 O O . THR B 1 74 ? 23.797 3.924 -17.078 1 88.06 74 THR B O 1
ATOM 5668 N N . LYS B 1 75 ? 24.094 5.367 -15.359 1 91.12 75 LYS B N 1
ATOM 5669 C CA . LYS B 1 75 ? 24.719 4.371 -14.492 1 91.12 75 LYS B CA 1
ATOM 5670 C C . LYS B 1 75 ? 23.672 3.535 -13.766 1 91.12 75 LYS B C 1
ATOM 5672 O O . LYS B 1 75 ? 22.75 4.082 -13.148 1 91.12 75 LYS B O 1
ATOM 5677 N N . ILE B 1 76 ? 23.75 2.123 -13.93 1 92.62 76 ILE B N 1
ATOM 5678 C CA . ILE B 1 76 ? 22.938 1.175 -13.188 1 92.62 76 ILE B CA 1
ATOM 5679 C C . ILE B 1 76 ? 23.797 0.392 -12.211 1 92.62 76 ILE B C 1
ATOM 5681 O O . ILE B 1 76 ? 24.891 -0.078 -12.57 1 92.62 76 ILE B O 1
ATOM 5685 N N . THR B 1 77 ? 23.391 0.336 -11.016 1 92.12 77 THR B N 1
ATOM 5686 C CA . THR B 1 77 ? 24.141 -0.391 -9.992 1 92.12 77 THR B CA 1
ATOM 5687 C C . THR B 1 77 ? 23.609 -1.816 -9.852 1 92.12 77 THR B C 1
ATOM 5689 O O . THR B 1 77 ? 22.391 -2.025 -9.703 1 92.12 77 THR B O 1
ATOM 5692 N N . PHE B 1 78 ? 24.547 -2.867 -9.938 1 93.19 78 PHE B N 1
ATOM 5693 C CA . PHE B 1 78 ? 24.188 -4.266 -9.742 1 93.19 78 PHE B CA 1
ATOM 5694 C C . PHE B 1 78 ? 24.75 -4.797 -8.438 1 93.19 78 PHE B C 1
ATOM 5696 O O . PHE B 1 78 ? 25.969 -4.758 -8.227 1 93.19 78 PHE B O 1
ATOM 5703 N N . TYR B 1 79 ? 23.812 -5.203 -7.621 1 91.12 79 TYR B N 1
ATOM 5704 C CA . TYR B 1 79 ? 24.188 -5.82 -6.352 1 91.12 79 TYR B CA 1
ATOM 5705 C C . TYR B 1 79 ? 24.234 -7.34 -6.477 1 91.12 79 TYR B C 1
ATOM 5707 O O . TYR B 1 79 ? 23.219 -7.973 -6.766 1 91.12 79 TYR B O 1
ATOM 5715 N N . ARG B 1 80 ? 25.375 -7.902 -6.219 1 90.12 80 ARG B N 1
ATOM 5716 C CA . ARG B 1 80 ? 25.516 -9.352 -6.215 1 90.12 80 ARG B CA 1
ATOM 5717 C C . ARG B 1 80 ? 25.297 -9.922 -4.816 1 90.12 80 ARG B C 1
ATOM 5719 O O . ARG B 1 80 ? 25.938 -9.477 -3.859 1 90.12 80 ARG B O 1
ATOM 5726 N N . VAL B 1 81 ? 24.406 -10.758 -4.582 1 84.69 81 VAL B N 1
ATOM 5727 C CA . VAL B 1 81 ? 23.984 -11.266 -3.279 1 84.69 81 VAL B CA 1
ATOM 5728 C C . VAL B 1 81 ? 24.516 -12.68 -3.076 1 84.69 81 VAL B C 1
ATOM 5730 O O . VAL B 1 81 ? 24.672 -13.133 -1.939 1 84.69 81 VAL B O 1
ATOM 5733 N N . GLY B 1 82 ? 24.906 -13.531 -4.117 1 79.69 82 GLY B N 1
ATOM 5734 C CA . GLY B 1 82 ? 25.359 -14.914 -3.992 1 79.69 82 GLY B CA 1
ATOM 5735 C C . GLY B 1 82 ? 24.203 -15.906 -3.979 1 79.69 82 GLY B C 1
ATOM 5736 O O . GLY B 1 82 ? 24 -16.609 -2.988 1 79.69 82 GLY B O 1
ATOM 5737 N N . GLY B 1 83 ? 23.562 -16.109 -4.91 1 87.44 83 GLY B N 1
ATOM 5738 C CA . GLY B 1 83 ? 22.438 -17.016 -5.035 1 87.44 83 GLY B CA 1
ATOM 5739 C C . GLY B 1 83 ? 22.812 -18.469 -4.859 1 87.44 83 GLY B C 1
ATOM 5740 O O . GLY B 1 83 ? 21.984 -19.297 -4.48 1 87.44 83 GLY B O 1
ATOM 5741 N N . SER B 1 84 ? 24.125 -18.781 -4.922 1 90.19 84 SER B N 1
ATOM 5742 C CA . SER B 1 84 ? 24.594 -20.156 -4.844 1 90.19 84 SER B CA 1
ATOM 5743 C C . SER B 1 84 ? 24.422 -20.719 -3.434 1 90.19 84 SER B C 1
ATOM 5745 O O . SER B 1 84 ? 23.984 -21.859 -3.254 1 90.19 84 SER B O 1
ATOM 5747 N N . HIS B 1 85 ? 24.797 -19.938 -2.488 1 86.56 85 HIS B N 1
ATOM 5748 C CA . HIS B 1 85 ? 24.672 -20.391 -1.11 1 86.56 85 HIS B CA 1
ATOM 5749 C C . HIS B 1 85 ? 23.203 -20.625 -0.745 1 86.56 85 HIS B C 1
ATOM 5751 O O . HIS B 1 85 ? 22.891 -21.547 0.015 1 86.56 85 HIS B O 1
ATOM 5757 N N . GLN B 1 86 ? 22.359 -19.812 -1.209 1 87.75 86 GLN B N 1
ATOM 5758 C CA . GLN B 1 86 ? 20.922 -19.969 -0.962 1 87.75 86 GLN B CA 1
ATOM 5759 C C . GLN B 1 86 ? 20.391 -21.234 -1.604 1 87.75 86 GLN B C 1
ATOM 5761 O O . GLN B 1 86 ? 19.594 -21.953 -1.005 1 87.75 86 GLN B O 1
ATOM 5766 N N . LEU B 1 87 ? 20.859 -21.5 -2.783 1 93.12 87 LEU B N 1
ATOM 5767 C CA . LEU B 1 87 ? 20.484 -22.734 -3.461 1 93.12 87 LEU B CA 1
ATOM 5768 C C . LEU B 1 87 ? 20.938 -23.953 -2.676 1 93.12 87 LEU B C 1
ATOM 5770 O O . LEU B 1 87 ? 20.219 -24.953 -2.568 1 93.12 87 LEU B O 1
ATOM 5774 N N . GLN B 1 88 ? 22.141 -23.859 -2.148 1 91.94 88 GLN B N 1
ATOM 5775 C CA . GLN B 1 88 ? 22.656 -24.969 -1.35 1 91.94 88 GLN B CA 1
ATOM 5776 C C . GLN B 1 88 ? 21.766 -25.234 -0.141 1 91.94 88 GLN B C 1
ATOM 5778 O O . GLN B 1 88 ? 21.5 -26.391 0.191 1 91.94 88 GLN B O 1
ATOM 5783 N N . ASP B 1 89 ? 21.328 -24.203 0.42 1 87.56 89 ASP B N 1
ATOM 5784 C CA . ASP B 1 89 ? 20.438 -24.359 1.567 1 87.56 89 ASP B CA 1
ATOM 5785 C C . ASP B 1 89 ? 19.141 -25.016 1.161 1 87.56 89 ASP B C 1
ATOM 5787 O O . ASP B 1 89 ? 18.578 -25.812 1.92 1 87.56 89 ASP B O 1
ATOM 5791 N N . LEU B 1 90 ? 18.672 -24.656 0.058 1 90.81 90 LEU B N 1
ATOM 5792 C CA . LEU B 1 90 ? 17.438 -25.266 -0.456 1 90.81 90 LEU B CA 1
ATOM 5793 C C . LEU B 1 90 ? 17.641 -26.75 -0.709 1 90.81 90 LEU B C 1
ATOM 5795 O O . LEU B 1 90 ? 16.781 -27.562 -0.364 1 90.81 90 LEU B O 1
ATOM 5799 N N . VAL B 1 91 ? 18.781 -27.062 -1.276 1 94.5 91 VAL B N 1
ATOM 5800 C CA . VAL B 1 91 ? 19.078 -28.453 -1.586 1 94.5 91 VAL B CA 1
ATOM 5801 C C . VAL B 1 91 ? 19.188 -29.266 -0.294 1 94.5 91 VAL B C 1
ATOM 5803 O O . VAL B 1 91 ? 18.656 -30.375 -0.208 1 94.5 91 VAL B O 1
ATOM 5806 N N . LYS B 1 92 ? 19.797 -28.672 0.688 1 90.62 92 LYS B N 1
ATOM 5807 C CA . LYS B 1 92 ? 19.906 -29.359 1.972 1 90.62 92 LYS B CA 1
ATOM 5808 C C . LYS B 1 92 ? 18.516 -29.688 2.539 1 90.62 92 LYS B C 1
ATOM 5810 O O . LYS B 1 92 ? 18.312 -30.766 3.098 1 90.62 92 LYS B O 1
ATOM 5815 N N . GLN B 1 93 ? 17.688 -28.828 2.336 1 87.75 93 GLN B N 1
ATOM 5816 C CA . GLN B 1 93 ? 16.344 -28.984 2.869 1 87.75 93 GLN B CA 1
ATOM 5817 C C . GLN B 1 93 ? 15.555 -30.031 2.08 1 87.75 93 GLN B C 1
ATOM 5819 O O . GLN B 1 93 ? 14.789 -30.812 2.656 1 87.75 93 GLN B O 1
ATOM 5824 N N . PHE B 1 94 ? 15.75 -30.062 0.759 1 92.25 94 PHE B N 1
ATOM 5825 C CA . PHE B 1 94 ? 14.898 -30.891 -0.096 1 92.25 94 PHE B CA 1
ATOM 5826 C C . PHE B 1 94 ? 15.633 -32.156 -0.543 1 92.25 94 PHE B C 1
ATOM 5828 O O . PHE B 1 94 ? 15.156 -32.875 -1.423 1 92.25 94 PHE B O 1
ATOM 5835 N N . MET B 1 95 ? 16.75 -32.469 0.061 1 94.31 95 MET B N 1
ATOM 5836 C CA . MET B 1 95 ? 17.609 -33.562 -0.41 1 94.31 95 MET B CA 1
ATOM 5837 C C . MET B 1 95 ? 16.828 -34.844 -0.469 1 94.31 95 MET B C 1
ATOM 5839 O O . MET B 1 95 ? 16.844 -35.562 -1.486 1 94.31 95 MET B O 1
ATOM 5843 N N . PRO B 1 96 ? 16.031 -35.156 0.566 1 93 96 PRO B N 1
ATOM 5844 C CA . PRO B 1 96 ? 15.281 -36.406 0.475 1 93 96 PRO B CA 1
ATOM 5845 C C . PRO B 1 96 ? 14.305 -36.438 -0.697 1 93 96 PRO B C 1
ATOM 5847 O O . PRO B 1 96 ? 14.148 -37.469 -1.364 1 93 96 PRO B O 1
ATOM 5850 N N . ASP B 1 97 ? 13.672 -35.344 -0.996 1 92.94 97 ASP B N 1
ATOM 5851 C CA . ASP B 1 97 ? 12.711 -35.25 -2.092 1 92.94 97 ASP B CA 1
ATOM 5852 C C . ASP B 1 97 ? 13.414 -35.344 -3.445 1 92.94 97 ASP B C 1
ATOM 5854 O O . ASP B 1 97 ? 12.922 -36 -4.371 1 92.94 97 ASP B O 1
ATOM 5858 N N . ILE B 1 98 ? 14.539 -34.688 -3.545 1 96.06 98 ILE B N 1
ATOM 5859 C CA . ILE B 1 98 ? 15.312 -34.688 -4.781 1 96.06 98 ILE B CA 1
ATOM 5860 C C . ILE B 1 98 ? 15.727 -36.125 -5.129 1 96.06 98 ILE B C 1
ATOM 5862 O O . ILE B 1 98 ? 15.555 -36.562 -6.27 1 96.06 98 ILE B O 1
ATOM 5866 N N . LEU B 1 99 ? 16.219 -36.844 -4.129 1 95.25 99 LEU B N 1
ATOM 5867 C CA . LEU B 1 99 ? 16.641 -38.219 -4.34 1 95.25 99 LEU B CA 1
ATOM 5868 C C . LEU B 1 99 ? 15.453 -39.094 -4.691 1 95.25 99 LEU B C 1
ATOM 5870 O O . LEU B 1 99 ? 15.562 -40 -5.539 1 95.25 99 LEU B O 1
ATOM 5874 N N . ARG B 1 100 ? 14.367 -38.844 -4.016 1 95.25 100 ARG B N 1
ATOM 5875 C CA . ARG B 1 100 ? 13.156 -39.594 -4.324 1 95.25 100 ARG B CA 1
ATOM 5876 C C . ARG B 1 100 ? 12.711 -39.375 -5.762 1 95.25 100 ARG B C 1
ATOM 5878 O O . ARG B 1 100 ? 12.344 -40.312 -6.469 1 95.25 100 ARG B O 1
ATOM 5885 N N . ILE B 1 101 ? 12.734 -38.219 -6.23 1 94.44 101 ILE B N 1
ATOM 5886 C CA . ILE B 1 101 ? 12.359 -37.844 -7.594 1 94.44 101 ILE B CA 1
ATOM 5887 C C . ILE B 1 101 ? 13.297 -38.531 -8.586 1 94.44 101 ILE B C 1
ATOM 5889 O O . ILE B 1 101 ? 12.859 -39.062 -9.602 1 94.44 101 ILE B O 1
ATOM 5893 N N . ARG B 1 102 ? 14.617 -38.531 -8.242 1 95 102 ARG B N 1
ATOM 5894 C CA . ARG B 1 102 ? 15.586 -39.188 -9.109 1 95 102 ARG B CA 1
ATOM 5895 C C . ARG B 1 102 ? 15.266 -40.688 -9.242 1 95 102 ARG B C 1
ATOM 5897 O O . ARG B 1 102 ? 15.32 -41.219 -10.344 1 95 102 ARG B O 1
ATOM 5904 N N . ARG B 1 103 ? 14.961 -41.281 -8.188 1 94.56 103 ARG B N 1
ATOM 5905 C CA . ARG B 1 103 ? 14.617 -42.719 -8.219 1 94.56 103 ARG B CA 1
ATOM 5906 C C . ARG B 1 103 ? 13.391 -42.969 -9.086 1 94.56 103 ARG B C 1
ATOM 5908 O O . ARG B 1 103 ? 13.391 -43.875 -9.914 1 94.56 103 ARG B O 1
ATOM 5915 N N . LYS B 1 104 ? 12.414 -42.125 -8.93 1 93.81 104 LYS B N 1
ATOM 5916 C CA . LYS B 1 104 ? 11.172 -42.281 -9.68 1 93.81 104 LYS B CA 1
ATOM 5917 C C . LYS B 1 104 ? 11.383 -42.031 -11.164 1 93.81 104 LYS B C 1
ATOM 5919 O O . LYS B 1 104 ? 10.742 -42.656 -12.016 1 93.81 104 LYS B O 1
ATOM 5924 N N . LEU B 1 105 ? 12.219 -41.125 -11.5 1 93.31 105 LEU B N 1
ATOM 5925 C CA . LEU B 1 105 ? 12.539 -40.812 -12.883 1 93.31 105 LEU B CA 1
ATOM 5926 C C . LEU B 1 105 ? 13.273 -41.969 -13.547 1 93.31 105 LEU B C 1
ATOM 5928 O O . LEU B 1 105 ? 12.953 -42.344 -14.672 1 93.31 105 LEU B O 1
ATOM 5932 N N . ARG B 1 106 ? 14.117 -42.531 -12.836 1 92.81 106 ARG B N 1
ATOM 5933 C CA . ARG B 1 106 ? 14.906 -43.625 -13.375 1 92.81 106 ARG B CA 1
ATOM 5934 C C . ARG B 1 106 ? 14.055 -44.875 -13.547 1 92.81 106 ARG B C 1
ATOM 5936 O O . ARG B 1 106 ? 14.266 -45.656 -14.484 1 92.81 106 ARG B O 1
ATOM 5943 N N . ASP B 1 107 ? 13.109 -45.031 -12.609 1 92.81 107 ASP B N 1
ATOM 5944 C CA . ASP B 1 107 ? 12.258 -46.219 -12.711 1 92.81 107 ASP B CA 1
ATOM 5945 C C . ASP B 1 107 ? 11.086 -45.969 -13.656 1 92.81 107 ASP B C 1
ATOM 5947 O O . ASP B 1 107 ? 10.289 -46.875 -13.914 1 92.81 107 ASP B O 1
ATOM 5951 N N . GLY B 1 108 ? 10.93 -44.781 -14.164 1 88.06 108 GLY B N 1
ATOM 5952 C CA . GLY B 1 108 ? 9.93 -44.469 -15.18 1 88.06 108 GLY B CA 1
ATOM 5953 C C . GLY B 1 108 ? 8.562 -44.156 -14.594 1 88.06 108 GLY B C 1
ATOM 5954 O O . GLY B 1 108 ? 7.602 -43.938 -15.336 1 88.06 108 GLY B O 1
ATOM 5955 N N . SER B 1 109 ? 8.492 -44.062 -13.281 1 85.19 109 SER B N 1
ATOM 5956 C CA . SER B 1 109 ? 7.199 -43.875 -12.633 1 85.19 109 SER B CA 1
ATOM 5957 C C . SER B 1 109 ? 6.805 -42.406 -12.609 1 85.19 109 SER B C 1
ATOM 5959 O O . SER B 1 109 ? 5.617 -42.094 -12.539 1 85.19 109 SER B O 1
ATOM 5961 N N . GLU B 1 110 ? 7.812 -41.562 -12.633 1 84.38 110 GLU B N 1
ATOM 5962 C CA . GLU B 1 110 ? 7.527 -40.125 -12.641 1 84.38 110 GLU B CA 1
ATOM 5963 C C . GLU B 1 110 ? 7.41 -39.594 -14.07 1 84.38 110 GLU B C 1
ATOM 5965 O O . GLU B 1 110 ? 8.414 -39.5 -14.781 1 84.38 110 GLU B O 1
ATOM 5970 N N . LYS B 1 111 ? 6.199 -39.188 -14.406 1 77.56 111 LYS B N 1
ATOM 5971 C CA . LYS B 1 111 ? 5.996 -38.75 -15.781 1 77.56 111 LYS B CA 1
ATOM 5972 C C . LYS B 1 111 ? 5.57 -37.281 -15.828 1 77.56 111 LYS B C 1
ATOM 5974 O O . LYS B 1 111 ? 5.664 -36.625 -16.875 1 77.56 111 LYS B O 1
ATOM 5979 N N . ASN B 1 112 ? 5.23 -36.75 -14.742 1 76.75 112 ASN B N 1
ATOM 5980 C CA . ASN B 1 112 ? 4.609 -35.438 -14.773 1 76.75 112 ASN B CA 1
ATOM 5981 C C . ASN B 1 112 ? 5.582 -34.344 -14.328 1 76.75 112 ASN B C 1
ATOM 5983 O O . ASN B 1 112 ? 5.371 -33.156 -14.609 1 76.75 112 ASN B O 1
ATOM 5987 N N . HIS B 1 113 ? 6.602 -34.75 -13.672 1 86.75 113 HIS B N 1
ATOM 5988 C CA . HIS B 1 113 ? 7.562 -33.75 -13.203 1 86.75 113 HIS B CA 1
ATOM 5989 C C . HIS B 1 113 ? 8.289 -33.094 -14.375 1 86.75 113 HIS B C 1
ATOM 5991 O O . HIS B 1 113 ? 8.547 -33.75 -15.391 1 86.75 113 HIS B O 1
ATOM 5997 N N . ASN B 1 114 ? 8.656 -31.906 -14.289 1 87.81 114 ASN B N 1
ATOM 5998 C CA . ASN B 1 114 ? 9.336 -31.156 -15.344 1 87.81 114 ASN B CA 1
ATOM 5999 C C . ASN B 1 114 ? 10.617 -31.859 -15.789 1 87.81 114 ASN B C 1
ATOM 6001 O O . ASN B 1 114 ? 10.992 -31.797 -16.953 1 87.81 114 ASN B O 1
ATOM 6005 N N . LEU B 1 115 ? 11.242 -32.531 -14.945 1 93.06 115 LEU B N 1
ATOM 6006 C CA . LEU B 1 115 ? 12.516 -33.188 -15.234 1 93.06 115 LEU B CA 1
ATOM 6007 C C . LEU B 1 115 ? 12.32 -34.344 -16.219 1 93.06 115 LEU B C 1
ATOM 6009 O O . LEU B 1 115 ? 13.297 -34.875 -16.781 1 93.06 115 LEU B O 1
ATOM 6013 N N . SER B 1 116 ? 11.133 -34.688 -16.438 1 89.5 116 SER B N 1
ATOM 6014 C CA . SER B 1 116 ? 10.852 -35.719 -17.438 1 89.5 116 SER B CA 1
ATOM 6015 C C . SER B 1 116 ? 10.914 -35.156 -18.844 1 89.5 116 SER B C 1
ATOM 6017 O O . SER B 1 116 ? 10.922 -35.906 -19.828 1 89.5 116 SER B O 1
ATOM 6019 N N . GLY B 1 117 ? 10.977 -33.844 -18.953 1 85.94 117 GLY B N 1
ATOM 6020 C CA . GLY B 1 117 ? 11.125 -33.219 -20.266 1 85.94 117 GLY B CA 1
ATOM 6021 C C . GLY B 1 117 ? 12.43 -33.594 -20.953 1 85.94 117 GLY B C 1
ATOM 6022 O O . GLY B 1 117 ? 13.445 -33.812 -20.297 1 85.94 117 GLY B O 1
ATOM 6023 N N . SER B 1 118 ? 12.391 -33.594 -22.25 1 84 118 SER B N 1
ATOM 6024 C CA . SER B 1 118 ? 13.516 -34.125 -23.031 1 84 118 SER B CA 1
ATOM 6025 C C . SER B 1 118 ? 14.781 -33.312 -22.781 1 84 118 SER B C 1
ATOM 6027 O O . SER B 1 118 ? 15.883 -33.844 -22.734 1 84 118 SER B O 1
ATOM 6029 N N . TYR B 1 119 ? 14.609 -32.031 -22.609 1 84.19 119 TYR B N 1
ATOM 6030 C CA . TYR B 1 119 ? 15.758 -31.172 -22.422 1 84.19 119 TYR B CA 1
ATOM 6031 C C . TYR B 1 119 ? 16.359 -31.375 -21.031 1 84.19 119 TYR B C 1
ATOM 6033 O O . TYR B 1 119 ? 17.594 -31.453 -20.891 1 84.19 119 TYR B O 1
ATOM 6041 N N . LEU B 1 120 ? 15.602 -31.469 -20.078 1 89.69 120 LEU B N 1
ATOM 6042 C CA . LEU B 1 120 ? 16.078 -31.578 -18.703 1 89.69 120 LEU B CA 1
ATOM 6043 C C . LEU B 1 120 ? 16.547 -33 -18.406 1 89.69 120 LEU B C 1
ATOM 6045 O O . LEU B 1 120 ? 17.391 -33.188 -17.531 1 89.69 120 LEU B O 1
ATOM 6049 N N . LYS B 1 121 ? 15.953 -33.875 -19.094 1 91.06 121 LYS B N 1
ATOM 6050 C CA . LYS B 1 121 ? 16.297 -35.281 -18.906 1 91.06 121 LYS B CA 1
ATOM 6051 C C . LYS B 1 121 ? 17.781 -35.531 -19.156 1 91.06 121 LYS B C 1
ATOM 6053 O O . LYS B 1 121 ? 18.422 -36.312 -18.438 1 91.06 121 LYS B O 1
ATOM 6058 N N . LYS B 1 122 ? 18.328 -34.844 -20.078 1 86.75 122 LYS B N 1
ATOM 6059 C CA . LYS B 1 122 ? 19.734 -35 -20.438 1 86.75 122 LYS B CA 1
ATOM 6060 C C . LYS B 1 122 ? 20.641 -34.656 -19.266 1 86.75 122 LYS B C 1
ATOM 6062 O O . LYS B 1 122 ? 21.703 -35.281 -19.094 1 86.75 122 LYS B O 1
ATOM 6067 N N . LEU B 1 123 ? 20.219 -33.812 -18.5 1 89.5 123 LEU B N 1
ATOM 6068 C CA . LEU B 1 123 ? 21.062 -33.344 -17.406 1 89.5 123 LEU B CA 1
ATOM 6069 C C . LEU B 1 123 ? 21.172 -34.375 -16.297 1 89.5 123 LEU B C 1
ATOM 6071 O O . LEU B 1 123 ? 22.266 -34.688 -15.828 1 89.5 123 LEU B O 1
ATOM 6075 N N . TRP B 1 124 ? 20.047 -34.969 -15.922 1 93 124 TRP B N 1
ATOM 6076 C CA . TRP B 1 124 ? 20.109 -35.875 -14.781 1 93 124 TRP B CA 1
ATOM 6077 C C . TRP B 1 124 ? 20.484 -37.281 -15.227 1 93 124 TRP B C 1
ATOM 6079 O O . TRP B 1 124 ? 20.969 -38.094 -14.422 1 93 124 TRP B O 1
ATOM 6089 N N . GLU B 1 125 ? 20.297 -37.594 -16.469 1 92.5 125 GLU B N 1
ATOM 6090 C CA . GLU B 1 125 ? 20.734 -38.906 -16.984 1 92.5 125 GLU B CA 1
ATOM 6091 C C . GLU B 1 125 ? 22.266 -39 -17.016 1 92.5 125 GLU B C 1
ATOM 6093 O O . GLU B 1 125 ? 22.812 -40.094 -16.969 1 92.5 125 GLU B O 1
ATOM 6098 N N . ALA B 1 126 ? 22.906 -37.875 -17.109 1 90.81 126 ALA B N 1
ATOM 6099 C CA . ALA B 1 126 ? 24.359 -37.812 -17.172 1 90.81 126 ALA B CA 1
ATOM 6100 C C . ALA B 1 126 ? 24.969 -37.938 -15.773 1 90.81 126 ALA B C 1
ATOM 6102 O O . ALA B 1 126 ? 26.203 -38 -15.633 1 90.81 126 ALA B O 1
ATOM 6103 N N . GLU B 1 127 ? 24.094 -38.031 -14.82 1 93.5 127 GLU B N 1
ATOM 6104 C CA . GLU B 1 127 ? 24.594 -38.094 -13.445 1 93.5 127 GLU B CA 1
ATOM 6105 C C . GLU B 1 127 ? 25.266 -39.406 -13.156 1 93.5 127 GLU B C 1
ATOM 6107 O O . GLU B 1 127 ? 24.828 -40.469 -13.641 1 93.5 127 GLU B O 1
ATOM 6112 N N . ASP B 1 128 ? 26.469 -39.281 -12.453 1 87 128 ASP B N 1
ATOM 6113 C CA . ASP B 1 128 ? 27.156 -40.469 -11.945 1 87 128 ASP B CA 1
ATOM 6114 C C . ASP B 1 128 ? 26.75 -40.75 -10.5 1 87 128 ASP B C 1
ATOM 6116 O O . ASP B 1 128 ? 25.906 -40.062 -9.938 1 87 128 ASP B O 1
ATOM 6120 N N . ILE B 1 129 ? 27.5 -41.812 -9.945 1 85.12 129 ILE B N 1
ATOM 6121 C CA . ILE B 1 129 ? 27.219 -42.219 -8.57 1 85.12 129 ILE B CA 1
ATOM 6122 C C . ILE B 1 129 ? 27.547 -41.062 -7.625 1 85.12 129 ILE B C 1
ATOM 6124 O O . ILE B 1 129 ? 28.625 -40.469 -7.711 1 85.12 129 ILE B O 1
ATOM 6128 N N . ASN B 1 130 ? 26.719 -40.531 -6.852 1 89.12 130 ASN B N 1
ATOM 6129 C CA . ASN B 1 130 ? 26.844 -39.5 -5.824 1 89.12 130 ASN B CA 1
ATOM 6130 C C . ASN B 1 130 ? 27.016 -38.125 -6.438 1 89.12 130 ASN B C 1
ATOM 6132 O O . ASN B 1 130 ? 27.703 -37.281 -5.879 1 89.12 130 ASN B O 1
ATOM 6136 N N . ARG B 1 131 ? 26.719 -37.906 -7.68 1 94.06 131 ARG B N 1
ATOM 6137 C CA . ARG B 1 131 ? 26.719 -36.594 -8.336 1 94.06 131 ARG B CA 1
ATOM 6138 C C . ARG B 1 131 ? 25.297 -36.219 -8.758 1 94.06 131 ARG B C 1
ATOM 6140 O O . ARG B 1 131 ? 24.547 -37.031 -9.297 1 94.06 131 ARG B O 1
ATOM 6147 N N . LEU B 1 132 ? 24.953 -35.031 -8.43 1 95.81 132 LEU B N 1
ATOM 6148 C CA . LEU B 1 132 ? 23.641 -34.5 -8.82 1 95.81 132 LEU B CA 1
ATOM 6149 C C . LEU B 1 132 ? 23.812 -33.25 -9.695 1 95.81 132 LEU B C 1
ATOM 6151 O O . LEU B 1 132 ? 24.531 -32.344 -9.328 1 95.81 132 LEU B O 1
ATOM 6155 N N . ASN B 1 133 ? 23.297 -33.312 -10.883 1 95.75 133 ASN B N 1
ATOM 6156 C CA . ASN B 1 133 ? 23.172 -32.125 -11.742 1 95.75 133 ASN B CA 1
ATOM 6157 C C . ASN B 1 133 ? 21.828 -31.453 -11.562 1 95.75 133 ASN B C 1
ATOM 6159 O O . ASN B 1 133 ? 20.812 -31.922 -12.086 1 95.75 133 ASN B O 1
ATOM 6163 N N . LEU B 1 134 ? 21.844 -30.359 -10.914 1 96.94 134 LEU B N 1
ATOM 6164 C CA . LEU B 1 134 ? 20.594 -29.688 -10.578 1 96.94 134 LEU B CA 1
ATOM 6165 C C . LEU B 1 134 ? 20.297 -28.562 -11.555 1 96.94 134 LEU B C 1
ATOM 6167 O O . LEU B 1 134 ? 21.219 -27.844 -11.961 1 96.94 134 LEU B O 1
ATOM 6171 N N . SER B 1 135 ? 19.047 -28.453 -11.945 1 94.81 135 SER B N 1
ATOM 6172 C CA . SER B 1 135 ? 18.594 -27.484 -12.945 1 94.81 135 SER B CA 1
ATOM 6173 C C . SER B 1 135 ? 18.047 -26.234 -12.281 1 94.81 135 SER B C 1
ATOM 6175 O O . SER B 1 135 ? 17.203 -26.312 -11.383 1 94.81 135 SER B O 1
ATOM 6177 N N . VAL B 1 136 ? 18.5 -25.078 -12.758 1 94.56 136 VAL B N 1
ATOM 6178 C CA . VAL B 1 136 ? 18.078 -23.797 -12.211 1 94.56 136 VAL B CA 1
ATOM 6179 C C . VAL B 1 136 ? 17.484 -22.938 -13.32 1 94.56 136 VAL B C 1
ATOM 6181 O O . VAL B 1 136 ? 17.984 -22.906 -14.438 1 94.56 136 VAL B O 1
ATOM 6184 N N . VAL B 1 137 ? 16.375 -22.328 -13.031 1 92.38 137 VAL B N 1
ATOM 6185 C CA . VAL B 1 137 ? 15.789 -21.328 -13.922 1 92.38 137 VAL B CA 1
ATOM 6186 C C . VAL B 1 137 ? 16.047 -19.922 -13.359 1 92.38 137 VAL B C 1
ATOM 6188 O O . VAL B 1 137 ? 15.828 -19.672 -12.172 1 92.38 137 VAL B O 1
ATOM 6191 N N . ALA B 1 138 ? 16.578 -19.094 -14.172 1 91.44 138 ALA B N 1
ATOM 6192 C CA . ALA B 1 138 ? 16.812 -17.719 -13.773 1 91.44 138 ALA B CA 1
ATOM 6193 C C . ALA B 1 138 ? 15.719 -16.797 -14.305 1 91.44 138 ALA B C 1
ATOM 6195 O O . ALA B 1 138 ? 15.227 -16.984 -15.422 1 91.44 138 ALA B O 1
ATOM 6196 N N . SER B 1 139 ? 15.359 -15.836 -13.484 1 91.12 139 SER B N 1
ATOM 6197 C CA . SER B 1 139 ? 14.312 -14.906 -13.883 1 91.12 139 SER B CA 1
ATOM 6198 C C . SER B 1 139 ? 14.719 -13.461 -13.602 1 91.12 139 SER B C 1
ATOM 6200 O O . SER B 1 139 ? 15.359 -13.18 -12.586 1 91.12 139 SER B O 1
ATOM 6202 N N . ILE B 1 140 ? 14.375 -12.539 -14.539 1 88.69 140 ILE B N 1
ATOM 6203 C CA . ILE B 1 140 ? 14.547 -11.102 -14.352 1 88.69 140 ILE B CA 1
ATOM 6204 C C . ILE B 1 140 ? 13.195 -10.398 -14.477 1 88.69 140 ILE B C 1
ATOM 6206 O O . ILE B 1 140 ? 12.375 -10.758 -15.32 1 88.69 140 ILE B O 1
ATOM 6210 N N . ASP B 1 141 ? 12.961 -9.477 -13.578 1 83.62 141 ASP B N 1
ATOM 6211 C CA . ASP B 1 141 ? 11.711 -8.727 -13.641 1 83.62 141 ASP B CA 1
ATOM 6212 C C . ASP B 1 141 ? 11.867 -7.344 -13.023 1 83.62 141 ASP B C 1
ATOM 6214 O O . ASP B 1 141 ? 12.68 -7.148 -12.117 1 83.62 141 ASP B O 1
ATOM 6218 N N . GLY B 1 142 ? 11.141 -6.379 -13.656 1 80.5 142 GLY B N 1
ATOM 6219 C CA . GLY B 1 142 ? 11.125 -5.047 -13.078 1 80.5 142 GLY B CA 1
ATOM 6220 C C . GLY B 1 142 ? 10.07 -4.879 -11.992 1 80.5 142 GLY B C 1
ATOM 6221 O O . GLY B 1 142 ? 8.953 -5.387 -12.125 1 80.5 142 GLY B O 1
ATOM 6222 N N . VAL B 1 143 ? 10.445 -4.293 -10.938 1 77 143 VAL B N 1
ATOM 6223 C CA . VAL B 1 143 ? 9.492 -4.059 -9.852 1 77 143 VAL B CA 1
ATOM 6224 C C . VAL B 1 143 ? 9.398 -2.562 -9.562 1 77 143 VAL B C 1
ATOM 6226 O O . VAL B 1 143 ? 10.422 -1.895 -9.375 1 77 143 VAL B O 1
ATOM 6229 N N . SER B 1 144 ? 8.109 -2.045 -9.516 1 69.25 144 SER B N 1
ATOM 6230 C CA . SER B 1 144 ? 7.895 -0.644 -9.164 1 69.25 144 SER B CA 1
ATOM 6231 C C . SER B 1 144 ? 7.871 -0.448 -7.652 1 69.25 144 SER B C 1
ATOM 6233 O O . SER B 1 144 ? 7.324 -1.276 -6.922 1 69.25 144 SER B O 1
ATOM 6235 N N . LEU B 1 145 ? 8.578 0.49 -7.27 1 68.25 145 LEU B N 1
ATOM 6236 C CA . LEU B 1 145 ? 8.633 0.826 -5.852 1 68.25 145 LEU B CA 1
ATOM 6237 C C . LEU B 1 145 ? 7.582 1.874 -5.5 1 68.25 145 LEU B C 1
ATOM 6239 O O . LEU B 1 145 ? 7.168 2.654 -6.363 1 68.25 145 LEU B O 1
ATOM 6243 N N . GLU B 1 146 ? 7.047 1.736 -4.273 1 59.81 146 GLU B N 1
ATOM 6244 C CA . GLU B 1 146 ? 6.094 2.736 -3.803 1 59.81 146 GLU B CA 1
ATOM 6245 C C . GLU B 1 146 ? 6.758 4.102 -3.645 1 59.81 146 GLU B C 1
ATOM 6247 O O . GLU B 1 146 ? 7.926 4.188 -3.26 1 59.81 146 GLU B O 1
ATOM 6252 N N . GLY B 1 147 ? 6.055 5.102 -3.951 1 56.5 147 GLY B N 1
ATOM 6253 C CA . GLY B 1 147 ? 6.512 6.473 -3.797 1 56.5 147 GLY B CA 1
ATOM 6254 C C . GLY B 1 147 ? 7.012 7.086 -5.094 1 56.5 147 GLY B C 1
ATOM 6255 O O . GLY B 1 147 ? 7.102 6.398 -6.113 1 56.5 147 GLY B O 1
ATOM 6256 N N . ASN B 1 148 ? 6.984 8.289 -5.32 1 51 148 ASN B N 1
ATOM 6257 C CA . ASN B 1 148 ? 7.383 9.062 -6.492 1 51 148 ASN B CA 1
ATOM 6258 C C . ASN B 1 148 ? 8.883 8.945 -6.762 1 51 148 ASN B C 1
ATOM 6260 O O . ASN B 1 148 ? 9.633 9.898 -6.547 1 51 148 ASN B O 1
ATOM 6264 N N . THR B 1 149 ? 9.422 7.668 -6.734 1 58.34 149 THR B N 1
ATOM 6265 C CA . THR B 1 149 ? 10.844 7.602 -7.035 1 58.34 149 THR B CA 1
ATOM 6266 C C . THR B 1 149 ? 11.078 7.188 -8.484 1 58.34 149 THR B C 1
ATOM 6268 O O . THR B 1 149 ? 10.297 6.422 -9.047 1 58.34 149 THR B O 1
ATOM 6271 N N . SER B 1 150 ? 11.844 7.91 -9.094 1 64.06 150 SER B N 1
ATOM 6272 C CA . SER B 1 150 ? 12.305 7.562 -10.438 1 64.06 150 SER B CA 1
ATOM 6273 C C . SER B 1 150 ? 13.164 6.301 -10.414 1 64.06 150 SER B C 1
ATOM 6275 O O . SER B 1 150 ? 13.461 5.73 -11.469 1 64.06 150 SER B O 1
ATOM 6277 N N . GLN B 1 151 ? 13.508 5.828 -9.164 1 73.06 151 GLN B N 1
ATOM 6278 C CA . GLN B 1 151 ? 14.352 4.641 -9.07 1 73.06 151 GLN B CA 1
ATOM 6279 C C . GLN B 1 151 ? 13.523 3.365 -9.211 1 73.06 151 GLN B C 1
ATOM 6281 O O . GLN B 1 151 ? 12.422 3.27 -8.672 1 73.06 151 GLN B O 1
ATOM 6286 N N . LYS B 1 152 ? 14 2.467 -10.07 1 78.75 152 LYS B N 1
ATOM 6287 C CA . LYS B 1 152 ? 13.406 1.147 -10.258 1 78.75 152 LYS B CA 1
ATOM 6288 C C . LYS B 1 152 ? 14.406 0.041 -9.938 1 78.75 152 LYS B C 1
ATOM 6290 O O . LYS B 1 152 ? 15.609 0.295 -9.828 1 78.75 152 LYS B O 1
ATOM 6295 N N . VAL B 1 153 ? 13.906 -1.106 -9.656 1 86 153 VAL B N 1
ATOM 6296 C CA . VAL B 1 153 ? 14.781 -2.234 -9.336 1 86 153 VAL B CA 1
ATOM 6297 C C . VAL B 1 153 ? 14.43 -3.422 -10.234 1 86 153 VAL B C 1
ATOM 6299 O O . VAL B 1 153 ? 13.273 -3.598 -10.625 1 86 153 VAL B O 1
ATOM 6302 N N . TRP B 1 154 ? 15.461 -4.223 -10.594 1 89.56 154 TRP B N 1
ATOM 6303 C CA . TRP B 1 154 ? 15.336 -5.434 -11.398 1 89.56 154 TRP B CA 1
ATOM 6304 C C . TRP B 1 154 ? 16.031 -6.609 -10.727 1 89.56 154 TRP B C 1
ATOM 6306 O O . TRP B 1 154 ? 17.234 -6.805 -10.906 1 89.56 154 TRP B O 1
ATOM 6316 N N . PRO B 1 155 ? 15.297 -7.391 -9.969 1 90.38 155 PRO B N 1
ATOM 6317 C CA . PRO B 1 155 ? 15.898 -8.562 -9.32 1 90.38 155 PRO B CA 1
ATOM 6318 C C . PRO B 1 155 ? 16.234 -9.68 -10.305 1 90.38 155 PRO B C 1
ATOM 6320 O O . PRO B 1 155 ? 15.492 -9.891 -11.273 1 90.38 155 PRO B O 1
ATOM 6323 N N . VAL B 1 156 ? 17.312 -10.328 -10.07 1 92.44 156 VAL B N 1
ATOM 6324 C CA . VAL B 1 156 ? 17.672 -11.602 -10.695 1 92.44 156 VAL B CA 1
ATOM 6325 C C . VAL B 1 156 ? 17.406 -12.742 -9.719 1 92.44 156 VAL B C 1
ATOM 6327 O O . VAL B 1 156 ? 18.156 -12.914 -8.75 1 92.44 156 VAL B O 1
ATOM 6330 N N . SER B 1 157 ? 16.406 -13.508 -10.062 1 92 157 SER B N 1
ATOM 6331 C CA . SER B 1 157 ? 15.977 -14.555 -9.148 1 92 157 SER B CA 1
ATOM 6332 C C . SER B 1 157 ? 16.172 -15.945 -9.75 1 92 157 SER B C 1
ATOM 6334 O O . SER B 1 157 ? 16.344 -16.078 -10.961 1 92 157 SER B O 1
ATOM 6336 N N . LEU B 1 158 ? 16.234 -16.859 -8.859 1 93.19 158 LEU B N 1
ATOM 6337 C CA . LEU B 1 158 ? 16.484 -18.234 -9.258 1 93.19 158 LEU B CA 1
ATOM 6338 C C . LEU B 1 158 ? 15.43 -19.172 -8.688 1 93.19 158 LEU B C 1
ATOM 6340 O O . LEU B 1 158 ? 14.922 -18.938 -7.582 1 93.19 158 LEU B O 1
ATOM 6344 N N . MET B 1 159 ? 15.156 -20.203 -9.445 1 93.5 159 MET B N 1
ATOM 6345 C CA . MET B 1 159 ? 14.258 -21.281 -9.031 1 93.5 159 MET B CA 1
ATOM 6346 C C . MET B 1 159 ? 14.906 -22.641 -9.273 1 93.5 159 MET B C 1
ATOM 6348 O O . MET B 1 159 ? 15.5 -22.891 -10.328 1 93.5 159 MET B O 1
ATOM 6352 N N . LEU B 1 160 ? 14.852 -23.453 -8.32 1 95.5 160 LEU B N 1
ATOM 6353 C CA . LEU B 1 160 ? 15.352 -24.828 -8.445 1 95.5 160 LEU B CA 1
ATOM 6354 C C . LEU B 1 160 ? 14.258 -25.75 -8.977 1 95.5 160 LEU B C 1
ATOM 6356 O O . LEU B 1 160 ? 13.227 -25.938 -8.328 1 95.5 160 LEU B O 1
ATOM 6360 N N . VAL B 1 161 ? 14.508 -26.344 -10.086 1 94.5 161 VAL B N 1
ATOM 6361 C CA . VAL B 1 161 ? 13.492 -27.141 -10.773 1 94.5 161 VAL B CA 1
ATOM 6362 C C . VAL B 1 161 ? 13.453 -28.547 -10.18 1 94.5 161 VAL B C 1
ATOM 6364 O O . VAL B 1 161 ? 12.43 -29.234 -10.273 1 94.5 161 VAL B O 1
ATOM 6367 N N . ASP B 1 162 ? 14.492 -28.984 -9.484 1 95.75 162 ASP B N 1
ATOM 6368 C CA . ASP B 1 162 ? 14.688 -30.359 -9.062 1 95.75 162 ASP B CA 1
ATOM 6369 C C . ASP B 1 162 ? 13.898 -30.672 -7.793 1 95.75 162 ASP B C 1
ATOM 6371 O O . ASP B 1 162 ? 13.938 -31.797 -7.293 1 95.75 162 ASP B O 1
ATOM 6375 N N . ILE B 1 163 ? 13.133 -29.719 -7.293 1 93.75 163 ILE B N 1
ATOM 6376 C CA . ILE B 1 163 ? 12.312 -29.953 -6.109 1 93.75 163 ILE B CA 1
ATOM 6377 C C . ILE B 1 163 ? 10.883 -30.266 -6.527 1 93.75 163 ILE B C 1
ATOM 6379 O O . ILE B 1 163 ? 10.539 -30.172 -7.707 1 93.75 163 ILE B O 1
ATOM 6383 N N . PRO B 1 164 ? 10.094 -30.766 -5.555 1 87.19 164 PRO B N 1
ATOM 6384 C CA . PRO B 1 164 ? 8.719 -31.078 -5.945 1 87.19 164 PRO B CA 1
ATOM 6385 C C . PRO B 1 164 ? 8.016 -29.906 -6.629 1 87.19 164 PRO B C 1
ATOM 6387 O O . PRO B 1 164 ? 8.195 -28.75 -6.227 1 87.19 164 PRO B O 1
ATOM 6390 N N . THR B 1 165 ? 7.223 -30.203 -7.613 1 83.06 165 THR B N 1
ATOM 6391 C CA . THR B 1 165 ? 6.594 -29.203 -8.461 1 83.06 165 THR B CA 1
ATOM 6392 C C . THR B 1 165 ? 5.812 -28.188 -7.625 1 83.06 165 THR B C 1
ATOM 6394 O O . THR B 1 165 ? 5.84 -27 -7.898 1 83.06 165 THR B O 1
ATOM 6397 N N . ALA B 1 166 ? 5.184 -28.688 -6.629 1 75.81 166 ALA B N 1
ATOM 6398 C CA . ALA B 1 166 ? 4.352 -27.844 -5.777 1 75.81 166 ALA B CA 1
ATOM 6399 C C . ALA B 1 166 ? 5.203 -26.812 -5.023 1 75.81 166 ALA B C 1
ATOM 6401 O O . ALA B 1 166 ? 4.703 -25.766 -4.613 1 75.81 166 ALA B O 1
ATOM 6402 N N . ASP B 1 167 ? 6.457 -27.094 -4.91 1 83.94 167 ASP B N 1
ATOM 6403 C CA . ASP B 1 167 ? 7.324 -26.25 -4.09 1 83.94 167 ASP B CA 1
ATOM 6404 C C . ASP B 1 167 ? 8.133 -25.281 -4.957 1 83.94 167 ASP B C 1
ATOM 6406 O O . ASP B 1 167 ? 8.695 -24.312 -4.453 1 83.94 167 ASP B O 1
ATOM 6410 N N . MET B 1 168 ? 8.188 -25.562 -6.207 1 87.56 168 MET B N 1
ATOM 6411 C CA . MET B 1 168 ? 9.086 -24.828 -7.105 1 87.56 168 MET B CA 1
ATOM 6412 C C . MET B 1 168 ? 8.797 -23.328 -7.066 1 87.56 168 MET B C 1
ATOM 6414 O O . MET B 1 168 ? 9.719 -22.516 -7.016 1 87.56 168 MET B O 1
ATOM 6418 N N . GLN B 1 169 ? 7.559 -22.984 -6.992 1 81.75 169 GLN B N 1
ATOM 6419 C CA . GLN B 1 169 ? 7.195 -21.578 -7.152 1 81.75 169 GLN B CA 1
ATOM 6420 C C . GLN B 1 169 ? 6.773 -20.969 -5.82 1 81.75 169 GLN B C 1
ATOM 6422 O O . GLN B 1 169 ? 6.242 -19.844 -5.785 1 81.75 169 GLN B O 1
ATOM 6427 N N . ARG B 1 170 ? 6.996 -21.672 -4.828 1 81.69 170 ARG B N 1
ATOM 6428 C CA . ARG B 1 170 ? 6.688 -21.094 -3.521 1 81.69 170 ARG B CA 1
ATOM 6429 C C . ARG B 1 170 ? 7.691 -20 -3.152 1 81.69 170 ARG B C 1
ATOM 6431 O O . ARG B 1 170 ? 8.875 -20.125 -3.461 1 81.69 170 ARG B O 1
ATOM 6438 N N . ALA B 1 171 ? 7.188 -19.047 -2.457 1 77.81 171 ALA B N 1
ATOM 6439 C CA . ALA B 1 171 ? 8.039 -17.938 -2.035 1 77.81 171 ALA B CA 1
ATOM 6440 C C . ALA B 1 171 ? 9.203 -18.438 -1.185 1 77.81 171 ALA B C 1
ATOM 6442 O O . ALA B 1 171 ? 10.289 -17.844 -1.202 1 77.81 171 ALA B O 1
ATOM 6443 N N . THR B 1 172 ? 8.992 -19.578 -0.58 1 82.94 172 THR B N 1
ATOM 6444 C CA . THR B 1 172 ? 10 -20.141 0.317 1 82.94 172 THR B CA 1
ATOM 6445 C C . THR B 1 172 ? 11.125 -20.797 -0.475 1 82.94 172 THR B C 1
ATOM 6447 O O . THR B 1 172 ? 12.195 -21.078 0.07 1 82.94 172 THR B O 1
ATOM 6450 N N . SER B 1 173 ? 10.906 -21.031 -1.709 1 89 173 SER B N 1
ATOM 6451 C CA . SER B 1 173 ? 11.867 -21.781 -2.502 1 89 173 SER B CA 1
ATOM 6452 C C . SER B 1 173 ? 12.555 -20.906 -3.539 1 89 173 SER B C 1
ATOM 6454 O O . SER B 1 173 ? 13.414 -21.359 -4.289 1 89 173 SER B O 1
ATOM 6456 N N . LEU B 1 174 ? 12.18 -19.688 -3.58 1 89.62 174 LEU B N 1
ATOM 6457 C CA . LEU B 1 174 ? 12.789 -18.781 -4.535 1 89.62 174 LEU B CA 1
ATOM 6458 C C . LEU B 1 174 ? 14.023 -18.109 -3.934 1 89.62 174 LEU B C 1
ATOM 6460 O O . LEU B 1 174 ? 14.062 -17.828 -2.73 1 89.62 174 LEU B O 1
ATOM 6464 N N . VAL B 1 175 ? 14.984 -17.891 -4.812 1 90.31 175 VAL B N 1
ATOM 6465 C CA . VAL B 1 175 ? 16.281 -17.375 -4.395 1 90.31 175 VAL B CA 1
ATOM 6466 C C . VAL B 1 175 ? 16.609 -16.109 -5.203 1 90.31 175 VAL B C 1
ATOM 6468 O O . VAL B 1 175 ? 16.219 -15.992 -6.363 1 90.31 175 VAL B O 1
ATOM 6471 N N . ILE B 1 176 ? 17.344 -15.211 -4.559 1 90 176 ILE B N 1
ATOM 6472 C CA . ILE B 1 176 ? 17.781 -14 -5.242 1 90 176 ILE B CA 1
ATOM 6473 C C . ILE B 1 176 ? 19.297 -14.039 -5.445 1 90 176 ILE B C 1
ATOM 6475 O O . ILE B 1 176 ? 20.047 -14.344 -4.516 1 90 176 ILE B O 1
ATOM 6479 N N . ASN B 1 177 ? 19.75 -13.82 -6.66 1 92.88 177 ASN B N 1
ATOM 6480 C CA . ASN B 1 177 ? 21.172 -13.797 -6.961 1 92.88 177 ASN B CA 1
ATOM 6481 C C . ASN B 1 177 ? 21.703 -12.367 -7.062 1 92.88 177 ASN B C 1
ATOM 6483 O O . ASN B 1 177 ? 22.891 -12.133 -6.891 1 92.88 177 ASN B O 1
ATOM 6487 N N . GLY B 1 178 ? 20.828 -11.492 -7.453 1 91.19 178 GLY B N 1
ATOM 6488 C CA . GLY B 1 178 ? 21.25 -10.109 -7.57 1 91.19 178 GLY B CA 1
ATOM 6489 C C . GLY B 1 178 ? 20.094 -9.148 -7.777 1 91.19 178 GLY B C 1
ATOM 6490 O O . GLY B 1 178 ? 18.953 -9.57 -7.93 1 91.19 178 GLY B O 1
ATOM 6491 N N . LEU B 1 179 ? 20.453 -7.867 -7.734 1 90.69 179 LEU B N 1
ATOM 6492 C CA . LEU B 1 179 ? 19.469 -6.816 -7.914 1 90.69 179 LEU B CA 1
ATOM 6493 C C . LEU B 1 179 ? 20.062 -5.605 -8.609 1 90.69 179 LEU B C 1
ATOM 6495 O O . LEU B 1 179 ? 21.109 -5.086 -8.18 1 90.69 179 LEU B O 1
ATOM 6499 N N . ALA B 1 180 ? 19.422 -5.219 -9.68 1 91.44 180 ALA B N 1
ATOM 6500 C CA . ALA B 1 180 ? 19.828 -4.008 -10.391 1 91.44 180 ALA B CA 1
ATOM 6501 C C . ALA B 1 180 ? 18.984 -2.812 -9.953 1 91.44 180 ALA B C 1
ATOM 6503 O O . ALA B 1 180 ? 17.781 -2.938 -9.742 1 91.44 180 ALA B O 1
ATOM 6504 N N . GLU B 1 181 ? 19.609 -1.696 -9.836 1 88.62 181 GLU B N 1
ATOM 6505 C CA . GLU B 1 181 ? 18.938 -0.457 -9.453 1 88.62 181 GLU B CA 1
ATOM 6506 C C . GLU B 1 181 ? 19.328 0.69 -10.375 1 88.62 181 GLU B C 1
ATOM 6508 O O . GLU B 1 181 ? 20.516 0.893 -10.664 1 88.62 181 GLU B O 1
ATOM 6513 N N . GLY B 1 182 ? 18.312 1.39 -10.82 1 86.19 182 GLY B N 1
ATOM 6514 C CA . GLY B 1 182 ? 18.609 2.523 -11.68 1 86.19 182 GLY B CA 1
ATOM 6515 C C . GLY B 1 182 ? 17.375 3.346 -12.016 1 86.19 182 GLY B C 1
ATOM 6516 O O . GLY B 1 182 ? 16.266 2.992 -11.625 1 86.19 182 GLY B O 1
ATOM 6517 N N . ARG B 1 183 ? 17.562 4.43 -12.734 1 82.75 183 ARG B N 1
ATOM 6518 C CA . ARG B 1 183 ? 16.5 5.359 -13.102 1 82.75 183 ARG B CA 1
ATOM 6519 C C . ARG B 1 183 ? 15.867 4.965 -14.438 1 82.75 183 ARG B C 1
ATOM 6521 O O . ARG B 1 183 ? 14.773 5.418 -14.766 1 82.75 183 ARG B O 1
ATOM 6528 N N . GLU B 1 184 ? 16.641 4.094 -15.156 1 84.88 184 GLU B N 1
ATOM 6529 C CA . GLU B 1 184 ? 16.172 3.617 -16.453 1 84.88 184 GLU B CA 1
ATOM 6530 C C . GLU B 1 184 ? 16.188 2.092 -16.516 1 84.88 184 GLU B C 1
ATOM 6532 O O . GLU B 1 184 ? 16.922 1.439 -15.773 1 84.88 184 GLU B O 1
ATOM 6537 N N . ASN B 1 185 ? 15.383 1.61 -17.453 1 85.62 185 ASN B N 1
ATOM 6538 C CA . ASN B 1 185 ? 15.375 0.167 -17.672 1 85.62 185 ASN B CA 1
ATOM 6539 C C . ASN B 1 185 ? 16.719 -0.328 -18.172 1 85.62 185 ASN B C 1
ATOM 6541 O O . ASN B 1 185 ? 17.297 0.258 -19.094 1 85.62 185 ASN B O 1
ATOM 6545 N N . PRO B 1 186 ? 17.156 -1.354 -17.562 1 90.5 186 PRO B N 1
ATOM 6546 C CA . PRO B 1 186 ? 18.422 -1.916 -18.062 1 90.5 186 PRO B CA 1
ATOM 6547 C C . PRO B 1 186 ? 18.328 -2.348 -19.531 1 90.5 186 PRO B C 1
ATOM 6549 O O . PRO B 1 186 ? 17.344 -2.984 -19.922 1 90.5 186 PRO B O 1
ATOM 6552 N N . GLY B 1 187 ? 19.312 -1.984 -20.234 1 84.88 187 GLY B N 1
ATOM 6553 C CA . GLY B 1 187 ? 19.375 -2.355 -21.641 1 84.88 187 GLY B CA 1
ATOM 6554 C C . GLY B 1 187 ? 20.219 -3.594 -21.891 1 84.88 187 GLY B C 1
ATOM 6555 O O . GLY B 1 187 ? 20.641 -4.262 -20.953 1 84.88 187 GLY B O 1
ATOM 6556 N N . THR B 1 188 ? 20.406 -3.893 -23.125 1 83.75 188 THR B N 1
ATOM 6557 C CA . THR B 1 188 ? 21.125 -5.09 -23.547 1 83.75 188 THR B CA 1
ATOM 6558 C C . THR B 1 188 ? 22.594 -5.035 -23.094 1 83.75 188 THR B C 1
ATOM 6560 O O . THR B 1 188 ? 23.141 -6.047 -22.656 1 83.75 188 THR B O 1
ATOM 6563 N N . HIS B 1 189 ? 23.172 -3.859 -23.188 1 81.19 189 HIS B N 1
ATOM 6564 C CA . HIS B 1 189 ? 24.578 -3.713 -22.812 1 81.19 189 HIS B CA 1
ATOM 6565 C C . HIS B 1 189 ? 24.781 -4.02 -21.328 1 81.19 189 HIS B C 1
ATOM 6567 O O . HIS B 1 189 ? 25.766 -4.672 -20.953 1 81.19 189 HIS B O 1
ATOM 6573 N N . PHE B 1 190 ? 23.922 -3.65 -20.625 1 90.19 190 PHE B N 1
ATOM 6574 C CA . PHE B 1 190 ? 23.969 -3.92 -19.203 1 90.19 190 PHE B CA 1
ATOM 6575 C C . PHE B 1 190 ? 23.891 -5.418 -18.922 1 90.19 190 PHE B C 1
ATOM 6577 O O . PHE B 1 190 ? 24.719 -5.973 -18.203 1 90.19 190 PHE B O 1
ATOM 6584 N N . TRP B 1 191 ? 22.906 -6.047 -19.531 1 89.31 191 TRP B N 1
ATOM 6585 C CA . TRP B 1 191 ? 22.672 -7.461 -19.25 1 89.31 191 TRP B CA 1
ATOM 6586 C C . TRP B 1 191 ? 23.812 -8.32 -19.812 1 89.31 191 TRP B C 1
ATOM 6588 O O . TRP B 1 191 ? 24.156 -9.352 -19.219 1 89.31 191 TRP B O 1
ATOM 6598 N N . ASN B 1 192 ? 24.391 -7.898 -20.875 1 84.44 192 ASN B N 1
ATOM 6599 C CA . ASN B 1 192 ? 25.531 -8.625 -21.422 1 84.44 192 ASN B CA 1
ATOM 6600 C C . ASN B 1 192 ? 26.688 -8.672 -20.422 1 84.44 192 ASN B C 1
ATOM 6602 O O . ASN B 1 192 ? 27.516 -9.586 -20.469 1 84.44 192 ASN B O 1
ATOM 6606 N N . THR B 1 193 ? 26.688 -7.703 -19.594 1 88 193 THR B N 1
ATOM 6607 C CA . THR B 1 193 ? 27.734 -7.676 -18.578 1 88 193 THR B CA 1
ATOM 6608 C C . THR B 1 193 ? 27.297 -8.484 -17.344 1 88 193 THR B C 1
ATOM 6610 O O . THR B 1 193 ? 28.109 -9.188 -16.75 1 88 193 THR B O 1
ATOM 6613 N N . VAL B 1 194 ? 26.094 -8.469 -17 1 90.5 194 VAL B N 1
ATOM 6614 C CA . VAL B 1 194 ? 25.609 -9.039 -15.75 1 90.5 194 VAL B CA 1
ATOM 6615 C C . VAL B 1 194 ? 25.391 -10.539 -15.906 1 90.5 194 VAL B C 1
ATOM 6617 O O . VAL B 1 194 ? 25.672 -11.32 -14.992 1 90.5 194 VAL B O 1
ATOM 6620 N N . VAL B 1 195 ? 24.906 -11.016 -17.047 1 89.12 195 VAL B N 1
ATOM 6621 C CA . VAL B 1 195 ? 24.5 -12.406 -17.25 1 89.12 195 VAL B CA 1
ATOM 6622 C C . VAL B 1 195 ? 25.719 -13.32 -17.047 1 89.12 195 VAL B C 1
ATOM 6624 O O . VAL B 1 195 ? 25.625 -14.32 -16.328 1 89.12 195 VAL B O 1
ATOM 6627 N N . PRO B 1 196 ? 26.859 -12.953 -17.578 1 87.19 196 PRO B N 1
ATOM 6628 C CA . PRO B 1 196 ? 28.031 -13.797 -17.297 1 87.19 196 PRO B CA 1
ATOM 6629 C C . PRO B 1 196 ? 28.359 -13.859 -15.812 1 87.19 196 PRO B C 1
ATOM 6631 O O . PRO B 1 196 ? 28.828 -14.891 -15.328 1 87.19 196 PRO B O 1
ATOM 6634 N N . MET B 1 197 ? 28.125 -12.812 -15.125 1 90.5 197 MET B N 1
ATOM 6635 C CA . MET B 1 197 ? 28.344 -12.828 -13.688 1 90.5 197 MET B CA 1
ATOM 6636 C C . MET B 1 197 ? 27.438 -13.836 -13 1 90.5 197 MET B C 1
ATOM 6638 O O . MET B 1 197 ? 27.859 -14.555 -12.094 1 90.5 197 MET B O 1
ATOM 6642 N N . VAL B 1 198 ? 26.203 -13.883 -13.469 1 91 198 VAL B N 1
ATOM 6643 C CA . VAL B 1 198 ? 25.219 -14.781 -12.883 1 91 198 VAL B CA 1
ATOM 6644 C C . VAL B 1 198 ? 25.641 -16.234 -13.141 1 91 198 VAL B C 1
ATOM 6646 O O . VAL B 1 198 ? 25.609 -17.062 -12.234 1 91 198 VAL B O 1
ATOM 6649 N N . TYR B 1 199 ? 26.078 -16.469 -14.367 1 90.75 199 TYR B N 1
ATOM 6650 C CA . TYR B 1 199 ? 26.531 -17.812 -14.703 1 90.75 199 TYR B CA 1
ATOM 6651 C C . TYR B 1 199 ? 27.734 -18.219 -13.859 1 90.75 199 TYR B C 1
ATOM 6653 O O . TYR B 1 199 ? 27.797 -19.344 -13.359 1 90.75 199 TYR B O 1
ATOM 6661 N N . ALA B 1 200 ? 28.578 -17.312 -13.703 1 89.5 200 ALA B N 1
ATOM 6662 C CA . ALA B 1 200 ? 29.781 -17.578 -12.898 1 89.5 200 ALA B CA 1
ATOM 6663 C C . ALA B 1 200 ? 29.406 -17.875 -11.445 1 89.5 200 ALA B C 1
ATOM 6665 O O . ALA B 1 200 ? 29.984 -18.75 -10.812 1 89.5 200 ALA B O 1
ATOM 6666 N N . ASP B 1 201 ? 28.484 -17.172 -10.922 1 91.38 201 ASP B N 1
ATOM 6667 C CA . ASP B 1 201 ? 28.062 -17.312 -9.539 1 91.38 201 ASP B CA 1
ATOM 6668 C C . ASP B 1 201 ? 27.422 -18.688 -9.305 1 91.38 201 ASP B C 1
ATOM 6670 O O . ASP B 1 201 ? 27.594 -19.281 -8.234 1 91.38 201 ASP B O 1
ATOM 6674 N N . ILE B 1 202 ? 26.688 -19.141 -10.289 1 93.19 202 ILE B N 1
ATOM 6675 C CA . ILE B 1 202 ? 25.828 -20.281 -10.062 1 93.19 202 ILE B CA 1
ATOM 6676 C C . ILE B 1 202 ? 26.516 -21.547 -10.57 1 93.19 202 ILE B C 1
ATOM 6678 O O . ILE B 1 202 ? 26.516 -22.578 -9.891 1 93.19 202 ILE B O 1
ATOM 6682 N N . GLU B 1 203 ? 27.125 -21.453 -11.758 1 92.56 203 GLU B N 1
ATOM 6683 C CA . GLU B 1 203 ? 27.672 -22.656 -12.406 1 92.56 203 GLU B CA 1
ATOM 6684 C C . GLU B 1 203 ? 29.172 -22.781 -12.156 1 92.56 203 GLU B C 1
ATOM 6686 O O . GLU B 1 203 ? 29.766 -23.812 -12.5 1 92.56 203 GLU B O 1
ATOM 6691 N N . GLY B 1 204 ? 29.75 -21.859 -11.578 1 86.31 204 GLY B N 1
ATOM 6692 C CA . GLY B 1 204 ? 31.203 -21.812 -11.508 1 86.31 204 GLY B CA 1
ATOM 6693 C C . GLY B 1 204 ? 31.781 -22.766 -10.492 1 86.31 204 GLY B C 1
ATOM 6694 O O . GLY B 1 204 ? 32.969 -23.109 -10.562 1 86.31 204 GLY B O 1
ATOM 6695 N N . THR B 1 205 ? 31 -23.125 -9.469 1 86.12 205 THR B N 1
ATOM 6696 C CA . THR B 1 205 ? 31.594 -23.953 -8.438 1 86.12 205 THR B CA 1
ATOM 6697 C C . THR B 1 205 ? 30.641 -25.094 -8.055 1 86.12 205 THR B C 1
ATOM 6699 O O . THR B 1 205 ? 29.438 -24.891 -7.973 1 86.12 205 THR B O 1
ATOM 6702 N N . ASP B 1 206 ? 31.297 -26.281 -7.949 1 91.88 206 ASP B N 1
ATOM 6703 C CA . ASP B 1 206 ? 30.562 -27.406 -7.391 1 91.88 206 ASP B CA 1
ATOM 6704 C C . ASP B 1 206 ? 30.609 -27.391 -5.863 1 91.88 206 ASP B C 1
ATOM 6706 O O . ASP B 1 206 ? 31.484 -26.766 -5.27 1 91.88 206 ASP B O 1
ATOM 6710 N N . CYS B 1 207 ? 29.609 -27.875 -5.328 1 92.94 207 CYS B N 1
ATOM 6711 C CA . CYS B 1 207 ? 29.594 -27.969 -3.873 1 92.94 207 CYS B CA 1
ATOM 6712 C C . CYS B 1 207 ? 29.234 -29.375 -3.428 1 92.94 207 CYS B C 1
ATOM 6714 O O . CYS B 1 207 ? 28.781 -30.203 -4.234 1 92.94 207 CYS B O 1
ATOM 6716 N N . GLU B 1 208 ? 29.578 -29.641 -2.166 1 94.44 208 GLU B N 1
ATOM 6717 C CA . GLU B 1 208 ? 29.25 -30.938 -1.588 1 94.44 208 GLU B CA 1
ATOM 6718 C C . GLU B 1 208 ? 28.203 -30.812 -0.496 1 94.44 208 GLU B C 1
ATOM 6720 O O . GLU B 1 208 ? 28.344 -30.016 0.427 1 94.44 208 GLU B O 1
ATOM 6725 N N . ILE B 1 209 ? 27.141 -31.547 -0.723 1 93.62 209 ILE B N 1
ATOM 6726 C CA . ILE B 1 209 ? 26.062 -31.562 0.26 1 93.62 209 ILE B CA 1
ATOM 6727 C C . ILE B 1 209 ? 25.703 -33 0.603 1 93.62 209 ILE B C 1
ATOM 6729 O O . ILE B 1 209 ? 25.281 -33.75 -0.266 1 93.62 209 ILE B O 1
ATOM 6733 N N . LYS B 1 210 ? 25.844 -33.438 1.868 1 92.62 210 LYS B N 1
ATOM 6734 C CA . LYS B 1 210 ? 25.453 -34.75 2.393 1 92.62 210 LYS B CA 1
ATOM 6735 C C . LYS B 1 210 ? 26.047 -35.875 1.552 1 92.62 210 LYS B C 1
ATOM 6737 O O . LYS B 1 210 ? 25.328 -36.812 1.144 1 92.62 210 LYS B O 1
ATOM 6742 N N . GLY B 1 211 ? 27.297 -35.688 1.105 1 91.19 211 GLY B N 1
ATOM 6743 C CA . GLY B 1 211 ? 28 -36.75 0.402 1 91.19 211 GLY B CA 1
ATOM 6744 C C . GLY B 1 211 ? 27.812 -36.688 -1.102 1 91.19 211 GLY B C 1
ATOM 6745 O O . GLY B 1 211 ? 28.359 -37.531 -1.832 1 91.19 211 GLY B O 1
ATOM 6746 N N . TYR B 1 212 ? 27.016 -35.781 -1.553 1 94.88 212 TYR B N 1
ATOM 6747 C CA . TYR B 1 212 ? 26.797 -35.656 -2.988 1 94.88 212 TYR B CA 1
ATOM 6748 C C . TYR B 1 212 ? 27.5 -34.438 -3.543 1 94.88 212 TYR B C 1
ATOM 6750 O O . TYR B 1 212 ? 27.484 -33.375 -2.924 1 94.88 212 TYR B O 1
ATOM 6758 N N . ARG B 1 213 ? 28.203 -34.625 -4.621 1 95.25 213 ARG B N 1
ATOM 6759 C CA . ARG B 1 213 ? 28.719 -33.469 -5.367 1 95.25 213 ARG B CA 1
ATOM 6760 C C . ARG B 1 213 ? 27.625 -32.844 -6.227 1 95.25 213 ARG B C 1
ATOM 6762 O O . ARG B 1 213 ? 27.016 -33.531 -7.066 1 95.25 213 ARG B O 1
ATOM 6769 N N . ILE B 1 214 ? 27.344 -31.609 -6.051 1 96.12 214 ILE B N 1
ATOM 6770 C CA . ILE B 1 214 ? 26.203 -30.938 -6.68 1 96.12 214 ILE B CA 1
ATOM 6771 C C . ILE B 1 214 ? 26.719 -29.891 -7.676 1 96.12 214 ILE B C 1
ATOM 6773 O O . ILE B 1 214 ? 27.594 -29.094 -7.352 1 96.12 214 ILE B O 1
ATOM 6777 N N . HIS B 1 215 ? 26.219 -29.969 -8.836 1 95.31 215 HIS B N 1
ATOM 6778 C CA . HIS B 1 215 ? 26.469 -28.953 -9.852 1 95.31 215 HIS B CA 1
ATOM 6779 C C . HIS B 1 215 ? 25.156 -28.266 -10.266 1 95.31 215 HIS B C 1
ATOM 6781 O O . HIS B 1 215 ? 24.188 -28.938 -10.617 1 95.31 215 HIS B O 1
ATOM 6787 N N . PHE B 1 216 ? 25.156 -26.969 -10.148 1 96.06 216 PHE B N 1
ATOM 6788 C CA . PHE B 1 216 ? 23.984 -26.203 -10.594 1 96.06 216 PHE B CA 1
ATOM 6789 C C . PHE B 1 216 ? 24.156 -25.75 -12.039 1 96.06 216 PHE B C 1
ATOM 6791 O O . PHE B 1 216 ? 25.234 -25.312 -12.438 1 96.06 216 PHE B O 1
ATOM 6798 N N . THR B 1 217 ? 23.156 -25.891 -12.852 1 93.5 217 THR B N 1
ATOM 6799 C CA . THR B 1 217 ? 23.141 -25.422 -14.242 1 93.5 217 THR B CA 1
ATOM 6800 C C . THR B 1 217 ? 21.922 -24.547 -14.516 1 93.5 217 THR B C 1
ATOM 6802 O O . THR B 1 217 ? 20.797 -24.969 -14.281 1 93.5 217 THR B O 1
ATOM 6805 N N . ILE B 1 218 ? 22.156 -23.359 -14.992 1 92.06 218 ILE B N 1
ATOM 6806 C CA . ILE B 1 218 ? 21.047 -22.531 -15.453 1 92.06 218 ILE B CA 1
ATOM 6807 C C . ILE B 1 218 ? 20.547 -23.047 -16.797 1 92.06 218 ILE B C 1
ATOM 6809 O O . ILE B 1 218 ? 21.234 -22.922 -17.812 1 92.06 218 ILE B O 1
ATOM 6813 N N . VAL B 1 219 ? 19.406 -23.531 -16.781 1 88.5 219 VAL B N 1
ATOM 6814 C CA . VAL B 1 219 ? 18.906 -24.219 -17.953 1 88.5 219 VAL B CA 1
ATOM 6815 C C . VAL B 1 219 ? 18.078 -23.266 -18.812 1 88.5 219 VAL B C 1
ATOM 6817 O O . VAL B 1 219 ? 17.906 -23.5 -20.016 1 88.5 219 VAL B O 1
ATOM 6820 N N . SER B 1 220 ? 17.547 -22.312 -18.125 1 85.56 220 SER B N 1
ATOM 6821 C CA . SER B 1 220 ? 16.719 -21.375 -18.875 1 85.56 220 SER B CA 1
ATOM 6822 C C . SER B 1 220 ? 16.578 -20.047 -18.141 1 85.56 220 SER B C 1
ATOM 6824 O O . SER B 1 220 ? 16.828 -19.969 -16.938 1 85.56 220 SER B O 1
ATOM 6826 N N . TRP B 1 221 ? 16.234 -18.984 -18.938 1 85.69 221 TRP B N 1
ATOM 6827 C CA . TRP B 1 221 ? 15.859 -17.688 -18.406 1 85.69 221 TRP B CA 1
ATOM 6828 C C . TRP B 1 221 ? 14.383 -17.391 -18.688 1 85.69 221 TRP B C 1
ATOM 6830 O O . TRP B 1 221 ? 13.875 -17.703 -19.766 1 85.69 221 TRP B O 1
ATOM 6840 N N . THR B 1 222 ? 13.75 -16.906 -17.688 1 84 222 THR B N 1
ATOM 6841 C CA . THR B 1 222 ? 12.352 -16.516 -17.859 1 84 222 THR B CA 1
ATOM 6842 C C . THR B 1 222 ? 12.148 -15.047 -17.484 1 84 222 THR B C 1
ATOM 6844 O O . THR B 1 222 ? 12.695 -14.57 -16.484 1 84 222 THR B O 1
ATOM 6847 N N . CYS B 1 223 ? 11.523 -14.258 -18.312 1 82.31 223 CYS B N 1
ATOM 6848 C CA . CYS B 1 223 ? 11.211 -12.859 -18.062 1 82.31 223 CYS B CA 1
ATOM 6849 C C . CYS B 1 223 ? 10.031 -12.406 -18.922 1 82.31 223 CYS B C 1
ATOM 6851 O O . CYS B 1 223 ? 9.609 -13.109 -19.828 1 82.31 223 CYS B O 1
ATOM 6853 N N . ASP B 1 224 ? 9.484 -11.266 -18.609 1 78.31 224 ASP B N 1
ATOM 6854 C CA . ASP B 1 224 ? 8.43 -10.703 -19.438 1 78.31 224 ASP B CA 1
ATOM 6855 C C . ASP B 1 224 ? 8.992 -10.203 -20.781 1 78.31 224 ASP B C 1
ATOM 6857 O O . ASP B 1 224 ? 10.203 -10.242 -21 1 78.31 224 ASP B O 1
ATOM 6861 N N . GLN B 1 225 ? 8.219 -9.719 -21.641 1 74.31 225 GLN B N 1
ATOM 6862 C CA . GLN B 1 225 ? 8.617 -9.445 -23.016 1 74.31 225 GLN B CA 1
ATOM 6863 C C . GLN B 1 225 ? 9.641 -8.32 -23.078 1 74.31 225 GLN B C 1
ATOM 6865 O O . GLN B 1 225 ? 10.656 -8.43 -23.766 1 74.31 225 GLN B O 1
ATOM 6870 N N . PRO B 1 226 ? 9.414 -7.195 -22.422 1 75.06 226 PRO B N 1
ATOM 6871 C CA . PRO B 1 226 ? 10.414 -6.125 -22.484 1 75.06 226 PRO B CA 1
ATOM 6872 C C . PRO B 1 226 ? 11.773 -6.551 -21.922 1 75.06 226 PRO B C 1
ATOM 6874 O O . PRO B 1 226 ? 12.812 -6.215 -22.484 1 75.06 226 PRO B O 1
ATOM 6877 N N . ALA B 1 227 ? 11.742 -7.223 -20.844 1 79.75 227 ALA B N 1
ATOM 6878 C CA . ALA B 1 227 ? 12.984 -7.699 -20.25 1 79.75 227 ALA B CA 1
ATOM 6879 C C . ALA B 1 227 ? 13.664 -8.734 -21.141 1 79.75 227 ALA B C 1
ATOM 6881 O O . ALA B 1 227 ? 14.891 -8.766 -21.25 1 79.75 227 ALA B O 1
ATOM 6882 N N . LYS B 1 228 ? 12.836 -9.516 -21.703 1 78.12 228 LYS B N 1
ATOM 6883 C CA . LYS B 1 228 ? 13.375 -10.516 -22.625 1 78.12 228 LYS B CA 1
ATOM 6884 C C . LYS B 1 228 ? 14.086 -9.844 -23.797 1 78.12 228 LYS B C 1
ATOM 6886 O O . LYS B 1 228 ? 15.164 -10.289 -24.203 1 78.12 228 LYS B O 1
ATOM 6891 N N . ARG B 1 229 ? 13.477 -8.859 -24.25 1 74.19 229 ARG B N 1
ATOM 6892 C CA . ARG B 1 229 ? 14.07 -8.133 -25.359 1 74.19 229 ARG B CA 1
ATOM 6893 C C . ARG B 1 229 ? 15.398 -7.504 -24.953 1 74.19 229 ARG B C 1
ATOM 6895 O O . ARG B 1 229 ? 16.375 -7.531 -25.703 1 74.19 229 ARG B O 1
ATOM 6902 N N . ALA B 1 230 ? 15.406 -6.957 -23.828 1 78.06 230 ALA B N 1
ATOM 6903 C CA . ALA B 1 230 ? 16.625 -6.344 -23.328 1 78.06 230 ALA B CA 1
ATOM 6904 C C . ALA B 1 230 ? 17.719 -7.395 -23.094 1 78.06 230 ALA B C 1
ATOM 6906 O O . ALA B 1 230 ? 18.891 -7.152 -23.375 1 78.06 230 ALA B O 1
ATOM 6907 N N . LEU B 1 231 ? 17.266 -8.5 -22.609 1 77.75 231 LEU B N 1
ATOM 6908 C CA . LEU B 1 231 ? 18.203 -9.578 -22.297 1 77.75 231 LEU B CA 1
ATOM 6909 C C . LEU B 1 231 ? 18.828 -10.133 -23.562 1 77.75 231 LEU B C 1
ATOM 6911 O O . LEU B 1 231 ? 20.031 -10.43 -23.594 1 77.75 231 LEU B O 1
ATOM 6915 N N . PHE B 1 232 ? 17.984 -10.156 -24.578 1 72.25 232 PHE B N 1
ATOM 6916 C CA . PHE B 1 232 ? 18.469 -10.828 -25.781 1 72.25 232 PHE B CA 1
ATOM 6917 C C . PHE B 1 232 ? 18.797 -9.82 -26.875 1 72.25 232 PHE B C 1
ATOM 6919 O O . PHE B 1 232 ? 19.234 -10.195 -27.953 1 72.25 232 PHE B O 1
ATOM 6926 N N . GLY B 1 233 ? 18.641 -8.555 -26.5 1 67.31 233 GLY B N 1
ATOM 6927 C CA . GLY B 1 233 ? 18.984 -7.504 -27.438 1 67.31 233 GLY B CA 1
ATOM 6928 C C . GLY B 1 233 ? 18.078 -7.461 -28.656 1 67.31 233 GLY B C 1
ATOM 6929 O O . GLY B 1 233 ? 18.531 -7.344 -29.781 1 67.31 233 GLY B O 1
ATOM 6930 N N . MET B 1 234 ? 16.781 -7.621 -28.391 1 63.97 234 MET B N 1
ATOM 6931 C CA . MET B 1 234 ? 15.797 -7.602 -29.484 1 63.97 234 MET B CA 1
ATOM 6932 C C . MET B 1 234 ? 15.117 -6.242 -29.562 1 63.97 234 MET B C 1
ATOM 6934 O O . MET B 1 234 ? 15.008 -5.527 -28.562 1 63.97 234 MET B O 1
ATOM 6938 N N . ARG B 1 235 ? 14.836 -5.84 -30.812 1 55.59 235 ARG B N 1
ATOM 6939 C CA . ARG B 1 235 ? 14.102 -4.594 -30.984 1 55.59 235 ARG B CA 1
ATOM 6940 C C . ARG B 1 235 ? 12.641 -4.762 -30.594 1 55.59 235 ARG B C 1
ATOM 6942 O O . ARG B 1 235 ? 12.078 -5.855 -30.703 1 55.59 235 ARG B O 1
ATOM 6949 N N . GLY B 1 236 ? 12.055 -3.854 -29.859 1 57 236 GLY B N 1
ATOM 6950 C CA . GLY B 1 236 ? 10.719 -3.846 -29.266 1 57 236 GLY B CA 1
ATOM 6951 C C . GLY B 1 236 ? 9.617 -3.805 -30.312 1 57 236 GLY B C 1
ATOM 6952 O O . GLY B 1 236 ? 9.164 -2.727 -30.703 1 57 236 GLY B O 1
ATOM 6953 N N . HIS B 1 237 ? 9.406 -4.824 -31.172 1 55.59 237 HIS B N 1
ATOM 6954 C CA . HIS B 1 237 ? 8.195 -4.836 -31.984 1 55.59 237 HIS B CA 1
ATOM 6955 C C . HIS B 1 237 ? 7.227 -5.914 -31.516 1 55.59 237 HIS B C 1
ATOM 6957 O O . HIS B 1 237 ? 7.645 -6.934 -30.953 1 55.59 237 HIS B O 1
ATOM 6963 N N . ASN B 1 238 ? 6.012 -5.551 -31.391 1 59.97 238 ASN B N 1
ATOM 6964 C CA . ASN B 1 238 ? 4.977 -6.484 -30.953 1 59.97 238 ASN B CA 1
ATOM 6965 C C . ASN B 1 238 ? 4.516 -7.379 -32.094 1 59.97 238 ASN B C 1
ATOM 6967 O O . ASN B 1 238 ? 3.438 -7.969 -32.062 1 59.97 238 ASN B O 1
ATOM 6971 N N . SER B 1 239 ? 5.367 -7.566 -33.125 1 58.84 239 SER B N 1
ATOM 6972 C CA . SER B 1 239 ? 4.961 -8.406 -34.25 1 58.84 239 SER B CA 1
ATOM 6973 C C . SER B 1 239 ? 5.52 -9.82 -34.094 1 58.84 239 SER B C 1
ATOM 6975 O O . SER B 1 239 ? 6.422 -10.062 -33.312 1 58.84 239 SER B O 1
ATOM 6977 N N . GLU B 1 240 ? 5.023 -10.82 -34.875 1 62.88 240 GLU B N 1
ATOM 6978 C CA . GLU B 1 240 ? 5.43 -12.219 -34.875 1 62.88 240 GLU B CA 1
ATOM 6979 C C . GLU B 1 240 ? 6.922 -12.367 -35.156 1 62.88 240 GLU B C 1
ATOM 6981 O O . GLU B 1 240 ? 7.562 -13.312 -34.688 1 62.88 240 GLU B O 1
ATOM 6986 N N . GLY B 1 241 ? 7.426 -11.391 -35.844 1 59.16 241 GLY B N 1
ATOM 6987 C CA . GLY B 1 241 ? 8.836 -11.438 -36.188 1 59.16 241 GLY B CA 1
ATOM 6988 C C . GLY B 1 241 ? 9.758 -11.188 -35.031 1 59.16 241 GLY B C 1
ATOM 6989 O O . GLY B 1 241 ? 10.961 -11.43 -35.094 1 59.16 241 GLY B O 1
ATOM 6990 N N . SER B 1 242 ? 9.062 -10.828 -34 1 59.31 242 SER B N 1
ATOM 6991 C CA . SER B 1 242 ? 9.875 -10.508 -32.812 1 59.31 242 SER B CA 1
ATOM 6992 C C . SER B 1 242 ? 9.883 -11.656 -31.812 1 59.31 242 SER B C 1
ATOM 6994 O O . SER B 1 242 ? 10.188 -11.461 -30.641 1 59.31 242 SER B O 1
ATOM 6996 N N . CYS B 1 243 ? 9.406 -12.828 -32.312 1 64 243 CYS B N 1
ATOM 6997 C CA . CYS B 1 243 ? 9.367 -13.992 -31.438 1 64 243 CYS B CA 1
ATOM 6998 C C . CYS B 1 243 ? 10.773 -14.516 -31.172 1 64 243 CYS B C 1
ATOM 7000 O O . CYS B 1 243 ? 11.555 -14.727 -32.094 1 64 243 CYS B O 1
ATOM 7002 N N . PHE B 1 244 ? 10.984 -14.68 -29.938 1 61.41 244 PHE B N 1
ATOM 7003 C CA . PHE B 1 244 ? 12.305 -15.133 -29.5 1 61.41 244 PHE B CA 1
ATOM 7004 C C . PHE B 1 244 ? 12.562 -16.562 -29.969 1 61.41 244 PHE B C 1
ATOM 7006 O O . PHE B 1 244 ? 13.688 -16.922 -30.312 1 61.41 244 PHE B O 1
ATOM 7013 N N . PHE B 1 245 ? 11.438 -17.312 -30.047 1 60.5 245 PHE B N 1
ATOM 7014 C CA . PHE B 1 245 ? 11.547 -18.734 -30.406 1 60.5 245 PHE B CA 1
ATOM 7015 C C . PHE B 1 245 ? 11.797 -18.891 -31.906 1 60.5 245 PHE B C 1
ATOM 7017 O O . PHE B 1 245 ? 12.508 -19.797 -32.312 1 60.5 245 PHE B O 1
ATOM 7024 N N . GLY B 1 246 ? 10.875 -17.969 -32.562 1 54.25 246 GLY B N 1
ATOM 7025 C CA . GLY B 1 246 ? 11 -18.031 -34 1 54.25 246 GLY B CA 1
ATOM 7026 C C . GLY B 1 246 ? 12.359 -17.578 -34.5 1 54.25 246 GLY B C 1
ATOM 7027 O O . GLY B 1 246 ? 12.789 -17.969 -35.594 1 54.25 246 GLY B O 1
ATOM 7028 N N . MET B 1 247 ? 12.617 -16.422 -33.812 1 46.5 247 MET B N 1
ATOM 7029 C CA . MET B 1 247 ? 13.93 -15.914 -34.219 1 46.5 247 MET B CA 1
ATOM 7030 C C . MET B 1 247 ? 15.039 -16.844 -33.719 1 46.5 247 MET B C 1
ATOM 7032 O O . MET B 1 247 ? 16.219 -16.5 -33.844 1 46.5 247 MET B O 1
ATOM 7036 N N . CYS B 1 248 ? 14.523 -17.625 -33.281 1 34.94 248 CYS B N 1
ATOM 7037 C CA . CYS B 1 248 ? 15.562 -18.359 -32.594 1 34.94 248 CYS B CA 1
ATOM 7038 C C . CYS B 1 248 ? 16.703 -18.719 -33.5 1 34.94 248 CYS B C 1
ATOM 7040 O O . CYS B 1 248 ? 17.672 -19.359 -33.094 1 34.94 248 CYS B O 1
ATOM 7042 N N . LYS B 1 249 ? 16.766 -18.328 -34.875 1 32.28 249 LYS B N 1
ATOM 7043 C CA . LYS B 1 249 ? 18.203 -18.484 -35.094 1 32.28 249 LYS B CA 1
ATOM 7044 C C . LYS B 1 249 ? 18.953 -17.188 -34.75 1 32.28 249 LYS B C 1
ATOM 7046 O O . LYS B 1 249 ? 18.531 -16.094 -35.156 1 32.28 249 LYS B O 1
ATOM 7051 N N . GLY B 1 250 ? 19.578 -16.594 -34.062 1 28.92 250 GLY B N 1
ATOM 7052 C CA . GLY B 1 250 ? 20.031 -15.219 -34.125 1 28.92 250 GLY B CA 1
ATOM 7053 C C . GLY B 1 250 ? 19.188 -14.273 -33.281 1 28.92 250 GLY B C 1
ATOM 7054 O O . GLY B 1 250 ? 19.203 -13.062 -33.5 1 28.92 250 GLY B O 1
ATOM 7055 N N . THR B 1 251 ? 18.578 -14.375 -32.312 1 33.12 251 THR B N 1
ATOM 7056 C CA . THR B 1 251 ? 18.188 -13.195 -31.547 1 33.12 251 THR B CA 1
ATOM 7057 C C . THR B 1 251 ? 19.141 -12.039 -31.828 1 33.12 251 THR B C 1
ATOM 7059 O O . THR B 1 251 ? 20.359 -12.195 -31.766 1 33.12 251 THR B O 1
ATOM 7062 N N . PHE B 1 252 ? 18.812 -11.094 -32.375 1 29.45 252 PHE B N 1
ATOM 7063 C CA . PHE B 1 252 ? 19.656 -9.93 -32.688 1 29.45 252 PHE B CA 1
ATOM 7064 C C . PHE B 1 252 ? 20.297 -9.398 -31.406 1 29.45 252 PHE B C 1
ATOM 7066 O O . PHE B 1 252 ? 19.609 -9.102 -30.422 1 29.45 252 PHE B O 1
ATOM 7073 N N . HIS B 1 253 ? 21.656 -9.766 -31.172 1 35.72 253 HIS B N 1
ATOM 7074 C CA . HIS B 1 253 ? 22.594 -8.961 -30.391 1 35.72 253 HIS B CA 1
ATOM 7075 C C . HIS B 1 253 ? 22.625 -7.52 -30.875 1 35.72 253 HIS B C 1
ATOM 7077 O O . HIS B 1 253 ? 22.422 -7.258 -32.062 1 35.72 253 HIS B O 1
ATOM 7083 N N . LYS B 1 254 ? 22.406 -6.836 -30.109 1 30.84 254 LYS B N 1
ATOM 7084 C CA . LYS B 1 254 ? 22.828 -5.551 -30.656 1 30.84 254 LYS B CA 1
ATOM 7085 C C . LYS B 1 254 ? 24.172 -5.68 -31.391 1 30.84 254 LYS B C 1
ATOM 7087 O O . LYS B 1 254 ? 25.156 -6.148 -30.812 1 30.84 254 LYS B O 1
ATOM 7092 N N . THR B 1 255 ? 24.203 -5.707 -32.75 1 30.03 255 THR B N 1
ATOM 7093 C CA . THR B 1 255 ? 25.219 -4.992 -33.531 1 30.03 255 THR B CA 1
ATOM 7094 C C . THR B 1 255 ? 25.438 -3.59 -32.969 1 30.03 255 THR B C 1
ATOM 7096 O O . THR B 1 255 ? 24.547 -2.736 -33.031 1 30.03 255 THR B O 1
ATOM 7099 N N . LEU B 1 256 ? 26.109 -3.289 -31.859 1 30.03 256 LEU B N 1
ATOM 7100 C CA . LEU B 1 256 ? 26.984 -2.164 -32.188 1 30.03 256 LEU B CA 1
ATOM 7101 C C . LEU B 1 256 ? 27.672 -2.383 -33.531 1 30.03 256 LEU B C 1
ATOM 7103 O O . LEU B 1 256 ? 28.328 -1.479 -34.062 1 30.03 256 LEU B O 1
ATOM 7107 N N . ALA B 1 257 ? 28.438 -3.398 -34.094 1 26.98 257 ALA B N 1
ATOM 7108 C CA . ALA B 1 257 ? 29.578 -2.812 -34.781 1 26.98 257 ALA B CA 1
ATOM 7109 C C . ALA B 1 257 ? 29.141 -1.843 -35.875 1 26.98 257 ALA B C 1
ATOM 7111 O O . ALA B 1 257 ? 28.016 -1.926 -36.375 1 26.98 257 ALA B O 1
ATOM 7112 N N . PRO B 1 258 ? 30.078 -0.87 -36.25 1 26.58 258 PRO B N 1
ATOM 7113 C CA . PRO B 1 258 ? 30.172 -0.372 -37.625 1 26.58 258 PRO B CA 1
ATOM 7114 C C . PRO B 1 258 ? 29.953 -1.467 -38.656 1 26.58 258 PRO B C 1
ATOM 7116 O O . PRO B 1 258 ? 30.109 -2.652 -38.344 1 26.58 258 PRO B O 1
ATOM 7119 N N . ARG B 1 259 ? 29.766 -1.273 -40.031 1 27.22 259 ARG B N 1
ATOM 7120 C CA . ARG B 1 259 ? 29.719 -1.982 -41.312 1 27.22 259 ARG B CA 1
ATOM 7121 C C . ARG B 1 259 ? 30.625 -3.207 -41.281 1 27.22 259 ARG B C 1
ATOM 7123 O O . ARG B 1 259 ? 30.297 -4.246 -41.844 1 27.22 259 ARG B O 1
ATOM 7130 N N . ASN B 1 260 ? 32.094 -3.158 -40.938 1 26.73 260 ASN B N 1
ATOM 7131 C CA . ASN B 1 260 ? 33.219 -3.992 -41.344 1 26.73 260 ASN B CA 1
ATOM 7132 C C . ASN B 1 260 ? 33.281 -5.285 -40.531 1 26.73 260 ASN B C 1
ATOM 7134 O O . ASN B 1 260 ? 34.094 -6.16 -40.781 1 26.73 260 ASN B O 1
ATOM 7138 N N . PHE B 1 261 ? 33 -5.312 -39.281 1 24.95 261 PHE B N 1
ATOM 7139 C CA . PHE B 1 261 ? 33.438 -6.543 -38.625 1 24.95 261 PHE B CA 1
ATOM 7140 C C . PHE B 1 261 ? 32.375 -7.629 -38.781 1 24.95 261 PHE B C 1
ATOM 7142 O O . PHE B 1 261 ? 31.719 -7.977 -37.781 1 24.95 261 PHE B O 1
ATOM 7149 N N . ILE B 1 262 ? 31.484 -7.824 -39.719 1 27.34 262 ILE B N 1
ATOM 7150 C CA . ILE B 1 262 ? 30.594 -8.898 -40.156 1 27.34 262 ILE B CA 1
ATOM 7151 C C . ILE B 1 262 ? 31.406 -10.172 -40.406 1 27.34 262 ILE B C 1
ATOM 7153 O O . ILE B 1 262 ? 30.844 -11.258 -40.531 1 27.34 262 ILE B O 1
ATOM 7157 N N . ASN B 1 263 ? 32.688 -10.188 -40.812 1 26.05 263 ASN B N 1
ATOM 7158 C CA . ASN B 1 263 ? 33.312 -11.32 -41.5 1 26.05 263 ASN B CA 1
ATOM 7159 C C . ASN B 1 263 ? 33.75 -12.391 -40.5 1 26.05 263 ASN B C 1
ATOM 7161 O O . ASN B 1 263 ? 34.5 -13.312 -40.844 1 26.05 263 ASN B O 1
ATOM 7165 N N . LYS B 1 264 ? 34.219 -11.938 -39.281 1 26.45 264 LYS B N 1
ATOM 7166 C CA . LYS B 1 264 ? 34.938 -13.055 -38.656 1 26.45 264 LYS B CA 1
ATOM 7167 C C . LYS B 1 264 ? 33.938 -14.148 -38.25 1 26.45 264 LYS B C 1
ATOM 7169 O O . LYS B 1 264 ? 32.875 -13.859 -37.719 1 26.45 264 LYS B O 1
ATOM 7174 N N . THR B 1 265 ? 34.188 -15.414 -38.656 1 25.19 265 THR B N 1
ATOM 7175 C CA . THR B 1 265 ? 33.719 -16.797 -38.562 1 25.19 265 THR B CA 1
ATOM 7176 C C . THR B 1 265 ? 33.562 -17.219 -37.094 1 25.19 265 THR B C 1
ATOM 7178 O O . THR B 1 265 ? 34.5 -17.141 -36.312 1 25.19 265 THR B O 1
ATOM 7181 N N . LEU B 1 266 ? 32.562 -16.891 -36.344 1 28.08 266 LEU B N 1
ATOM 7182 C CA . LEU B 1 266 ? 32.438 -17.469 -35 1 28.08 266 LEU B CA 1
ATOM 7183 C C . LEU B 1 266 ? 33.031 -18.875 -34.969 1 28.08 266 LEU B C 1
ATOM 7185 O O . LEU B 1 266 ? 32.75 -19.703 -35.812 1 28.08 266 LEU B O 1
ATOM 7189 N N . SER B 1 267 ? 34.312 -18.984 -34.594 1 27.31 267 SER B N 1
ATOM 7190 C CA . SER B 1 267 ? 35 -20.266 -34.625 1 27.31 267 SER B CA 1
ATOM 7191 C C . SER B 1 267 ? 34.125 -21.391 -34.094 1 27.31 267 SER B C 1
ATOM 7193 O O . SER B 1 267 ? 33.312 -21.172 -33.188 1 27.31 267 SER B O 1
ATOM 7195 N N . SER B 1 268 ? 33.875 -22.609 -34.75 1 26.97 268 SER B N 1
ATOM 7196 C CA . SER B 1 268 ? 33.281 -23.922 -34.781 1 26.97 268 SER B CA 1
ATOM 7197 C C . SER B 1 268 ? 33.5 -24.672 -33.469 1 26.97 268 SER B C 1
ATOM 7199 O O . SER B 1 268 ? 32.812 -25.641 -33.156 1 26.97 268 SER B O 1
ATOM 7201 N N . SER B 1 269 ? 34.75 -24.891 -32.875 1 25.7 269 SER B N 1
ATOM 7202 C CA . SER B 1 269 ? 35.188 -25.969 -32 1 25.7 269 SER B CA 1
ATOM 7203 C C . SER B 1 269 ? 34.594 -25.812 -30.609 1 25.7 269 SER B C 1
ATOM 7205 O O . SER B 1 269 ? 34.719 -26.734 -29.781 1 25.7 269 SER B O 1
ATOM 7207 N N . SER B 1 270 ? 34.938 -24.875 -29.922 1 28.08 270 SER B N 1
ATOM 7208 C CA . SER B 1 270 ? 34.906 -24.891 -28.469 1 28.08 270 SER B CA 1
ATOM 7209 C C . SER B 1 270 ? 33.5 -25.156 -27.922 1 28.08 270 SER B C 1
ATOM 7211 O O . SER B 1 270 ? 32.531 -24.734 -28.531 1 28.08 270 SER B O 1
ATOM 7213 N N . ASP B 1 271 ? 33.312 -26.078 -26.734 1 27.22 271 ASP B N 1
ATOM 7214 C CA . ASP B 1 271 ? 32.219 -26.922 -26.266 1 27.22 271 ASP B CA 1
ATOM 7215 C C . ASP B 1 271 ? 30.922 -26.109 -26.125 1 27.22 271 ASP B C 1
ATOM 7217 O O . ASP B 1 271 ? 30.844 -25.203 -25.297 1 27.22 271 ASP B O 1
ATOM 7221 N N . LYS B 1 272 ? 30.359 -25.859 -27 1 28.45 272 LYS B N 1
ATOM 7222 C CA . LYS B 1 272 ? 29.125 -25.203 -27.438 1 28.45 272 LYS B CA 1
ATOM 7223 C C . LYS B 1 272 ? 27.953 -25.609 -26.547 1 28.45 272 LYS B C 1
ATOM 7225 O O . LYS B 1 272 ? 27.5 -26.75 -26.562 1 28.45 272 LYS B O 1
ATOM 7230 N N . ARG B 1 273 ? 28.062 -25.328 -25.281 1 29.02 273 ARG B N 1
ATOM 7231 C CA . ARG B 1 273 ? 26.875 -25.703 -24.516 1 29.02 273 ARG B CA 1
ATOM 7232 C C . ARG B 1 273 ? 25.625 -25.578 -25.375 1 29.02 273 ARG B C 1
ATOM 7234 O O . ARG B 1 273 ? 25.453 -24.594 -26.109 1 29.02 273 ARG B O 1
ATOM 7241 N N . SER B 1 274 ? 25.141 -26.703 -25.891 1 24.64 274 SER B N 1
ATOM 7242 C CA . SER B 1 274 ? 23.984 -27.156 -26.656 1 24.64 274 SER B CA 1
ATOM 7243 C C . SER B 1 274 ? 22.781 -26.234 -26.453 1 24.64 274 SER B C 1
ATOM 7245 O O . SER B 1 274 ? 22.531 -25.812 -25.328 1 24.64 274 SER B O 1
ATOM 7247 N N . ASP B 1 275 ? 22.688 -25.484 -27.328 1 26.53 275 ASP B N 1
ATOM 7248 C CA . ASP B 1 275 ? 21.5 -24.688 -27.562 1 26.53 275 ASP B CA 1
ATOM 7249 C C . ASP B 1 275 ? 20.234 -25.453 -27.172 1 26.53 275 ASP B C 1
ATOM 7251 O O . ASP B 1 275 ? 19.969 -26.531 -27.703 1 26.53 275 ASP B O 1
ATOM 7255 N N . VAL B 1 276 ? 20.094 -25.625 -25.984 1 25.61 276 VAL B N 1
ATOM 7256 C CA . VAL B 1 276 ? 18.969 -26.5 -25.688 1 25.61 276 VAL B CA 1
ATOM 7257 C C . VAL B 1 276 ? 17.891 -26.344 -26.766 1 25.61 276 VAL B C 1
ATOM 7259 O O . VAL B 1 276 ? 17.125 -27.281 -27.016 1 25.61 276 VAL B O 1
ATOM 7262 N N . PHE B 1 277 ? 17.625 -25.031 -27.141 1 26.45 277 PHE B N 1
ATOM 7263 C CA . PHE B 1 277 ? 16.547 -24.953 -28.109 1 26.45 277 PHE B CA 1
ATOM 7264 C C . PHE B 1 277 ? 17.094 -25.031 -29.531 1 26.45 277 PHE B C 1
ATOM 7266 O O . PHE B 1 277 ? 17.203 -24.016 -30.219 1 26.45 277 PHE B O 1
ATOM 7273 N N . VAL B 1 278 ? 18.125 -25.609 -29.891 1 27.77 278 VAL B N 1
ATOM 7274 C CA . VAL B 1 278 ? 18.422 -25.891 -31.297 1 27.77 278 VAL B CA 1
ATOM 7275 C C . VAL B 1 278 ? 17.125 -26.203 -32.031 1 27.77 278 VAL B C 1
ATOM 7277 O O . VAL B 1 278 ? 16.438 -27.172 -31.719 1 27.77 278 VAL B O 1
ATOM 7280 N N . ASN B 1 279 ? 16.453 -25.141 -32.5 1 27.75 279 ASN B N 1
ATOM 7281 C CA . ASN B 1 279 ? 15.32 -25.406 -33.375 1 27.75 279 ASN B CA 1
ATOM 7282 C C . ASN B 1 279 ? 15.695 -26.422 -34.438 1 27.75 279 ASN B C 1
ATOM 7284 O O . ASN B 1 279 ? 16.594 -26.188 -35.25 1 27.75 279 ASN B O 1
ATOM 7288 N N . ASP B 1 280 ? 15.906 -27.562 -34.25 1 28.11 280 ASP B N 1
ATOM 7289 C CA . ASP B 1 280 ? 15.82 -28.422 -35.438 1 28.11 280 ASP B CA 1
ATOM 7290 C C . ASP B 1 280 ? 14.695 -27.984 -36.344 1 28.11 280 ASP B C 1
ATOM 7292 O O . ASP B 1 280 ? 13.516 -28.234 -36.062 1 28.11 280 ASP B O 1
ATOM 7296 N N . SER B 1 281 ? 14.828 -26.875 -37.031 1 30.62 281 SER B N 1
ATOM 7297 C CA . SER B 1 281 ? 13.977 -26.453 -38.156 1 30.62 281 SER B CA 1
ATOM 7298 C C . SER B 1 281 ? 13.336 -27.641 -38.844 1 30.62 281 SER B C 1
ATOM 7300 O O . SER B 1 281 ? 12.164 -27.594 -39.219 1 30.62 281 SER B O 1
ATOM 7302 N N . ASN B 1 282 ? 14.125 -28.609 -39.094 1 30.69 282 ASN B N 1
ATOM 7303 C CA . ASN B 1 282 ? 13.609 -29.828 -39.719 1 30.69 282 ASN B CA 1
ATOM 7304 C C . ASN B 1 282 ? 12.5 -30.469 -38.906 1 30.69 282 ASN B C 1
ATOM 7306 O O . ASN B 1 282 ? 11.492 -30.906 -39.469 1 30.69 282 ASN B O 1
ATOM 7310 N N . PHE B 1 283 ? 12.695 -30.469 -37.625 1 29.11 283 PHE B N 1
ATOM 7311 C CA . PHE B 1 283 ? 11.633 -31.078 -36.844 1 29.11 283 PHE B CA 1
ATOM 7312 C C . PHE B 1 283 ? 10.398 -30.188 -36.844 1 29.11 283 PHE B C 1
ATOM 7314 O O . PHE B 1 283 ? 9.281 -30.656 -37.062 1 29.11 283 PHE B O 1
ATOM 7321 N N . HIS B 1 284 ? 10.539 -28.922 -36.625 1 30.47 284 HIS B N 1
ATOM 7322 C CA . HIS B 1 284 ? 9.391 -28.047 -36.781 1 30.47 284 HIS B CA 1
ATOM 7323 C C . HIS B 1 284 ? 8.883 -28.062 -38.219 1 30.47 284 HIS B C 1
ATOM 7325 O O . HIS B 1 284 ? 7.68 -28.172 -38.469 1 30.47 284 HIS B O 1
ATOM 7331 N N . GLN B 1 285 ? 9.797 -27.875 -39.156 1 33.06 285 GLN B N 1
ATOM 7332 C CA . GLN B 1 285 ? 9.391 -28.031 -40.531 1 33.06 285 GLN B CA 1
ATOM 7333 C C . GLN B 1 285 ? 8.797 -29.422 -40.781 1 33.06 285 GLN B C 1
ATOM 7335 O O . GLN B 1 285 ? 7.785 -29.547 -41.469 1 33.06 285 GLN B O 1
ATOM 7340 N N . ASN B 1 286 ? 9.469 -30.359 -40.281 1 32.66 286 ASN B N 1
ATOM 7341 C CA . ASN B 1 286 ? 8.906 -31.703 -40.406 1 32.66 286 ASN B CA 1
ATOM 7342 C C . ASN B 1 286 ? 7.574 -31.828 -39.688 1 32.66 286 ASN B C 1
ATOM 7344 O O . ASN B 1 286 ? 6.645 -32.438 -40.188 1 32.66 286 ASN B O 1
ATOM 7348 N N . LEU B 1 287 ? 7.539 -31.188 -38.5 1 30.14 287 LEU B N 1
ATOM 7349 C CA . LEU B 1 287 ? 6.25 -31.141 -37.812 1 30.14 287 LEU B CA 1
ATOM 7350 C C . LEU B 1 287 ? 5.27 -30.25 -38.562 1 30.14 287 LEU B C 1
ATOM 7352 O O . LEU B 1 287 ? 4.102 -30.594 -38.75 1 30.14 287 LEU B O 1
ATOM 7356 N N . CYS B 1 288 ? 5.75 -29.109 -38.969 1 31.73 288 CYS B N 1
ATOM 7357 C CA . CYS B 1 288 ? 4.906 -28.25 -39.781 1 31.73 288 CYS B CA 1
ATOM 7358 C C . CYS B 1 288 ? 4.625 -28.891 -41.125 1 31.73 288 CYS B C 1
ATOM 7360 O O . CYS B 1 288 ? 3.537 -28.719 -41.688 1 31.73 288 CYS B O 1
ATOM 7362 N N . LYS B 1 289 ? 5.594 -29.453 -41.844 1 32.25 289 LYS B N 1
ATOM 7363 C CA . LYS B 1 289 ? 5.367 -30.125 -43.125 1 32.25 289 LYS B CA 1
ATOM 7364 C C . LYS B 1 289 ? 4.211 -31.109 -43.031 1 32.25 289 LYS B C 1
ATOM 7366 O O . LYS B 1 289 ? 3.545 -31.391 -44.031 1 32.25 289 LYS B O 1
ATOM 7371 N N . LYS B 1 290 ? 4.141 -31.734 -41.938 1 29.38 290 LYS B N 1
ATOM 7372 C CA . LYS B 1 290 ? 3.008 -32.656 -41.812 1 29.38 290 LYS B CA 1
ATOM 7373 C C . LYS B 1 290 ? 1.702 -31.875 -41.625 1 29.38 290 LYS B C 1
ATOM 7375 O O . LYS B 1 290 ? 0.624 -32.469 -41.594 1 29.38 290 LYS B O 1
ATOM 7380 N N . VAL B 1 291 ? 1.795 -30.578 -41.281 1 28.58 291 VAL B N 1
ATOM 7381 C CA . VAL B 1 291 ? 0.605 -29.734 -41.219 1 28.58 291 VAL B CA 1
ATOM 7382 C C . VAL B 1 291 ? 0.419 -28.969 -42.531 1 28.58 291 VAL B C 1
ATOM 7384 O O . VAL B 1 291 ? 1.287 -28.203 -42.906 1 28.58 291 VAL B O 1
ATOM 7387 N N . ARG B 1 292 ? -0.161 -29.422 -43.562 1 27.33 292 ARG B N 1
ATOM 7388 C CA . ARG B 1 292 ? -0.513 -28.797 -44.812 1 27.33 292 ARG B CA 1
ATOM 7389 C C . ARG B 1 292 ? -1.313 -27.516 -44.594 1 27.33 292 ARG B C 1
ATOM 7391 O O . ARG B 1 292 ? -2.404 -27.547 -44.031 1 27.33 292 ARG B O 1
ATOM 7398 N N . VAL B 1 293 ? -0.635 -26.391 -44.469 1 26.81 293 VAL B N 1
ATOM 7399 C CA . VAL B 1 293 ? -1.307 -25.109 -44.406 1 26.81 293 VAL B CA 1
ATOM 7400 C C . VAL B 1 293 ? -1.645 -24.609 -45.812 1 26.81 293 VAL B C 1
ATOM 7402 O O . VAL B 1 293 ? -0.767 -24.531 -46.656 1 26.81 293 VAL B O 1
ATOM 7405 N N . PRO B 1 294 ? -2.863 -24.484 -46.25 1 23.7 294 PRO B N 1
ATOM 7406 C CA . PRO B 1 294 ? -3.135 -23.953 -47.594 1 23.7 294 PRO B CA 1
ATOM 7407 C C . PRO B 1 294 ? -2.756 -22.484 -47.75 1 23.7 294 PRO B C 1
ATOM 7409 O O . PRO B 1 294 ? -2.82 -21.734 -46.781 1 23.7 294 PRO B O 1
ATOM 7412 N N . PRO B 1 295 ? -2.078 -21.969 -48.719 1 24.53 295 PRO B N 1
ATOM 7413 C CA . PRO B 1 295 ? -1.521 -20.656 -49 1 24.53 295 PRO B CA 1
ATOM 7414 C C . PRO B 1 295 ? -2.584 -19.547 -49 1 24.53 295 PRO B C 1
ATOM 7416 O O . PRO B 1 295 ? -2.273 -18.391 -48.75 1 24.53 295 PRO B O 1
ATOM 7419 N N . ASP B 1 296 ? -3.83 -19.594 -49.656 1 24.38 296 ASP B N 1
ATOM 7420 C CA . ASP B 1 296 ? -4.781 -18.547 -50.031 1 24.38 296 ASP B CA 1
ATOM 7421 C C . ASP B 1 296 ? -5.59 -18.062 -48.844 1 24.38 296 ASP B C 1
ATOM 7423 O O . ASP B 1 296 ? -6.68 -17.516 -49 1 24.38 296 ASP B O 1
ATOM 7427 N N . PHE B 1 297 ? -5.109 -18.125 -47.656 1 24.19 297 PHE B N 1
ATOM 7428 C CA . PHE B 1 297 ? -5.945 -17.859 -46.5 1 24.19 297 PHE B CA 1
ATOM 7429 C C . PHE B 1 297 ? -6.023 -16.359 -46.219 1 24.19 297 PHE B C 1
ATOM 7431 O O . PHE B 1 297 ? -5.012 -15.734 -45.906 1 24.19 297 PHE B O 1
ATOM 7438 N N . THR B 1 298 ? -6.938 -15.602 -46.969 1 22.98 298 THR B N 1
ATOM 7439 C CA . THR B 1 298 ? -7.16 -14.18 -46.781 1 22.98 298 THR B CA 1
ATOM 7440 C C . THR B 1 298 ? -7.996 -13.922 -45.531 1 22.98 298 THR B C 1
ATOM 7442 O O . THR B 1 298 ? -9.078 -14.492 -45.375 1 22.98 298 THR B O 1
ATOM 7445 N N . VAL B 1 299 ? -7.426 -13.773 -44.375 1 24.91 299 VAL B N 1
ATOM 7446 C CA . VAL B 1 299 ? -8.133 -13.43 -43.156 1 24.91 299 VAL B CA 1
ATOM 7447 C C . VAL B 1 299 ? -8.656 -11.992 -43.219 1 24.91 299 VAL B C 1
ATOM 7449 O O . VAL B 1 299 ? -7.871 -11.047 -43.312 1 24.91 299 VAL B O 1
ATOM 7452 N N . THR B 1 300 ? -9.836 -11.695 -43.688 1 23.38 300 THR B N 1
ATOM 7453 C CA . THR B 1 300 ? -10.414 -10.359 -43.719 1 23.38 300 THR B CA 1
ATOM 7454 C C . THR B 1 300 ? -10.445 -9.75 -42.312 1 23.38 300 THR B C 1
ATOM 7456 O O . THR B 1 300 ? -9.719 -8.781 -42.031 1 23.38 300 THR B O 1
ATOM 7459 N N . ASP B 1 301 ? -11.773 -9.156 -41.875 1 21.98 301 ASP B N 1
ATOM 7460 C CA . ASP B 1 301 ? -12.133 -8.031 -41 1 21.98 301 ASP B CA 1
ATOM 7461 C C . ASP B 1 301 ? -12.062 -8.406 -39.531 1 21.98 301 ASP B C 1
ATOM 7463 O O . ASP B 1 301 ? -12.977 -9.031 -39 1 21.98 301 ASP B O 1
ATOM 7467 N N . MET B 1 302 ? -11.141 -9.047 -39.031 1 25.92 302 MET B N 1
ATOM 7468 C CA . MET B 1 302 ? -11.133 -9.242 -37.594 1 25.92 302 MET B CA 1
ATOM 7469 C C . MET B 1 302 ? -11.125 -7.898 -36.875 1 25.92 302 MET B C 1
ATOM 7471 O O . MET B 1 302 ? -10.836 -7.84 -35.656 1 25.92 302 MET B O 1
ATOM 7475 N N . SER B 1 303 ? -10.961 -6.73 -37.656 1 24.11 303 SER B N 1
ATOM 7476 C CA . SER B 1 303 ? -10.734 -5.406 -37.094 1 24.11 303 SER B CA 1
ATOM 7477 C C . SER B 1 303 ? -11.656 -5.152 -35.906 1 24.11 303 SER B C 1
ATOM 7479 O O . SER B 1 303 ? -11.188 -4.828 -34.812 1 24.11 303 SER B O 1
ATOM 7481 N N . ASN B 1 304 ? -12.75 -3.988 -36.094 1 24.12 304 ASN B N 1
ATOM 7482 C CA . ASN B 1 304 ? -13.594 -2.967 -35.469 1 24.12 304 ASN B CA 1
ATOM 7483 C C . ASN B 1 304 ? -14.773 -3.586 -34.719 1 24.12 304 ASN B C 1
ATOM 7485 O O . ASN B 1 304 ? -15.789 -2.928 -34.5 1 24.12 304 ASN B O 1
ATOM 7489 N N . GLY B 1 305 ? -15.094 -4.754 -34.781 1 26.5 305 GLY B N 1
ATOM 7490 C CA . GLY B 1 305 ? -16.359 -5.141 -34.188 1 26.5 305 GLY B CA 1
ATOM 7491 C C . GLY B 1 305 ? -16.469 -4.73 -32.719 1 26.5 305 GLY B C 1
ATOM 7492 O O . GLY B 1 305 ? -16.078 -5.484 -31.828 1 26.5 305 GLY B O 1
ATOM 7493 N N . SER B 1 306 ? -16.391 -3.531 -32.281 1 27.36 306 SER B N 1
ATOM 7494 C CA . SER B 1 306 ? -16.438 -2.594 -31.172 1 27.36 306 SER B CA 1
ATOM 7495 C C . SER B 1 306 ? -17.672 -2.812 -30.312 1 27.36 306 SER B C 1
ATOM 7497 O O . SER B 1 306 ? -17.594 -2.768 -29.078 1 27.36 306 SER B O 1
ATOM 7499 N N . GLU B 1 307 ? -18.984 -2.691 -30.906 1 27.59 307 GLU B N 1
ATOM 7500 C CA . GLU B 1 307 ? -20.328 -2.547 -30.359 1 27.59 307 GLU B CA 1
ATOM 7501 C C . GLU B 1 307 ? -20.812 -3.842 -29.703 1 27.59 307 GLU B C 1
ATOM 7503 O O . GLU B 1 307 ? -21.375 -3.82 -28.609 1 27.59 307 GLU B O 1
ATOM 7508 N N . LYS B 1 308 ? -21.062 -4.973 -30.516 1 27.83 308 LYS B N 1
ATOM 7509 C CA . LYS B 1 308 ? -21.781 -6.16 -30.078 1 27.83 308 LYS B CA 1
ATOM 7510 C C . LYS B 1 308 ? -20.906 -7.012 -29.141 1 27.83 308 LYS B C 1
ATOM 7512 O O . LYS B 1 308 ? -21.438 -7.699 -28.266 1 27.83 308 LYS B O 1
ATOM 7517 N N . LEU B 1 309 ? -19.688 -7.219 -29.5 1 28.73 309 LEU B N 1
ATOM 7518 C CA . LEU B 1 309 ? -18.922 -7.887 -28.469 1 28.73 309 LEU B CA 1
ATOM 7519 C C . LEU B 1 309 ? -18.688 -6.961 -27.266 1 28.73 309 LEU B C 1
ATOM 7521 O O . LEU B 1 309 ? -18.203 -7.395 -26.219 1 28.73 309 LEU B O 1
ATOM 7525 N N . THR B 1 310 ? -18.859 -5.621 -27.406 1 30.31 310 THR B N 1
ATOM 7526 C CA . THR B 1 310 ? -19.031 -4.617 -26.359 1 30.31 310 THR B CA 1
ATOM 7527 C C . THR B 1 310 ? -20.281 -4.922 -25.516 1 30.31 310 THR B C 1
ATOM 7529 O O . THR B 1 310 ? -20.344 -4.562 -24.344 1 30.31 310 THR B O 1
ATOM 7532 N N . VAL B 1 311 ? -21.422 -5.305 -26.172 1 30.05 311 VAL B N 1
ATOM 7533 C CA . VAL B 1 311 ? -22.641 -5.68 -25.469 1 30.05 311 VAL B CA 1
ATOM 7534 C C . VAL B 1 311 ? -22.359 -6.848 -24.531 1 30.05 311 VAL B C 1
ATOM 7536 O O . VAL B 1 311 ? -22.828 -6.855 -23.391 1 30.05 311 VAL B O 1
ATOM 7539 N N . TRP B 1 312 ? -21.891 -7.91 -25.078 1 28.81 312 TRP B N 1
ATOM 7540 C CA . TRP B 1 312 ? -21.625 -9.031 -24.188 1 28.81 312 TRP B CA 1
ATOM 7541 C C . TRP B 1 312 ? -20.562 -8.648 -23.141 1 28.81 312 TRP B C 1
ATOM 7543 O O . TRP B 1 312 ? -20.672 -9.039 -21.969 1 28.81 312 TRP B O 1
ATOM 7553 N N . PHE B 1 313 ? -19.547 -7.887 -23.5 1 31.8 313 PHE B N 1
ATOM 7554 C CA . PHE B 1 313 ? -18.625 -7.363 -22.516 1 31.8 313 PHE B CA 1
ATOM 7555 C C . PHE B 1 313 ? -19.328 -6.41 -21.562 1 31.8 313 PHE B C 1
ATOM 7557 O O . PHE B 1 313 ? -18.984 -6.332 -20.375 1 31.8 313 PHE B O 1
ATOM 7564 N N . THR B 1 314 ? -20.156 -5.539 -22.078 1 31.06 314 THR B N 1
ATOM 7565 C CA . THR B 1 314 ? -21.016 -4.742 -21.219 1 31.06 314 THR B CA 1
ATOM 7566 C C . THR B 1 314 ? -21.766 -5.641 -20.234 1 31.06 314 THR B C 1
ATOM 7568 O O . THR B 1 314 ? -21.984 -5.258 -19.094 1 31.06 314 THR B O 1
ATOM 7571 N N . TYR B 1 315 ? -22.406 -6.602 -20.859 1 28.03 315 TYR B N 1
ATOM 7572 C CA . TYR B 1 315 ? -23.172 -7.41 -19.906 1 28.03 315 TYR B CA 1
ATOM 7573 C C . TYR B 1 315 ? -22.266 -7.973 -18.828 1 28.03 315 TYR B C 1
ATOM 7575 O O . TYR B 1 315 ? -22.672 -8.086 -17.672 1 28.03 315 TYR B O 1
ATOM 7583 N N . ILE B 1 316 ? -21.141 -8.625 -19.344 1 31.34 316 ILE B N 1
ATOM 7584 C CA . ILE B 1 316 ? -20.453 -9.18 -18.188 1 31.34 316 ILE B CA 1
ATOM 7585 C C . ILE B 1 316 ? -19.656 -8.078 -17.484 1 31.34 316 ILE B C 1
ATOM 7587 O O . ILE B 1 316 ? -18.953 -8.344 -16.5 1 31.34 316 ILE B O 1
ATOM 7591 N N . GLY B 1 317 ? -20.156 -6.73 -17.547 1 29.62 317 GLY B N 1
ATOM 7592 C CA . GLY B 1 317 ? -19.641 -5.582 -16.812 1 29.62 317 GLY B CA 1
ATOM 7593 C C . GLY B 1 317 ? -18.156 -5.336 -17.062 1 29.62 317 GLY B C 1
ATOM 7594 O O . GLY B 1 317 ? -17.484 -4.688 -16.25 1 29.62 317 GLY B O 1
ATOM 7595 N N . TRP B 1 318 ? -17.469 -6.113 -17.875 1 30.72 318 TRP B N 1
ATOM 7596 C CA . TRP B 1 318 ? -16.016 -6.039 -17.922 1 30.72 318 TRP B CA 1
ATOM 7597 C C . TRP B 1 318 ? -15.562 -4.91 -18.844 1 30.72 318 TRP B C 1
ATOM 7599 O O . TRP B 1 318 ? -16.156 -4.684 -19.891 1 30.72 318 TRP B O 1
ATOM 7609 N N . THR B 1 319 ? -14.891 -3.85 -18.547 1 29.28 319 THR B N 1
ATOM 7610 C CA . THR B 1 319 ? -14.297 -2.727 -19.266 1 29.28 319 THR B CA 1
ATOM 7611 C C . THR B 1 319 ? -13.328 -3.223 -20.344 1 29.28 319 THR B C 1
ATOM 7613 O O . THR B 1 319 ? -12.844 -4.352 -20.266 1 29.28 319 THR B O 1
ATOM 7616 N N . ARG B 1 320 ? -12.836 -2.451 -21.5 1 32.19 320 ARG B N 1
ATOM 7617 C CA . ARG B 1 320 ? -12.031 -2.561 -22.719 1 32.19 320 ARG B CA 1
ATOM 7618 C C . ARG B 1 320 ? -10.734 -3.312 -22.453 1 32.19 320 ARG B C 1
ATOM 7620 O O . ARG B 1 320 ? -10.289 -4.102 -23.281 1 32.19 320 ARG B O 1
ATOM 7627 N N . LYS B 1 321 ? -9.836 -2.879 -21.625 1 30.84 321 LYS B N 1
ATOM 7628 C CA . LYS B 1 321 ? -8.477 -3.391 -21.5 1 30.84 321 LYS B CA 1
ATOM 7629 C C . LYS B 1 321 ? -8.477 -4.887 -21.188 1 30.84 321 LYS B C 1
ATOM 7631 O O . LYS B 1 321 ? -7.441 -5.543 -21.266 1 30.84 321 LYS B O 1
ATOM 7636 N N . ILE B 1 322 ? -9.43 -5.426 -20.641 1 31.36 322 ILE B N 1
ATOM 7637 C CA . ILE B 1 322 ? -9.398 -6.805 -20.172 1 31.36 322 ILE B CA 1
ATOM 7638 C C . ILE B 1 322 ? -9.641 -7.758 -21.344 1 31.36 322 ILE B C 1
ATOM 7640 O O . ILE B 1 322 ? -9.758 -8.969 -21.156 1 31.36 322 ILE B O 1
ATOM 7644 N N . VAL B 1 323 ? -9.867 -7.309 -22.531 1 32.25 323 VAL B N 1
ATOM 7645 C CA . VAL B 1 323 ? -10.367 -8.203 -23.562 1 32.25 323 VAL B CA 1
ATOM 7646 C C . VAL B 1 323 ? -9.32 -9.273 -23.875 1 32.25 323 VAL B C 1
ATOM 7648 O O . VAL B 1 323 ? -9.648 -10.453 -24.031 1 32.25 323 VAL B O 1
ATOM 7651 N N . PHE B 1 324 ? -8.242 -8.875 -24.453 1 34.66 324 PHE B N 1
ATOM 7652 C CA . PHE B 1 324 ? -7.41 -9.812 -25.203 1 34.66 324 PHE B CA 1
ATOM 7653 C C . PHE B 1 324 ? -7.07 -11.031 -24.344 1 34.66 324 PHE B C 1
ATOM 7655 O O . PHE B 1 324 ? -7.012 -12.156 -24.844 1 34.66 324 PHE B O 1
ATOM 7662 N N . LEU B 1 325 ? -6.762 -10.805 -23.141 1 34.97 325 LEU B N 1
ATOM 7663 C CA . LEU B 1 325 ? -6.176 -11.898 -22.359 1 34.97 325 LEU B CA 1
ATOM 7664 C C . LEU B 1 325 ? -7.25 -12.859 -21.875 1 34.97 325 LEU B C 1
ATOM 7666 O O . LEU B 1 325 ? -6.941 -13.867 -21.25 1 34.97 325 LEU B O 1
ATOM 7670 N N . GLN B 1 326 ? -8.492 -12.539 -22.188 1 36.16 326 GLN B N 1
ATOM 7671 C CA . GLN B 1 326 ? -9.531 -13.367 -21.594 1 36.16 326 GLN B CA 1
ATOM 7672 C C . GLN B 1 326 ? -9.766 -14.633 -22.406 1 36.16 326 GLN B C 1
ATOM 7674 O O . GLN B 1 326 ? -10.469 -15.547 -21.969 1 36.16 326 GLN B O 1
ATOM 7679 N N . PHE B 1 327 ? -9.344 -14.641 -23.656 1 36.84 327 PHE B N 1
ATOM 7680 C CA . PHE B 1 327 ? -9.516 -15.797 -24.531 1 36.84 327 PHE B CA 1
ATOM 7681 C C . PHE B 1 327 ? -8.93 -17.047 -23.875 1 36.84 327 PHE B C 1
ATOM 7683 O O . PHE B 1 327 ? -9.25 -18.172 -24.297 1 36.84 327 PHE B O 1
ATOM 7690 N N . PHE B 1 328 ? -8.195 -16.812 -22.859 1 43.66 328 PHE B N 1
ATOM 7691 C CA . PHE B 1 328 ? -7.477 -17.906 -22.203 1 43.66 328 PHE B CA 1
ATOM 7692 C C . PHE B 1 328 ? -8.258 -18.438 -21.016 1 43.66 328 PHE B C 1
ATOM 7694 O O . PHE B 1 328 ? -7.848 -19.422 -20.391 1 43.66 328 PHE B O 1
ATOM 7701 N N . ARG B 1 329 ? -9.5 -17.938 -21.078 1 53.72 329 ARG B N 1
ATOM 7702 C CA . ARG B 1 329 ? -10.227 -18.391 -19.891 1 53.72 329 ARG B CA 1
ATOM 7703 C C . ARG B 1 329 ? -11.07 -19.609 -20.203 1 53.72 329 ARG B C 1
ATOM 7705 O O . ARG B 1 329 ? -11.758 -19.656 -21.219 1 53.72 329 ARG B O 1
ATOM 7712 N N . VAL B 1 330 ? -10.961 -20.656 -19.531 1 62.84 330 VAL B N 1
ATOM 7713 C CA . VAL B 1 330 ? -11.555 -21.984 -19.656 1 62.84 330 VAL B CA 1
ATOM 7714 C C . VAL B 1 330 ? -13.062 -21.844 -19.891 1 62.84 330 VAL B C 1
ATOM 7716 O O . VAL B 1 330 ? -13.617 -22.516 -20.766 1 62.84 330 VAL B O 1
ATOM 7719 N N . ASN B 1 331 ? -13.656 -20.844 -19.406 1 61.66 331 ASN B N 1
ATOM 7720 C CA . ASN B 1 331 ? -15.102 -20.719 -19.516 1 61.66 331 ASN B CA 1
ATOM 7721 C C . ASN B 1 331 ? -15.516 -20.219 -20.906 1 61.66 331 ASN B C 1
ATOM 7723 O O . ASN B 1 331 ? -16.547 -20.641 -21.422 1 61.66 331 ASN B O 1
ATOM 7727 N N . PHE B 1 332 ? -14.625 -19.547 -21.453 1 64.38 332 PHE B N 1
ATOM 7728 C CA . PHE B 1 332 ? -14.906 -19.031 -22.797 1 64.38 332 PHE B CA 1
ATOM 7729 C C . PHE B 1 332 ? -14.773 -20.125 -23.828 1 64.38 332 PHE B C 1
ATOM 7731 O O . PHE B 1 332 ? -15.57 -20.203 -24.766 1 64.38 332 PHE B O 1
ATOM 7738 N N . GLY B 1 333 ? -13.844 -20.938 -23.672 1 75.06 333 GLY B N 1
ATOM 7739 C CA . GLY B 1 333 ? -13.641 -22.047 -24.594 1 75.06 333 GLY B CA 1
ATOM 7740 C C . GLY B 1 333 ? -14.758 -23.078 -24.547 1 75.06 333 GLY B C 1
ATOM 7741 O O . GLY B 1 333 ? -15.227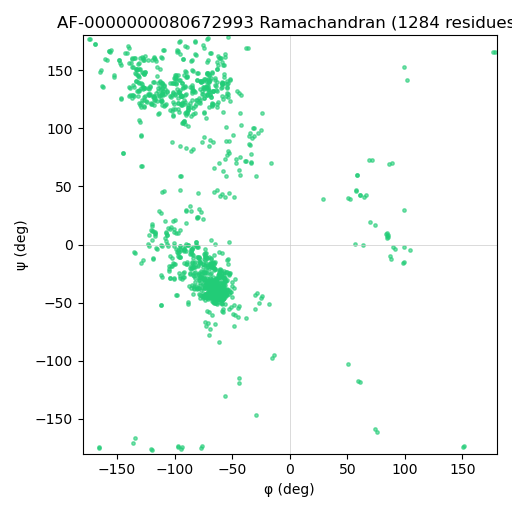 -23.547 -25.578 1 75.06 333 GLY B O 1
ATOM 7742 N N . LEU B 1 334 ? -15.203 -23.281 -23.375 1 77.5 334 LEU B N 1
ATOM 7743 C CA . LEU B 1 334 ? -16.312 -24.219 -23.219 1 77.5 334 LEU B CA 1
ATOM 7744 C C . LEU B 1 334 ? -17.594 -23.656 -23.828 1 77.5 334 LEU B C 1
ATOM 7746 O O . LEU B 1 334 ? -18.344 -24.375 -24.484 1 77.5 334 LEU B O 1
ATOM 7750 N N . ALA B 1 335 ? -17.781 -22.453 -23.688 1 71.62 335 ALA B N 1
ATOM 7751 C CA . ALA B 1 335 ? -18.953 -21.781 -24.266 1 71.62 335 ALA B CA 1
ATOM 7752 C C . ALA B 1 335 ? -18.906 -21.812 -25.797 1 71.62 335 ALA B C 1
ATOM 7754 O O . ALA B 1 335 ? -19.938 -21.938 -26.453 1 71.62 335 ALA B O 1
ATOM 7755 N N . ALA B 1 336 ? -17.75 -21.688 -26.266 1 76.12 336 ALA B N 1
ATOM 7756 C CA . ALA B 1 336 ? -17.578 -21.688 -27.719 1 76.12 336 ALA B CA 1
ATOM 7757 C C . ALA B 1 336 ? -18 -23.031 -28.312 1 76.12 336 ALA B C 1
ATOM 7759 O O . ALA B 1 336 ? -18.516 -23.094 -29.422 1 76.12 336 ALA B O 1
ATOM 7760 N N . LEU B 1 337 ? -17.875 -24.047 -27.594 1 81.75 337 LEU B N 1
ATOM 7761 C CA . LEU B 1 337 ? -18.25 -25.375 -28.047 1 81.75 337 LEU B CA 1
ATOM 7762 C C . LEU B 1 337 ? -19.75 -25.5 -28.203 1 81.75 337 LEU B C 1
ATOM 7764 O O . LEU B 1 337 ? -20.234 -26.328 -28.969 1 81.75 337 LEU B O 1
ATOM 7768 N N . MET B 1 338 ? -20.438 -24.562 -27.531 1 75.88 338 MET B N 1
ATOM 7769 C CA . MET B 1 338 ? -21.891 -24.703 -27.516 1 75.88 338 MET B CA 1
ATOM 7770 C C . MET B 1 338 ? -22.547 -23.531 -28.25 1 75.88 338 MET B C 1
ATOM 7772 O O . MET B 1 338 ? -23.766 -23.516 -28.438 1 75.88 338 MET B O 1
ATOM 7776 N N . ASN B 1 339 ? -21.828 -22.672 -28.656 1 72.56 339 ASN B N 1
ATOM 7777 C CA . ASN B 1 339 ? -22.406 -21.453 -29.219 1 72.56 339 ASN B CA 1
ATOM 7778 C C . ASN B 1 339 ? -22.469 -21.516 -30.734 1 72.56 339 ASN B C 1
ATOM 7780 O O . ASN B 1 339 ? -21.469 -21.312 -31.422 1 72.56 339 ASN B O 1
ATOM 7784 N N . GLU B 1 340 ? -23.656 -21.484 -31.234 1 71.62 340 GLU B N 1
ATOM 7785 C CA . GLU B 1 340 ? -23.875 -21.594 -32.688 1 71.62 340 GLU B CA 1
ATOM 7786 C C . GLU B 1 340 ? -23.734 -20.234 -33.344 1 71.62 340 GLU B C 1
ATOM 7788 O O . GLU B 1 340 ? -23.562 -20.156 -34.562 1 71.62 340 GLU B O 1
ATOM 7793 N N . SER B 1 341 ? -23.781 -19.281 -32.594 1 63.53 341 SER B N 1
ATOM 7794 C CA . SER B 1 341 ? -23.734 -17.938 -33.156 1 63.53 341 SER B CA 1
ATOM 7795 C C . SER B 1 341 ? -22.312 -17.578 -33.594 1 63.53 341 SER B C 1
ATOM 7797 O O . SER B 1 341 ? -22.109 -16.641 -34.375 1 63.53 341 SER B O 1
ATOM 7799 N N . LEU B 1 342 ? -21.406 -18.344 -33.094 1 69.31 342 LEU B N 1
ATOM 7800 C CA . LEU B 1 342 ? -20.031 -18.109 -33.469 1 69.31 342 LEU B CA 1
ATOM 7801 C C . LEU B 1 342 ? -19.766 -18.656 -34.875 1 69.31 342 LEU B C 1
ATOM 7803 O O . LEU B 1 342 ? -20.266 -19.719 -35.219 1 69.31 342 LEU B O 1
ATOM 7807 N N . THR B 1 343 ? -18.984 -17.859 -35.625 1 69.12 343 THR B N 1
ATOM 7808 C CA . THR B 1 343 ? -18.562 -18.391 -36.906 1 69.12 343 THR B CA 1
ATOM 7809 C C . THR B 1 343 ? -17.719 -19.641 -36.719 1 69.12 343 THR B C 1
ATOM 7811 O O . THR B 1 343 ? -17.078 -19.812 -35.688 1 69.12 343 THR B O 1
ATOM 7814 N N . SER B 1 344 ? -17.719 -20.453 -37.719 1 75 344 SER B N 1
ATOM 7815 C CA . SER B 1 344 ? -16.953 -21.703 -37.656 1 75 344 SER B CA 1
ATOM 7816 C C . SER B 1 344 ? -15.484 -21.438 -37.375 1 75 344 SER B C 1
ATOM 7818 O O . SER B 1 344 ? -14.875 -22.125 -36.531 1 75 344 SER B O 1
ATOM 7820 N N . LEU B 1 345 ? -14.984 -20.438 -37.938 1 71.75 345 LEU B N 1
ATOM 7821 C CA . LEU B 1 345 ? -13.57 -20.141 -37.75 1 71.75 345 LEU B CA 1
ATOM 7822 C C . LEU B 1 345 ? -13.312 -19.609 -36.344 1 71.75 345 LEU B C 1
ATOM 7824 O O . LEU B 1 345 ? -12.289 -19.938 -35.719 1 71.75 345 LEU B O 1
ATOM 7828 N N . ALA B 1 346 ? -14.148 -18.906 -35.875 1 70 346 ALA B N 1
ATOM 7829 C CA . ALA B 1 346 ? -14.016 -18.375 -34.531 1 70 346 ALA B CA 1
ATOM 7830 C C . ALA B 1 346 ? -14.102 -19.484 -33.5 1 70 346 ALA B C 1
ATOM 7832 O O . ALA B 1 346 ? -13.32 -19.516 -32.531 1 70 346 ALA B O 1
ATOM 7833 N N . ARG B 1 347 ? -14.938 -20.328 -33.719 1 76.81 347 ARG B N 1
ATOM 7834 C CA . ARG B 1 347 ? -15.117 -21.438 -32.781 1 76.81 347 ARG B CA 1
ATOM 7835 C C . ARG B 1 347 ? -13.883 -22.344 -32.75 1 76.81 347 ARG B C 1
ATOM 7837 O O . ARG B 1 347 ? -13.398 -22.703 -31.672 1 76.81 347 ARG B O 1
ATOM 7844 N N . LEU B 1 348 ? -13.43 -22.578 -33.938 1 78.19 348 LEU B N 1
ATOM 7845 C CA . LEU B 1 348 ? -12.234 -23.406 -34.031 1 78.19 348 LEU B CA 1
ATOM 7846 C C . LEU B 1 348 ? -11.055 -22.734 -33.312 1 78.19 348 LEU B C 1
ATOM 7848 O O . LEU B 1 348 ? -10.297 -23.406 -32.594 1 78.19 348 LEU B O 1
ATOM 7852 N N . SER B 1 349 ? -10.969 -21.516 -33.5 1 74.19 349 SER B N 1
ATOM 7853 C CA . SER B 1 349 ? -9.875 -20.75 -32.906 1 74.19 349 SER B CA 1
ATOM 7854 C C . SER B 1 349 ? -9.969 -20.75 -31.375 1 74.19 349 SER B C 1
ATOM 7856 O O . SER B 1 349 ? -8.984 -21 -30.688 1 74.19 349 SER B O 1
ATOM 7858 N N . ILE B 1 350 ? -11.062 -20.531 -30.859 1 74.88 350 ILE B N 1
ATOM 7859 C CA . ILE B 1 350 ? -11.273 -20.375 -29.422 1 74.88 350 ILE B CA 1
ATOM 7860 C C . ILE B 1 350 ? -11.07 -21.719 -28.719 1 74.88 350 ILE B C 1
ATOM 7862 O O . ILE B 1 350 ? -10.406 -21.797 -27.688 1 74.88 350 ILE B O 1
ATOM 7866 N N . VAL B 1 351 ? -11.57 -22.719 -29.328 1 81.06 351 VAL B N 1
ATOM 7867 C CA . VAL B 1 351 ? -11.469 -24.047 -28.734 1 81.06 351 VAL B CA 1
ATOM 7868 C C . VAL B 1 351 ? -10.008 -24.5 -28.75 1 81.06 351 VAL B C 1
ATOM 7870 O O . VAL B 1 351 ? -9.523 -25.062 -27.766 1 81.06 351 VAL B O 1
ATOM 7873 N N . SER B 1 352 ? -9.398 -24.219 -29.797 1 81.38 352 SER B N 1
ATOM 7874 C CA . SER B 1 352 ? -7.992 -24.578 -29.891 1 81.38 352 SER B CA 1
ATOM 7875 C C . SER B 1 352 ? -7.152 -23.828 -28.859 1 81.38 352 SER B C 1
ATOM 7877 O O . SER B 1 352 ? -6.297 -24.422 -28.203 1 81.38 352 SER B O 1
ATOM 7879 N N . LEU B 1 353 ? -7.41 -22.625 -28.734 1 76.88 353 LEU B N 1
ATOM 7880 C CA . LEU B 1 353 ? -6.664 -21.812 -27.781 1 76.88 353 LEU B CA 1
ATOM 7881 C C . LEU B 1 353 ? -6.957 -22.266 -26.344 1 76.88 353 LEU B C 1
ATOM 7883 O O . LEU B 1 353 ? -6.059 -22.281 -25.5 1 76.88 353 LEU B O 1
ATOM 7887 N N . MET B 1 354 ? -8.133 -22.625 -26.078 1 76.75 354 MET B N 1
ATOM 7888 C CA . MET B 1 354 ? -8.508 -23.125 -24.75 1 76.75 354 MET B CA 1
ATOM 7889 C C . MET B 1 354 ? -7.715 -24.375 -24.391 1 76.75 354 MET B C 1
ATOM 7891 O O . MET B 1 354 ? -7.16 -24.469 -23.297 1 76.75 354 MET B O 1
ATOM 7895 N N . LEU B 1 355 ? -7.668 -25.172 -25.297 1 80.94 355 LEU B N 1
ATOM 7896 C CA . LEU B 1 355 ? -7.031 -26.453 -25.016 1 80.94 355 LEU B CA 1
ATOM 7897 C C . LEU B 1 355 ? -5.516 -26.297 -24.922 1 80.94 355 LEU B C 1
ATOM 7899 O O . LEU B 1 355 ? -4.859 -27 -24.156 1 80.94 355 LEU B O 1
ATOM 7903 N N . LEU B 1 356 ? -5.066 -25.375 -25.641 1 77.5 356 LEU B N 1
ATOM 7904 C CA . LEU B 1 356 ? -3.639 -25.094 -25.531 1 77.5 356 LEU B CA 1
ATOM 7905 C C . LEU B 1 356 ? -3.299 -24.531 -24.156 1 77.5 356 LEU B C 1
ATOM 7907 O O . LEU B 1 356 ? -2.314 -24.953 -23.547 1 77.5 356 LEU B O 1
ATOM 7911 N N . THR B 1 357 ? -4.059 -23.703 -23.734 1 72.88 357 THR B N 1
ATOM 7912 C CA . THR B 1 357 ? -3.826 -23.109 -22.406 1 72.88 357 THR B CA 1
ATOM 7913 C C . THR B 1 357 ? -4.086 -24.125 -21.312 1 72.88 357 THR B C 1
ATOM 7915 O O . THR B 1 357 ? -3.418 -24.109 -20.266 1 72.88 357 THR B O 1
ATOM 7918 N N . ASN B 1 358 ? -5.035 -24.953 -21.562 1 76.62 358 ASN B N 1
ATOM 7919 C CA . ASN B 1 358 ? -5.375 -25.984 -20.594 1 76.62 358 ASN B CA 1
ATOM 7920 C C . ASN B 1 358 ? -4.203 -26.922 -20.328 1 76.62 358 ASN B C 1
ATOM 7922 O O . ASN B 1 358 ? -4.094 -27.516 -19.25 1 76.62 358 ASN B O 1
ATOM 7926 N N . GLN B 1 359 ? -3.41 -27.016 -21.312 1 74.38 359 GLN B N 1
ATOM 7927 C CA . GLN B 1 359 ? -2.232 -27.859 -21.156 1 74.38 359 GLN B CA 1
ATOM 7928 C C . GLN B 1 359 ? -1.382 -27.406 -19.969 1 74.38 359 GLN B C 1
ATOM 7930 O O . GLN B 1 359 ? -0.735 -28.219 -19.312 1 74.38 359 GLN B O 1
ATOM 7935 N N . MET B 1 360 ? -1.408 -26.219 -19.672 1 70.75 360 MET B N 1
ATOM 7936 C CA . MET B 1 360 ? -0.614 -25.656 -18.578 1 70.75 360 MET B CA 1
ATOM 7937 C C . MET B 1 360 ? -1.251 -25.969 -17.234 1 70.75 360 MET B C 1
ATOM 7939 O O . MET B 1 360 ? -0.583 -25.906 -16.203 1 70.75 360 MET B O 1
ATOM 7943 N N . TYR B 1 361 ? -2.459 -26.344 -17.328 1 68.12 361 TYR B N 1
ATOM 7944 C CA . TYR B 1 361 ? -3.178 -26.484 -16.062 1 68.12 361 TYR B CA 1
ATOM 7945 C C . TYR B 1 361 ? -3.725 -27.906 -15.898 1 68.12 361 TYR B C 1
ATOM 7947 O O . TYR B 1 361 ? -4.629 -28.141 -15.094 1 68.12 361 TYR B O 1
ATOM 7955 N N . SER B 1 362 ? -3.387 -28.75 -16.719 1 71 362 SER B N 1
ATOM 7956 C CA . SER B 1 362 ? -3.846 -30.125 -16.641 1 71 362 SER B CA 1
ATOM 7957 C C . SER B 1 362 ? -2.691 -31.109 -16.828 1 71 362 SER B C 1
ATOM 7959 O O . SER B 1 362 ? -1.703 -30.781 -17.5 1 71 362 SER B O 1
ATOM 7961 N N . ASN B 1 363 ? -2.76 -32.188 -16.188 1 70.5 363 ASN B N 1
ATOM 7962 C CA . ASN B 1 363 ? -1.749 -33.219 -16.328 1 70.5 363 ASN B CA 1
ATOM 7963 C C . ASN B 1 363 ? -2.229 -34.344 -17.25 1 70.5 363 ASN B C 1
ATOM 7965 O O . ASN B 1 363 ? -1.741 -35.469 -17.172 1 70.5 363 ASN B O 1
ATOM 7969 N N . VAL B 1 364 ? -3.25 -33.844 -18.016 1 71.62 364 VAL B N 1
ATOM 7970 C CA . VAL B 1 364 ? -3.744 -34.844 -18.938 1 71.62 364 VAL B CA 1
ATOM 7971 C C . VAL B 1 364 ? -2.672 -35.156 -19.984 1 71.62 364 VAL B C 1
ATOM 7973 O O . VAL B 1 364 ? -2.105 -34.25 -20.594 1 71.62 364 VAL B O 1
ATOM 7976 N N . ARG B 1 365 ? -2.277 -36.375 -20.062 1 67.06 365 ARG B N 1
ATOM 7977 C CA . ARG B 1 365 ? -1.242 -36.781 -21.016 1 67.06 365 ARG B CA 1
ATOM 7978 C C . ARG B 1 365 ? -1.845 -37.094 -22.375 1 67.06 365 ARG B C 1
ATOM 7980 O O . ARG B 1 365 ? -2.775 -37.906 -22.469 1 67.06 365 ARG B O 1
ATOM 7987 N N . VAL B 1 366 ? -1.548 -36.281 -23.219 1 69.75 366 VAL B N 1
ATOM 7988 C CA . VAL B 1 366 ? -1.956 -36.594 -24.594 1 69.75 366 VAL B CA 1
ATOM 7989 C C . VAL B 1 366 ? -0.744 -36.531 -25.516 1 69.75 366 VAL B C 1
ATOM 7991 O O . VAL B 1 366 ? 0.333 -36.094 -25.109 1 69.75 366 VAL B O 1
ATOM 7994 N N . SER B 1 367 ? -0.99 -37.156 -26.656 1 67.12 367 SER B N 1
ATOM 7995 C CA . SER B 1 367 ? 0.057 -37.188 -27.672 1 67.12 367 SER B CA 1
ATOM 7996 C C . SER B 1 367 ? 0.46 -35.781 -28.078 1 67.12 367 SER B C 1
ATOM 7998 O O . SER B 1 367 ? -0.377 -34.875 -28.125 1 67.12 367 SER B O 1
ATOM 8000 N N . ASN B 1 368 ? 1.713 -35.562 -28.234 1 69.31 368 ASN B N 1
ATOM 8001 C CA . ASN B 1 368 ? 2.215 -34.281 -28.734 1 69.31 368 ASN B CA 1
ATOM 8002 C C . ASN B 1 368 ? 1.542 -33.875 -30.047 1 69.31 368 ASN B C 1
ATOM 8004 O O . ASN B 1 368 ? 1.394 -32.688 -30.328 1 69.31 368 ASN B O 1
ATOM 8008 N N . LEU B 1 369 ? 1.084 -34.969 -30.688 1 71.81 369 LEU B N 1
ATOM 8009 C CA . LEU B 1 369 ? 0.433 -34.719 -31.969 1 71.81 369 LEU B CA 1
ATOM 8010 C C . LEU B 1 369 ? -0.863 -33.938 -31.781 1 71.81 369 LEU B C 1
ATOM 8012 O O . LEU B 1 369 ? -1.219 -33.094 -32.625 1 71.81 369 LEU B O 1
ATOM 8016 N N . PHE B 1 370 ? -1.481 -34.188 -30.734 1 78.06 370 PHE B N 1
ATOM 8017 C CA . PHE B 1 370 ? -2.707 -33.469 -30.391 1 78.06 370 PHE B CA 1
ATOM 8018 C C . PHE B 1 370 ? -2.447 -31.969 -30.281 1 78.06 370 PHE B C 1
ATOM 8020 O O . PHE B 1 370 ? -3.15 -31.156 -30.906 1 78.06 370 PHE B O 1
ATOM 8027 N N . PHE B 1 371 ? -1.403 -31.656 -29.719 1 77.69 371 PHE B N 1
ATOM 8028 C CA . PHE B 1 371 ? -1.123 -30.25 -29.469 1 77.69 371 PHE B CA 1
ATOM 8029 C C . PHE B 1 371 ? -0.617 -29.562 -30.734 1 77.69 371 PHE B C 1
ATOM 8031 O O . PHE B 1 371 ? -0.895 -28.391 -30.953 1 77.69 371 PHE B O 1
ATOM 8038 N N . VAL B 1 372 ? 0.017 -30.312 -31.5 1 74.31 372 VAL B N 1
ATOM 8039 C CA . VAL B 1 372 ? 0.476 -29.781 -32.781 1 74.31 372 VAL B CA 1
ATOM 8040 C C . VAL B 1 372 ? -0.726 -29.422 -33.656 1 74.31 372 VAL B C 1
ATOM 8042 O O . VAL B 1 372 ? -0.727 -28.391 -34.312 1 74.31 372 VAL B O 1
ATOM 8045 N N . HIS B 1 373 ? -1.702 -30.281 -33.625 1 79.31 373 HIS B N 1
ATOM 8046 C CA . HIS B 1 373 ? -2.91 -29.984 -34.406 1 79.31 373 HIS B CA 1
ATOM 8047 C C . HIS B 1 373 ? -3.613 -28.734 -33.875 1 79.31 373 HIS B C 1
ATOM 8049 O O . HIS B 1 373 ? -4.082 -27.906 -34.656 1 79.31 373 HIS B O 1
ATOM 8055 N N . LEU B 1 374 ? -3.596 -28.672 -32.625 1 81.44 374 LEU B N 1
ATOM 8056 C CA . LEU B 1 374 ? -4.238 -27.516 -32 1 81.44 374 LEU B CA 1
ATOM 8057 C C . LEU B 1 374 ? -3.523 -26.234 -32.406 1 81.44 374 LEU B C 1
ATOM 8059 O O . LEU B 1 374 ? -4.172 -25.234 -32.75 1 81.44 374 LEU B O 1
ATOM 8063 N N . THR B 1 375 ? -2.281 -26.281 -32.375 1 79.06 375 THR B N 1
ATOM 8064 C CA . THR B 1 375 ? -1.483 -25.109 -32.719 1 79.06 375 THR B CA 1
ATOM 8065 C C . THR B 1 375 ? -1.695 -24.734 -34.188 1 79.06 375 THR B C 1
ATOM 8067 O O . THR B 1 375 ? -1.792 -23.547 -34.531 1 79.06 375 THR B O 1
ATOM 8070 N N . ALA B 1 376 ? -1.781 -25.719 -34.969 1 77.06 376 ALA B N 1
ATOM 8071 C CA . ALA B 1 376 ? -1.969 -25.469 -36.375 1 77.06 376 ALA B CA 1
ATOM 8072 C C . ALA B 1 376 ? -3.314 -24.797 -36.656 1 77.06 376 ALA B C 1
ATOM 8074 O O . ALA B 1 376 ? -3.395 -23.844 -37.438 1 77.06 376 ALA B O 1
ATOM 8075 N N . VAL B 1 377 ? -4.25 -25.266 -36.031 1 79.25 377 VAL B N 1
ATOM 8076 C CA . VAL B 1 377 ? -5.59 -24.719 -36.219 1 79.25 377 VAL B CA 1
ATOM 8077 C C . VAL B 1 377 ? -5.617 -23.266 -35.719 1 79.25 377 VAL B C 1
ATOM 8079 O O . VAL B 1 377 ? -6.098 -22.375 -36.406 1 79.25 377 VAL B O 1
ATOM 8082 N N . ALA B 1 378 ? -5.113 -23.125 -34.5 1 77.75 378 ALA B N 1
ATOM 8083 C CA . ALA B 1 378 ? -5.137 -21.781 -33.906 1 77.75 378 ALA B CA 1
ATOM 8084 C C . ALA B 1 378 ? -4.344 -20.797 -34.75 1 77.75 378 ALA B C 1
ATOM 8086 O O . ALA B 1 378 ? -4.805 -19.672 -35 1 77.75 378 ALA B O 1
ATOM 8087 N N . ARG B 1 379 ? -3.23 -21.156 -35.156 1 75.25 379 ARG B N 1
ATOM 8088 C CA . ARG B 1 379 ? -2.391 -20.281 -35.969 1 75.25 379 ARG B CA 1
ATOM 8089 C C . ARG B 1 379 ? -3.09 -19.906 -37.25 1 75.25 379 ARG B C 1
ATOM 8091 O O . ARG B 1 379 ? -3.1 -18.75 -37.656 1 75.25 379 ARG B O 1
ATOM 8098 N N . TRP B 1 380 ? -3.562 -20.906 -37.875 1 74.56 380 TRP B N 1
ATOM 8099 C CA . TRP B 1 380 ? -4.266 -20.688 -39.156 1 74.56 380 TRP B CA 1
ATOM 8100 C C . TRP B 1 380 ? -5.445 -19.734 -38.969 1 74.56 380 TRP B C 1
ATOM 8102 O O . TRP B 1 380 ? -5.621 -18.781 -39.719 1 74.56 380 TRP B O 1
ATOM 8112 N N . ALA B 1 381 ? -6.168 -20.016 -37.969 1 71.75 381 ALA B N 1
ATOM 8113 C CA . ALA B 1 381 ? -7.359 -19.203 -37.719 1 71.75 381 ALA B CA 1
ATOM 8114 C C . ALA B 1 381 ? -6.988 -17.766 -37.406 1 71.75 381 ALA B C 1
ATOM 8116 O O . ALA B 1 381 ? -7.609 -16.828 -37.906 1 71.75 381 ALA B O 1
ATOM 8117 N N . LEU B 1 382 ? -5.992 -17.578 -36.594 1 70.19 382 LEU B N 1
ATOM 8118 C CA . LEU B 1 382 ? -5.59 -16.234 -36.188 1 70.19 382 LEU B CA 1
ATOM 8119 C C . LEU B 1 382 ? -4.98 -15.469 -37.344 1 70.19 382 LEU B C 1
ATOM 8121 O O . LEU B 1 382 ? -5.285 -14.289 -37.562 1 70.19 382 LEU B O 1
ATOM 8125 N N . SER B 1 383 ? -4.184 -16.156 -38.062 1 64.88 383 SER B N 1
ATOM 8126 C CA . SER B 1 383 ? -3.516 -15.516 -39.188 1 64.88 383 SER B CA 1
ATOM 8127 C C . SER B 1 383 ? -4.52 -15.109 -40.281 1 64.88 383 SER B C 1
ATOM 8129 O O . SER B 1 383 ? -4.348 -14.086 -40.938 1 64.88 383 SER B O 1
ATOM 8131 N N . THR B 1 384 ? -5.492 -15.93 -40.406 1 63.12 384 THR B N 1
ATOM 8132 C CA . THR B 1 384 ? -6.508 -15.672 -41.406 1 63.12 384 THR B CA 1
ATOM 8133 C C . THR B 1 384 ? -7.441 -14.547 -40.969 1 63.12 384 THR B C 1
ATOM 8135 O O . THR B 1 384 ? -7.91 -13.766 -41.812 1 63.12 384 THR B O 1
ATOM 8138 N N . ALA B 1 385 ? -7.613 -14.57 -39.75 1 60.56 385 ALA B N 1
ATOM 8139 C CA . ALA B 1 385 ? -8.492 -13.516 -39.219 1 60.56 385 ALA B CA 1
ATOM 8140 C C . ALA B 1 385 ? -7.824 -12.148 -39.312 1 60.56 385 ALA B C 1
ATOM 8142 O O . ALA B 1 385 ? -8.453 -11.172 -39.75 1 60.56 385 ALA B O 1
ATOM 8143 N N . SER B 1 386 ? -6.734 -11.984 -38.75 1 60.84 386 SER B N 1
ATOM 8144 C CA . SER B 1 386 ? -5.988 -10.734 -38.844 1 60.84 386 SER B CA 1
ATOM 8145 C C . SER B 1 386 ? -4.531 -10.93 -38.438 1 60.84 386 SER B C 1
ATOM 8147 O O . SER B 1 386 ? -4.238 -11.586 -37.438 1 60.84 386 SER B O 1
ATOM 8149 N N . PRO B 1 387 ? -3.711 -10.359 -39.188 1 58.69 387 PRO B N 1
ATOM 8150 C CA . PRO B 1 387 ? -2.307 -10.43 -38.781 1 58.69 387 PRO B CA 1
ATOM 8151 C C . PRO B 1 387 ? -2.049 -9.773 -37.438 1 58.69 387 PRO B C 1
ATOM 8153 O O . PRO B 1 387 ? -1.063 -10.094 -36.75 1 58.69 387 PRO B O 1
ATOM 8156 N N . ARG B 1 388 ? -2.918 -8.891 -37.062 1 59.22 388 ARG B N 1
ATOM 8157 C CA . ARG B 1 388 ? -2.766 -8.156 -35.812 1 59.22 388 ARG B CA 1
ATOM 8158 C C . ARG B 1 388 ? -2.934 -9.07 -34.625 1 59.22 388 ARG B C 1
ATOM 8160 O O . ARG B 1 388 ? -2.51 -8.734 -33.5 1 59.22 388 ARG B O 1
ATOM 8167 N N . TYR B 1 389 ? -3.494 -10.234 -34.906 1 62.75 389 TYR B N 1
ATOM 8168 C CA . TYR B 1 389 ? -3.723 -11.156 -33.812 1 62.75 389 TYR B CA 1
ATOM 8169 C C . TYR B 1 389 ? -2.475 -11.984 -33.531 1 62.75 389 TYR B C 1
ATOM 8171 O O . TYR B 1 389 ? -2.357 -12.602 -32.469 1 62.75 389 TYR B O 1
ATOM 8179 N N . MET B 1 390 ? -1.63 -11.93 -34.469 1 68.19 390 MET B N 1
ATOM 8180 C CA . MET B 1 390 ? -0.405 -12.703 -34.312 1 68.19 390 MET B CA 1
ATOM 8181 C C . MET B 1 390 ? 0.721 -11.836 -33.75 1 68.19 390 MET B C 1
ATOM 8183 O O . MET B 1 390 ? 1.773 -11.703 -34.375 1 68.19 390 MET B O 1
ATOM 8187 N N . VAL B 1 391 ? 0.335 -11.359 -32.594 1 66.38 391 VAL B N 1
ATOM 8188 C CA . VAL B 1 391 ? 1.367 -10.625 -31.875 1 66.38 391 VAL B CA 1
ATOM 8189 C C . VAL B 1 391 ? 2.387 -11.602 -31.281 1 66.38 391 VAL B C 1
ATOM 8191 O O . VAL B 1 391 ? 2.182 -12.812 -31.312 1 66.38 391 VAL B O 1
ATOM 8194 N N . THR B 1 392 ? 3.455 -11.148 -30.797 1 68.94 392 THR B N 1
ATOM 8195 C CA . THR B 1 392 ? 4.562 -11.977 -30.328 1 68.94 392 THR B CA 1
ATOM 8196 C C . THR B 1 392 ? 4.082 -12.992 -29.297 1 68.94 392 THR B C 1
ATOM 8198 O O . THR B 1 392 ? 4.434 -14.172 -29.359 1 68.94 392 THR B O 1
ATOM 8201 N N . LYS B 1 393 ? 3.27 -12.594 -28.391 1 69.44 393 LYS B N 1
ATOM 8202 C CA . LYS B 1 393 ? 2.793 -13.484 -27.344 1 69.44 393 LYS B CA 1
ATOM 8203 C C . LYS B 1 393 ? 1.909 -14.594 -27.906 1 69.44 393 LYS B C 1
ATOM 8205 O O . LYS B 1 393 ? 2.01 -15.75 -27.5 1 69.44 393 LYS B O 1
ATOM 8210 N N . ALA B 1 394 ? 1.141 -14.203 -28.828 1 69.62 394 ALA B N 1
ATOM 8211 C CA . ALA B 1 394 ? 0.283 -15.195 -29.484 1 69.62 394 ALA B CA 1
ATOM 8212 C C . ALA B 1 394 ? 1.108 -16.188 -30.297 1 69.62 394 ALA B C 1
ATOM 8214 O O . ALA B 1 394 ? 0.858 -17.406 -30.25 1 69.62 394 ALA B O 1
ATOM 8215 N N . HIS B 1 395 ? 2.037 -15.688 -30.938 1 71 395 HIS B N 1
ATOM 8216 C CA . HIS B 1 395 ? 2.922 -16.531 -31.719 1 71 395 HIS B CA 1
ATOM 8217 C C . HIS B 1 395 ? 3.668 -17.531 -30.844 1 71 395 HIS B C 1
ATOM 8219 O O . HIS B 1 395 ? 3.764 -18.719 -31.172 1 71 395 HIS B O 1
ATOM 8225 N N . GLU B 1 396 ? 4.145 -16.984 -29.781 1 74.56 396 GLU B N 1
ATOM 8226 C CA . GLU B 1 396 ? 4.891 -17.844 -28.859 1 74.56 396 GLU B CA 1
ATOM 8227 C C . GLU B 1 396 ? 4.004 -18.938 -28.281 1 74.56 396 GLU B C 1
ATOM 8229 O O . GLU B 1 396 ? 4.438 -20.094 -28.141 1 74.56 396 GLU B O 1
ATOM 8234 N N . LEU B 1 397 ? 2.857 -18.594 -28.016 1 72.69 397 LEU B N 1
ATOM 8235 C CA . LEU B 1 397 ? 1.926 -19.562 -27.453 1 72.69 397 LEU B CA 1
ATOM 8236 C C . LEU B 1 397 ? 1.517 -20.594 -28.5 1 72.69 397 LEU B C 1
ATOM 8238 O O . LEU B 1 397 ? 1.599 -21.797 -28.25 1 72.69 397 LEU B O 1
ATOM 8242 N N . VAL B 1 398 ? 1.183 -20.109 -29.656 1 73.19 398 VAL B N 1
ATOM 8243 C CA . VAL B 1 398 ? 0.557 -20.969 -30.656 1 73.19 398 VAL B CA 1
ATOM 8244 C C . VAL B 1 398 ? 1.63 -21.75 -31.406 1 73.19 398 VAL B C 1
ATOM 8246 O O . VAL B 1 398 ? 1.41 -22.906 -31.781 1 73.19 398 VAL B O 1
ATOM 8249 N N . SER B 1 399 ? 2.77 -21.156 -31.484 1 68.44 399 SER B N 1
ATOM 8250 C CA . SER B 1 399 ? 3.748 -21.812 -32.344 1 68.44 399 SER B CA 1
ATOM 8251 C C . SER B 1 399 ? 4.777 -22.578 -31.516 1 68.44 399 SER B C 1
ATOM 8253 O O . SER B 1 399 ? 5.391 -23.531 -32.031 1 68.44 399 SER B O 1
ATOM 8255 N N . HIS B 1 400 ? 4.848 -22.234 -30.312 1 72.81 400 HIS B N 1
ATOM 8256 C CA . HIS B 1 400 ? 6.016 -22.797 -29.641 1 72.81 400 HIS B CA 1
ATOM 8257 C C . HIS B 1 400 ? 5.625 -23.531 -28.359 1 72.81 400 HIS B C 1
ATOM 8259 O O . HIS B 1 400 ? 6.414 -24.297 -27.812 1 72.81 400 HIS B O 1
ATOM 8265 N N . LEU B 1 401 ? 4.535 -23.422 -27.859 1 75.69 401 LEU B N 1
ATOM 8266 C CA . LEU B 1 401 ? 4.16 -24 -26.578 1 75.69 401 LEU B CA 1
ATOM 8267 C C . LEU B 1 401 ? 4.316 -25.516 -26.578 1 75.69 401 LEU B C 1
ATOM 8269 O O . LEU B 1 401 ? 4.867 -26.094 -25.641 1 75.69 401 LEU B O 1
ATOM 8273 N N . PRO B 1 402 ? 3.83 -26.234 -27.672 1 70.75 402 PRO B N 1
ATOM 8274 C CA . PRO B 1 402 ? 4.004 -27.703 -27.656 1 70.75 402 PRO B CA 1
ATOM 8275 C C . PRO B 1 402 ? 5.469 -28.109 -27.578 1 70.75 402 PRO B C 1
ATOM 8277 O O . PRO B 1 402 ? 5.801 -29.078 -26.859 1 70.75 402 PRO B O 1
ATOM 8280 N N . TYR B 1 403 ? 6.238 -27.328 -28.219 1 72.19 403 TYR B N 1
ATOM 8281 C CA . TYR B 1 403 ? 7.668 -27.625 -28.203 1 72.19 403 TYR B CA 1
ATOM 8282 C C . TYR B 1 403 ? 8.266 -27.391 -26.828 1 72.19 403 TYR B C 1
ATOM 8284 O O . TYR B 1 403 ? 9.047 -28.203 -26.328 1 72.19 403 TYR B O 1
ATOM 8292 N N . THR B 1 404 ? 7.953 -26.344 -26.25 1 77.19 404 THR B N 1
ATOM 8293 C CA . THR B 1 404 ? 8.477 -26.031 -24.922 1 77.19 404 THR B CA 1
ATOM 8294 C C . THR B 1 404 ? 7.973 -27.031 -23.891 1 77.19 404 THR B C 1
ATOM 8296 O O . THR B 1 404 ? 8.695 -27.375 -22.938 1 77.19 404 THR B O 1
ATOM 8299 N N . THR B 1 405 ? 6.805 -27.5 -24.078 1 77.94 405 THR B N 1
ATOM 8300 C CA . THR B 1 405 ? 6.258 -28.484 -23.156 1 77.94 405 THR B CA 1
ATOM 8301 C C . THR B 1 405 ? 6.992 -29.812 -23.297 1 77.94 405 THR B C 1
ATOM 8303 O O . THR B 1 405 ? 7.195 -30.516 -22.312 1 77.94 405 THR B O 1
ATOM 8306 N N . GLU B 1 406 ? 7.281 -30.125 -24.453 1 77.31 406 GLU B N 1
ATOM 8307 C CA . GLU B 1 406 ? 8.047 -31.359 -24.688 1 77.31 406 GLU B CA 1
ATOM 8308 C C . GLU B 1 406 ? 9.422 -31.266 -24.031 1 77.31 406 GLU B C 1
ATOM 8310 O O . GLU B 1 406 ? 9.891 -32.25 -23.422 1 77.31 406 GLU B O 1
ATOM 8315 N N . MET B 1 407 ? 9.969 -30.156 -24.109 1 79.5 407 MET B N 1
ATOM 8316 C CA . MET B 1 407 ? 11.344 -29.969 -23.641 1 79.5 407 MET B CA 1
ATOM 8317 C C . MET B 1 407 ? 11.391 -29.828 -22.125 1 79.5 407 MET B C 1
ATOM 8319 O O . MET B 1 407 ? 12.297 -30.359 -21.484 1 79.5 407 MET B O 1
ATOM 8323 N N . PHE B 1 408 ? 10.383 -29.156 -21.562 1 82.38 408 PHE B N 1
ATOM 8324 C CA . PHE B 1 408 ? 10.523 -28.75 -20.172 1 82.38 408 PHE B CA 1
ATOM 8325 C C . PHE B 1 408 ? 9.391 -29.297 -19.328 1 82.38 408 PHE B C 1
ATOM 8327 O O . PHE B 1 408 ? 9.359 -29.109 -18.109 1 82.38 408 PHE B O 1
ATOM 8334 N N . GLY B 1 409 ? 8.492 -30.016 -19.891 1 77.88 409 GLY B N 1
ATOM 8335 C CA . GLY B 1 409 ? 7.301 -30.422 -19.172 1 77.88 409 GLY B CA 1
ATOM 8336 C C . GLY B 1 409 ? 6.305 -29.297 -18.984 1 77.88 409 GLY B C 1
ATOM 8337 O O . GLY B 1 409 ? 6.27 -28.359 -19.781 1 77.88 409 GLY B O 1
ATOM 8338 N N . ASN B 1 410 ? 5.488 -29.469 -18.031 1 76.31 410 ASN B N 1
ATOM 8339 C CA . ASN B 1 410 ? 4.516 -28.422 -17.75 1 76.31 410 ASN B CA 1
ATOM 8340 C C . ASN B 1 410 ? 5.195 -27.078 -17.5 1 76.31 410 ASN B C 1
ATOM 8342 O O . ASN B 1 410 ? 6.031 -26.953 -16.594 1 76.31 410 ASN B O 1
ATOM 8346 N N . ASN B 1 411 ? 4.789 -26.062 -18.172 1 77.25 411 ASN B N 1
ATOM 8347 C CA . ASN B 1 411 ? 5.48 -24.781 -18.156 1 77.25 411 ASN B CA 1
ATOM 8348 C C . ASN B 1 411 ? 4.957 -23.875 -17.031 1 77.25 411 ASN B C 1
ATOM 8350 O O . ASN B 1 411 ? 5.598 -22.891 -16.688 1 77.25 411 ASN B O 1
ATOM 8354 N N . ALA B 1 412 ? 3.879 -24.141 -16.5 1 73.44 412 ALA B N 1
ATOM 8355 C CA . ALA B 1 412 ? 3.227 -23.25 -15.539 1 73.44 412 ALA B CA 1
ATOM 8356 C C . ALA B 1 412 ? 4.125 -22.969 -14.336 1 73.44 412 ALA B C 1
ATOM 8358 O O . ALA B 1 412 ? 4.32 -21.828 -13.945 1 73.44 412 ALA B O 1
ATOM 8359 N N . PRO B 1 413 ? 4.734 -24.016 -13.844 1 75.31 413 PRO B N 1
ATOM 8360 C CA . PRO B 1 413 ? 5.578 -23.766 -12.672 1 75.31 413 PRO B CA 1
ATOM 8361 C C . PRO B 1 413 ? 6.855 -23.016 -13.016 1 75.31 413 PRO B C 1
ATOM 8363 O O . PRO B 1 413 ? 7.57 -22.562 -12.117 1 75.31 413 PRO B O 1
ATOM 8366 N N . LEU B 1 414 ? 7.117 -22.922 -14.266 1 77.31 414 LEU B N 1
ATOM 8367 C CA . LEU B 1 414 ? 8.352 -22.266 -14.695 1 77.31 414 LEU B CA 1
ATOM 8368 C C . LEU B 1 414 ? 8.086 -20.828 -15.117 1 77.31 414 LEU B C 1
ATOM 8370 O O . LEU B 1 414 ? 8.984 -20.141 -15.609 1 77.31 414 LEU B O 1
ATOM 8374 N N . SER B 1 415 ? 6.879 -20.375 -14.828 1 75.88 415 SER B N 1
ATOM 8375 C CA . SER B 1 415 ? 6.48 -19.031 -15.258 1 75.88 415 SER B CA 1
ATOM 8376 C C . SER B 1 415 ? 6.988 -17.969 -14.297 1 75.88 415 SER B C 1
ATOM 8378 O O . SER B 1 415 ? 7.512 -18.281 -13.227 1 75.88 415 SER B O 1
ATOM 8380 N N . THR B 1 416 ? 6.785 -16.672 -14.664 1 76.06 416 THR B N 1
ATOM 8381 C CA . THR B 1 416 ? 7.301 -15.531 -13.906 1 76.06 416 THR B CA 1
ATOM 8382 C C . THR B 1 416 ? 6.336 -15.148 -12.789 1 76.06 416 THR B C 1
ATOM 8384 O O . THR B 1 416 ? 6.68 -14.344 -11.922 1 76.06 416 THR B O 1
ATOM 8387 N N . PHE B 1 417 ? 5.215 -15.68 -12.703 1 70.31 417 PHE B N 1
ATOM 8388 C CA . PHE B 1 417 ? 4.145 -15.211 -11.828 1 70.31 417 PHE B CA 1
ATOM 8389 C C . PHE B 1 417 ? 4.59 -15.227 -10.375 1 70.31 417 PHE B C 1
ATOM 8391 O O . PHE B 1 417 ? 4.355 -14.266 -9.641 1 70.31 417 PHE B O 1
ATOM 8398 N N . SER B 1 418 ? 5.266 -16.234 -9.969 1 75.31 418 SER B N 1
ATOM 8399 C CA . SER B 1 418 ? 5.637 -16.359 -8.562 1 75.31 418 SER B CA 1
ATOM 8400 C C . SER B 1 418 ? 6.703 -15.344 -8.18 1 75.31 418 SER B C 1
ATOM 8402 O O . SER B 1 418 ? 6.715 -14.844 -7.051 1 75.31 418 SER B O 1
ATOM 8404 N N . PHE B 1 419 ? 7.496 -15.016 -9.141 1 79.75 419 PHE B N 1
ATOM 8405 C CA . PHE B 1 419 ? 8.555 -14.047 -8.867 1 79.75 419 PHE B CA 1
ATOM 8406 C C . PHE B 1 419 ? 7.969 -12.656 -8.633 1 79.75 419 PHE B C 1
ATOM 8408 O O . PHE B 1 419 ? 8.344 -11.969 -7.676 1 79.75 419 PHE B O 1
ATOM 8415 N N . GLU B 1 420 ? 7.062 -12.344 -9.5 1 74.75 420 GLU B N 1
ATOM 8416 C CA . GLU B 1 420 ? 6.414 -11.047 -9.383 1 74.75 420 GLU B CA 1
ATOM 8417 C C . GLU B 1 420 ? 5.699 -10.906 -8.039 1 74.75 420 GLU B C 1
ATOM 8419 O O . GLU B 1 420 ? 5.785 -9.867 -7.387 1 74.75 420 GLU B O 1
ATOM 8424 N N . HIS B 1 421 ? 5.094 -11.93 -7.719 1 72.25 421 HIS B N 1
ATOM 8425 C CA . HIS B 1 421 ? 4.355 -11.914 -6.461 1 72.25 421 HIS B CA 1
ATOM 8426 C C . HIS B 1 421 ? 5.297 -11.758 -5.273 1 72.25 421 HIS B C 1
ATOM 8428 O O . HIS B 1 421 ? 4.992 -11.023 -4.324 1 72.25 421 HIS B O 1
ATOM 8434 N N . LEU B 1 422 ? 6.309 -12.453 -5.332 1 77.31 422 LEU B N 1
ATOM 8435 C CA . LEU B 1 422 ? 7.289 -12.391 -4.254 1 77.31 422 LEU B CA 1
ATOM 8436 C C . LEU B 1 422 ? 7.832 -10.969 -4.098 1 77.31 422 LEU B C 1
ATOM 8438 O O . LEU B 1 422 ? 7.887 -10.445 -2.984 1 77.31 422 LEU B O 1
ATOM 8442 N N . TYR B 1 423 ? 8.125 -10.375 -5.266 1 76.56 423 TYR B N 1
ATOM 8443 C CA . TYR B 1 423 ? 8.719 -9.047 -5.215 1 76.56 423 TYR B CA 1
ATOM 8444 C C . TYR B 1 423 ? 7.711 -8.016 -4.703 1 76.56 423 TYR B C 1
ATOM 8446 O O . TYR B 1 423 ? 8.047 -7.176 -3.867 1 76.56 423 TYR B O 1
ATOM 8454 N N . LYS B 1 424 ? 6.566 -8.117 -5.227 1 68 424 LYS B N 1
ATOM 8455 C CA . LYS B 1 424 ? 5.516 -7.195 -4.793 1 68 424 LYS B CA 1
ATOM 8456 C C . LYS B 1 424 ? 5.27 -7.312 -3.291 1 68 424 LYS B C 1
ATOM 8458 O O . LYS B 1 424 ? 4.988 -6.312 -2.625 1 68 424 LYS B O 1
ATOM 8463 N N . HIS B 1 425 ? 5.453 -8.453 -2.834 1 70.56 425 HIS B N 1
ATOM 8464 C CA . HIS B 1 425 ? 5.223 -8.695 -1.414 1 70.56 425 HIS B CA 1
ATOM 8465 C C . HIS B 1 425 ? 6.344 -8.109 -0.564 1 70.56 425 HIS B C 1
ATOM 8467 O O . HIS B 1 425 ? 6.086 -7.438 0.437 1 70.56 425 HIS B O 1
ATOM 8473 N N . PHE B 1 426 ? 7.508 -8.32 -0.996 1 70.94 426 PHE B N 1
ATOM 8474 C CA . PHE B 1 426 ? 8.609 -8.008 -0.096 1 70.94 426 PHE B CA 1
ATOM 8475 C C . PHE B 1 426 ? 9.094 -6.574 -0.314 1 70.94 426 PHE B C 1
ATOM 8477 O O . PHE B 1 426 ? 9.758 -6 0.552 1 70.94 426 PHE B O 1
ATOM 8484 N N . LEU B 1 427 ? 8.828 -6.051 -1.509 1 69.69 427 LEU B N 1
ATOM 8485 C CA . LEU B 1 427 ? 9.305 -4.695 -1.762 1 69.69 427 LEU B CA 1
ATOM 8486 C C . LEU B 1 427 ? 8.211 -3.672 -1.481 1 69.69 427 LEU B C 1
ATOM 8488 O O . LEU B 1 427 ? 8.477 -2.469 -1.435 1 69.69 427 LEU B O 1
ATOM 8492 N N . LYS B 1 428 ? 7.047 -4.176 -1.147 1 62.94 428 LYS B N 1
ATOM 8493 C CA . LYS B 1 428 ? 5.934 -3.285 -0.82 1 62.94 428 LYS B CA 1
ATOM 8494 C C . LYS B 1 428 ? 6.109 -2.676 0.568 1 62.94 428 LYS B C 1
ATOM 8496 O O . LYS B 1 428 ? 6.543 -3.355 1.5 1 62.94 428 LYS B O 1
ATOM 8501 N N . GLY B 1 429 ? 5.848 -1.312 0.641 1 57.62 429 GLY B N 1
ATOM 8502 C CA . GLY B 1 429 ? 5.898 -0.615 1.916 1 57.62 429 GLY B CA 1
ATOM 8503 C C . GLY B 1 429 ? 7.203 0.126 2.141 1 57.62 429 GLY B C 1
ATOM 8504 O O . GLY B 1 429 ? 7.348 0.851 3.127 1 57.62 429 GLY B O 1
ATOM 8505 N N . TYR B 1 430 ? 8.188 -0.274 1.267 1 60.31 430 TYR B N 1
ATOM 8506 C CA . TYR B 1 430 ? 9.445 0.443 1.412 1 60.31 430 TYR B CA 1
ATOM 8507 C C . TYR B 1 430 ? 9.461 1.697 0.546 1 60.31 430 TYR B C 1
ATOM 8509 O O . TYR B 1 430 ? 9.047 1.664 -0.613 1 60.31 430 TYR B O 1
ATOM 8517 N N . ASN B 1 431 ? 9.555 2.725 1.26 1 60.66 431 ASN B N 1
ATOM 8518 C CA . ASN B 1 431 ? 9.75 3.988 0.556 1 60.66 431 ASN B CA 1
ATOM 8519 C C . ASN B 1 431 ? 11.234 4.312 0.385 1 60.66 431 ASN B C 1
ATOM 8521 O O . ASN B 1 431 ? 11.922 4.613 1.36 1 60.66 431 ASN B O 1
ATOM 8525 N N . PRO B 1 432 ? 11.75 4.125 -0.813 1 64.75 432 PRO B N 1
ATOM 8526 C CA . PRO B 1 432 ? 13.18 4.367 -1.031 1 64.75 432 PRO B CA 1
ATOM 8527 C C . PRO B 1 432 ? 13.617 5.766 -0.601 1 64.75 432 PRO B C 1
ATOM 8529 O O . PRO B 1 432 ? 14.789 5.98 -0.286 1 64.75 432 PRO B O 1
ATOM 8532 N N . GLN B 1 433 ? 12.633 6.672 -0.579 1 61.94 433 GLN B N 1
ATOM 8533 C CA . GLN B 1 433 ? 12.992 8.047 -0.239 1 61.94 433 GLN B CA 1
ATOM 8534 C C . GLN B 1 433 ? 13.203 8.203 1.264 1 61.94 433 GLN B C 1
ATOM 8536 O O . GLN B 1 433 ? 13.945 9.086 1.702 1 61.94 433 GLN B O 1
ATOM 8541 N N . LEU B 1 434 ? 12.586 7.285 1.991 1 59.78 434 LEU B N 1
ATOM 8542 C CA . LEU B 1 434 ? 12.594 7.445 3.441 1 59.78 434 LEU B CA 1
ATOM 8543 C C . LEU B 1 434 ? 13.578 6.477 4.086 1 59.78 434 LEU B C 1
ATOM 8545 O O . LEU B 1 434 ? 13.883 6.594 5.277 1 59.78 434 LEU B O 1
ATOM 8549 N N . THR B 1 435 ? 14.094 5.527 3.238 1 63.78 435 THR B N 1
ATOM 8550 C CA . THR B 1 435 ? 14.922 4.48 3.824 1 63.78 435 THR B CA 1
ATOM 8551 C C . THR B 1 435 ? 16.359 4.594 3.328 1 63.78 435 THR B C 1
ATOM 8553 O O . THR B 1 435 ? 16.625 4.418 2.139 1 63.78 435 THR B O 1
ATOM 8556 N N . ASN B 1 436 ? 17.219 4.945 4.273 1 67.5 436 ASN B N 1
ATOM 8557 C CA . ASN B 1 436 ? 18.625 4.918 3.936 1 67.5 436 ASN B CA 1
ATOM 8558 C C . ASN B 1 436 ? 19.109 3.504 3.623 1 67.5 436 ASN B C 1
ATOM 8560 O O . ASN B 1 436 ? 18.828 2.568 4.371 1 67.5 436 ASN B O 1
ATOM 8564 N N . GLY B 1 437 ? 19.938 3.316 2.521 1 73.69 437 GLY B N 1
ATOM 8565 C CA . GLY B 1 437 ? 20.375 1.992 2.115 1 73.69 437 GLY B CA 1
ATOM 8566 C C . GLY B 1 437 ? 19.234 1.068 1.738 1 73.69 437 GLY B C 1
ATOM 8567 O O . GLY B 1 437 ? 19.219 -0.096 2.143 1 73.69 437 GLY B O 1
ATOM 8568 N N . PHE B 1 438 ? 18.359 1.639 1.046 1 76.25 438 PHE B N 1
ATOM 8569 C CA . PHE B 1 438 ? 17.094 0.974 0.733 1 76.25 438 PHE B CA 1
ATOM 8570 C C . PHE B 1 438 ? 17.344 -0.372 0.063 1 76.25 438 PHE B C 1
ATOM 8572 O O . PHE B 1 438 ? 16.75 -1.38 0.441 1 76.25 438 PHE B O 1
ATOM 8579 N N . ILE B 1 439 ? 18.266 -0.451 -0.831 1 77.81 439 ILE B N 1
ATOM 8580 C CA . ILE B 1 439 ? 18.453 -1.663 -1.619 1 77.81 439 ILE B CA 1
ATOM 8581 C C . ILE B 1 439 ? 19.047 -2.766 -0.738 1 77.81 439 ILE B C 1
ATOM 8583 O O . ILE B 1 439 ? 18.594 -3.914 -0.792 1 77.81 439 ILE B O 1
ATOM 8587 N N . GLU B 1 440 ? 19.969 -2.387 0.063 1 79.62 440 GLU B N 1
ATOM 8588 C CA . GLU B 1 440 ? 20.578 -3.365 0.963 1 79.62 440 GLU B CA 1
ATOM 8589 C C . GLU B 1 440 ? 19.547 -3.916 1.948 1 79.62 440 GLU B C 1
ATOM 8591 O O . GLU B 1 440 ? 19.516 -5.121 2.201 1 79.62 440 GLU B O 1
ATOM 8596 N N . LYS B 1 441 ? 18.797 -3.033 2.354 1 78.19 441 LYS B N 1
ATOM 8597 C CA . LYS B 1 441 ? 17.766 -3.453 3.307 1 78.19 441 LYS B CA 1
ATOM 8598 C C . LYS B 1 441 ? 16.703 -4.312 2.627 1 78.19 441 LYS B C 1
ATOM 8600 O O . LYS B 1 441 ? 16.203 -5.27 3.219 1 78.19 441 LYS B O 1
ATOM 8605 N N . ALA B 1 442 ? 16.422 -3.949 1.43 1 78.25 442 ALA B N 1
ATOM 8606 C CA . ALA B 1 442 ? 15.414 -4.703 0.681 1 78.25 442 ALA B CA 1
ATOM 8607 C C . ALA B 1 442 ? 15.898 -6.121 0.395 1 78.25 442 ALA B C 1
ATOM 8609 O O . ALA B 1 442 ? 15.141 -7.082 0.551 1 78.25 442 ALA B O 1
ATOM 8610 N N . ILE B 1 443 ? 17.109 -6.258 0.016 1 81.06 443 ILE B N 1
ATOM 8611 C CA . ILE B 1 443 ? 17.688 -7.559 -0.286 1 81.06 443 ILE B CA 1
ATOM 8612 C C . ILE B 1 443 ? 17.75 -8.406 0.983 1 81.06 443 ILE B C 1
ATOM 8614 O O . ILE B 1 443 ? 17.375 -9.578 0.972 1 81.06 443 ILE B O 1
ATOM 8618 N N . ASN B 1 444 ? 18.188 -7.801 2.006 1 80.56 444 ASN B N 1
ATOM 8619 C CA . ASN B 1 444 ? 18.281 -8.516 3.275 1 80.56 444 ASN B CA 1
ATOM 8620 C C . ASN B 1 444 ? 16.906 -8.992 3.75 1 80.56 444 ASN B C 1
ATOM 8622 O O . ASN B 1 444 ? 16.781 -10.102 4.262 1 80.56 444 ASN B O 1
ATOM 8626 N N . ARG B 1 445 ? 16.062 -8.148 3.598 1 79.38 445 ARG B N 1
ATOM 8627 C CA . ARG B 1 445 ? 14.711 -8.5 3.998 1 79.38 445 ARG B CA 1
ATOM 8628 C C . ARG B 1 445 ? 14.18 -9.672 3.18 1 79.38 445 ARG B C 1
ATOM 8630 O O . ARG B 1 445 ? 13.516 -10.562 3.715 1 79.38 445 ARG B O 1
ATOM 8637 N N . LEU B 1 446 ? 14.406 -9.625 1.934 1 81.44 446 LEU B N 1
ATOM 8638 C CA . LEU B 1 446 ? 13.945 -10.703 1.063 1 81.44 446 LEU B CA 1
ATOM 8639 C C . LEU B 1 446 ? 14.586 -12.031 1.454 1 81.44 446 LEU B C 1
ATOM 8641 O O . LEU B 1 446 ? 13.891 -13.039 1.589 1 81.44 446 LEU B O 1
ATOM 8645 N N . ILE B 1 447 ? 15.852 -12.047 1.666 1 83 447 ILE B N 1
ATOM 8646 C CA . ILE B 1 447 ? 16.594 -13.258 1.997 1 83 447 ILE B CA 1
ATOM 8647 C C . ILE B 1 447 ? 16.141 -13.781 3.359 1 83 447 ILE B C 1
ATOM 8649 O O . ILE B 1 447 ? 15.883 -14.977 3.52 1 83 447 ILE B O 1
ATOM 8653 N N . THR B 1 448 ? 16.047 -12.852 4.238 1 82.81 448 THR B N 1
ATOM 8654 C CA . THR B 1 448 ? 15.648 -13.242 5.59 1 82.81 448 THR B CA 1
ATOM 8655 C C . THR B 1 448 ? 14.227 -13.789 5.594 1 82.81 448 THR B C 1
ATOM 8657 O O . THR B 1 448 ? 13.945 -14.797 6.238 1 82.81 448 THR B O 1
ATOM 8660 N N . SER B 1 449 ? 13.391 -13.117 4.922 1 83.75 449 SER B N 1
ATOM 8661 C CA . SER B 1 449 ? 11.992 -13.547 4.867 1 83.75 449 SER B CA 1
ATOM 8662 C C . SER B 1 449 ? 11.867 -14.953 4.285 1 83.75 449 SER B C 1
ATOM 8664 O O . SER B 1 449 ? 11.125 -15.781 4.805 1 83.75 449 SER B O 1
ATOM 8666 N N . THR B 1 450 ? 12.555 -15.172 3.201 1 83.38 450 THR B N 1
ATOM 8667 C CA . THR B 1 450 ? 12.484 -16.484 2.576 1 83.38 450 THR B CA 1
ATOM 8668 C C . THR B 1 450 ? 13.062 -17.562 3.498 1 83.38 450 THR B C 1
ATOM 8670 O O . THR B 1 450 ? 12.5 -18.656 3.615 1 83.38 450 THR B O 1
ATOM 8673 N N . ALA B 1 451 ? 14.148 -17.266 4.156 1 84.5 451 ALA B N 1
ATOM 8674 C CA . ALA B 1 451 ? 14.789 -18.219 5.062 1 84.5 451 ALA B CA 1
ATOM 8675 C C . ALA B 1 451 ? 13.898 -18.516 6.266 1 84.5 451 ALA B C 1
ATOM 8677 O O . ALA B 1 451 ? 13.758 -19.672 6.664 1 84.5 451 ALA B O 1
ATOM 8678 N N . VAL B 1 452 ? 13.328 -17.5 6.777 1 88.81 452 VAL B N 1
ATOM 8679 C CA . VAL B 1 452 ? 12.477 -17.656 7.949 1 88.81 452 VAL B CA 1
ATOM 8680 C C . VAL B 1 452 ? 11.242 -18.469 7.586 1 88.81 452 VAL B C 1
ATOM 8682 O O . VAL B 1 452 ? 10.859 -19.391 8.312 1 88.81 452 VAL B O 1
ATOM 8685 N N . ARG B 1 453 ? 10.656 -18.203 6.527 1 87.19 453 ARG B N 1
ATOM 8686 C CA . ARG B 1 453 ? 9.453 -18.922 6.102 1 87.19 453 ARG B CA 1
ATOM 8687 C C . ARG B 1 453 ? 9.766 -20.375 5.805 1 87.19 453 ARG B C 1
ATOM 8689 O O . ARG B 1 453 ? 8.953 -21.266 6.105 1 87.19 453 ARG B O 1
ATOM 8696 N N . ARG B 1 454 ? 10.898 -20.594 5.289 1 86.94 454 ARG B N 1
ATOM 8697 C CA . ARG B 1 454 ? 11.312 -21.969 5.023 1 86.94 454 ARG B CA 1
ATOM 8698 C C . ARG B 1 454 ? 11.508 -22.734 6.324 1 86.94 454 ARG B C 1
ATOM 8700 O O . ARG B 1 454 ? 11.109 -23.906 6.422 1 86.94 454 ARG B O 1
ATOM 8707 N N . GLU B 1 455 ? 12.117 -22.078 7.215 1 89.19 455 GLU B N 1
ATOM 8708 C CA . GLU B 1 455 ? 12.344 -22.734 8.5 1 89.19 455 GLU B CA 1
ATOM 8709 C C . GLU B 1 455 ? 11.031 -22.969 9.242 1 89.19 455 GLU B C 1
ATOM 8711 O O . GLU B 1 455 ? 10.836 -24.031 9.852 1 89.19 455 GLU B O 1
ATOM 8716 N N . LEU B 1 456 ? 10.195 -22.016 9.156 1 91.5 456 LEU B N 1
ATOM 8717 C CA . LEU B 1 456 ? 8.883 -22.188 9.773 1 91.5 456 LEU B CA 1
ATOM 8718 C C . LEU B 1 456 ? 8.133 -23.359 9.148 1 91.5 456 LEU B C 1
ATOM 8720 O O . LEU B 1 456 ? 7.496 -24.141 9.859 1 91.5 456 LEU B O 1
ATOM 8724 N N . ARG B 1 457 ? 8.195 -23.453 7.895 1 88.12 457 ARG B N 1
ATOM 8725 C CA . ARG B 1 457 ? 7.535 -24.562 7.203 1 88.12 457 ARG B CA 1
ATOM 8726 C C . ARG B 1 457 ? 8.141 -25.891 7.609 1 88.12 457 ARG B C 1
ATOM 8728 O O . ARG B 1 457 ? 7.418 -26.891 7.773 1 88.12 457 ARG B O 1
ATOM 8735 N N . SER B 1 458 ? 9.438 -25.906 7.719 1 86.88 458 SER B N 1
ATOM 8736 C CA . SER B 1 458 ? 10.109 -27.125 8.148 1 86.88 458 SER B CA 1
ATOM 8737 C C . SER B 1 458 ? 9.664 -27.547 9.539 1 86.88 458 SER B C 1
ATOM 8739 O O . SER B 1 458 ? 9.406 -28.734 9.781 1 86.88 458 SER B O 1
ATOM 8741 N N . ARG B 1 459 ? 9.461 -26.625 10.367 1 91.62 459 ARG B N 1
ATOM 8742 C CA . ARG B 1 459 ? 9.086 -26.938 11.742 1 91.62 459 ARG B CA 1
ATOM 8743 C C . ARG B 1 459 ? 7.59 -27.203 11.852 1 91.62 459 ARG B C 1
ATOM 8745 O O . ARG B 1 459 ? 7.133 -27.797 12.836 1 91.62 459 ARG B O 1
ATOM 8752 N N . ALA B 1 460 ? 6.895 -26.656 10.922 1 91.38 460 ALA B N 1
ATOM 8753 C CA . ALA B 1 460 ? 5.445 -26.828 10.922 1 91.38 460 ALA B CA 1
ATOM 8754 C C . ALA B 1 460 ? 5.078 -28.312 10.82 1 91.38 460 ALA B C 1
ATOM 8756 O O . ALA B 1 460 ? 3.961 -28.703 11.164 1 91.38 460 ALA B O 1
ATOM 8757 N N . LYS B 1 461 ? 5.988 -29.125 10.328 1 87.12 461 LYS B N 1
ATOM 8758 C CA . LYS B 1 461 ? 5.75 -30.562 10.234 1 87.12 461 LYS B CA 1
ATOM 8759 C C . LYS B 1 461 ? 5.566 -31.172 11.617 1 87.12 461 LYS B C 1
ATOM 8761 O O . LYS B 1 461 ? 4.793 -32.125 11.781 1 87.12 461 LYS B O 1
ATOM 8766 N N . ASN B 1 462 ? 6.262 -30.656 12.633 1 89.62 462 ASN B N 1
ATOM 8767 C CA . ASN B 1 462 ? 6.176 -31.109 14.016 1 89.62 462 ASN B CA 1
ATOM 8768 C C . ASN B 1 462 ? 6.324 -29.938 14.992 1 89.62 462 ASN B C 1
ATOM 8770 O O . ASN B 1 462 ? 7.363 -29.797 15.648 1 89.62 462 ASN B O 1
ATOM 8774 N N . PRO B 1 463 ? 5.191 -29.234 15.109 1 91.69 463 PRO B N 1
ATOM 8775 C CA . PRO B 1 463 ? 5.281 -28.078 15.992 1 91.69 463 PRO B CA 1
ATOM 8776 C C . PRO B 1 463 ? 5.461 -28.453 17.453 1 91.69 463 PRO B C 1
ATOM 8778 O O . PRO B 1 463 ? 4.656 -29.219 18 1 91.69 463 PRO B O 1
ATOM 8781 N N . LYS B 1 464 ? 6.414 -27.953 18.094 1 89.62 464 LYS B N 1
ATOM 8782 C CA . LYS B 1 464 ? 6.77 -28.359 19.453 1 89.62 464 LYS B CA 1
ATOM 8783 C C . LYS B 1 464 ? 6.32 -27.328 20.484 1 89.62 464 LYS B C 1
ATOM 8785 O O . LYS B 1 464 ? 6.148 -27.656 21.656 1 89.62 464 LYS B O 1
ATOM 8790 N N . THR B 1 465 ? 6.234 -26.094 20.156 1 93.06 465 THR B N 1
ATOM 8791 C CA . THR B 1 465 ? 5.93 -25.031 21.109 1 93.06 465 THR B CA 1
ATOM 8792 C C . THR B 1 465 ? 4.551 -24.438 20.844 1 93.06 465 THR B C 1
ATOM 8794 O O . THR B 1 465 ? 4.02 -24.578 19.75 1 93.06 465 THR B O 1
ATOM 8797 N N . SER B 1 466 ? 3.982 -23.766 21.859 1 91.75 466 SER B N 1
ATOM 8798 C CA . SER B 1 466 ? 2.693 -23.094 21.703 1 91.75 466 SER B CA 1
ATOM 8799 C C . SER B 1 466 ? 2.783 -21.938 20.719 1 91.75 466 SER B C 1
ATOM 8801 O O . SER B 1 466 ? 1.837 -21.672 19.969 1 91.75 466 SER B O 1
ATOM 8803 N N . ALA B 1 467 ? 3.859 -21.328 20.719 1 92.5 467 ALA B N 1
ATOM 8804 C CA . ALA B 1 467 ? 4.055 -20.203 19.797 1 92.5 467 ALA B CA 1
ATOM 8805 C C . ALA B 1 467 ? 3.93 -20.656 18.359 1 92.5 467 ALA B C 1
ATOM 8807 O O . ALA B 1 467 ? 3.258 -20.016 17.547 1 92.5 467 ALA B O 1
ATOM 8808 N N . MET B 1 468 ? 4.48 -21.797 18.078 1 94.25 468 MET B N 1
ATOM 8809 C CA . MET B 1 468 ? 4.445 -22.359 16.734 1 94.25 468 MET B CA 1
ATOM 8810 C C . MET B 1 468 ? 3.033 -22.812 16.375 1 94.25 468 MET B C 1
ATOM 8812 O O . MET B 1 468 ? 2.562 -22.547 15.258 1 94.25 468 MET B O 1
ATOM 8816 N N . VAL B 1 469 ? 2.4 -23.375 17.312 1 93.81 469 VAL B N 1
ATOM 8817 C CA . VAL B 1 469 ? 1.048 -23.859 17.078 1 93.81 469 VAL B CA 1
ATOM 8818 C C . VAL B 1 469 ? 0.12 -22.688 16.766 1 93.81 469 VAL B C 1
ATOM 8820 O O . VAL B 1 469 ? -0.635 -22.719 15.789 1 93.81 469 VAL B O 1
ATOM 8823 N N . HIS B 1 470 ? 0.257 -21.688 17.531 1 92.62 470 HIS B N 1
ATOM 8824 C CA . HIS B 1 470 ? -0.605 -20.516 17.344 1 92.62 470 HIS B CA 1
ATOM 8825 C C . HIS B 1 470 ? -0.292 -19.812 16.031 1 92.62 470 HIS B C 1
ATOM 8827 O O . HIS B 1 470 ? -1.2 -19.344 15.344 1 92.62 470 HIS B O 1
ATOM 8833 N N . PHE B 1 471 ? 0.971 -19.719 15.75 1 95 471 PHE B N 1
ATOM 8834 C CA . PHE B 1 471 ? 1.388 -19.062 14.508 1 95 471 PHE B CA 1
ATOM 8835 C C . PHE B 1 471 ? 0.83 -19.812 13.297 1 95 471 PHE B C 1
ATOM 8837 O O . PHE B 1 471 ? 0.36 -19.172 12.344 1 95 471 PHE B O 1
ATOM 8844 N N . LEU B 1 472 ? 0.818 -21.062 13.328 1 92.94 472 LEU B N 1
ATOM 8845 C CA . LEU B 1 472 ? 0.388 -21.891 12.211 1 92.94 472 LEU B CA 1
ATOM 8846 C C . LEU B 1 472 ? -1.13 -21.875 12.062 1 92.94 472 LEU B C 1
ATOM 8848 O O . LEU B 1 472 ? -1.657 -22.078 10.969 1 92.94 472 LEU B O 1
ATOM 8852 N N . GLU B 1 473 ? -1.757 -21.594 13.117 1 89.25 473 GLU B N 1
ATOM 8853 C CA . GLU B 1 473 ? -3.209 -21.469 13.055 1 89.25 473 GLU B CA 1
ATOM 8854 C C . GLU B 1 473 ? -3.625 -20.297 12.172 1 89.25 473 GLU B C 1
ATOM 8856 O O . GLU B 1 473 ? -4.641 -20.375 11.477 1 89.25 473 GLU B O 1
ATOM 8861 N N . VAL B 1 474 ? -2.779 -19.297 12.258 1 89.62 474 VAL B N 1
ATOM 8862 C CA . VAL B 1 474 ? -3.125 -18.078 11.523 1 89.62 474 VAL B CA 1
ATOM 8863 C C . VAL B 1 474 ? -2.436 -18.094 10.156 1 89.62 474 VAL B C 1
ATOM 8865 O O . VAL B 1 474 ? -2.736 -17.266 9.297 1 89.62 474 VAL B O 1
ATOM 8868 N N . THR B 1 475 ? -1.502 -19.031 9.945 1 90.19 475 THR B N 1
ATOM 8869 C CA . THR B 1 475 ? -0.766 -19.141 8.688 1 90.19 475 THR B CA 1
ATOM 8870 C C . THR B 1 475 ? -0.821 -20.578 8.156 1 90.19 475 THR B C 1
ATOM 8872 O O . THR B 1 475 ? 0.215 -21.234 8 1 90.19 475 THR B O 1
ATOM 8875 N N . PRO B 1 476 ? -1.932 -20.922 7.793 1 82.56 476 PRO B N 1
ATOM 8876 C CA . PRO B 1 476 ? -2.105 -22.328 7.438 1 82.56 476 PRO B CA 1
ATOM 8877 C C . PRO B 1 476 ? -1.319 -22.734 6.191 1 82.56 476 PRO B C 1
ATOM 8879 O O . PRO B 1 476 ? -1.028 -23.906 5.992 1 82.56 476 PRO B O 1
ATOM 8882 N N . GLU B 1 477 ? -0.929 -21.812 5.379 1 78.31 477 GLU B N 1
ATOM 8883 C CA . GLU B 1 477 ? -0.203 -22.125 4.148 1 78.31 477 GLU B CA 1
ATOM 8884 C C . GLU B 1 477 ? 1.17 -22.719 4.453 1 78.31 477 GLU B C 1
ATOM 8886 O O . GLU B 1 477 ? 1.791 -23.328 3.586 1 78.31 477 GLU B O 1
ATOM 8891 N N . LEU B 1 478 ? 1.624 -22.547 5.668 1 87 478 LEU B N 1
ATOM 8892 C CA . LEU B 1 478 ? 2.932 -23.078 6.043 1 87 478 LEU B CA 1
ATOM 8893 C C . LEU B 1 478 ? 2.834 -24.531 6.453 1 87 478 LEU B C 1
ATOM 8895 O O . LEU B 1 478 ? 3.848 -25.234 6.52 1 87 478 LEU B O 1
ATOM 8899 N N . LYS B 1 479 ? 1.627 -24.938 6.773 1 83.75 479 LYS B N 1
ATOM 8900 C CA . LYS B 1 479 ? 1.427 -26.344 7.148 1 83.75 479 LYS B CA 1
ATOM 8901 C C . LYS B 1 479 ? 1.492 -27.25 5.922 1 83.75 479 LYS B C 1
ATOM 8903 O O . LYS B 1 479 ? 1.146 -26.828 4.816 1 83.75 479 LYS B O 1
ATOM 8908 N N . PRO B 1 480 ? 2.092 -28.391 6.176 1 75.56 480 PRO B N 1
ATOM 8909 C CA . PRO B 1 480 ? 2.016 -29.344 5.066 1 75.56 480 PRO B CA 1
ATOM 8910 C C . PRO B 1 480 ? 0.584 -29.609 4.605 1 75.56 480 PRO B C 1
ATOM 8912 O O . PRO B 1 480 ? -0.333 -29.672 5.426 1 75.56 480 PRO B O 1
ATOM 8915 N N . PHE B 1 481 ? 0.446 -29.594 3.398 1 73.25 481 PHE B N 1
ATOM 8916 C CA . PHE B 1 481 ? -0.891 -29.812 2.859 1 73.25 481 PHE B CA 1
ATOM 8917 C C . PHE B 1 481 ? -1.44 -31.172 3.314 1 73.25 481 PHE B C 1
ATOM 8919 O O . PHE B 1 481 ? -0.721 -32.156 3.316 1 73.25 481 PHE B O 1
ATOM 8926 N N . LYS B 1 482 ? -2.59 -31.109 3.857 1 76.56 482 LYS B N 1
ATOM 8927 C CA . LYS B 1 482 ? -3.338 -32.312 4.195 1 76.56 482 LYS B CA 1
ATOM 8928 C C . LYS B 1 482 ? -4.762 -32.25 3.648 1 76.56 482 LYS B C 1
ATOM 8930 O O . LYS B 1 482 ? -5.398 -31.203 3.68 1 76.56 482 LYS B O 1
ATOM 8935 N N . ASN B 1 483 ? -5.094 -33.406 3.055 1 82.81 483 ASN B N 1
ATOM 8936 C CA . ASN B 1 483 ? -6.492 -33.5 2.65 1 82.81 483 ASN B CA 1
ATOM 8937 C C . ASN B 1 483 ? -7.43 -33.219 3.822 1 82.81 483 ASN B C 1
ATOM 8939 O O . ASN B 1 483 ? -7.168 -33.625 4.949 1 82.81 483 ASN B O 1
ATOM 8943 N N . SER B 1 484 ? -8.328 -32.375 3.588 1 86.44 484 SER B N 1
ATOM 8944 C CA . SER B 1 484 ? -9.289 -32.062 4.641 1 86.44 484 SER B CA 1
ATOM 8945 C C . SER B 1 484 ? -10.719 -32.062 4.102 1 86.44 484 SER B C 1
ATOM 8947 O O . SER B 1 484 ? -10.938 -31.922 2.896 1 86.44 484 SER B O 1
ATOM 8949 N N . TRP B 1 485 ? -11.648 -32.375 4.914 1 92.06 485 TRP B N 1
ATOM 8950 C CA . TRP B 1 485 ? -13.062 -32.406 4.543 1 92.06 485 TRP B CA 1
ATOM 8951 C C . TRP B 1 485 ? -13.906 -31.656 5.578 1 92.06 485 TRP B C 1
ATOM 8953 O O . TRP B 1 485 ? -13.547 -31.609 6.758 1 92.06 485 TRP B O 1
ATOM 8963 N N . LYS B 1 486 ? -14.961 -31.016 5.086 1 91.69 486 LYS B N 1
ATOM 8964 C CA . LYS B 1 486 ? -15.875 -30.219 5.902 1 91.69 486 LYS B CA 1
ATOM 8965 C C . LYS B 1 486 ? -17.328 -30.406 5.461 1 91.69 486 LYS B C 1
ATOM 8967 O O . LYS B 1 486 ? -17.594 -31.141 4.508 1 91.69 486 LYS B O 1
ATOM 8972 N N . CYS B 1 487 ? -18.344 -29.859 6.273 1 92.44 487 CYS B N 1
ATOM 8973 C CA . CYS B 1 487 ? -19.766 -29.875 5.98 1 92.44 487 CYS B CA 1
ATOM 8974 C C . CYS B 1 487 ? -20.328 -31.297 6.074 1 92.44 487 CYS B C 1
ATOM 8976 O O . CYS B 1 487 ? -20.719 -31.875 5.062 1 92.44 487 CYS B O 1
ATOM 8978 N N . PRO B 1 488 ? -20.438 -31.781 7.301 1 95.25 488 PRO B N 1
ATOM 8979 C CA . PRO B 1 488 ? -20.969 -33.125 7.48 1 95.25 488 PRO B CA 1
ATOM 8980 C C . PRO B 1 488 ? -22.375 -33.281 6.902 1 95.25 488 PRO B C 1
ATOM 8982 O O . PRO B 1 488 ? -23.203 -32.375 7.008 1 95.25 488 PRO B O 1
ATOM 8985 N N . ILE B 1 489 ? -22.578 -34.5 6.234 1 94.69 489 ILE B N 1
ATOM 8986 C CA . ILE B 1 489 ? -23.875 -34.844 5.664 1 94.69 489 ILE B CA 1
ATOM 8987 C C . ILE B 1 489 ? -24.609 -35.812 6.586 1 94.69 489 ILE B C 1
ATOM 8989 O O . ILE B 1 489 ? -24.156 -36.906 6.812 1 94.69 489 ILE B O 1
ATOM 8993 N N . SER B 1 490 ? -25.719 -35.406 7.109 1 90.06 490 SER B N 1
ATOM 8994 C CA . SER B 1 490 ? -26.469 -36.25 8.039 1 90.06 490 SER B CA 1
ATOM 8995 C C . SER B 1 490 ? -27.25 -37.312 7.297 1 90.06 490 SER B C 1
ATOM 8997 O O . SER B 1 490 ? -27.281 -38.469 7.734 1 90.06 490 SER B O 1
ATOM 8999 N N . VAL B 1 491 ? -27.922 -37 6.168 1 89.75 491 VAL B N 1
ATOM 9000 C CA . VAL B 1 491 ? -28.75 -37.938 5.418 1 89.75 491 VAL B CA 1
ATOM 9001 C C . VAL B 1 491 ? -28.484 -37.781 3.922 1 89.75 491 VAL B C 1
ATOM 9003 O O . VAL B 1 491 ? -28.562 -36.656 3.391 1 89.75 491 VAL B O 1
ATOM 9006 N N . LEU B 1 492 ? -28.172 -38.875 3.361 1 93.12 492 LEU B N 1
ATOM 9007 C CA . LEU B 1 492 ? -28.047 -38.906 1.91 1 93.12 492 LEU B CA 1
ATOM 9008 C C . LEU B 1 492 ? -29.375 -39.25 1.245 1 93.12 492 LEU B C 1
ATOM 9010 O O . LEU B 1 492 ? -30.188 -39.969 1.815 1 93.12 492 LEU B O 1
ATOM 9014 N N . ASP B 1 493 ? -29.562 -38.719 0.111 1 92.38 493 ASP B N 1
ATOM 9015 C CA . ASP B 1 493 ? -30.703 -39.188 -0.688 1 92.38 493 ASP B CA 1
ATOM 9016 C C . ASP B 1 493 ? -30.641 -40.688 -0.944 1 92.38 493 ASP B C 1
ATOM 9018 O O . ASP B 1 493 ? -29.547 -41.281 -0.947 1 92.38 493 ASP B O 1
ATOM 9022 N N . SER B 1 494 ? -31.75 -41.312 -1.162 1 91 494 SER B N 1
ATOM 9023 C CA . SER B 1 494 ? -31.844 -42.75 -1.351 1 91 494 SER B CA 1
ATOM 9024 C C . SER B 1 494 ? -30.969 -43.219 -2.51 1 91 494 SER B C 1
ATOM 9026 O O . SER B 1 494 ? -30.328 -44.25 -2.43 1 91 494 SER B O 1
ATOM 9028 N N . ILE B 1 495 ? -30.859 -42.375 -3.52 1 91.31 495 ILE B N 1
ATOM 9029 C CA . ILE B 1 495 ? -30.109 -42.75 -4.711 1 91.31 495 ILE B CA 1
ATOM 9030 C C . ILE B 1 495 ? -28.609 -42.719 -4.402 1 91.31 495 ILE B C 1
ATOM 9032 O O . ILE B 1 495 ? -27.828 -43.438 -5.043 1 91.31 495 ILE B O 1
ATOM 9036 N N . ASP B 1 496 ? -28.234 -42 -3.408 1 93.31 496 ASP B N 1
ATOM 9037 C CA . ASP B 1 496 ? -26.828 -41.812 -3.07 1 93.31 496 ASP B CA 1
ATOM 9038 C C . ASP B 1 496 ? -26.422 -42.719 -1.896 1 93.31 496 ASP B C 1
ATOM 9040 O O . ASP B 1 496 ? -25.266 -42.719 -1.469 1 93.31 496 ASP B O 1
ATOM 9044 N N . SER B 1 497 ? -27.406 -43.469 -1.391 1 91.25 497 SER B N 1
ATOM 9045 C CA . SER B 1 497 ? -27.125 -44.312 -0.235 1 91.25 497 SER B CA 1
ATOM 9046 C C . SER B 1 497 ? -26.688 -45.719 -0.665 1 91.25 497 SER B C 1
ATOM 9048 O O . SER B 1 497 ? -27.469 -46.469 -1.229 1 91.25 497 SER B O 1
ATOM 9050 N N . LEU B 1 498 ? -25.438 -45.969 -0.521 1 91.69 498 LEU B N 1
ATOM 9051 C CA . LEU B 1 498 ? -24.891 -47.312 -0.809 1 91.69 498 LEU B CA 1
ATOM 9052 C C . LEU B 1 498 ? -24.688 -48.094 0.477 1 91.69 498 LEU B C 1
ATOM 9054 O O . LEU B 1 498 ? -24.188 -47.562 1.469 1 91.69 498 LEU B O 1
ATOM 9058 N N . GLU B 1 499 ? -24.938 -49.406 0.438 1 88.75 499 GLU B N 1
ATOM 9059 C CA . GLU B 1 499 ? -24.844 -50.281 1.609 1 88.75 499 GLU B CA 1
ATOM 9060 C C . GLU B 1 499 ? -23.391 -50.375 2.09 1 88.75 499 GLU B C 1
ATOM 9062 O O . GLU B 1 499 ? -23.141 -50.438 3.295 1 88.75 499 GLU B O 1
ATOM 9067 N N . SER B 1 500 ? -22.531 -50.281 1.202 1 90.06 500 SER B N 1
ATOM 9068 C CA . SER B 1 500 ? -21.125 -50.469 1.523 1 90.06 500 SER B CA 1
ATOM 9069 C C . SER B 1 500 ? -20.562 -49.25 2.273 1 90.06 500 SER B C 1
ATOM 9071 O O . SER B 1 500 ? -19.484 -49.344 2.871 1 90.06 500 SER B O 1
ATOM 9073 N N . LEU B 1 501 ? -21.328 -48.156 2.383 1 92.38 501 LEU B N 1
ATOM 9074 C CA . LEU B 1 501 ? -20.812 -46.938 2.988 1 92.38 501 LEU B CA 1
ATOM 9075 C C . LEU B 1 501 ? -21.625 -46.531 4.219 1 92.38 501 LEU B C 1
ATOM 9077 O O . LEU B 1 501 ? -21.547 -45.406 4.691 1 92.38 501 LEU B O 1
ATOM 9081 N N . THR B 1 502 ? -22.391 -47.469 4.754 1 89.75 502 THR B N 1
ATOM 9082 C CA . THR B 1 502 ? -23.281 -47.156 5.871 1 89.75 502 THR B CA 1
ATOM 9083 C C . THR B 1 502 ? -22.484 -46.812 7.117 1 89.75 502 THR B C 1
ATOM 9085 O O . THR B 1 502 ? -22.906 -45.938 7.898 1 89.75 502 THR B O 1
ATOM 9088 N N . GLU B 1 503 ? -21.25 -47.344 7.266 1 90.81 503 GLU B N 1
ATOM 9089 C CA . GLU B 1 503 ? -20.453 -47.125 8.469 1 90.81 503 GLU B CA 1
ATOM 9090 C C . GLU B 1 503 ? -19.562 -45.875 8.32 1 90.81 503 GLU B C 1
ATOM 9092 O O . GLU B 1 503 ? -18.859 -45.5 9.258 1 90.81 503 GLU B O 1
ATOM 9097 N N . TYR B 1 504 ? -19.641 -45.25 7.191 1 94.5 504 TYR B N 1
ATOM 9098 C CA . TYR B 1 504 ? -18.75 -44.125 6.918 1 94.5 504 TYR B CA 1
ATOM 9099 C C . TYR B 1 504 ? -19.406 -42.781 7.289 1 94.5 504 TYR B C 1
ATOM 9101 O O . TYR B 1 504 ? -20.609 -42.625 7.094 1 94.5 504 TYR B O 1
ATOM 9109 N N . ASN B 1 505 ? -18.625 -41.906 7.887 1 95.5 505 ASN B N 1
ATOM 9110 C CA . ASN B 1 505 ? -19.047 -40.5 7.988 1 95.5 505 ASN B CA 1
ATOM 9111 C C . ASN B 1 505 ? -18.922 -39.781 6.648 1 95.5 505 ASN B C 1
ATOM 9113 O O . ASN B 1 505 ? -17.938 -39.969 5.926 1 95.5 505 ASN B O 1
ATOM 9117 N N . LYS B 1 506 ? -19.938 -39.062 6.309 1 96.44 506 LYS B N 1
ATOM 9118 C CA . LYS B 1 506 ? -19.984 -38.438 4.992 1 96.44 506 LYS B CA 1
ATOM 9119 C C . LYS B 1 506 ? -19.859 -36.906 5.102 1 96.44 506 LYS B C 1
ATOM 9121 O O . LYS B 1 506 ? -20.438 -36.281 6.012 1 96.44 506 LYS B O 1
ATOM 9126 N N . PHE B 1 507 ? -19.047 -36.312 4.145 1 97 507 PHE B N 1
ATOM 9127 C CA . PHE B 1 507 ? -18.875 -34.875 4.102 1 97 507 PHE B CA 1
ATOM 9128 C C . PHE B 1 507 ? -19.109 -34.344 2.693 1 97 507 PHE B C 1
ATOM 9130 O O . PHE B 1 507 ? -18.797 -35.031 1.709 1 97 507 PHE B O 1
ATOM 9137 N N . ALA B 1 508 ? -19.562 -33.094 2.566 1 96.62 508 ALA B N 1
ATOM 9138 C CA . ALA B 1 508 ? -19.984 -32.531 1.287 1 96.62 508 ALA B CA 1
ATOM 9139 C C . ALA B 1 508 ? -18.859 -31.703 0.648 1 96.62 508 ALA B C 1
ATOM 9141 O O . ALA B 1 508 ? -18.953 -31.312 -0.516 1 96.62 508 ALA B O 1
ATOM 9142 N N . CYS B 1 509 ? -17.828 -31.453 1.337 1 94.81 509 CYS B N 1
ATOM 9143 C CA . CYS B 1 509 ? -16.703 -30.672 0.816 1 94.81 509 CYS B CA 1
ATOM 9144 C C . CYS B 1 509 ? -15.375 -31.375 1.103 1 94.81 509 CYS B C 1
ATOM 9146 O O . CYS B 1 509 ? -15.188 -31.953 2.178 1 94.81 509 CYS B O 1
ATOM 9148 N N . VAL B 1 510 ? -14.469 -31.344 0.13 1 90.75 510 VAL B N 1
ATOM 9149 C CA . VAL B 1 510 ? -13.141 -31.906 0.325 1 90.75 510 VAL B CA 1
ATOM 9150 C C . VAL B 1 510 ? -12.094 -31 -0.326 1 90.75 510 VAL B C 1
ATOM 9152 O O . VAL B 1 510 ? -12.328 -30.453 -1.398 1 90.75 510 VAL B O 1
ATOM 9155 N N . SER B 1 511 ? -11.062 -30.797 0.384 1 84.06 511 SER B N 1
ATOM 9156 C CA . SER B 1 511 ? -9.906 -30.078 -0.136 1 84.06 511 SER B CA 1
ATOM 9157 C C . SER B 1 511 ? -8.766 -31.031 -0.479 1 84.06 511 SER B C 1
ATOM 9159 O O . SER B 1 511 ? -8.234 -31.719 0.397 1 84.06 511 SER B O 1
ATOM 9161 N N . LEU B 1 512 ? -8.484 -31.047 -1.762 1 80.12 512 LEU B N 1
ATOM 9162 C CA . LEU B 1 512 ? -7.398 -31.891 -2.279 1 80.12 512 LEU B CA 1
ATOM 9163 C C . LEU B 1 512 ? -6.234 -31.016 -2.75 1 80.12 512 LEU B C 1
ATOM 9165 O O . LEU B 1 512 ? -6.359 -29.797 -2.855 1 80.12 512 LEU B O 1
ATOM 9169 N N . SER B 1 513 ? -5.137 -31.688 -2.98 1 71 513 SER B N 1
ATOM 9170 C CA . SER B 1 513 ? -3.977 -30.969 -3.484 1 71 513 SER B CA 1
ATOM 9171 C C . SER B 1 513 ? -4.25 -30.375 -4.863 1 71 513 SER B C 1
ATOM 9173 O O . SER B 1 513 ? -3.691 -29.328 -5.219 1 71 513 SER B O 1
ATOM 9175 N N . CYS B 1 514 ? -5.137 -31.094 -5.547 1 74 514 CYS B N 1
ATOM 9176 C CA . CYS B 1 514 ? -5.395 -30.656 -6.91 1 74 514 CYS B CA 1
ATOM 9177 C C . CYS B 1 514 ? -6.574 -29.688 -6.961 1 74 514 CYS B C 1
ATOM 9179 O O . CYS B 1 514 ? -6.906 -29.172 -8.023 1 74 514 CYS B O 1
ATOM 9181 N N . GLY B 1 515 ? -7.176 -29.484 -5.867 1 75.62 515 GLY B N 1
ATOM 9182 C CA . GLY B 1 515 ? -8.289 -28.547 -5.855 1 75.62 515 GLY B CA 1
ATOM 9183 C C . GLY B 1 515 ? -9.328 -28.875 -4.801 1 75.62 515 GLY B C 1
ATOM 9184 O O . GLY B 1 515 ? -9.133 -29.781 -3.988 1 75.62 515 GLY B O 1
ATOM 9185 N N . ARG B 1 516 ? -10.43 -28.078 -4.875 1 83.06 516 ARG B N 1
ATOM 9186 C CA . ARG B 1 516 ? -11.516 -28.25 -3.912 1 83.06 516 ARG B CA 1
ATOM 9187 C C . ARG B 1 516 ? -12.773 -28.766 -4.598 1 83.06 516 ARG B C 1
ATOM 9189 O O . ARG B 1 516 ? -13.086 -28.375 -5.723 1 83.06 516 ARG B O 1
ATOM 9196 N N . LEU B 1 517 ? -13.422 -29.656 -3.904 1 89.25 517 LEU B N 1
ATOM 9197 C CA . LEU B 1 517 ? -14.695 -30.188 -4.391 1 89.25 517 LEU B CA 1
ATOM 9198 C C . LEU B 1 517 ? -15.82 -29.875 -3.414 1 89.25 517 LEU B C 1
ATOM 9200 O O . LEU B 1 517 ? -15.625 -29.938 -2.197 1 89.25 517 LEU B O 1
ATOM 9204 N N . GLN B 1 518 ? -16.906 -29.547 -3.965 1 92.94 518 GLN B N 1
ATOM 9205 C CA . GLN B 1 518 ? -18.125 -29.234 -3.201 1 92.94 518 GLN B CA 1
ATOM 9206 C C . GLN B 1 518 ? -19.344 -29.875 -3.844 1 92.94 518 GLN B C 1
ATOM 9208 O O . GLN B 1 518 ? -19.578 -29.719 -5.047 1 92.94 518 GLN B O 1
ATOM 9213 N N . SER B 1 519 ? -20.141 -30.609 -3.059 1 95.56 519 SER B N 1
ATOM 9214 C CA . SER B 1 519 ? -21.312 -31.297 -3.609 1 95.56 519 SER B CA 1
ATOM 9215 C C . SER B 1 519 ? -22.578 -30.469 -3.416 1 95.56 519 SER B C 1
ATOM 9217 O O . SER B 1 519 ? -22.547 -29.406 -2.775 1 95.56 519 SER B O 1
ATOM 9219 N N . THR B 1 520 ? -23.641 -30.938 -3.963 1 92.5 520 THR B N 1
ATOM 9220 C CA . THR B 1 520 ? -24.938 -30.266 -3.883 1 92.5 520 THR B CA 1
ATOM 9221 C C . THR B 1 520 ? -25.484 -30.328 -2.459 1 92.5 520 THR B C 1
ATOM 9223 O O . THR B 1 520 ? -26.406 -29.578 -2.111 1 92.5 520 THR B O 1
ATOM 9226 N N . TYR B 1 521 ? -24.938 -31.188 -1.658 1 93.94 521 TYR B N 1
ATOM 9227 C CA . TYR B 1 521 ? -25.375 -31.266 -0.268 1 93.94 521 TYR B CA 1
ATOM 9228 C C . TYR B 1 521 ? -24.891 -30.062 0.529 1 93.94 521 TYR B C 1
ATOM 9230 O O . TYR B 1 521 ? -25.406 -29.781 1.613 1 93.94 521 TYR B O 1
ATOM 9238 N N . SER B 1 522 ? -23.812 -29.438 0.072 1 91.06 522 SER B N 1
ATOM 9239 C CA . SER B 1 522 ? -23.328 -28.188 0.681 1 91.06 522 SER B CA 1
ATOM 9240 C C . SER B 1 522 ? -23.984 -26.969 0.042 1 91.06 522 SER B C 1
ATOM 9242 O O . SER B 1 522 ? -24.359 -26.031 0.739 1 91.06 522 SER B O 1
ATOM 9244 N N . SER B 1 523 ? -23.953 -26.953 -1.239 1 85.62 523 SER B N 1
ATOM 9245 C CA . SER B 1 523 ? -24.531 -25.859 -2.014 1 85.62 523 SER B CA 1
ATOM 9246 C C . SER B 1 523 ? -25.25 -26.391 -3.248 1 85.62 523 SER B C 1
ATOM 9248 O O . SER B 1 523 ? -24.656 -27.047 -4.098 1 85.62 523 SER B O 1
ATOM 9250 N N . THR B 1 524 ? -26.5 -25.938 -3.34 1 81.56 524 THR B N 1
ATOM 9251 C CA . THR B 1 524 ? -27.328 -26.422 -4.434 1 81.56 524 THR B CA 1
ATOM 9252 C C . THR B 1 524 ? -26.859 -25.859 -5.77 1 81.56 524 THR B C 1
ATOM 9254 O O . THR B 1 524 ? -27.125 -26.438 -6.824 1 81.56 524 THR B O 1
ATOM 9257 N N . CYS B 1 525 ? -26.203 -24.875 -5.773 1 80.06 525 CYS B N 1
ATOM 9258 C CA . CYS B 1 525 ? -25.781 -24.219 -7.008 1 80.06 525 CYS B CA 1
ATOM 9259 C C . CYS B 1 525 ? -24.266 -24.344 -7.207 1 80.06 525 CYS B C 1
ATOM 9261 O O . CYS B 1 525 ? -23.656 -23.547 -7.906 1 80.06 525 CYS B O 1
ATOM 9263 N N . THR B 1 526 ? -23.75 -25.422 -6.625 1 82.88 526 THR B N 1
ATOM 9264 C CA . THR B 1 526 ? -22.297 -25.547 -6.727 1 82.88 526 THR B CA 1
ATOM 9265 C C . THR B 1 526 ? -21.891 -25.859 -8.164 1 82.88 526 THR B C 1
ATOM 9267 O O . THR B 1 526 ? -22.641 -26.5 -8.906 1 82.88 526 THR B O 1
ATOM 9270 N N . THR B 1 527 ? -20.719 -25.328 -8.562 1 77.62 527 THR B N 1
ATOM 9271 C CA . THR B 1 527 ? -20.094 -25.641 -9.844 1 77.62 527 THR B CA 1
ATOM 9272 C C . THR B 1 527 ? -18.75 -26.328 -9.641 1 77.62 527 THR B C 1
ATOM 9274 O O . THR B 1 527 ? -18.016 -26.547 -10.602 1 77.62 527 THR B O 1
ATOM 9277 N N . SER B 1 528 ? -18.453 -26.688 -8.414 1 86.06 528 SER B N 1
ATOM 9278 C CA . SER B 1 528 ? -17.188 -27.312 -8.078 1 86.06 528 SER B CA 1
ATOM 9279 C C . SER B 1 528 ? -17.359 -28.766 -7.691 1 86.06 528 SER B C 1
ATOM 9281 O O . SER B 1 528 ? -16.812 -29.234 -6.695 1 86.06 528 SER B O 1
ATOM 9283 N N . ASP B 1 529 ? -18.156 -29.5 -8.469 1 92.06 529 ASP B N 1
ATOM 9284 C CA . ASP B 1 529 ? -18.484 -30.859 -8.086 1 92.06 529 ASP B CA 1
ATOM 9285 C C . ASP B 1 529 ? -18 -31.859 -9.133 1 92.06 529 ASP B C 1
ATOM 9287 O O . ASP B 1 529 ? -18.422 -33.031 -9.141 1 92.06 529 ASP B O 1
ATOM 9291 N N . ILE B 1 530 ? -17.188 -31.375 -10.031 1 90.56 530 ILE B N 1
ATOM 9292 C CA . ILE B 1 530 ? -16.719 -32.281 -11.086 1 90.56 530 ILE B CA 1
ATOM 9293 C C . ILE B 1 530 ? -15.242 -32.594 -10.867 1 90.56 530 ILE B C 1
ATOM 9295 O O . ILE B 1 530 ? -14.453 -31.719 -10.547 1 90.56 530 ILE B O 1
ATOM 9299 N N . PHE B 1 531 ? -14.953 -33.906 -11.062 1 90.81 531 PHE B N 1
ATOM 9300 C CA . PHE B 1 531 ? -13.555 -34.312 -10.984 1 90.81 531 PHE B CA 1
ATOM 9301 C C . PHE B 1 531 ? -13.266 -35.469 -11.914 1 90.81 531 PHE B C 1
ATOM 9303 O O . PHE B 1 531 ? -14.195 -36.094 -12.453 1 90.81 531 PHE B O 1
ATOM 9310 N N . PHE B 1 532 ? -12.047 -35.625 -12.242 1 91.06 532 PHE B N 1
ATOM 9311 C CA . PHE B 1 532 ? -11.578 -36.75 -13.078 1 91.06 532 PHE B CA 1
ATOM 9312 C C . PHE B 1 532 ? -10.734 -37.719 -12.266 1 91.06 532 PHE B C 1
ATOM 9314 O O . PHE B 1 532 ? -9.953 -37.312 -11.406 1 91.06 532 PHE B O 1
ATOM 9321 N N . ALA B 1 533 ? -10.945 -39 -12.5 1 92.75 533 ALA B N 1
ATOM 9322 C CA . ALA B 1 533 ? -10.242 -40.031 -11.758 1 92.75 533 ALA B CA 1
ATOM 9323 C C . ALA B 1 533 ? -10.195 -41.344 -12.547 1 92.75 533 ALA B C 1
ATOM 9325 O O . ALA B 1 533 ? -10.859 -41.469 -13.586 1 92.75 533 ALA B O 1
ATOM 9326 N N . LYS B 1 534 ? -9.32 -42.156 -12.008 1 90.12 534 LYS B N 1
ATOM 9327 C CA . LYS B 1 534 ? -9.344 -43.531 -12.508 1 90.12 534 LYS B CA 1
ATOM 9328 C C . LYS B 1 534 ? -10.484 -44.312 -11.883 1 90.12 534 LYS B C 1
ATOM 9330 O O . LYS B 1 534 ? -10.695 -44.25 -10.664 1 90.12 534 LYS B O 1
ATOM 9335 N N . ASN B 1 535 ? -11.266 -44.875 -12.742 1 88.44 535 ASN B N 1
ATOM 9336 C CA . ASN B 1 535 ? -12.336 -45.719 -12.203 1 88.44 535 ASN B CA 1
ATOM 9337 C C . ASN B 1 535 ? -11.805 -47.062 -11.75 1 88.44 535 ASN B C 1
ATOM 9339 O O . ASN B 1 535 ? -10.594 -47.312 -11.766 1 88.44 535 ASN B O 1
ATOM 9343 N N . SER B 1 536 ? -12.727 -47.938 -11.336 1 83.12 536 SER B N 1
ATOM 9344 C CA . SER B 1 536 ? -12.359 -49.25 -10.82 1 83.12 536 SER B CA 1
ATOM 9345 C C . SER B 1 536 ? -11.633 -50.094 -11.883 1 83.12 536 SER B C 1
ATOM 9347 O O . SER B 1 536 ? -10.805 -50.938 -11.555 1 83.12 536 SER B O 1
ATOM 9349 N N . ALA B 1 537 ? -11.93 -49.75 -13.156 1 86.12 537 ALA B N 1
ATOM 9350 C CA . ALA B 1 537 ? -11.289 -50.469 -14.258 1 86.12 537 ALA B CA 1
ATOM 9351 C C . ALA B 1 537 ? -9.961 -49.812 -14.633 1 86.12 537 ALA B C 1
ATOM 9353 O O . ALA B 1 537 ? -9.281 -50.25 -15.562 1 86.12 537 ALA B O 1
ATOM 9354 N N . GLY B 1 538 ? -9.625 -48.781 -13.969 1 86.38 538 GLY B N 1
ATOM 9355 C CA . GLY B 1 538 ? -8.367 -48.094 -14.234 1 86.38 538 GLY B CA 1
ATOM 9356 C C . GLY B 1 538 ? -8.469 -47.094 -15.367 1 86.38 538 GLY B C 1
ATOM 9357 O O . GLY B 1 538 ? -7.453 -46.562 -15.82 1 86.38 538 GLY B O 1
ATOM 9358 N N . VAL B 1 539 ? -9.664 -46.875 -15.758 1 87.19 539 VAL B N 1
ATOM 9359 C CA . VAL B 1 539 ? -9.883 -46 -16.891 1 87.19 539 VAL B CA 1
ATOM 9360 C C . VAL B 1 539 ? -10.109 -44.562 -16.406 1 87.19 539 VAL B C 1
ATOM 9362 O O . VAL B 1 539 ? -10.812 -44.344 -15.414 1 87.19 539 VAL B O 1
ATOM 9365 N N . HIS B 1 540 ? -9.445 -43.625 -17.109 1 90.12 540 HIS B N 1
ATOM 9366 C CA . HIS B 1 540 ? -9.625 -42.219 -16.812 1 90.12 540 HIS B CA 1
ATOM 9367 C C . HIS B 1 540 ? -11.039 -41.75 -17.172 1 90.12 540 HIS B C 1
ATOM 9369 O O . HIS B 1 540 ? -11.469 -41.906 -18.328 1 90.12 540 HIS B O 1
ATOM 9375 N N . ALA B 1 541 ? -11.758 -41.281 -16.172 1 91.81 541 ALA B N 1
ATOM 9376 C CA . ALA B 1 541 ? -13.164 -40.906 -16.375 1 91.81 541 ALA B CA 1
ATOM 9377 C C . ALA B 1 541 ? -13.531 -39.656 -15.594 1 91.81 541 ALA B C 1
ATOM 9379 O O . ALA B 1 541 ? -12.742 -39.188 -14.773 1 91.81 541 ALA B O 1
ATOM 9380 N N . CYS B 1 542 ? -14.672 -39.125 -16.016 1 93.81 542 CYS B N 1
ATOM 9381 C CA . CYS B 1 542 ? -15.211 -37.938 -15.375 1 93.81 542 CYS B CA 1
ATOM 9382 C C . CYS B 1 542 ? -16.328 -38.281 -14.398 1 93.81 542 CYS B C 1
ATOM 9384 O O . CYS B 1 542 ? -17.141 -39.188 -14.672 1 93.81 542 CYS B O 1
ATOM 9386 N N . PHE B 1 543 ? -16.312 -37.594 -13.219 1 96.06 543 PHE B N 1
ATOM 9387 C CA . PHE B 1 543 ? -17.281 -37.906 -12.172 1 96.06 543 PHE B CA 1
ATOM 9388 C C . PHE B 1 543 ? -17.828 -36.625 -11.562 1 96.06 543 PHE B C 1
ATOM 9390 O O . PHE B 1 543 ? -17.172 -35.562 -11.594 1 96.06 543 PHE B O 1
ATOM 9397 N N . ARG B 1 544 ? -19 -36.719 -11.07 1 96 544 ARG B N 1
ATOM 9398 C CA . ARG B 1 544 ? -19.547 -35.719 -10.195 1 96 544 ARG B CA 1
ATOM 9399 C C . ARG B 1 544 ? -19.359 -36.062 -8.727 1 96 544 ARG B C 1
ATOM 9401 O O . ARG B 1 544 ? -19.688 -37.188 -8.312 1 96 544 ARG B O 1
ATOM 9408 N N . PHE B 1 545 ? -18.875 -35.188 -8 1 96.44 545 PHE B N 1
ATOM 9409 C CA . PHE B 1 545 ? -18.594 -35.375 -6.582 1 96.44 545 PHE B CA 1
ATOM 9410 C C . PHE B 1 545 ? -19.891 -35.344 -5.773 1 96.44 545 PHE B C 1
ATOM 9412 O O . PHE B 1 545 ? -20.672 -34.406 -5.898 1 96.44 545 PHE B O 1
ATOM 9419 N N . ILE B 1 546 ? -20.062 -36.344 -4.953 1 97 546 ILE B N 1
ATOM 9420 C CA . ILE B 1 546 ? -21.25 -36.406 -4.105 1 97 546 ILE B CA 1
ATOM 9421 C C . ILE B 1 546 ? -20.844 -36.219 -2.645 1 97 546 ILE B C 1
ATOM 9423 O O . ILE B 1 546 ? -21.375 -35.312 -1.964 1 97 546 ILE B O 1
ATOM 9427 N N . ALA B 1 547 ? -19.859 -37.031 -2.232 1 97.5 547 ALA B N 1
ATOM 9428 C CA . ALA B 1 547 ? -19.438 -36.969 -0.837 1 97.5 547 ALA B CA 1
ATOM 9429 C C . ALA B 1 547 ? -18.094 -37.656 -0.631 1 97.5 547 ALA B C 1
ATOM 9431 O O . ALA B 1 547 ? -17.734 -38.562 -1.376 1 97.5 547 ALA B O 1
ATOM 9432 N N . ILE B 1 548 ? -17.406 -37.125 0.297 1 96.75 548 ILE B N 1
ATOM 9433 C CA . ILE B 1 548 ? -16.234 -37.844 0.786 1 96.75 548 ILE B CA 1
ATOM 9434 C C . ILE B 1 548 ? -16.625 -38.688 2.002 1 96.75 548 ILE B C 1
ATOM 9436 O O . ILE B 1 548 ? -17.328 -38.219 2.891 1 96.75 548 ILE B O 1
ATOM 9440 N N . CYS B 1 549 ? -16.312 -39.938 1.995 1 96.06 549 CYS B N 1
ATOM 9441 C CA . CYS B 1 549 ? -16.656 -40.906 3.035 1 96.06 549 CYS B CA 1
ATOM 9442 C C . CYS B 1 549 ? -15.43 -41.312 3.83 1 96.06 549 CYS B C 1
ATOM 9444 O O . CYS B 1 549 ? -14.484 -41.875 3.273 1 96.06 549 CYS B O 1
ATOM 9446 N N . VAL B 1 550 ? -15.523 -41.031 5.152 1 95.31 550 VAL B N 1
ATOM 9447 C CA . VAL B 1 550 ? -14.352 -41.25 5.996 1 95.31 550 VAL B CA 1
ATOM 9448 C C . VAL B 1 550 ? -14.688 -42.25 7.094 1 95.31 550 VAL B C 1
ATOM 9450 O O . VAL B 1 550 ? -15.68 -42.094 7.809 1 95.31 550 VAL B O 1
ATOM 9453 N N . HIS B 1 551 ? -13.969 -43.375 7.191 1 93.88 551 HIS B N 1
ATOM 9454 C CA . HIS B 1 551 ? -14.039 -44.375 8.266 1 93.88 551 HIS B CA 1
ATOM 9455 C C . HIS B 1 551 ? -12.656 -44.719 8.805 1 93.88 551 HIS B C 1
ATOM 9457 O O . HIS B 1 551 ? -11.906 -45.469 8.172 1 93.88 551 HIS B O 1
ATOM 9463 N N . GLY B 1 552 ? -12.359 -44.219 9.961 1 85.5 552 GLY B N 1
ATOM 9464 C CA . GLY B 1 552 ? -11.008 -44.406 10.461 1 85.5 552 GLY B CA 1
ATOM 9465 C C . GLY B 1 552 ? -9.961 -43.781 9.555 1 85.5 552 GLY B C 1
ATOM 9466 O O . GLY B 1 552 ? -9.984 -42.562 9.305 1 85.5 552 GLY B O 1
ATOM 9467 N N . CYS B 1 553 ? -9.125 -44.594 9.055 1 85.06 553 CYS B N 1
ATOM 9468 C CA . CYS B 1 553 ? -8.055 -44.156 8.18 1 85.06 553 CYS B CA 1
ATOM 9469 C C . CYS B 1 553 ? -8.438 -44.312 6.715 1 85.06 553 CYS B C 1
ATOM 9471 O O . CYS B 1 553 ? -7.723 -43.844 5.824 1 85.06 553 CYS B O 1
ATOM 9473 N N . GLU B 1 554 ? -9.609 -44.938 6.535 1 89.56 554 GLU B N 1
ATOM 9474 C CA . GLU B 1 554 ? -10.031 -45.156 5.16 1 89.56 554 GLU B CA 1
ATOM 9475 C C . GLU B 1 554 ? -10.867 -44 4.637 1 89.56 554 GLU B C 1
ATOM 9477 O O . GLU B 1 554 ? -11.805 -43.562 5.301 1 89.56 554 GLU B O 1
ATOM 9482 N N . VAL B 1 555 ? -10.445 -43.562 3.5 1 93.56 555 VAL B N 1
ATOM 9483 C CA . VAL B 1 555 ? -11.148 -42.438 2.873 1 93.56 555 VAL B CA 1
ATOM 9484 C C . VAL B 1 555 ? -11.555 -42.812 1.45 1 93.56 555 VAL B C 1
ATOM 9486 O O . VAL B 1 555 ? -10.742 -43.344 0.682 1 93.56 555 VAL B O 1
ATOM 9489 N N . LYS B 1 556 ? -12.82 -42.656 1.115 1 94.38 556 LYS B N 1
ATOM 9490 C CA . LYS B 1 556 ? -13.375 -42.906 -0.207 1 94.38 556 LYS B CA 1
ATOM 9491 C C . LYS B 1 556 ? -14.234 -41.75 -0.696 1 94.38 556 LYS B C 1
ATOM 9493 O O . LYS B 1 556 ? -14.703 -40.938 0.104 1 94.38 556 LYS B O 1
ATOM 9498 N N . ILE B 1 557 ? -14.344 -41.688 -1.994 1 96.44 557 ILE B N 1
ATOM 9499 C CA . ILE B 1 557 ? -15.219 -40.656 -2.586 1 96.44 557 ILE B CA 1
ATOM 9500 C C . ILE B 1 557 ? -16.422 -41.344 -3.24 1 96.44 557 ILE B C 1
ATOM 9502 O O . ILE B 1 557 ? -16.266 -42.25 -4.043 1 96.44 557 ILE B O 1
ATOM 9506 N N . LEU B 1 558 ? -17.578 -40.906 -2.818 1 97.19 558 LEU B N 1
ATOM 9507 C CA . LEU B 1 558 ? -18.797 -41.281 -3.52 1 97.19 558 LEU B CA 1
ATOM 9508 C C . LEU B 1 558 ? -19.047 -40.344 -4.695 1 97.19 558 LEU B C 1
ATOM 9510 O O . LEU B 1 558 ? -19.125 -39.125 -4.516 1 97.19 558 LEU B O 1
ATOM 9514 N N . ALA B 1 559 ? -19.172 -40.969 -5.898 1 97.31 559 ALA B N 1
ATOM 9515 C CA . ALA B 1 559 ? -19.266 -40.125 -7.09 1 97.31 559 ALA B CA 1
ATOM 9516 C C . ALA B 1 559 ? -20.297 -40.688 -8.07 1 97.31 559 ALA B C 1
ATOM 9518 O O . ALA B 1 559 ? -20.672 -41.844 -7.984 1 97.31 559 ALA B O 1
ATOM 9519 N N . GLU B 1 560 ? -20.797 -39.812 -8.875 1 96.81 560 GLU B N 1
ATOM 9520 C CA . GLU B 1 560 ? -21.641 -40.156 -10.008 1 96.81 560 GLU B CA 1
ATOM 9521 C C . GLU B 1 560 ? -20.875 -40.125 -11.32 1 96.81 560 GLU B C 1
ATOM 9523 O O . GLU B 1 560 ? -20.266 -39.094 -11.648 1 96.81 560 GLU B O 1
ATOM 9528 N N . ARG B 1 561 ? -21 -41.125 -12.047 1 94.94 561 ARG B N 1
ATOM 9529 C CA . ARG B 1 561 ? -20.266 -41.188 -13.305 1 94.94 561 ARG B CA 1
ATOM 9530 C C . ARG B 1 561 ? -20.906 -40.344 -14.383 1 94.94 561 ARG B C 1
ATOM 9532 O O . ARG B 1 561 ? -22.141 -40.312 -14.492 1 94.94 561 ARG B O 1
ATOM 9539 N N . VAL B 1 562 ? -20.047 -39.688 -15.156 1 94.06 562 VAL B N 1
ATOM 9540 C CA . VAL B 1 562 ? -20.5 -39 -16.359 1 94.06 562 VAL B CA 1
ATOM 9541 C C . VAL B 1 562 ? -20.344 -39.938 -17.562 1 94.06 562 VAL B C 1
ATOM 9543 O O . VAL B 1 562 ? -19.25 -40.406 -17.844 1 94.06 562 VAL B O 1
ATOM 9546 N N . ARG B 1 563 ? -21.422 -40.156 -18.172 1 89.56 563 ARG B N 1
ATOM 9547 C CA . ARG B 1 563 ? -21.391 -41 -19.359 1 89.56 563 ARG B CA 1
ATOM 9548 C C . ARG B 1 563 ? -21.188 -40.188 -20.625 1 89.56 563 ARG B C 1
ATOM 9550 O O . ARG B 1 563 ? -21.922 -39.219 -20.875 1 89.56 563 ARG B O 1
ATOM 9557 N N . SER B 1 564 ? -20.125 -40.562 -21.312 1 86.06 564 SER B N 1
ATOM 9558 C CA . SER B 1 564 ? -19.844 -39.906 -22.578 1 86.06 564 SER B CA 1
ATOM 9559 C C . SER B 1 564 ? -20.922 -40.188 -23.609 1 86.06 564 SER B C 1
ATOM 9561 O O . SER B 1 564 ? -21.469 -41.312 -23.641 1 86.06 564 SER B O 1
ATOM 9563 N N . LEU B 1 565 ? -21.234 -39.25 -24.359 1 80.44 565 LEU B N 1
ATOM 9564 C CA . LEU B 1 565 ? -22.141 -39.469 -25.484 1 80.44 565 LEU B CA 1
ATOM 9565 C C . LEU B 1 565 ? -21.453 -40.281 -26.578 1 80.44 565 LEU B C 1
ATOM 9567 O O . LEU B 1 565 ? -20.234 -40.375 -26.609 1 80.44 565 LEU B O 1
ATOM 9571 N N . CYS B 1 566 ? -22.297 -40.875 -27.375 1 70 566 CYS B N 1
ATOM 9572 C CA . CYS B 1 566 ? -21.781 -41.719 -28.438 1 70 566 CYS B CA 1
ATOM 9573 C C . CYS B 1 566 ? -20.828 -40.938 -29.344 1 70 566 CYS B C 1
ATOM 9575 O O . CYS B 1 566 ? -21 -39.719 -29.547 1 70 566 CYS B O 1
ATOM 9577 N N . SER B 1 567 ? -19.719 -41.594 -29.734 1 67.31 567 SER B N 1
ATOM 9578 C CA . SER B 1 567 ? -18.641 -41 -30.531 1 67.31 567 SER B CA 1
ATOM 9579 C C . SER B 1 567 ? -19.172 -40.344 -31.812 1 67.31 567 SER B C 1
ATOM 9581 O O . SER B 1 567 ? -18.625 -39.375 -32.312 1 67.31 567 SER B O 1
ATOM 9583 N N . THR B 1 568 ? -20.297 -40.844 -32.25 1 67.12 568 THR B N 1
ATOM 9584 C CA . THR B 1 568 ? -20.828 -40.344 -33.5 1 67.12 568 THR B CA 1
ATOM 9585 C C . THR B 1 568 ? -21.531 -39 -33.281 1 67.12 568 THR B C 1
ATOM 9587 O O . THR B 1 568 ? -21.656 -38.219 -34.219 1 67.12 568 THR B O 1
ATOM 9590 N N . THR B 1 569 ? -21.844 -38.719 -32.094 1 73.56 569 THR B N 1
ATOM 9591 C CA . THR B 1 569 ? -22.656 -37.531 -31.859 1 73.56 569 THR B CA 1
ATOM 9592 C C . THR B 1 569 ? -21.891 -36.5 -31.016 1 73.56 569 THR B C 1
ATOM 9594 O O . THR B 1 569 ? -22.453 -35.5 -30.609 1 73.56 569 THR B O 1
ATOM 9597 N N . GLU B 1 570 ? -20.656 -36.875 -30.922 1 84.19 570 GLU B N 1
ATOM 9598 C CA . GLU B 1 570 ? -19.906 -35.938 -30.078 1 84.19 570 GLU B CA 1
ATOM 9599 C C . GLU B 1 570 ? -19.5 -34.688 -30.859 1 84.19 570 GLU B C 1
ATOM 9601 O O . GLU B 1 570 ? -19.219 -34.75 -32.062 1 84.19 570 GLU B O 1
ATOM 9606 N N . PHE B 1 571 ? -19.562 -33.625 -30.234 1 88.06 571 PHE B N 1
ATOM 9607 C CA . PHE B 1 571 ? -19.109 -32.344 -30.703 1 88.06 571 PHE B CA 1
ATOM 9608 C C . PHE B 1 571 ? -19.828 -31.953 -32 1 88.06 571 PHE B C 1
ATOM 9610 O O . PHE B 1 571 ? -19.172 -31.703 -33.031 1 88.06 571 PHE B O 1
ATOM 9617 N N . PRO B 1 572 ? -21.094 -31.859 -31.953 1 84.56 572 PRO B N 1
ATOM 9618 C CA . PRO B 1 572 ? -21.891 -31.641 -33.156 1 84.56 572 PRO B CA 1
ATOM 9619 C C . PRO B 1 572 ? -21.5 -30.375 -33.906 1 84.56 572 PRO B C 1
ATOM 9621 O O . PRO B 1 572 ? -21.438 -30.359 -35.156 1 84.56 572 PRO B O 1
ATOM 9624 N N . LEU B 1 573 ? -21.25 -29.359 -33.25 1 84.06 573 LEU B N 1
ATOM 9625 C CA . LEU B 1 573 ? -20.953 -28.094 -33.938 1 84.06 573 LEU B CA 1
ATOM 9626 C C . LEU B 1 573 ? -19.594 -28.141 -34.594 1 84.06 573 LEU B C 1
ATOM 9628 O O . LEU B 1 573 ? -19.391 -27.531 -35.656 1 84.06 573 LEU B O 1
ATOM 9632 N N . LEU B 1 574 ? -18.734 -28.859 -34 1 87.5 574 LEU B N 1
ATOM 9633 C CA . LEU B 1 574 ? -17.422 -29 -34.625 1 87.5 574 LEU B CA 1
ATOM 9634 C C . LEU B 1 574 ? -17.516 -29.906 -35.844 1 87.5 574 LEU B C 1
ATOM 9636 O O . LEU B 1 574 ? -16.781 -29.703 -36.812 1 87.5 574 LEU B O 1
ATOM 9640 N N . LYS B 1 575 ? -18.328 -30.828 -35.719 1 88 575 LYS B N 1
ATOM 9641 C CA . LYS B 1 575 ? -18.562 -31.672 -36.875 1 88 575 LYS B CA 1
ATOM 9642 C C . LYS B 1 575 ? -19.141 -30.875 -38.031 1 88 575 LYS B C 1
ATOM 9644 O O . LYS B 1 575 ? -18.734 -31.031 -39.188 1 88 575 LYS B O 1
ATOM 9649 N N . LYS B 1 576 ? -20.062 -30.062 -37.719 1 86.44 576 LYS B N 1
ATOM 9650 C CA . LYS B 1 576 ? -20.641 -29.188 -38.719 1 86.44 576 LYS B CA 1
ATOM 9651 C C . LYS B 1 576 ? -19.562 -28.328 -39.375 1 86.44 576 LYS B C 1
ATOM 9653 O O . LYS B 1 576 ? -19.578 -28.141 -40.594 1 86.44 576 LYS B O 1
ATOM 9658 N N . ASP B 1 577 ? -18.766 -27.891 -38.625 1 84.88 577 ASP B N 1
ATOM 9659 C CA . ASP B 1 577 ? -17.672 -27.078 -39.125 1 84.88 577 ASP B CA 1
ATOM 9660 C C . ASP B 1 577 ? -16.781 -27.875 -40.094 1 84.88 577 ASP B C 1
ATOM 9662 O O . ASP B 1 577 ? -16.391 -27.375 -41.125 1 84.88 577 ASP B O 1
ATOM 9666 N N . ALA B 1 578 ? -16.5 -29.047 -39.688 1 87.81 578 ALA B N 1
ATOM 9667 C CA . ALA B 1 578 ? -15.656 -29.922 -40.5 1 87.81 578 ALA B CA 1
ATOM 9668 C C . ALA B 1 578 ? -16.312 -30.203 -41.844 1 87.81 578 ALA B C 1
ATOM 9670 O O . ALA B 1 578 ? -15.617 -30.422 -42.844 1 87.81 578 ALA B O 1
ATOM 9671 N N . GLU B 1 579 ? -17.578 -30.078 -41.875 1 87.56 579 GLU B N 1
ATOM 9672 C CA . GLU B 1 579 ? -18.312 -30.391 -43.094 1 87.56 579 GLU B CA 1
ATOM 9673 C C . GLU B 1 579 ? -18.562 -29.141 -43.906 1 87.56 579 GLU B C 1
ATOM 9675 O O . GLU B 1 579 ? -18.609 -29.188 -45.156 1 87.56 579 GLU B O 1
ATOM 9680 N N . ASP B 1 580 ? -18.656 -28.031 -43.25 1 83.19 580 ASP B N 1
ATOM 9681 C CA . ASP B 1 580 ? -19.125 -26.812 -43.906 1 83.19 580 ASP B CA 1
ATOM 9682 C C . ASP B 1 580 ? -17.953 -26 -44.438 1 83.19 580 ASP B C 1
ATOM 9684 O O . ASP B 1 580 ? -18.109 -25.188 -45.344 1 83.19 580 ASP B O 1
ATOM 9688 N N . LEU B 1 581 ? -16.859 -26.141 -43.812 1 81.44 581 LEU B N 1
ATOM 9689 C CA . LEU B 1 581 ? -15.734 -25.297 -44.188 1 81.44 581 LEU B CA 1
ATOM 9690 C C . LEU B 1 581 ? -15.039 -25.828 -45.438 1 81.44 581 LEU B C 1
ATOM 9692 O O . LEU B 1 581 ? -15.07 -27.031 -45.688 1 81.44 581 LEU B O 1
ATOM 9696 N N . ASN B 1 582 ? -14.516 -24.859 -46.219 1 79.31 582 ASN B N 1
ATOM 9697 C CA . ASN B 1 582 ? -13.68 -25.234 -47.375 1 79.31 582 ASN B CA 1
ATOM 9698 C C . ASN B 1 582 ? -12.227 -25.453 -46.969 1 79.31 582 ASN B C 1
ATOM 9700 O O . ASN B 1 582 ? -11.836 -25.094 -45.844 1 79.31 582 ASN B O 1
ATOM 9704 N N . ALA B 1 583 ? -11.492 -26.188 -47.781 1 77.25 583 ALA B N 1
ATOM 9705 C CA . ALA B 1 583 ? -10.078 -26.391 -47.5 1 77.25 583 ALA B CA 1
ATOM 9706 C C . ALA B 1 583 ? -9.352 -25.047 -47.344 1 77.25 583 ALA B C 1
ATOM 9708 O O . ALA B 1 583 ? -9.648 -24.094 -48.062 1 77.25 583 ALA B O 1
ATOM 9709 N N . PRO B 1 584 ? -8.555 -25.016 -46.5 1 79.06 584 PRO B N 1
ATOM 9710 C CA . PRO B 1 584 ? -8.008 -26.031 -45.594 1 79.06 584 PRO B CA 1
ATOM 9711 C C . PRO B 1 584 ? -8.758 -26.109 -44.281 1 79.06 584 PRO B C 1
ATOM 9713 O O . PRO B 1 584 ? -8.469 -26.969 -43.438 1 79.06 584 PRO B O 1
ATOM 9716 N N . GLY B 1 585 ? -9.742 -25.141 -44.188 1 77 585 GLY B N 1
ATOM 9717 C CA . GLY B 1 585 ? -10.516 -25.062 -42.938 1 77 585 GLY B CA 1
ATOM 9718 C C . GLY B 1 585 ? -11.156 -26.391 -42.562 1 77 585 GLY B C 1
ATOM 9719 O O . GLY B 1 585 ? -11.141 -26.766 -41.375 1 77 585 GLY B O 1
ATOM 9720 N N . ASN B 1 586 ? -11.602 -27 -43.531 1 84.62 586 ASN B N 1
ATOM 9721 C CA . ASN B 1 586 ? -12.258 -28.281 -43.25 1 84.62 586 ASN B CA 1
ATOM 9722 C C . ASN B 1 586 ? -11.273 -29.312 -42.75 1 84.62 586 ASN B C 1
ATOM 9724 O O . ASN B 1 586 ? -11.602 -30.109 -41.875 1 84.62 586 ASN B O 1
ATOM 9728 N N . THR B 1 587 ? -10 -29.312 -43.25 1 82.75 587 THR B N 1
ATOM 9729 C CA . THR B 1 587 ? -8.977 -30.234 -42.781 1 82.75 587 THR B CA 1
ATOM 9730 C C . THR B 1 587 ? -8.625 -29.984 -41.312 1 82.75 587 THR B C 1
ATOM 9732 O O . THR B 1 587 ? -8.5 -30.922 -40.531 1 82.75 587 THR B O 1
ATOM 9735 N N . TYR B 1 588 ? -8.523 -28.734 -41.031 1 82.25 588 TYR B N 1
ATOM 9736 C CA . TYR B 1 588 ? -8.219 -28.375 -39.656 1 82.25 588 TYR B CA 1
ATOM 9737 C C . TYR B 1 588 ? -9.359 -28.766 -38.719 1 82.25 588 TYR B C 1
ATOM 9739 O O . TYR B 1 588 ? -9.125 -29.266 -37.625 1 82.25 588 TYR B O 1
ATOM 9747 N N . ALA B 1 589 ? -10.453 -28.578 -39.219 1 83.19 589 ALA B N 1
ATOM 9748 C CA . ALA B 1 589 ? -11.617 -28.938 -38.406 1 83.19 589 ALA B CA 1
ATOM 9749 C C . ALA B 1 589 ? -11.703 -30.438 -38.188 1 83.19 589 ALA B C 1
ATOM 9751 O O . ALA B 1 589 ? -11.992 -30.906 -37.062 1 83.19 589 ALA B O 1
ATOM 9752 N N . HIS B 1 590 ? -11.391 -31.172 -39.188 1 87.88 590 HIS B N 1
ATOM 9753 C CA . HIS B 1 590 ? -11.406 -32.625 -39.094 1 87.88 590 HIS B CA 1
ATOM 9754 C C . HIS B 1 590 ? -10.328 -33.125 -38.125 1 87.88 590 HIS B C 1
ATOM 9756 O O . HIS B 1 590 ? -10.562 -34.031 -37.344 1 87.88 590 HIS B O 1
ATOM 9762 N N . ASN B 1 591 ? -9.219 -32.562 -38.25 1 82.44 591 ASN B N 1
ATOM 9763 C CA . ASN B 1 591 ? -8.125 -32.969 -37.375 1 82.44 591 ASN B CA 1
ATOM 9764 C C . ASN B 1 591 ? -8.438 -32.656 -35.906 1 82.44 591 ASN B C 1
ATOM 9766 O O . ASN B 1 591 ? -8.148 -33.438 -35 1 82.44 591 ASN B O 1
ATOM 9770 N N . LEU B 1 592 ? -8.969 -31.547 -35.719 1 84.88 592 LEU B N 1
ATOM 9771 C CA . LEU B 1 592 ? -9.344 -31.156 -34.344 1 84.88 592 LEU B CA 1
ATOM 9772 C C . LEU B 1 592 ? -10.406 -32.094 -33.781 1 84.88 592 LEU B C 1
ATOM 9774 O O . LEU B 1 592 ? -10.305 -32.562 -32.656 1 84.88 592 LEU B O 1
ATOM 9778 N N . LEU B 1 593 ? -11.32 -32.281 -34.594 1 87.5 593 LEU B N 1
ATOM 9779 C CA . LEU B 1 593 ? -12.406 -33.156 -34.188 1 87.5 593 LEU B CA 1
ATOM 9780 C C . LEU B 1 593 ? -11.875 -34.562 -33.812 1 87.5 593 LEU B C 1
ATOM 9782 O O . LEU B 1 593 ? -12.242 -35.094 -32.781 1 87.5 593 LEU B O 1
ATOM 9786 N N . ARG B 1 594 ? -11.016 -35.062 -34.562 1 82.88 594 ARG B N 1
ATOM 9787 C CA . ARG B 1 594 ? -10.422 -36.375 -34.312 1 82.88 594 ARG B CA 1
ATOM 9788 C C . ARG B 1 594 ? -9.609 -36.344 -33 1 82.88 594 ARG B C 1
ATOM 9790 O O . ARG B 1 594 ? -9.68 -37.281 -32.219 1 82.88 594 ARG B O 1
ATOM 9797 N N . SER B 1 595 ? -8.914 -35.375 -32.844 1 79.94 595 SER B N 1
ATOM 9798 C CA . SER B 1 595 ? -8.078 -35.25 -31.656 1 79.94 595 SER B CA 1
ATOM 9799 C C . SER B 1 595 ? -8.93 -35.125 -30.406 1 79.94 595 SER B C 1
ATOM 9801 O O . SER B 1 595 ? -8.594 -35.688 -29.359 1 79.94 595 SER B O 1
ATOM 9803 N N . LEU B 1 596 ? -9.992 -34.438 -30.516 1 84.44 596 LEU B N 1
ATOM 9804 C CA . LEU B 1 596 ? -10.859 -34.219 -29.359 1 84.44 596 LEU B CA 1
ATOM 9805 C C . LEU B 1 596 ? -11.539 -35.5 -28.922 1 84.44 596 LEU B C 1
ATOM 9807 O O . LEU B 1 596 ? -11.734 -35.719 -27.734 1 84.44 596 LEU B O 1
ATOM 9811 N N . LYS B 1 597 ? -11.836 -36.219 -29.859 1 83.19 597 LYS B N 1
ATOM 9812 C CA . LYS B 1 597 ? -12.5 -37.5 -29.547 1 83.19 597 LYS B CA 1
ATOM 9813 C C . LYS B 1 597 ? -11.586 -38.438 -28.766 1 83.19 597 LYS B C 1
ATOM 9815 O O . LYS B 1 597 ? -12.062 -39.25 -27.984 1 83.19 597 LYS B O 1
ATOM 9820 N N . ASN B 1 598 ? -10.336 -38.156 -28.891 1 79.06 598 ASN B N 1
ATOM 9821 C CA . ASN B 1 598 ? -9.375 -39.031 -28.203 1 79.06 598 ASN B CA 1
ATOM 9822 C C . ASN B 1 598 ? -8.781 -38.344 -26.984 1 79.06 598 ASN B C 1
ATOM 9824 O O . ASN B 1 598 ? -7.891 -38.906 -26.328 1 79.06 598 ASN B O 1
ATOM 9828 N N . PHE B 1 599 ? -9.172 -37.188 -26.719 1 84.44 599 PHE B N 1
ATOM 9829 C CA . PHE B 1 599 ? -8.648 -36.469 -25.578 1 84.44 599 PHE B CA 1
ATOM 9830 C C . PHE B 1 599 ? -9.477 -36.75 -24.328 1 84.44 599 PHE B C 1
ATOM 9832 O O . PHE B 1 599 ? -10.633 -36.344 -24.234 1 84.44 599 PHE B O 1
ATOM 9839 N N . PRO B 1 600 ? -8.906 -37.406 -23.359 1 84.44 600 PRO B N 1
ATOM 9840 C CA . PRO B 1 600 ? -9.695 -37.812 -22.188 1 84.44 600 PRO B CA 1
ATOM 9841 C C . PRO B 1 600 ? -10.008 -36.656 -21.25 1 84.44 600 PRO B C 1
ATOM 9843 O O . PRO B 1 600 ? -10.859 -36.781 -20.375 1 84.44 600 PRO B O 1
ATOM 9846 N N . GLY B 1 601 ? -9.391 -35.594 -21.422 1 86.5 601 GLY B N 1
ATOM 9847 C CA . GLY B 1 601 ? -9.578 -34.5 -20.5 1 86.5 601 GLY B CA 1
ATOM 9848 C C . GLY B 1 601 ? -10.781 -33.625 -20.844 1 86.5 601 GLY B C 1
ATOM 9849 O O . GLY B 1 601 ? -11.133 -32.719 -20.094 1 86.5 601 GLY B O 1
ATOM 9850 N N . LEU B 1 602 ? -11.383 -33.844 -21.953 1 88.62 602 LEU B N 1
ATOM 9851 C CA . LEU B 1 602 ? -12.602 -33.156 -22.375 1 88.62 602 LEU B CA 1
ATOM 9852 C C . LEU B 1 602 ? -13.688 -34.156 -22.75 1 88.62 602 LEU B C 1
ATOM 9854 O O . LEU B 1 602 ? -13.523 -34.938 -23.703 1 88.62 602 LEU B O 1
ATOM 9858 N N . ILE B 1 603 ? -14.82 -34.094 -22 1 89.69 603 ILE B N 1
ATOM 9859 C CA . ILE B 1 603 ? -15.883 -35.062 -22.188 1 89.69 603 ILE B CA 1
ATOM 9860 C C . ILE B 1 603 ? -17.203 -34.375 -22.484 1 89.69 603 ILE B C 1
ATOM 9862 O O . ILE B 1 603 ? -17.562 -33.406 -21.812 1 89.69 603 ILE B O 1
ATOM 9866 N N . GLN B 1 604 ? -17.734 -34.75 -23.625 1 90.06 604 GLN B N 1
ATOM 9867 C CA . GLN B 1 604 ? -19.141 -34.438 -23.812 1 90.06 604 GLN B CA 1
ATOM 9868 C C . GLN B 1 604 ? -20.031 -35.531 -23.281 1 90.06 604 GLN B C 1
ATOM 9870 O O . GLN B 1 604 ? -19.938 -36.688 -23.734 1 90.06 604 GLN B O 1
ATOM 9875 N N . GLY B 1 605 ? -20.812 -35.188 -22.266 1 89.38 605 GLY B N 1
ATOM 9876 C CA . GLY B 1 605 ? -21.578 -36.25 -21.656 1 89.38 605 GLY B CA 1
ATOM 9877 C C . GLY B 1 605 ? -22.688 -35.75 -20.75 1 89.38 605 GLY B C 1
ATOM 9878 O O . GLY B 1 605 ? -23.078 -34.594 -20.812 1 89.38 605 GLY B O 1
ATOM 9879 N N . ARG B 1 606 ? -23.312 -36.781 -20.109 1 89.25 606 ARG B N 1
ATOM 9880 C CA . ARG B 1 606 ? -24.375 -36.531 -19.141 1 89.25 606 ARG B CA 1
ATOM 9881 C C . ARG B 1 606 ? -24.188 -37.375 -17.891 1 89.25 606 ARG B C 1
ATOM 9883 O O . ARG B 1 606 ? -23.484 -38.375 -17.922 1 89.25 606 ARG B O 1
ATOM 9890 N N . LEU B 1 607 ? -24.797 -36.969 -16.875 1 90.5 607 LEU B N 1
ATOM 9891 C CA . LEU B 1 607 ? -24.781 -37.719 -15.633 1 90.5 607 LEU B CA 1
ATOM 9892 C C . LEU B 1 607 ? -25.531 -39.062 -15.82 1 90.5 607 LEU B C 1
ATOM 9894 O O . LEU B 1 607 ? -26.609 -39.094 -16.406 1 90.5 607 LEU B O 1
ATOM 9898 N N . SER B 1 608 ? -24.953 -40.094 -15.406 1 90 608 SER B N 1
ATOM 9899 C CA . SER B 1 608 ? -25.484 -41.438 -15.664 1 90 608 SER B CA 1
ATOM 9900 C C . SER B 1 608 ? -26.5 -41.844 -14.602 1 90 608 SER B C 1
ATOM 9902 O O . SER B 1 608 ? -27.328 -42.75 -14.836 1 90 608 SER B O 1
ATOM 9904 N N . GLY B 1 609 ? -26.406 -41.281 -13.469 1 90.62 609 GLY B N 1
ATOM 9905 C CA . GLY B 1 609 ? -27.203 -41.781 -12.352 1 90.62 609 GLY B CA 1
ATOM 9906 C C . GLY B 1 609 ? -26.531 -42.875 -11.586 1 90.62 609 GLY B C 1
ATOM 9907 O O . GLY B 1 609 ? -26.969 -43.25 -10.492 1 90.62 609 GLY B O 1
ATOM 9908 N N . GLU B 1 610 ? -25.453 -43.406 -12.172 1 91.38 610 GLU B N 1
ATOM 9909 C CA . GLU B 1 610 ? -24.719 -44.5 -11.531 1 91.38 610 GLU B CA 1
ATOM 9910 C C . GLU B 1 610 ? -23.703 -43.938 -10.523 1 91.38 610 GLU B C 1
ATOM 9912 O O . GLU B 1 610 ? -23.031 -42.938 -10.797 1 91.38 610 GLU B O 1
ATOM 9917 N N . ARG B 1 611 ? -23.75 -44.656 -9.383 1 94.44 611 ARG B N 1
ATOM 9918 C CA . ARG B 1 611 ? -22.812 -44.25 -8.344 1 94.44 611 ARG B CA 1
ATOM 9919 C C . ARG B 1 611 ? -21.609 -45.188 -8.289 1 94.44 611 ARG B C 1
ATOM 9921 O O . ARG B 1 611 ? -21.75 -46.406 -8.484 1 94.44 611 ARG B O 1
ATOM 9928 N N . GLU B 1 612 ? -20.5 -44.594 -8.117 1 94.62 612 GLU B N 1
ATOM 9929 C CA . GLU B 1 612 ? -19.25 -45.344 -7.984 1 94.62 612 GLU B CA 1
ATOM 9930 C C . GLU B 1 612 ? -18.438 -44.844 -6.801 1 94.62 612 GLU B C 1
ATOM 9932 O O . GLU B 1 612 ? -18.562 -43.688 -6.395 1 94.62 612 GLU B O 1
ATOM 9937 N N . ILE B 1 613 ? -17.656 -45.75 -6.227 1 95.44 613 ILE B N 1
ATOM 9938 C CA . ILE B 1 613 ? -16.734 -45.375 -5.156 1 95.44 613 ILE B CA 1
ATOM 9939 C C . ILE B 1 613 ? -15.328 -45.25 -5.723 1 95.44 613 ILE B C 1
ATOM 9941 O O . ILE B 1 613 ? -14.797 -46.156 -6.348 1 95.44 613 ILE B O 1
ATOM 9945 N N . ILE B 1 614 ? -14.781 -44.062 -5.535 1 95.38 614 ILE B N 1
ATOM 9946 C CA . ILE B 1 614 ? -13.453 -43.75 -6.055 1 95.38 614 ILE B CA 1
ATOM 9947 C C . ILE B 1 614 ? -12.469 -43.594 -4.898 1 95.38 614 ILE B C 1
ATOM 9949 O O . ILE B 1 614 ? -12.789 -42.938 -3.895 1 95.38 614 ILE B O 1
ATOM 9953 N N . LYS B 1 615 ? -11.359 -44.188 -5.059 1 92.56 615 LYS B N 1
ATOM 9954 C CA . LYS B 1 615 ? -10.297 -43.969 -4.082 1 92.56 615 LYS B CA 1
ATOM 9955 C C . LYS B 1 615 ? -9.703 -42.562 -4.23 1 92.56 615 LYS B C 1
ATOM 9957 O O . LYS B 1 615 ? -9.578 -42.062 -5.344 1 92.56 615 LYS B O 1
ATOM 9962 N N . LEU B 1 616 ? -9.312 -42.062 -3.16 1 89.75 616 LEU B N 1
ATOM 9963 C CA . LEU B 1 616 ? -8.773 -40.719 -3.145 1 89.75 616 LEU B CA 1
ATOM 9964 C C . LEU B 1 616 ? -7.523 -40.625 -4.016 1 89.75 616 LEU B C 1
ATOM 9966 O O . LEU B 1 616 ? -7.328 -39.625 -4.719 1 89.75 616 LEU B O 1
ATOM 9970 N N . ASP B 1 617 ? -6.668 -41.562 -4 1 83.5 617 ASP B N 1
ATOM 9971 C CA . ASP B 1 617 ? -5.402 -41.562 -4.73 1 83.5 617 ASP B CA 1
ATOM 9972 C C . ASP B 1 617 ? -5.637 -41.656 -6.238 1 83.5 617 ASP B C 1
ATOM 9974 O O . ASP B 1 617 ? -4.734 -41.375 -7.027 1 83.5 617 ASP B O 1
ATOM 9978 N N . ASP B 1 618 ? -6.859 -41.969 -6.633 1 89.06 618 ASP B N 1
ATOM 9979 C CA . ASP B 1 618 ? -7.164 -42.156 -8.055 1 89.06 618 ASP B CA 1
ATOM 9980 C C . ASP B 1 618 ? -7.645 -40.844 -8.68 1 89.06 618 ASP B C 1
ATOM 9982 O O . ASP B 1 618 ? -7.832 -40.781 -9.891 1 89.06 618 ASP B O 1
ATOM 9986 N N . VAL B 1 619 ? -7.797 -39.875 -7.809 1 89.31 619 VAL B N 1
ATOM 9987 C CA . VAL B 1 619 ? -8.219 -38.562 -8.328 1 89.31 619 VAL B CA 1
ATOM 9988 C C . VAL B 1 619 ? -7.078 -37.938 -9.102 1 89.31 619 VAL B C 1
ATOM 9990 O O . VAL B 1 619 ? -5.945 -37.875 -8.617 1 89.31 619 VAL B O 1
ATO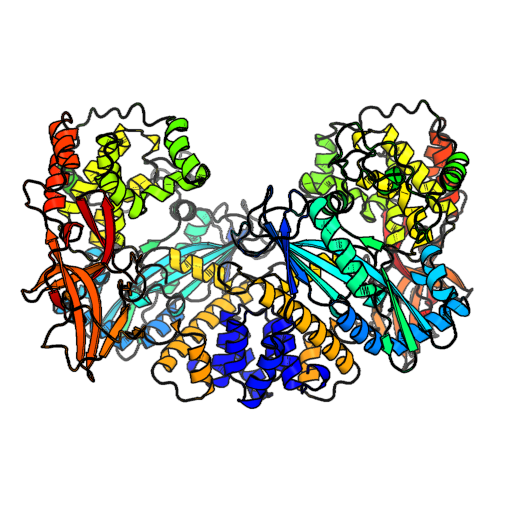M 9993 N N . LYS B 1 620 ? -7.395 -37.406 -10.273 1 82.56 620 LYS B N 1
ATOM 9994 C CA . LYS B 1 620 ? -6.363 -36.844 -11.148 1 82.56 620 LYS B CA 1
ATOM 9995 C C . LYS B 1 620 ? -6.5 -35.344 -11.258 1 82.56 620 LYS B C 1
ATOM 9997 O O . LYS B 1 620 ? -5.543 -34.656 -11.602 1 82.56 620 LYS B O 1
ATOM 10002 N N . GLY B 1 621 ? -7.633 -34.875 -11.07 1 82 621 GLY B N 1
ATOM 10003 C CA . GLY B 1 621 ? -7.836 -33.438 -11.156 1 82 621 GLY B CA 1
ATOM 10004 C C . GLY B 1 621 ? -9.289 -33.031 -10.977 1 82 621 GLY B C 1
ATOM 10005 O O . GLY B 1 621 ? -10.188 -33.875 -11.07 1 82 621 GLY B O 1
ATOM 10006 N N . VAL B 1 622 ? -9.461 -31.781 -10.766 1 85.12 622 VAL B N 1
ATOM 10007 C CA . VAL B 1 622 ? -10.82 -31.25 -10.711 1 85.12 622 VAL B CA 1
ATOM 10008 C C . VAL B 1 622 ? -11.25 -30.797 -12.102 1 85.12 622 VAL B C 1
ATOM 10010 O O . VAL B 1 622 ? -10.453 -30.828 -13.047 1 85.12 622 VAL B O 1
ATOM 10013 N N . GLY B 1 623 ? -12.562 -30.469 -12.211 1 82.75 623 GLY B N 1
ATOM 10014 C CA . GLY B 1 623 ? -13.047 -30.141 -13.539 1 82.75 623 GLY B CA 1
ATOM 10015 C C . GLY B 1 623 ? -13.969 -28.938 -13.555 1 82.75 623 GLY B C 1
ATOM 10016 O O . GLY B 1 623 ? -14.438 -28.5 -12.5 1 82.75 623 GLY B O 1
ATOM 10017 N N . ALA B 1 624 ? -14.109 -28.375 -14.719 1 80.38 624 ALA B N 1
ATOM 10018 C CA . ALA B 1 624 ? -15.117 -27.359 -15.031 1 80.38 624 ALA B CA 1
ATOM 10019 C C . ALA B 1 624 ? -16.109 -27.875 -16.062 1 80.38 624 ALA B C 1
ATOM 10021 O O . ALA B 1 624 ? -15.805 -28.812 -16.812 1 80.38 624 ALA B O 1
ATOM 10022 N N . TYR B 1 625 ? -17.344 -27.328 -16.016 1 81.5 625 TYR B N 1
ATOM 10023 C CA . TYR B 1 625 ? -18.328 -27.797 -17 1 81.5 625 TYR B CA 1
ATOM 10024 C C . TYR B 1 625 ? -19.297 -26.688 -17.391 1 81.5 625 TYR B C 1
ATOM 10026 O O . TYR B 1 625 ? -19.359 -25.656 -16.719 1 81.5 625 TYR B O 1
ATOM 10034 N N . ILE B 1 626 ? -19.828 -26.828 -18.484 1 78.38 626 ILE B N 1
ATOM 10035 C CA . ILE B 1 626 ? -20.938 -26 -18.984 1 78.38 626 ILE B CA 1
ATOM 10036 C C . ILE B 1 626 ? -22.062 -26.891 -19.484 1 78.38 626 ILE B C 1
ATOM 10038 O O . ILE B 1 626 ? -21.828 -27.984 -20.016 1 78.38 626 ILE B O 1
ATOM 10042 N N . SER B 1 627 ? -23.328 -26.391 -19.109 1 75.75 627 SER B N 1
ATOM 10043 C CA . SER B 1 627 ? -24.484 -27.172 -19.516 1 75.75 627 SER B CA 1
ATOM 10044 C C . SER B 1 627 ? -25.531 -26.281 -20.172 1 75.75 627 SER B C 1
ATOM 10046 O O . SER B 1 627 ? -25.844 -25.203 -19.688 1 75.75 627 SER B O 1
ATOM 10048 N N . GLN B 1 628 ? -25.859 -26.641 -21.469 1 67.19 628 GLN B N 1
ATOM 10049 C CA . GLN B 1 628 ? -26.953 -25.984 -22.172 1 67.19 628 GLN B CA 1
ATOM 10050 C C . GLN B 1 628 ? -27.844 -27.016 -22.875 1 67.19 628 GLN B C 1
ATOM 10052 O O . GLN B 1 628 ? -27.375 -27.828 -23.656 1 67.19 628 GLN B O 1
ATOM 10057 N N . ASN B 1 629 ? -29.234 -26.688 -22.969 1 55.59 629 ASN B N 1
ATOM 10058 C CA . ASN B 1 629 ? -30.25 -27.438 -23.703 1 55.59 629 ASN B CA 1
ATOM 10059 C C . ASN B 1 629 ? -29.906 -28.922 -23.781 1 55.59 629 ASN B C 1
ATOM 10061 O O . ASN B 1 629 ? -29.922 -29.516 -24.859 1 55.59 629 ASN B O 1
ATOM 10065 N N . SER B 1 630 ? -29.391 -29.812 -22.984 1 69.62 630 SER B N 1
ATOM 10066 C CA . SER B 1 630 ? -29.188 -31.25 -22.875 1 69.62 630 SER B CA 1
ATOM 10067 C C . SER B 1 630 ? -27.75 -31.625 -23.156 1 69.62 630 SER B C 1
ATOM 10069 O O . SER B 1 630 ? -27.406 -32.812 -23.172 1 69.62 630 SER B O 1
ATOM 10071 N N . ILE B 1 631 ? -26.953 -30.734 -23.516 1 74.75 631 ILE B N 1
ATOM 10072 C CA . ILE B 1 631 ? -25.547 -31.031 -23.797 1 74.75 631 ILE B CA 1
ATOM 10073 C C . ILE B 1 631 ? -24.656 -30.453 -22.688 1 74.75 631 ILE B C 1
ATOM 10075 O O . ILE B 1 631 ? -24.875 -29.328 -22.234 1 74.75 631 ILE B O 1
ATOM 10079 N N . SER B 1 632 ? -23.781 -31.312 -22.172 1 85.5 632 SER B N 1
ATOM 10080 C CA . SER B 1 632 ? -22.828 -30.844 -21.188 1 85.5 632 SER B CA 1
ATOM 10081 C C . SER B 1 632 ? -21.391 -31.188 -21.594 1 85.5 632 SER B C 1
ATOM 10083 O O . SER B 1 632 ? -21.141 -32.25 -22.156 1 85.5 632 SER B O 1
ATOM 10085 N N . TYR B 1 633 ? -20.547 -30.234 -21.453 1 87.38 633 TYR B N 1
ATOM 10086 C CA . TYR B 1 633 ? -19.125 -30.438 -21.656 1 87.38 633 TYR B CA 1
ATOM 10087 C C . TYR B 1 633 ? -18.375 -30.344 -20.328 1 87.38 633 TYR B C 1
ATOM 10089 O O . TYR B 1 633 ? -18.641 -29.453 -19.516 1 87.38 633 TYR B O 1
ATOM 10097 N N . TYR B 1 634 ? -17.5 -31.359 -20.078 1 87.88 634 TYR B N 1
ATOM 10098 C CA . TYR B 1 634 ? -16.672 -31.406 -18.891 1 87.88 634 TYR B CA 1
ATOM 10099 C C . TYR B 1 634 ? -15.188 -31.344 -19.25 1 87.88 634 TYR B C 1
ATOM 10101 O O . TYR B 1 634 ? -14.727 -32.094 -20.125 1 87.88 634 TYR B O 1
ATOM 10109 N N . LEU B 1 635 ? -14.469 -30.406 -18.672 1 86.94 635 LEU B N 1
ATOM 10110 C CA . LEU B 1 635 ? -13.039 -30.234 -18.938 1 86.94 635 LEU B CA 1
ATOM 10111 C C . LEU B 1 635 ? -12.227 -30.422 -17.672 1 86.94 635 LEU B C 1
ATOM 10113 O O . LEU B 1 635 ? -12.547 -29.828 -16.641 1 86.94 635 LEU B O 1
ATOM 10117 N N . GLN B 1 636 ? -11.227 -31.266 -17.719 1 85.5 636 GLN B N 1
ATOM 10118 C CA . GLN B 1 636 ? -10.328 -31.469 -16.594 1 85.5 636 GLN B CA 1
ATOM 10119 C C . GLN B 1 636 ? -9.406 -30.266 -16.406 1 85.5 636 GLN B C 1
ATOM 10121 O O . GLN B 1 636 ? -8.844 -29.75 -17.375 1 85.5 636 GLN B O 1
ATOM 10126 N N . LEU B 1 637 ? -9.445 -29.844 -15.156 1 73.88 637 LEU B N 1
ATOM 10127 C CA . LEU B 1 637 ? -8.539 -28.766 -14.773 1 73.88 637 LEU B CA 1
ATOM 10128 C C . LEU B 1 637 ? -7.531 -29.25 -13.734 1 73.88 637 LEU B C 1
ATOM 10130 O O . LEU B 1 637 ? -7.707 -30.312 -13.141 1 73.88 637 LEU B O 1
ATOM 10134 N N . ASN B 1 638 ? -6.449 -28.953 -13.609 1 60.22 638 ASN B N 1
ATOM 10135 C CA . ASN B 1 638 ? -5.621 -29.234 -12.438 1 60.22 638 ASN B CA 1
ATOM 10136 C C . ASN B 1 638 ? -5.703 -28.109 -11.414 1 60.22 638 ASN B C 1
ATOM 10138 O O . ASN B 1 638 ? -5.594 -26.938 -11.758 1 60.22 638 ASN B O 1
ATOM 10142 N N . GLY B 1 639 ? -6.828 -28.125 -10.508 1 44.5 639 GLY B N 1
ATOM 10143 C CA . GLY B 1 639 ? -7.113 -27.172 -9.445 1 44.5 639 GLY B CA 1
ATOM 10144 C C . GLY B 1 639 ? -5.922 -26.297 -9.078 1 44.5 639 GLY B C 1
ATOM 10145 O O . GLY B 1 639 ? -5.977 -25.078 -9.188 1 44.5 639 GLY B O 1
ATOM 10146 N N . ALA B 1 640 ? -5.246 -26.766 -7.98 1 42.41 640 ALA B N 1
ATOM 10147 C CA . ALA B 1 640 ? -4.383 -26.109 -6.996 1 42.41 640 ALA B CA 1
ATOM 10148 C C . ALA B 1 640 ? -3.16 -25.5 -7.668 1 42.41 640 ALA B C 1
ATOM 10150 O O . ALA B 1 640 ? -2.49 -24.641 -7.082 1 42.41 640 ALA B O 1
ATOM 10151 N N . PHE B 1 641 ? -2.533 -26.297 -8.531 1 39.72 641 PHE B N 1
ATOM 10152 C CA . PHE B 1 641 ? -1.097 -26.078 -8.664 1 39.72 641 PHE B CA 1
ATOM 10153 C C . PHE B 1 641 ? -0.803 -24.656 -9.094 1 39.72 641 PHE B C 1
ATOM 10155 O O . PHE B 1 641 ? 0.33 -24.172 -8.969 1 39.72 641 PHE B O 1
ATOM 10162 N N . VAL B 1 642 ? -1.635 -24.141 -9.852 1 38.47 642 VAL B N 1
ATOM 10163 C CA . VAL B 1 642 ? -1.006 -22.969 -10.453 1 38.47 642 VAL B CA 1
ATOM 10164 C C . VAL B 1 642 ? -0.834 -21.875 -9.398 1 38.47 642 VAL B C 1
ATOM 10166 O O . VAL B 1 642 ? 0.197 -21.203 -9.359 1 38.47 642 VAL B O 1
ATOM 10169 N N . HIS B 1 643 ? -1.906 -20.984 -8.898 1 37.97 643 HIS B N 1
ATOM 10170 C CA . HIS B 1 643 ? -1.595 -19.734 -8.203 1 37.97 643 HIS B CA 1
ATOM 10171 C C . HIS B 1 643 ? -1.924 -19.844 -6.715 1 37.97 643 HIS B C 1
ATOM 10173 O O . HIS B 1 643 ? -2.021 -18.828 -6.023 1 37.97 643 HIS B O 1
ATOM 10179 N N . HIS B 1 644 ? -2.049 -21.078 -6.07 1 34.09 644 HIS B N 1
ATOM 10180 C CA . HIS B 1 644 ? -2.236 -20.828 -4.648 1 34.09 644 HIS B CA 1
ATOM 10181 C C . HIS B 1 644 ? -1.023 -20.141 -4.043 1 34.09 644 HIS B C 1
ATOM 10183 O O . HIS B 1 644 ? 0.117 -20.516 -4.32 1 34.09 644 HIS B O 1
#

Solvent-accessible surface area (backbone atoms only — not comparable to full-atom values): 69300 Å² total; per-residue (Å²): 113,75,86,75,46,51,58,46,34,47,37,37,45,40,18,36,47,75,54,42,50,49,72,57,35,44,48,21,46,36,18,48,46,55,71,65,52,36,56,61,38,44,45,64,70,58,47,61,72,66,80,53,49,76,41,34,28,18,36,59,71,28,47,78,43,55,93,86,56,86,64,96,30,61,69,33,39,37,36,39,69,56,33,42,63,54,49,50,54,49,45,68,71,39,43,70,55,33,53,51,50,51,53,31,47,73,71,61,73,45,71,71,51,38,58,58,7,62,59,44,32,56,49,52,68,66,40,55,91,58,36,43,50,40,43,27,38,35,33,46,49,80,45,86,50,48,64,99,58,69,57,36,36,36,42,32,29,38,29,47,63,61,44,60,72,86,44,28,52,32,63,52,45,48,38,57,33,29,38,33,39,25,72,62,81,73,30,32,36,33,36,67,51,48,51,58,52,53,47,48,58,41,52,62,54,71,46,77,57,97,80,24,42,37,37,45,38,77,72,44,78,40,52,52,70,70,54,41,22,20,64,56,23,41,70,94,52,67,40,47,80,51,16,76,75,75,26,52,79,67,58,56,39,68,72,74,67,72,91,75,81,75,72,81,70,79,82,87,78,76,92,60,78,71,55,80,74,61,72,52,55,60,52,52,43,49,54,41,61,72,45,84,73,80,86,84,69,74,25,74,79,44,73,76,81,61,63,66,64,35,48,59,29,52,68,71,67,55,68,79,86,62,52,79,73,43,59,63,33,62,68,56,17,58,45,40,68,70,42,78,85,50,52,60,59,56,34,51,26,38,42,26,43,20,54,57,53,40,49,50,40,27,84,69,83,66,61,69,65,50,46,50,51,32,24,50,37,25,45,52,36,36,40,36,33,11,60,80,59,37,20,25,69,46,36,44,51,41,71,36,40,63,58,48,32,51,30,43,18,58,51,55,68,64,49,59,65,45,56,53,50,44,46,55,52,64,48,41,82,44,39,63,89,78,36,84,63,38,65,62,49,49,52,32,47,48,53,40,38,23,52,42,47,37,51,50,30,62,40,44,73,65,59,82,48,69,29,45,49,47,29,40,70,66,37,53,85,44,38,70,89,63,78,44,71,45,63,77,52,91,75,71,56,75,90,71,58,51,82,92,51,68,83,33,48,39,18,18,29,38,41,49,80,36,30,67,38,34,8,60,82,70,33,82,78,57,71,35,23,35,32,28,26,37,45,94,86,64,44,80,41,48,30,35,45,49,28,43,31,42,44,92,90,48,60,36,29,39,26,31,39,45,39,65,53,59,80,87,65,50,59,56,62,53,51,48,33,28,68,68,40,57,85,62,52,13,56,44,32,45,51,48,51,55,42,48,76,70,34,82,46,47,41,53,30,44,78,60,83,44,74,46,80,34,54,63,86,37,54,69,22,26,28,46,69,53,75,55,98,92,47,28,42,38,36,55,31,37,36,29,86,46,96,116,111,75,85,74,46,52,58,47,34,46,37,36,46,40,19,35,47,75,54,40,49,49,74,59,34,44,48,21,45,35,18,47,46,56,71,65,52,36,54,59,38,45,43,64,73,59,42,71,58,63,85,53,46,74,41,35,28,18,35,60,71,28,47,78,44,57,94,87,57,86,64,94,30,61,68,32,40,38,36,41,62,55,33,42,65,54,49,50,53,50,44,68,71,40,43,70,57,33,54,49,49,52,52,30,47,73,72,62,73,46,71,73,50,38,59,59,7,61,60,45,32,58,48,51,69,67,40,55,92,57,36,45,52,40,44,28,39,36,33,46,48,80,45,86,52,51,64,97,56,69,56,36,38,36,43,32,31,37,29,48,63,64,45,58,73,85,46,28,51,32,65,54,45,47,36,57,33,30,38,34,37,24,71,63,82,73,30,32,34,32,36,67,50,46,51,58,52,51,46,46,58,40,52,64,54,72,45,77,58,98,82,24,42,37,37,46,38,78,75,44,77,38,51,53,68,71,55,42,23,21,64,45,27,43,75,94,51,71,40,47,82,54,18,68,76,76,30,49,70,64,60,45,55,68,75,67,74,71,92,77,79,74,71,76,71,79,82,86,75,72,89,62,78,68,56,83,74,60,73,53,53,62,54,51,44,50,54,43,64,71,48,81,72,66,84,85,65,77,30,71,83,62,76,76,80,61,64,66,64,37,46,56,30,49,67,71,65,53,69,77,88,60,51,77,74,44,60,62,33,65,67,55,20,57,46,40,69,69,42,78,86,49,51,62,60,55,32,51,26,38,41,25,44,21,54,56,52,41,50,51,37,30,84,70,82,68,60,69,64,50,46,51,50,30,23,50,39,25,46,52,38,37,50,18,31,27,66,82,60,35,21,25,69,46,37,47,52,42,71,36,40,65,58,49,33,50,30,44,17,57,53,54,68,66,50,60,65,46,57,54,51,47,47,56,52,62,48,41,84,46,40,61,89,79,35,85,63,38,66,62,52,46,52,39,48,47,55,42,40,25,52,42,48,37,49,50,30,62,41,45,74,66,60,82,49,70,27,44,50,47,28,41,69,67,36,57,85,45,39,71,88,65,78,44,71,44,63,75,51,90,75,70,55,74,90,72,57,52,81,91,51,69,84,36,48,38,19,18,28,39,40,48,80,38,26,65,40,33,7,60,84,70,34,80,81,57,74,36,25,34,30,29,24,38,46,95,87,63,45,80,41,47,29,34,45,50,30,42,31,42,45,92,89,46,60,37,30,41,26,32,37,44,39,65,52,58,81,87,65,51,59,56,61,52,51,48,33,28,67,68,39,56,84,49,52,14,56,44,32,44,52,48,51,56,42,48,76,70,35,82,48,48,41,52,31,44,78,61,81,44,75,45,78,34,53,62,87,37,54,72,22,26,28,46,70,51,77,56,101,89,47,28,43,38,35,55,32,37,50,34,73,75,83,115

Organism: Caenorhabditis japonica (NCBI:txid281687)